Protein 4WHS (pdb70)

Secondary structure (DSSP, 8-state):
----PPPPPP----TTHHHHH-HHHHT-PPPSS---SB-B-TTSSS-EEEEEEEEE-TTS-B-TT-EEEEEE--TTS----B--TTSSB-SEEEEE--TTT-EEEEEEE-----B-TTSPBPPS-EEEEEE-TT-SSPEEEEEEEGGGHHHHHT-TTGGGSSSHHHHGGGEEEEEEETTEEEEE--EE-SSTTPPP-EE-/-----EEEPPP-TTTSPPS--TTSGGGTTTS-SSPPEE----HHHH---B-TTS---TTTTBTTTTT-SSSPPPS-EEEEEEEEEETTS-B-TT-EEEEE---TTS--SSTT---SSPP-TT---EEEEE--TTSEEEEEEEPPPPEEESSSTTEEEPSEEEEEE--SSTTT-EEEEEEETT-TTGGG-TTGGGS--HHHHHTTEEEE-GGG-BTTTBEEEE--EEEPPEEE--S---/----PPPPPP----TTHHHHH-HHHHT-PPPSS---SB-B-TT-SS-EEEEEEEEE-TTS-B-TT-EEEEEE--TTS----B--TTSSB-SEEEEE--TTT-EEEEEEEPPPP-B-TTSPBPPS-EEEEEE-TT-SSPEEEEEEETT-HHHHHH-TTGGGSS-HHHHGGGEEEEEEETTEEEEE--EE-SSTTPPP-EE-/-----EEEPPP-TTTSPPS--TTSGGGTTSS-SSPPEE----HHHH---B-TTS---TTTTBTTTTT-SSSPPSS-EEEEEEEEEETTS-B-TT--EEEE---TTS--SSTT---SSPP-TT---EE----TTSEEEEEEEPPPPEEESSSTTEEEPSEEEEEE--SSTTT-EEEEEEETT-TT---TTGGGS--HHHHHTTEEEE-GGG-BTTTBEEEE--EEEPPEEE--STT-/----PPPPPP----TTHHHHH-HHHHT----SS---SB-B-TTSSS-EEEEEEEEE-TTS-B-TT-EEEEEE--TTS----B--TTSSB-SEEEEE--TTT-EEEEEEEPPPPEE-TTSPEEPS-EEEEEE-TT-SSPEEEEEEETT-HHHHHH-TTGGGSS-HHHHGGGEEEEEEETTEEEEE--EE-SSTTPPP-EE-/-----EEEPPP-TTTSPPS--TTSGGGTTSS-SSPPEE----HHHH---B-TTS---TTTTBTTTTT-SSSPPSS-EEEEEEEEEETTS-B-TT-EEEEE---TTS--SSTT---SSPP-TT---EEEEE--TTSEEEEEEEPPPPEEESSSTTEEEPSEEEEEE--SSTTT-EEEEEEETT-TTGGG-TTGGGS--HHHHHTTEEEE-GGG-BTTTBEEEE--EEEPPEEE--STT-

B-factor: mean 19.66, std 8.09, range [9.85, 147.09]

InterPro domains:
  IPR000627 Intradiol ring-cleavage dioxygenase, C-terminal [PF00775] (39-192)
  IPR000627 Intradiol ring-cleavage dioxygenase, C-terminal [PS00083] (52-80)
  IPR012786 Protocatechuate 3,4-dioxygenase, alpha subunit [TIGR02423] (9-201)
  IPR012786 Protocatechuate 3,4-dioxygenase, alpha subunit [cd03463] (6-200)
  IPR015889 Intradiol ring-cleavage dioxygenase, core [G3DSA:2.60.130.10] (2-201)
  IPR015889 Intradiol ring-cleavage dioxygenase, core [SSF49482] (4-201)
  IPR050770 Intradiol Ring-Cleavage Dioxygenase [PTHR33711] (6-200)

Structure (mmCIF, N/CA/C/O backbone):
data_4WHS
#
_entry.id   4WHS
#
_cell.length_a   128.013
_cell.length_b   140.665
_cell.length_c   168.138
_cell.angle_alpha   90.000
_cell.angle_beta   90.000
_cell.angle_gamma   90.000
#
_symmetry.space_group_name_H-M   'I 2 2 2'
#
loop_
_entity.id
_entity.type
_entity.pdbx_description
1 polymer 'Protocatechuate 3,4-dioxygenase alpha chain'
2 polymer 'Protocatechuate 3,4-dioxygenase beta chain'
3 polymer 'Protocatechuate 3,4-dioxygenase beta chain'
4 non-polymer 4-fluorobenzene-1,2-diol
5 non-polymer 'SULFATE ION'
6 non-polymer 'FE (III) ION'
7 non-polymer BETA-MERCAPTOETHANOL
8 non-polymer 'CHLORIDE ION'
9 non-polymer '[(2S)-5-oxo-2,5-dihydrofuran-2-yl]acetic acid'
10 water water
#
loop_
_atom_site.group_PDB
_atom_site.id
_atom_site.type_symbol
_atom_site.label_atom_id
_atom_site.label_alt_id
_atom_site.label_comp_id
_atom_site.label_asym_id
_atom_site.label_entity_id
_atom_site.label_seq_id
_atom_site.pdbx_PDB_ins_code
_atom_site.Cartn_x
_atom_site.Cartn_y
_atom_site.Cartn_z
_atom_site.occupancy
_atom_site.B_iso_or_equiv
_atom_site.auth_seq_id
_atom_site.auth_comp_id
_atom_site.auth_asym_id
_atom_site.auth_atom_id
_atom_site.pdbx_PDB_model_num
ATOM 1 N N . PRO A 1 1 ? 3.499 -27.182 -8.841 1.00 19.15 1 PRO A N 1
ATOM 2 C CA . PRO A 1 1 ? 3.944 -28.228 -9.771 1.00 16.63 1 PRO A CA 1
ATOM 3 C C . PRO A 1 1 ? 4.899 -27.672 -10.806 1.00 16.43 1 PRO A C 1
ATOM 4 O O . PRO A 1 1 ? 5.071 -26.464 -10.894 1.00 19.02 1 PRO A O 1
ATOM 8 N N . ILE A 1 2 ? 5.528 -28.557 -11.567 1.00 15.17 2 ILE A N 1
ATOM 9 C CA . ILE A 1 2 ? 6.418 -28.146 -12.649 1.00 15.13 2 ILE A CA 1
ATOM 10 C C . ILE A 1 2 ? 5.575 -27.629 -13.806 1.00 16.92 2 ILE A C 1
ATOM 11 O O . ILE A 1 2 ? 4.768 -28.368 -14.381 1.00 19.62 2 ILE A O 1
ATOM 16 N N . GLU A 1 3 ? 5.819 -26.380 -14.179 1.00 17.55 3 GLU A N 1
ATOM 17 C CA . GLU A 1 3 ? 5.119 -25.727 -15.273 1.00 17.67 3 GLU A CA 1
ATOM 18 C C . GLU A 1 3 ? 6.150 -25.397 -16.347 1.00 17.28 3 GLU A C 1
ATOM 19 O O . GLU A 1 3 ? 7.105 -24.670 -16.107 1.00 20.40 3 GLU A O 1
ATOM 25 N N . LEU A 1 4 ? 5.953 -25.951 -17.533 1.00 15.48 4 LEU A N 1
ATOM 26 C CA . LEU A 1 4 ? 6.830 -25.696 -18.660 1.00 15.64 4 LEU A CA 1
ATOM 27 C C . LEU A 1 4 ? 6.419 -24.400 -19.339 1.00 14.91 4 LEU A C 1
ATOM 28 O O . LEU A 1 4 ? 5.447 -23.758 -18.945 1.00 18.22 4 LEU A O 1
ATOM 33 N N . LEU A 1 5 ? 7.146 -24.012 -20.381 1.00 14.50 5 LEU A N 1
ATOM 34 C CA . LEU A 1 5 ? 6.704 -22.892 -21.211 1.00 14.70 5 LEU A CA 1
ATOM 35 C C . LEU A 1 5 ? 5.326 -23.238 -21.788 1.00 14.10 5 LEU A C 1
ATOM 36 O O . LEU A 1 5 ? 5.126 -24.352 -22.241 1.00 14.78 5 LEU A O 1
ATOM 41 N N . PRO A 1 6 ? 4.375 -22.293 -21.785 1.00 14.60 6 PRO A N 1
ATOM 42 C CA . PRO A 1 6 ? 3.092 -22.640 -22.427 1.00 14.76 6 PRO A CA 1
ATOM 43 C C . PRO A 1 6 ? 3.216 -22.740 -23.941 1.00 13.84 6 PRO A C 1
ATOM 44 O O . PRO A 1 6 ? 3.997 -22.004 -24.564 1.00 14.98 6 PRO A O 1
ATOM 48 N N . GLU A 1 7 ? 2.454 -23.657 -24.527 1.00 14.35 7 GLU A N 1
ATOM 49 C CA . GLU A 1 7 ? 2.369 -23.789 -25.972 1.00 13.85 7 GLU A CA 1
ATOM 50 C C . GLU A 1 7 ? 1.753 -22.511 -26.561 1.00 12.68 7 GLU A C 1
ATOM 51 O O . GLU A 1 7 ? 0.839 -21.893 -25.981 1.00 15.27 7 GLU A O 1
ATOM 57 N N . THR A 1 8 ? 2.225 -22.114 -27.732 1.00 12.52 8 THR A N 1
ATOM 58 C CA . THR A 1 8 ? 1.561 -21.075 -28.490 1.00 12.51 8 THR A CA 1
ATOM 59 C C . THR A 1 8 ? 0.098 -21.454 -28.742 1.00 12.17 8 THR A C 1
ATOM 60 O O . THR A 1 8 ? -0.173 -22.554 -29.207 1.00 13.55 8 THR A O 1
ATOM 64 N N . PRO A 1 9 ? -0.854 -20.545 -28.425 1.00 12.74 9 PRO A N 1
ATOM 65 C CA . PRO A 1 9 ? -2.251 -20.944 -28.620 1.00 12.24 9 PRO A CA 1
ATOM 66 C C . PRO A 1 9 ? -2.658 -20.984 -30.088 1.00 11.32 9 PRO A C 1
ATOM 67 O O . PRO A 1 9 ? -2.212 -20.189 -30.901 1.00 13.21 9 PRO A O 1
ATOM 71 N N . SER A 1 10 ? -3.563 -21.906 -30.383 1.00 11.94 10 SER A N 1
ATOM 72 C CA . SER A 1 10 ? -4.152 -22.048 -31.696 1.00 12.00 10 SER A CA 1
ATOM 73 C C . SER A 1 10 ? -5.070 -20.883 -32.033 1.00 11.10 10 SER A C 1
ATOM 74 O O . SER A 1 10 ? -5.622 -20.212 -31.153 1.00 12.02 10 SER A O 1
ATOM 77 N N . GLN A 1 11 ? -5.229 -20.658 -33.330 1.00 11.26 11 GLN A N 1
ATOM 78 C CA . GLN A 1 11 ? -6.286 -19.788 -33.860 1.00 11.69 11 GLN A CA 1
ATOM 79 C C . GLN A 1 11 ? -6.823 -20.439 -35.120 1.00 12.01 11 GLN A C 1
ATOM 80 O O . GLN A 1 11 ? -6.159 -21.247 -35.755 1.00 12.55 11 GLN A O 1
ATOM 86 N N . THR A 1 12 ? -8.026 -20.054 -35.514 1.00 11.93 12 THR A N 1
ATOM 87 C CA . THR A 1 12 ? -8.620 -20.535 -36.752 1.00 12.11 12 THR A CA 1
ATOM 88 C C . THR A 1 12 ? -7.700 -20.282 -37.937 1.00 11.95 12 THR A C 1
ATOM 89 O O . THR A 1 12 ? -6.997 -19.269 -38.000 1.00 13.04 12 THR A O 1
ATOM 93 N N . ALA A 1 13 ? -7.723 -21.193 -38.899 1.00 12.75 13 ALA A N 1
ATOM 94 C CA . ALA A 1 13 ? -7.052 -20.977 -40.165 1.00 14.42 13 ALA A CA 1
ATOM 95 C C . ALA A 1 13 ? -7.750 -19.904 -41.010 1.00 13.75 13 ALA A C 1
ATOM 96 O O . ALA A 1 13 ? -7.124 -19.297 -41.886 1.00 14.96 13 ALA A O 1
ATOM 98 N N . GLY A 1 14 ? -9.038 -19.686 -40.768 1.00 13.78 14 GLY A N 1
ATOM 99 C CA . GLY A 1 14 ? -9.795 -18.686 -41.517 1.00 14.87 14 GLY A CA 1
ATOM 100 C C . GLY A 1 14 ? -10.172 -19.151 -42.915 1.00 15.71 14 GLY A C 1
ATOM 101 O O . GLY A 1 14 ? -9.689 -20.174 -43.389 1.00 14.68 14 GLY A O 1
ATOM 102 N N . PRO A 1 15 ? -11.040 -18.397 -43.600 1.00 16.56 15 PRO A N 1
ATOM 103 C CA . PRO A 1 15 ? -11.541 -18.873 -44.892 1.00 17.26 15 PRO A CA 1
ATOM 104 C C . PRO A 1 15 ? -10.549 -18.702 -46.046 1.00 15.62 15 PRO A C 1
ATOM 105 O O . PRO A 1 15 ? -10.807 -19.200 -47.137 1.00 16.82 15 PRO A O 1
ATOM 109 N N . TYR A 1 16 ? -9.425 -18.013 -45.824 1.00 15.37 16 TYR A N 1
ATOM 110 C CA . TYR A 1 16 ? -8.432 -17.815 -46.893 1.00 16.42 16 TYR A CA 1
ATOM 111 C C . TYR A 1 16 ? -7.190 -18.659 -46.659 1.00 14.85 16 TYR A C 1
ATOM 112 O O . TYR A 1 16 ? -6.144 -18.404 -47.266 1.00 16.55 16 TYR A O 1
ATOM 121 N N . VAL A 1 17 ? -7.328 -19.705 -45.846 1.00 14.14 17 VAL A N 1
ATOM 122 C CA . VAL A 1 17 ? -6.254 -20.678 -45.623 1.00 14.34 17 VAL A CA 1
ATOM 123 C C . VAL A 1 17 ? -5.619 -21.168 -46.912 1.00 14.94 17 VAL A C 1
ATOM 124 O O . VAL A 1 17 ? -4.412 -21.464 -46.961 1.00 16.66 17 VAL A O 1
ATOM 128 N N A HIS A 1 18 ? -6.409 -21.240 -47.976 0.50 15.44 18 HIS A N 1
ATOM 129 N N B HIS A 1 18 ? -6.411 -21.269 -47.977 0.50 17.06 18 HIS A N 1
ATOM 130 C CA A HIS A 1 18 ? -5.908 -21.684 -49.276 0.50 14.43 18 HIS A CA 1
ATOM 131 C CA B HIS A 1 18 ? -5.884 -21.787 -49.238 0.50 18.74 18 HIS A CA 1
ATOM 132 C C A HIS A 1 18 ? -4.732 -20.882 -49.795 0.50 15.33 18 HIS A C 1
ATOM 133 C C B HIS A 1 18 ? -4.797 -20.874 -49.882 0.50 18.79 18 HIS A C 1
ATOM 134 O O A HIS A 1 18 ? -3.826 -21.450 -50.416 0.50 14.58 18 HIS A O 1
ATOM 135 O O B HIS A 1 18 ? -3.999 -21.369 -50.680 0.50 20.43 18 HIS A O 1
ATOM 148 N N . ILE A 1 19 ? -4.756 -19.576 -49.544 1.00 17.49 19 ILE A N 1
ATOM 149 C CA . ILE A 1 19 ? -3.660 -18.669 -49.986 1.00 18.53 19 ILE A CA 1
ATOM 150 C C . ILE A 1 19 ? -2.307 -19.275 -49.580 1.00 17.73 19 ILE A C 1
ATOM 151 O O . ILE A 1 19 ? -1.333 -19.263 -50.346 1.00 17.78 19 ILE A O 1
ATOM 156 N N . GLY A 1 20 ? -2.262 -19.780 -48.351 1.00 16.69 20 GLY A N 1
ATOM 157 C CA . GLY A 1 20 ? -1.037 -20.278 -47.772 1.00 15.90 20 GLY A CA 1
ATOM 158 C C . GLY A 1 20 ? -0.777 -21.743 -48.000 1.00 15.92 20 GLY A C 1
ATOM 159 O O . GLY A 1 20 ? 0.375 -22.138 -48.139 1.00 16.97 20 GLY A O 1
ATOM 160 N N . LEU A 1 21 ? -1.830 -22.566 -48.017 1.00 15.52 21 LEU A N 1
ATOM 161 C CA . LEU A 1 21 ? -1.687 -24.028 -47.904 1.00 16.29 21 LEU A CA 1
ATOM 162 C C . LEU A 1 21 ? -2.355 -24.843 -49.023 1.00 16.44 21 LEU A C 1
ATOM 163 O O . LEU A 1 21 ? -2.240 -26.062 -49.038 1.00 19.31 21 LEU A O 1
ATOM 168 N N . ALA A 1 22 ? -3.059 -24.165 -49.926 1.00 17.12 22 ALA A N 1
ATOM 169 C CA . ALA A 1 22 ? -3.765 -24.798 -51.049 1.00 18.95 22 ALA A CA 1
ATOM 170 C C . ALA A 1 22 ? -3.879 -23.787 -52.189 1.00 21.44 22 ALA A C 1
ATOM 171 O O . ALA A 1 22 ? -4.960 -23.337 -52.552 1.00 21.90 22 ALA A O 1
ATOM 173 N N . LEU A 1 23 ? -2.732 -23.429 -52.757 1.00 21.99 23 LEU A N 1
ATOM 174 C CA . LEU A 1 23 ? -2.615 -22.221 -53.598 1.00 22.85 23 LEU A CA 1
ATOM 175 C C . LEU A 1 23 ? -3.553 -22.172 -54.820 1.00 23.58 23 LEU A C 1
ATOM 176 O O . LEU A 1 23 ? -4.190 -21.141 -55.118 1.00 25.56 23 LEU A O 1
ATOM 181 N N . GLU A 1 24 ? -3.627 -23.287 -55.520 1.00 25.45 24 GLU A N 1
ATOM 182 C CA . GLU A 1 24 ? -4.549 -23.435 -56.645 1.00 27.71 24 GLU A CA 1
ATOM 183 C C . GLU A 1 24 ? -5.989 -23.079 -56.241 1.00 25.97 24 GLU A C 1
ATOM 184 O O . GLU A 1 24 ? -6.693 -22.338 -56.937 1.00 25.96 24 GLU A O 1
ATOM 190 N N . ALA A 1 25 ? -6.411 -23.609 -55.099 1.00 26.68 25 ALA A N 1
ATOM 191 C CA . ALA A 1 25 ? -7.783 -23.450 -54.635 1.00 25.66 25 ALA A CA 1
ATOM 192 C C . ALA A 1 25 ? -8.140 -21.988 -54.357 1.00 25.19 25 ALA A C 1
ATOM 193 O O . ALA A 1 25 ? -9.295 -21.602 -54.499 1.00 27.46 25 ALA A O 1
ATOM 195 N N . ALA A 1 26 ? -7.156 -21.182 -53.963 1.00 20.88 26 ALA A N 1
ATOM 196 C CA . ALA A 1 26 ? -7.384 -19.755 -53.715 1.00 22.21 26 ALA A CA 1
ATOM 197 C C . ALA A 1 26 ? -7.604 -18.972 -55.016 1.00 23.11 26 ALA A C 1
ATOM 198 O O . ALA A 1 26 ? -8.093 -17.835 -54.998 1.00 23.87 26 ALA A O 1
ATOM 200 N N . GLY A 1 27 ? -7.243 -19.592 -56.133 1.00 26.26 27 GLY A N 1
ATOM 201 C CA . GLY A 1 27 ? -7.272 -18.953 -57.440 1.00 25.97 27 GLY A CA 1
ATOM 202 C C . GLY A 1 27 ? -5.908 -18.463 -57.872 1.00 28.10 27 GLY A C 1
ATOM 203 O O . GLY A 1 27 ? -5.813 -17.614 -58.760 1.00 28.93 27 GLY A O 1
ATOM 204 N N . ASN A 1 28 ? -4.850 -19.010 -57.265 1.00 27.54 28 ASN A N 1
ATOM 205 C CA . ASN A 1 28 ? -3.513 -18.452 -57.430 1.00 24.02 28 ASN A CA 1
ATOM 206 C C . ASN A 1 28 ? -2.473 -19.393 -58.048 1.00 24.74 28 ASN A C 1
ATOM 207 O O . ASN A 1 28 ? -2.631 -20.610 -58.036 1.00 27.31 28 ASN A O 1
ATOM 212 N N . PRO A 1 29 ? -1.384 -18.817 -58.580 1.00 23.83 29 PRO A N 1
ATOM 213 C CA . PRO A 1 29 ? -0.330 -19.672 -59.119 1.00 22.80 29 PRO A CA 1
ATOM 214 C C . PRO A 1 29 ? 0.319 -20.555 -58.055 1.00 21.37 29 PRO A C 1
ATOM 215 O O . PRO A 1 29 ? 0.346 -20.207 -56.872 1.00 26.05 29 PRO A O 1
ATOM 219 N N . THR A 1 30 ? 0.843 -21.689 -58.492 1.00 22.30 30 THR A N 1
ATOM 220 C CA . THR A 1 30 ? 1.574 -22.594 -57.619 1.00 22.80 30 THR A CA 1
ATOM 221 C C . THR A 1 30 ? 3.075 -22.421 -57.770 1.00 20.86 30 THR A C 1
ATOM 222 O O . THR A 1 30 ? 3.555 -21.837 -58.743 1.00 23.00 30 THR A O 1
ATOM 226 N N . ARG A 1 31 ? 3.798 -22.937 -56.779 1.00 20.37 31 ARG A N 1
ATOM 227 C CA . ARG A 1 31 ? 5.252 -22.952 -56.777 1.00 20.56 31 ARG A CA 1
ATOM 228 C C . ARG A 1 31 ? 5.712 -24.264 -57.400 1.00 20.64 31 ARG A C 1
ATOM 229 O O . ARG A 1 31 ? 4.884 -25.129 -57.697 1.00 21.08 31 ARG A O 1
ATOM 237 N N . ASP A 1 32 ? 7.015 -24.413 -57.629 1.00 20.99 32 ASP A N 1
ATOM 238 C CA . ASP A 1 32 ? 7.532 -25.613 -58.301 1.00 21.49 32 ASP A CA 1
ATOM 239 C C . ASP A 1 32 ? 7.163 -26.890 -57.544 1.00 20.90 32 ASP A C 1
ATOM 240 O O . ASP A 1 32 ? 6.803 -27.903 -58.162 1.00 22.38 32 ASP A O 1
ATOM 245 N N . GLN A 1 33 ? 7.257 -26.833 -56.216 1.00 18.81 33 GLN A N 1
ATOM 246 C CA . GLN A 1 33 ? 6.878 -27.953 -55.358 1.00 19.55 33 GLN A CA 1
ATOM 247 C C . GLN A 1 33 ? 5.791 -27.557 -54.368 1.00 17.61 33 GLN A C 1
ATOM 248 O O . GLN A 1 33 ? 5.944 -26.605 -53.622 1.00 20.11 33 GLN A O 1
ATOM 254 N N . GLU A 1 34 ? 4.705 -28.331 -54.377 1.00 17.59 34 GLU A N 1
ATOM 255 C CA . GLU A 1 34 ? 3.587 -28.170 -53.450 1.00 17.56 34 GLU A CA 1
ATOM 256 C C . GLU A 1 34 ? 3.282 -29.493 -52.746 1.00 17.69 34 GLU A C 1
ATOM 257 O O . GLU A 1 34 ? 3.430 -30.567 -53.339 1.00 19.52 34 GLU A O 1
ATOM 263 N N . ILE A 1 35 ? 2.880 -29.386 -51.484 1.00 16.45 35 ILE A N 1
ATOM 264 C CA . ILE A 1 35 ? 2.399 -30.509 -50.680 1.00 16.29 35 ILE A CA 1
ATOM 265 C C . ILE A 1 35 ? 0.908 -30.669 -50.937 1.00 15.62 35 ILE A C 1
ATOM 266 O O . ILE A 1 35 ? 0.128 -29.799 -50.566 1.00 16.53 35 ILE A O 1
ATOM 271 N N . TRP A 1 36 ? 0.496 -31.745 -51.592 1.00 16.24 36 TRP A N 1
ATOM 272 C CA . TRP A 1 36 ? -0.906 -31.868 -51.960 1.00 16.14 36 TRP A CA 1
ATOM 273 C C . TRP A 1 36 ? -1.433 -33.302 -51.784 1.00 15.35 36 TRP A C 1
ATOM 274 O O . TRP A 1 36 ? -1.022 -34.014 -50.857 1.00 15.35 36 TRP A O 1
ATOM 285 N N . ASN A 1 37 ? -2.366 -33.709 -52.633 1.00 15.34 37 ASN A N 1
ATOM 286 C CA . ASN A 1 37 ? -3.281 -34.796 -52.315 1.00 14.46 37 ASN A CA 1
ATOM 287 C C . ASN A 1 37 ? -2.985 -36.127 -52.990 1.00 14.86 37 ASN A C 1
ATOM 288 O O . ASN A 1 37 ? -3.808 -37.031 -52.932 1.00 16.32 37 ASN A O 1
ATOM 293 N N . ARG A 1 38 ? -1.831 -36.248 -53.634 1.00 16.28 38 ARG A N 1
ATOM 294 C CA . ARG A 1 38 ? -1.421 -37.504 -54.261 1.00 17.47 38 ARG A CA 1
ATOM 295 C C . ARG A 1 38 ? -0.255 -38.092 -53.470 1.00 17.15 38 ARG A C 1
ATOM 296 O O . ARG A 1 38 ? 0.910 -37.756 -53.690 1.00 20.38 38 ARG A O 1
ATOM 304 N N . LEU A 1 39 ? -0.587 -38.935 -52.501 1.00 16.34 39 LEU A N 1
ATOM 305 C CA . LEU A 1 39 ? 0.411 -39.581 -51.636 1.00 15.28 39 LEU A CA 1
ATOM 306 C C . LEU A 1 39 ? 1.186 -40.663 -52.367 1.00 16.37 39 LEU A C 1
ATOM 307 O O . LEU A 1 39 ? 2.339 -40.927 -52.031 1.00 19.21 39 LEU A O 1
ATOM 312 N N . ALA A 1 40 ? 0.540 -41.303 -53.334 1.00 17.39 40 ALA A N 1
ATOM 313 C CA . ALA A 1 40 ? 1.121 -42.428 -54.055 1.00 18.08 40 ALA A CA 1
ATOM 314 C C . ALA A 1 40 ? 1.206 -42.166 -55.559 1.00 21.44 40 ALA A C 1
ATOM 315 O O . ALA A 1 40 ? 0.212 -41.803 -56.194 1.00 25.08 40 ALA A O 1
ATOM 317 N N . LYS A 1 41 ? 2.398 -42.364 -56.110 1.00 22.44 41 LYS A N 1
ATOM 318 C CA . LYS A 1 41 ? 2.592 -42.472 -57.549 1.00 23.96 41 LYS A CA 1
ATOM 319 C C . LYS A 1 41 ? 2.192 -43.890 -57.966 1.00 26.30 41 LYS A C 1
ATOM 320 O O . LYS A 1 41 ? 2.155 -44.797 -57.130 1.00 24.77 41 LYS A O 1
ATOM 326 N N . PRO A 1 42 ? 1.907 -44.095 -59.260 1.00 29.44 42 PRO A N 1
ATOM 327 C CA . PRO A 1 42 ? 1.471 -45.410 -59.736 1.00 32.97 42 PRO A CA 1
ATOM 328 C C . PRO A 1 42 ? 2.352 -46.594 -59.300 1.00 33.15 42 PRO A C 1
ATOM 329 O O . PRO A 1 42 ? 1.838 -47.690 -59.070 1.00 42.00 42 PRO A O 1
ATOM 333 N N . ASP A 1 43 ? 3.653 -46.358 -59.161 1.00 34.24 43 ASP A N 1
ATOM 334 C CA . ASP A 1 43 ? 4.627 -47.406 -58.814 1.00 39.94 43 ASP A CA 1
ATOM 335 C C . ASP A 1 43 ? 4.741 -47.730 -57.310 1.00 32.43 43 ASP A C 1
ATOM 336 O O . ASP A 1 43 ? 5.489 -48.615 -56.913 1.00 35.43 43 ASP A O 1
ATOM 341 N N . ALA A 1 44 ? 4.005 -47.019 -56.467 1.00 25.16 44 ALA A N 1
ATOM 342 C CA . ALA A 1 44 ? 3.979 -47.351 -55.047 1.00 24.27 44 ALA A CA 1
ATOM 343 C C . ALA A 1 44 ? 3.387 -48.750 -54.853 1.00 20.92 44 ALA A C 1
ATOM 344 O O . ALA A 1 44 ? 2.370 -49.084 -55.477 1.00 21.78 44 ALA A O 1
ATOM 346 N N . PRO A 1 45 ? 4.002 -49.572 -53.981 1.00 21.52 45 PRO A N 1
ATOM 347 C CA . PRO A 1 45 ? 3.387 -50.858 -53.682 1.00 21.73 45 PRO A CA 1
ATOM 348 C C . PRO A 1 45 ? 2.133 -50.684 -52.837 1.00 20.44 45 PRO A C 1
ATOM 349 O O . PRO A 1 45 ? 1.961 -49.667 -52.150 1.00 20.81 45 PRO A O 1
ATOM 353 N N . GLY A 1 46 ? 1.249 -51.670 -52.914 1.00 20.40 46 GLY A N 1
ATOM 354 C CA . GLY A 1 46 ? 0.001 -51.660 -52.168 1.00 20.75 46 GLY A CA 1
ATOM 355 C C . GLY A 1 46 ? -1.226 -51.515 -53.043 1.00 20.52 46 GLY A C 1
ATOM 356 O O . GLY A 1 46 ? -1.154 -51.505 -54.283 1.00 21.90 46 GLY A O 1
ATOM 357 N N . GLU A 1 47 ? -2.372 -51.438 -52.381 1.00 20.52 47 GLU A N 1
ATOM 358 C CA . GLU A 1 47 ? -3.651 -51.295 -53.055 1.00 20.15 47 GLU A CA 1
ATOM 359 C C . GLU A 1 47 ? -3.927 -49.816 -53.243 1.00 18.40 47 GLU A C 1
ATOM 360 O O . GLU A 1 47 ? -4.155 -49.098 -52.276 1.00 18.68 47 GLU A O 1
ATOM 366 N N . HIS A 1 48 ? -3.901 -49.363 -54.484 1.00 18.23 48 HIS A N 1
ATOM 367 C CA . HIS A 1 48 ? -4.200 -47.974 -54.792 1.00 18.96 48 HIS A CA 1
ATOM 368 C C . HIS A 1 48 ? -5.679 -47.671 -54.617 1.00 18.41 48 HIS A C 1
ATOM 369 O O . HIS A 1 48 ? -6.549 -48.401 -55.122 1.00 20.54 48 HIS A O 1
ATOM 376 N N . ILE A 1 49 ? -5.945 -46.588 -53.890 1.00 18.57 49 ILE A N 1
ATOM 377 C CA . ILE A 1 49 ? -7.307 -46.201 -53.530 1.00 17.35 49 ILE A CA 1
ATOM 378 C C . ILE A 1 49 ? -7.523 -44.694 -53.654 1.00 18.69 49 ILE A C 1
ATOM 379 O O . ILE A 1 49 ? -6.603 -43.897 -53.510 1.00 18.22 49 ILE A O 1
ATOM 384 N N . LEU A 1 50 ? -8.764 -44.342 -53.975 1.00 17.08 50 LEU A N 1
ATOM 385 C CA . LEU A 1 50 ? -9.262 -42.977 -53.920 1.00 17.60 50 LEU A CA 1
ATOM 386 C C . LEU A 1 50 ? -10.043 -42.799 -52.629 1.00 16.25 50 LEU A C 1
ATOM 387 O O . LEU A 1 50 ? -10.855 -43.655 -52.272 1.00 18.25 50 LEU A O 1
ATOM 392 N N . LEU A 1 51 ? -9.774 -41.708 -51.918 1.00 18.07 51 LEU A N 1
ATOM 393 C CA . LEU A 1 51 ? -10.579 -41.297 -50.779 1.00 17.55 51 LEU A CA 1
ATOM 394 C C . LEU A 1 51 ? -11.285 -40.008 -51.156 1.00 16.72 51 LEU A C 1
ATOM 395 O O . LEU A 1 51 ? -10.705 -39.149 -51.825 1.00 17.51 51 LEU A O 1
ATOM 400 N N A LEU A 1 52 ? -12.531 -39.863 -50.720 0.50 16.48 52 LEU A N 1
ATOM 401 N N B LEU A 1 52 ? -12.542 -39.870 -50.751 0.50 16.80 52 LEU A N 1
ATOM 402 C CA A LEU A 1 52 ? -13.279 -38.643 -50.971 0.50 16.82 52 LEU A CA 1
ATOM 403 C CA B LEU A 1 52 ? -13.255 -38.620 -50.955 0.50 17.32 52 LEU A CA 1
ATOM 404 C C A LEU A 1 52 ? -14.267 -38.417 -49.857 0.50 15.12 52 LEU A C 1
ATOM 405 C C B LEU A 1 52 ? -14.268 -38.415 -49.862 0.50 15.27 52 LEU A C 1
ATOM 406 O O A LEU A 1 52 ? -14.652 -39.351 -49.156 0.50 16.31 52 LEU A O 1
ATOM 407 O O B LEU A 1 52 ? -14.664 -39.358 -49.179 0.50 16.36 52 LEU A O 1
ATOM 416 N N . GLY A 1 53 ? -14.693 -37.173 -49.698 1.00 16.19 53 GLY A N 1
ATOM 417 C CA . GLY A 1 53 ? -15.673 -36.864 -48.680 1.00 15.56 53 GLY A CA 1
ATOM 418 C C . GLY A 1 53 ? -16.142 -35.438 -48.701 1.00 15.06 53 GLY A C 1
ATOM 419 O O . GLY A 1 53 ? -15.545 -34.580 -49.361 1.00 16.02 53 GLY A O 1
ATOM 420 N N . GLN A 1 54 ? -17.191 -35.209 -47.922 1.00 15.74 54 GLN A N 1
ATOM 421 C CA . GLN A 1 54 ? -17.737 -33.900 -47.675 1.00 15.73 54 GLN A CA 1
ATOM 422 C C . GLN A 1 54 ? -17.766 -33.652 -46.170 1.00 14.77 54 GLN A C 1
ATOM 423 O O . GLN A 1 54 ? -17.726 -34.585 -45.366 1.00 15.92 54 GLN A O 1
ATOM 429 N N . VAL A 1 55 ? -17.802 -32.380 -45.806 1.00 15.62 55 VAL A N 1
ATOM 430 C CA . VAL A 1 55 ? -17.763 -31.955 -44.412 1.00 14.13 55 VAL A CA 1
ATOM 431 C C . VAL A 1 55 ? -19.019 -31.128 -44.120 1.00 15.28 55 VAL A C 1
ATOM 432 O O . VAL A 1 55 ? -19.352 -30.213 -44.871 1.00 16.93 55 VAL A O 1
ATOM 436 N N . TYR A 1 56 ? -19.689 -31.444 -43.021 1.00 15.40 56 TYR A N 1
ATOM 437 C CA . TYR A 1 56 ? -20.945 -30.789 -42.674 1.00 15.02 56 TYR A CA 1
ATOM 438 C C . TYR A 1 56 ? -20.897 -30.084 -41.325 1.00 15.18 56 TYR A C 1
ATOM 439 O O . TYR A 1 56 ? -20.298 -30.588 -40.380 1.00 16.20 56 TYR A O 1
ATOM 448 N N . ASP A 1 57 ? -21.579 -28.948 -41.244 1.00 14.79 57 ASP A N 1
ATOM 449 C CA . ASP A 1 57 ? -21.727 -28.226 -39.992 1.00 15.38 57 ASP A CA 1
ATOM 450 C C . ASP A 1 57 ? -22.947 -28.720 -39.213 1.00 15.25 57 ASP A C 1
ATOM 451 O O . ASP A 1 57 ? -23.623 -29.645 -39.655 1.00 15.77 57 ASP A O 1
ATOM 456 N N . GLY A 1 58 ? -23.213 -28.113 -38.061 1.00 15.75 58 GLY A N 1
ATOM 457 C CA . GLY A 1 58 ? -24.275 -28.571 -37.172 1.00 16.61 58 GLY A CA 1
ATOM 458 C C . GLY A 1 58 ? -25.679 -28.355 -37.687 1.00 17.95 58 GLY A C 1
ATOM 459 O O . GLY A 1 58 ? -26.629 -28.893 -37.125 1.00 19.77 58 GLY A O 1
ATOM 460 N N . ASN A 1 59 ? -25.806 -27.579 -38.752 1.00 16.35 59 ASN A N 1
ATOM 461 C CA . ASN A 1 59 ? -27.088 -27.393 -39.409 1.00 16.27 59 ASN A CA 1
ATOM 462 C C . ASN A 1 59 ? -27.241 -28.285 -40.634 1.00 15.70 59 ASN A C 1
ATOM 463 O O . ASN A 1 59 ? -28.209 -28.176 -41.361 1.00 18.03 59 ASN A O 1
ATOM 468 N N . GLY A 1 60 ? -26.298 -29.187 -40.850 1.00 15.91 60 GLY A N 1
ATOM 469 C CA . GLY A 1 60 ? -26.319 -30.072 -41.999 1.00 15.77 60 GLY A CA 1
ATOM 470 C C . GLY A 1 60 ? -25.880 -29.450 -43.310 1.00 15.88 60 GLY A C 1
ATOM 471 O O . GLY A 1 60 ? -26.114 -30.030 -44.377 1.00 17.67 60 GLY A O 1
ATOM 472 N N . HIS A 1 61 ? -25.205 -28.298 -43.240 1.00 15.42 61 HIS A N 1
ATOM 473 C CA . HIS A 1 61 ? -24.744 -27.594 -44.431 1.00 16.38 61 HIS A CA 1
ATOM 474 C C . HIS A 1 61 ? -23.277 -27.849 -44.697 1.00 16.09 61 HIS A C 1
ATOM 475 O O . HIS A 1 61 ? -22.493 -27.993 -43.779 1.00 17.02 61 HIS A O 1
ATOM 482 N N . LEU A 1 62 ? -22.929 -27.905 -45.972 1.00 15.65 62 LEU A N 1
ATOM 483 C CA . LEU A 1 62 ? -21.557 -28.162 -46.369 1.00 15.90 62 LEU A CA 1
ATOM 484 C C . LEU A 1 62 ? -20.604 -27.077 -45.886 1.00 16.21 62 LEU A C 1
ATOM 485 O O . LEU A 1 62 ? -20.893 -25.885 -45.959 1.00 17.48 62 LEU A O 1
ATOM 490 N N . VAL A 1 63 ? -19.455 -27.526 -45.402 1.00 16.10 63 VAL A N 1
ATOM 491 C CA . VAL A 1 63 ? -18.355 -26.652 -45.046 1.00 17.20 63 VAL A CA 1
ATOM 492 C C . VAL A 1 63 ? -17.458 -26.648 -46.269 1.00 17.33 63 VAL A C 1
ATOM 493 O O . VAL A 1 63 ? -16.704 -27.599 -46.521 1.00 21.62 63 VAL A O 1
ATOM 497 N N . ARG A 1 64 ? -17.542 -25.575 -47.042 1.00 16.87 64 ARG A N 1
ATOM 498 C CA . ARG A 1 64 ? -16.962 -25.521 -48.363 1.00 18.55 64 ARG A CA 1
ATOM 499 C C . ARG A 1 64 ? -15.533 -24.996 -48.353 1.00 18.67 64 ARG A C 1
ATOM 500 O O . ARG A 1 64 ? -14.877 -25.025 -49.368 1.00 25.66 64 ARG A O 1
ATOM 508 N N . ASP A 1 65 ? -15.060 -24.576 -47.183 1.00 15.17 65 ASP A N 1
ATOM 509 C CA . ASP A 1 65 ? -13.740 -23.961 -47.021 1.00 15.54 65 ASP A CA 1
ATOM 510 C C . ASP A 1 65 ? -12.823 -24.780 -46.083 1.00 15.72 65 ASP A C 1
ATOM 511 O O . ASP A 1 65 ? -11.915 -24.226 -45.472 1.00 16.63 65 ASP A O 1
ATOM 516 N N A SER A 1 66 ? -13.041 -26.078 -45.997 0.50 14.72 66 SER A N 1
ATOM 517 N N B SER A 1 66 ? -13.113 -26.091 -46.014 0.50 15.88 66 SER A N 1
ATOM 518 C CA A SER A 1 66 ? -12.252 -26.877 -45.091 0.50 16.64 66 SER A CA 1
ATOM 519 C CA B SER A 1 66 ? -12.353 -27.065 -45.200 0.50 14.60 66 SER A CA 1
ATOM 520 C C A SER A 1 66 ? -10.952 -27.351 -45.724 0.50 16.20 66 SER A C 1
ATOM 521 C C B SER A 1 66 ? -10.921 -27.278 -45.757 0.50 15.49 66 SER A C 1
ATOM 522 O O A SER A 1 66 ? -10.869 -27.610 -46.931 0.50 16.64 66 SER A O 1
ATOM 523 O O B SER A 1 66 ? -10.692 -27.210 -46.975 0.50 16.78 66 SER A O 1
ATOM 528 N N . PHE A 1 67 ? -9.966 -27.511 -44.855 1.00 15.40 67 PHE A N 1
ATOM 529 C CA . PHE A 1 67 ? -8.615 -27.867 -45.223 1.00 15.83 67 PHE A CA 1
ATOM 530 C C . PHE A 1 67 ? -8.260 -29.075 -44.358 1.00 14.57 67 PHE A C 1
ATOM 531 O O . PHE A 1 67 ? -8.476 -29.052 -43.150 1.00 15.00 67 PHE A O 1
ATOM 539 N N . LEU A 1 68 ? -7.747 -30.136 -44.982 1.00 14.65 68 LEU A N 1
ATOM 540 C CA . LEU A 1 68 ? -7.435 -31.379 -44.285 1.00 14.75 68 LEU A CA 1
ATOM 541 C C . LEU A 1 68 ? -5.977 -31.761 -44.484 1.00 14.64 68 LEU A C 1
ATOM 542 O O . LEU A 1 68 ? -5.454 -31.680 -45.608 1.00 15.57 68 LEU A O 1
ATOM 547 N N . GLU A 1 69 ? -5.355 -32.230 -43.402 1.00 13.37 69 GLU A N 1
ATOM 548 C CA . GLU A 1 69 ? -4.038 -32.854 -43.457 1.00 13.15 69 GLU A CA 1
ATOM 549 C C . GLU A 1 69 ? -4.152 -34.301 -43.054 1.00 12.36 69 GLU A C 1
ATOM 550 O O . GLU A 1 69 ? -4.854 -34.635 -42.117 1.00 13.87 69 GLU A O 1
ATOM 556 N N . VAL A 1 70 ? -3.453 -35.168 -43.771 1.00 12.84 70 VAL A N 1
ATOM 557 C CA . VAL A 1 70 ? -3.539 -36.595 -43.523 1.00 12.78 70 VAL A CA 1
ATOM 558 C C . VAL A 1 70 ? -2.159 -37.193 -43.309 1.00 12.27 70 VAL A C 1
ATOM 559 O O . VAL A 1 70 ? -1.157 -36.706 -43.855 1.00 13.57 70 VAL A O 1
ATOM 563 N N . TRP A 1 71 ? -2.130 -38.226 -42.486 1.00 12.27 71 TRP A N 1
ATOM 564 C CA . TRP A 1 71 ? -0.907 -38.913 -42.121 1.00 12.28 71 TRP A CA 1
ATOM 565 C C . TRP A 1 71 ? -1.248 -40.396 -42.013 1.00 12.09 71 TRP A C 1
ATOM 566 O O . TRP A 1 71 ? -2.136 -40.766 -41.243 1.00 12.42 71 TRP A O 1
ATOM 577 N N . GLN A 1 72 ? -0.540 -41.240 -42.770 1.00 12.52 72 GLN A N 1
ATOM 578 C CA . GLN A 1 72 ? -0.852 -42.671 -42.812 1.00 12.20 72 GLN A CA 1
ATOM 579 C C . GLN A 1 72 ? 0.380 -43.509 -43.042 1.00 12.45 72 GLN A C 1
ATOM 580 O O . GLN A 1 72 ? 1.360 -43.027 -43.627 1.00 13.85 72 GLN A O 1
ATOM 586 N N . ALA A 1 73 ? 0.331 -44.754 -42.596 1.00 13.02 73 ALA A N 1
ATOM 587 C CA . ALA A 1 73 ? 1.384 -45.708 -42.907 1.00 13.07 73 ALA A CA 1
ATOM 588 C C . ALA A 1 73 ? 1.343 -46.099 -44.379 1.00 13.58 73 ALA A C 1
ATOM 589 O O . ALA A 1 73 ? 0.322 -45.961 -45.063 1.00 14.68 73 ALA A O 1
ATOM 591 N N . ASP A 1 74 ? 2.469 -46.600 -44.861 1.00 13.90 74 ASP A N 1
ATOM 592 C CA . ASP A 1 74 ? 2.542 -47.236 -46.167 1.00 14.79 74 ASP A CA 1
ATOM 593 C C . ASP A 1 74 ? 1.887 -48.621 -46.095 1.00 14.86 74 ASP A C 1
ATOM 594 O O . ASP A 1 74 ? 1.353 -49.018 -45.065 1.00 14.90 74 ASP A O 1
ATOM 599 N N . ALA A 1 75 ? 1.924 -49.361 -47.195 1.00 15.38 75 ALA A N 1
ATOM 600 C CA . ALA A 1 75 ? 1.227 -50.635 -47.264 1.00 16.40 75 ALA A CA 1
ATOM 601 C C . ALA A 1 75 ? 1.818 -51.678 -46.303 1.00 15.98 75 ALA A C 1
ATOM 602 O O . ALA A 1 75 ? 1.129 -52.635 -45.928 1.00 18.63 75 ALA A O 1
ATOM 604 N N . ASN A 1 76 ? 3.080 -51.492 -45.902 1.00 16.68 76 ASN A N 1
ATOM 605 C CA . ASN A 1 76 ? 3.730 -52.349 -44.906 1.00 16.58 76 ASN A CA 1
ATOM 606 C C . ASN A 1 76 ? 3.409 -51.994 -43.455 1.00 16.98 76 ASN A C 1
ATOM 607 O O . ASN A 1 76 ? 3.875 -52.673 -42.531 1.00 17.66 76 ASN A O 1
ATOM 612 N N . GLY A 1 77 ? 2.665 -50.916 -43.230 1.00 16.14 77 GLY A N 1
ATOM 613 C CA . GLY A 1 77 ? 2.429 -50.453 -41.870 1.00 16.10 77 GLY A CA 1
ATOM 614 C C . GLY A 1 77 ? 3.589 -49.688 -41.263 1.00 15.88 77 GLY A C 1
ATOM 615 O O . GLY A 1 77 ? 3.780 -49.712 -40.054 1.00 18.07 77 GLY A O 1
ATOM 616 N N . GLU A 1 78 ? 4.369 -49.019 -42.112 1.00 15.20 78 GLU A N 1
ATOM 617 C CA . GLU A 1 78 ? 5.449 -48.155 -41.658 1.00 14.83 78 GLU A CA 1
ATOM 618 C C . GLU A 1 78 ? 5.179 -46.716 -42.066 1.00 14.18 78 GLU A C 1
ATOM 619 O O . GLU A 1 78 ? 4.759 -46.446 -43.191 1.00 15.75 78 GLU A O 1
ATOM 625 N N . TYR A 1 79 ? 5.448 -45.797 -41.149 1.00 14.23 79 TYR A N 1
ATOM 626 C CA . TYR A 1 79 ? 5.312 -44.376 -41.426 1.00 14.33 79 TYR A CA 1
ATOM 627 C C . TYR A 1 79 ? 6.584 -43.846 -42.074 1.00 14.46 79 TYR A C 1
ATOM 628 O O . TYR A 1 79 ? 7.694 -44.132 -41.617 1.00 17.41 79 TYR A O 1
ATOM 637 N N . GLN A 1 80 ? 6.412 -43.090 -43.148 1.00 14.70 80 GLN A N 1
ATOM 638 C CA . GLN A 1 80 ? 7.528 -42.562 -43.923 1.00 15.71 80 GLN A CA 1
ATOM 639 C C . GLN A 1 80 ? 7.602 -41.056 -43.752 1.00 17.28 80 GLN A C 1
ATOM 640 O O . GLN A 1 80 ? 6.818 -40.297 -44.344 1.00 19.40 80 GLN A O 1
ATOM 646 N N . ASP A 1 81 ? 8.526 -40.617 -42.910 1.00 16.66 81 ASP A N 1
ATOM 647 C CA . ASP A 1 81 ? 8.611 -39.193 -42.577 1.00 17.83 81 ASP A CA 1
ATOM 648 C C . ASP A 1 81 ? 9.486 -38.372 -43.519 1.00 15.80 81 ASP A C 1
ATOM 649 O O . ASP A 1 81 ? 9.439 -37.156 -43.459 1.00 16.69 81 ASP A O 1
ATOM 654 N N . ALA A 1 82 ? 10.271 -39.016 -44.384 1.00 16.42 82 ALA A N 1
ATOM 655 C CA . ALA A 1 82 ? 11.176 -38.268 -45.251 1.00 16.04 82 ALA A CA 1
ATOM 656 C C . ALA A 1 82 ? 10.395 -3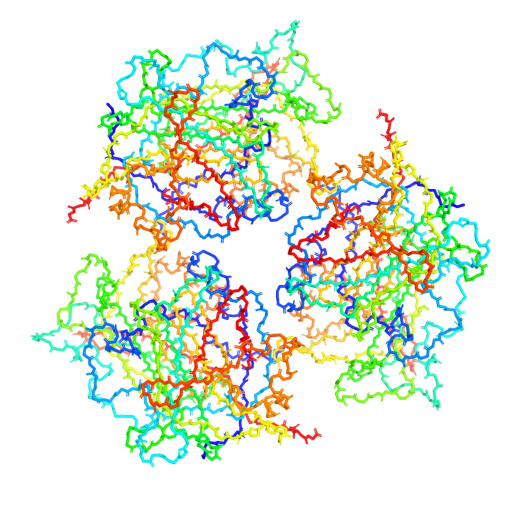7.775 -46.469 1.00 17.23 82 ALA A C 1
ATOM 657 O O . ALA A 1 82 ? 10.366 -38.426 -47.521 1.00 20.84 82 ALA A O 1
ATOM 659 N N . TYR A 1 83 ? 9.757 -36.619 -46.324 1.00 15.62 83 TYR A N 1
ATOM 660 C CA . TYR A 1 83 ? 8.869 -36.104 -47.362 1.00 15.92 83 TYR A CA 1
ATOM 661 C C . TYR A 1 83 ? 9.650 -35.635 -48.589 1.00 15.69 83 TYR A C 1
ATOM 662 O O . TYR A 1 83 ? 10.559 -34.827 -48.488 1.00 18.49 83 TYR A O 1
ATOM 671 N N . ASN A 1 84 ? 9.279 -36.123 -49.766 1.00 16.03 84 ASN A N 1
ATOM 672 C CA . ASN A 1 84 ? 9.977 -35.758 -50.989 1.00 18.11 84 ASN A CA 1
ATOM 673 C C . ASN A 1 84 ? 9.062 -36.017 -52.172 1.00 17.70 84 ASN A C 1
ATOM 674 O O . ASN A 1 84 ? 8.468 -37.086 -52.262 1.00 18.54 84 ASN A O 1
ATOM 679 N N . LEU A 1 85 ? 8.922 -35.043 -53.066 1.00 18.79 85 LEU A N 1
ATOM 680 C CA . LEU A 1 85 ? 8.052 -35.217 -54.230 1.00 20.10 85 LEU A CA 1
ATOM 681 C C . LEU A 1 85 ? 8.556 -36.276 -55.198 1.00 21.97 85 LEU A C 1
ATOM 682 O O . LEU A 1 85 ? 7.783 -36.758 -56.032 1.00 24.64 85 LEU A O 1
ATOM 687 N N . GLU A 1 86 ? 9.823 -36.662 -55.059 1.00 20.77 86 GLU A N 1
ATOM 688 C CA . GLU A 1 86 ? 10.402 -37.728 -55.879 1.00 24.01 86 GLU A CA 1
ATOM 689 C C . GLU A 1 86 ? 9.980 -39.125 -55.398 1.00 21.84 86 GLU A C 1
ATOM 690 O O . GLU A 1 86 ? 10.103 -40.105 -56.146 1.00 25.54 86 GLU A O 1
ATOM 696 N N . ASN A 1 87 ? 9.493 -39.225 -54.161 1.00 19.73 87 ASN A N 1
ATOM 697 C CA . ASN A 1 87 ? 9.113 -40.517 -53.600 1.00 18.70 87 ASN A CA 1
ATOM 698 C C . ASN A 1 87 ? 7.907 -41.105 -54.298 1.00 18.83 87 ASN A C 1
ATOM 699 O O . ASN A 1 87 ? 6.946 -40.385 -54.597 1.00 19.55 87 ASN A O 1
ATOM 704 N N . ALA A 1 88 ? 7.921 -42.416 -54.516 1.00 19.07 88 ALA A N 1
ATOM 705 C CA . ALA A 1 88 ? 6.723 -43.114 -54.986 1.00 18.21 88 ALA A CA 1
ATOM 706 C C . ALA A 1 88 ? 5.588 -43.052 -53.958 1.00 17.79 88 ALA A C 1
ATOM 707 O O . ALA A 1 88 ? 4.423 -43.114 -54.332 1.00 18.67 88 ALA A O 1
ATOM 709 N N . PHE A 1 89 ? 5.924 -42.927 -52.676 1.00 17.43 89 PHE A N 1
ATOM 710 C CA . PHE A 1 89 ? 4.931 -42.806 -51.613 1.00 15.76 89 PHE A CA 1
ATOM 711 C C . PHE A 1 89 ? 5.408 -41.810 -50.553 1.00 14.93 89 PHE A C 1
ATOM 712 O O . PHE A 1 89 ? 6.574 -41.821 -50.164 1.00 18.31 89 PHE A O 1
ATOM 720 N N . ASN A 1 90 ? 4.489 -40.947 -50.121 1.00 15.12 90 ASN A N 1
ATOM 721 C CA . ASN A 1 90 ? 4.647 -40.132 -48.923 1.00 15.14 90 ASN A CA 1
ATOM 722 C C . ASN A 1 90 ? 3.525 -40.437 -47.946 1.00 13.85 90 ASN A C 1
ATOM 723 O O . ASN A 1 90 ? 2.376 -40.612 -48.360 1.00 15.46 90 ASN A O 1
ATOM 728 N N . SER A 1 91 ? 3.846 -40.474 -46.661 1.00 14.17 91 SER A N 1
ATOM 729 C CA . SER A 1 91 ? 2.860 -40.720 -45.615 1.00 13.27 91 SER A CA 1
ATOM 730 C C . SER A 1 91 ? 1.963 -39.509 -45.326 1.00 13.40 91 SER A C 1
ATOM 731 O O . SER A 1 91 ? 0.937 -39.674 -44.677 1.00 13.94 91 SER A O 1
ATOM 734 N N . PHE A 1 92 ? 2.375 -38.315 -45.763 1.00 12.87 92 PHE A N 1
ATOM 735 C CA . PHE A 1 92 ? 1.684 -37.061 -45.501 1.00 12.41 92 PHE A CA 1
ATOM 736 C C . PHE A 1 92 ? 1.078 -36.488 -46.761 1.00 13.49 92 PHE A C 1
ATOM 737 O O . PHE A 1 92 ? 1.677 -36.538 -47.831 1.00 14.10 92 PHE A O 1
ATOM 745 N N . GLY A 1 93 ? -0.084 -35.871 -46.606 1.00 13.27 93 GLY A N 1
ATOM 746 C CA . GLY A 1 93 ? -0.628 -35.036 -47.655 1.00 13.54 93 GLY A CA 1
ATOM 747 C C . GLY A 1 93 ? -1.650 -34.041 -47.166 1.00 12.87 93 GLY A C 1
ATOM 748 O O . GLY A 1 93 ? -1.967 -33.983 -45.984 1.00 13.46 93 GLY A O 1
ATOM 749 N N . ARG A 1 94 ? -2.145 -33.258 -48.117 1.00 12.98 94 ARG A N 1
ATOM 750 C CA . ARG A 1 94 ? -3.110 -32.197 -47.872 1.00 13.55 94 ARG A CA 1
ATOM 751 C C . ARG A 1 94 ? -4.184 -32.248 -48.934 1.00 13.90 94 ARG A C 1
ATOM 752 O O . ARG A 1 94 ? -3.941 -32.607 -50.068 1.00 14.50 94 ARG A O 1
ATOM 760 N N . THR A 1 95 ? -5.382 -31.824 -48.552 1.00 13.26 95 THR A N 1
ATOM 761 C CA . THR A 1 95 ? -6.485 -31.650 -49.480 1.00 13.51 95 THR A CA 1
ATOM 762 C C . THR A 1 95 ? -7.431 -30.588 -48.927 1.00 14.66 95 THR A C 1
ATOM 763 O O . THR A 1 95 ? -7.194 -30.033 -47.847 1.00 14.76 95 THR A O 1
ATOM 767 N N . ALA A 1 96 ? -8.441 -30.238 -49.715 1.00 14.61 96 ALA A N 1
ATOM 768 C CA . ALA A 1 96 ? -9.373 -29.161 -49.359 1.00 14.63 96 ALA A CA 1
ATOM 769 C C . ALA A 1 96 ? -10.687 -29.409 -50.047 1.00 15.13 96 ALA A C 1
ATOM 770 O O . ALA A 1 96 ? -10.745 -30.032 -51.100 1.00 16.59 96 ALA A O 1
ATOM 772 N N . THR A 1 97 ? -11.754 -28.890 -49.473 1.00 15.78 97 THR A N 1
ATOM 773 C CA . THR A 1 97 ? -13.039 -29.051 -50.147 1.00 17.62 97 THR A CA 1
ATOM 774 C C . THR A 1 97 ? -13.226 -28.064 -51.296 1.00 21.45 97 THR A C 1
ATOM 775 O O . THR A 1 97 ? -12.911 -26.905 -51.138 1.00 20.59 97 THR A O 1
ATOM 779 N N . THR A 1 98 ? -13.745 -28.522 -52.443 1.00 22.77 98 THR A N 1
ATOM 780 C CA . THR A 1 98 ? -14.154 -27.607 -53.517 1.00 23.47 98 THR A CA 1
ATOM 781 C C . THR A 1 98 ? -15.228 -26.634 -53.018 1.00 21.80 98 THR A C 1
ATOM 782 O O . THR A 1 98 ? -16.069 -26.994 -52.203 1.00 25.27 98 THR A O 1
ATOM 786 N N . PHE A 1 99 ? -15.181 -25.394 -53.489 1.00 24.98 99 PHE A N 1
ATOM 787 C CA . PHE A 1 99 ? -16.102 -24.381 -53.007 1.00 28.55 99 PHE A CA 1
ATOM 788 C C . PHE A 1 99 ? -17.509 -24.572 -53.551 1.00 25.03 99 PHE A C 1
ATOM 789 O O . PHE A 1 99 ? -18.451 -24.159 -52.898 1.00 28.90 99 PHE A O 1
ATOM 797 N N . ASP A 1 100 ? -17.657 -25.149 -54.751 1.00 27.00 100 ASP A N 1
ATOM 798 C CA . ASP A 1 100 ? -18.986 -25.416 -55.311 1.00 27.95 100 ASP A CA 1
ATOM 799 C C . ASP A 1 100 ? -19.651 -26.667 -54.723 1.00 28.18 100 ASP A C 1
ATOM 800 O O . ASP A 1 100 ? -20.726 -26.576 -54.138 1.00 33.78 100 ASP A O 1
ATOM 805 N N . ALA A 1 101 ? -18.992 -27.815 -54.833 1.00 26.93 101 ALA A N 1
ATOM 806 C CA . ALA A 1 101 ? -19.573 -29.082 -54.398 1.00 26.00 101 ALA A CA 1
ATOM 807 C C . ALA A 1 101 ? -19.241 -29.444 -52.948 1.00 24.29 101 ALA A C 1
ATOM 808 O O . ALA A 1 101 ? -19.876 -30.310 -52.370 1.00 25.21 101 ALA A O 1
ATOM 810 N N . GLY A 1 102 ? -18.229 -28.808 -52.369 1.00 24.49 102 GLY A N 1
ATOM 811 C CA . GLY A 1 102 ? -17.778 -29.146 -51.024 1.00 24.26 102 GLY A CA 1
ATOM 812 C C . GLY A 1 102 ? -17.073 -30.487 -50.862 1.00 22.30 102 GLY A C 1
ATOM 813 O O . GLY A 1 102 ? -17.075 -31.000 -49.769 1.00 24.32 102 GLY A O 1
ATOM 814 N N . GLU A 1 103 ? -16.474 -31.048 -51.922 1.00 20.97 103 GLU A N 1
ATOM 815 C CA . GLU A 1 103 ? -15.889 -32.411 -51.859 1.00 20.94 103 GLU A CA 1
ATOM 816 C C . GLU A 1 103 ? -14.367 -32.324 -51.920 1.00 21.21 103 GLU A C 1
ATOM 817 O O . GLU A 1 103 ? -13.851 -31.519 -52.684 1.00 22.17 103 GLU A O 1
ATOM 823 N N . TRP A 1 104 ? -13.674 -33.099 -51.072 1.00 16.41 104 TRP A N 1
ATOM 824 C CA . TRP A 1 104 ? -12.218 -33.276 -51.134 1.00 16.01 104 TRP A CA 1
ATOM 825 C C . TRP A 1 104 ? -11.896 -34.665 -51.668 1.00 16.21 104 TRP A C 1
ATOM 826 O O . TRP A 1 104 ? -12.701 -35.587 -51.559 1.00 15.90 104 TRP A O 1
ATOM 837 N N . THR A 1 105 ? -10.713 -34.807 -52.244 1.00 17.37 105 THR A N 1
ATOM 838 C CA . THR A 1 105 ? -10.201 -36.090 -52.713 1.00 17.23 105 THR A CA 1
ATOM 839 C C . THR A 1 105 ? -8.739 -36.304 -52.295 1.00 16.25 105 THR A C 1
ATOM 840 O O . THR A 1 105 ? -7.977 -35.348 -52.117 1.00 16.90 105 THR A O 1
ATOM 844 N N . LEU A 1 106 ? -8.360 -37.571 -52.192 1.00 16.36 106 LEU A N 1
ATOM 845 C CA . LEU A 1 106 ? -6.983 -37.994 -51.904 1.00 17.29 106 LEU A CA 1
ATOM 846 C C . LEU A 1 106 ? -6.688 -39.242 -52.705 1.00 16.97 106 LEU A C 1
ATOM 847 O O . LEU A 1 106 ? -7.561 -40.108 -52.829 1.00 19.21 106 LEU A O 1
ATOM 852 N N . HIS A 1 107 ? -5.464 -39.360 -53.209 1.00 16.49 107 HIS A N 1
ATOM 853 C CA . HIS A 1 107 ? -5.034 -40.514 -53.987 1.00 16.37 107 HIS A CA 1
ATOM 854 C C . HIS A 1 107 ? -3.895 -41.167 -53.230 1.00 16.16 107 HIS A C 1
ATOM 855 O O . HIS A 1 107 ? -2.867 -40.538 -53.009 1.00 19.93 107 HIS A O 1
ATOM 862 N N . THR A 1 108 ? -4.087 -42.402 -52.792 1.00 15.00 108 THR A N 1
ATOM 863 C CA . THR A 1 108 ? -3.138 -43.024 -51.895 1.00 14.52 108 THR A CA 1
ATOM 864 C C . THR A 1 108 ? -3.111 -44.537 -52.064 1.00 15.83 108 THR A C 1
ATOM 865 O O . THR A 1 108 ? -3.615 -45.059 -53.072 1.00 16.08 108 THR A O 1
ATOM 869 N N . VAL A 1 109 ? -2.497 -45.234 -51.109 1.00 15.65 109 VAL A N 1
ATOM 870 C CA . VAL A 1 109 ? -2.628 -46.686 -50.986 1.00 15.71 109 VAL A CA 1
ATOM 871 C C . VAL A 1 109 ? -3.239 -46.986 -49.631 1.00 15.19 109 VAL A C 1
ATOM 872 O O . VAL A 1 109 ? -3.151 -46.184 -48.707 1.00 16.89 109 VAL A O 1
ATOM 876 N N . LYS A 1 110 ? -3.876 -48.141 -49.515 1.00 16.07 110 LYS A N 1
ATOM 877 C CA . LYS A 1 110 ? -4.409 -48.535 -48.233 1.00 16.90 110 LYS A CA 1
ATOM 878 C C . LYS A 1 110 ? -3.276 -48.785 -47.234 1.00 15.78 110 LYS A C 1
ATOM 879 O O . LYS A 1 110 ? -2.340 -49.525 -47.526 1.00 15.64 110 LYS A O 1
ATOM 885 N N . PRO A 1 111 ? -3.348 -48.181 -46.041 1.00 15.35 111 PRO A N 1
ATOM 886 C CA . PRO A 1 111 ? -2.252 -48.389 -45.082 1.00 15.35 111 PRO A CA 1
ATOM 887 C C . PRO A 1 111 ? -2.287 -49.779 -44.470 1.00 14.31 111 PRO A C 1
ATOM 888 O O . PR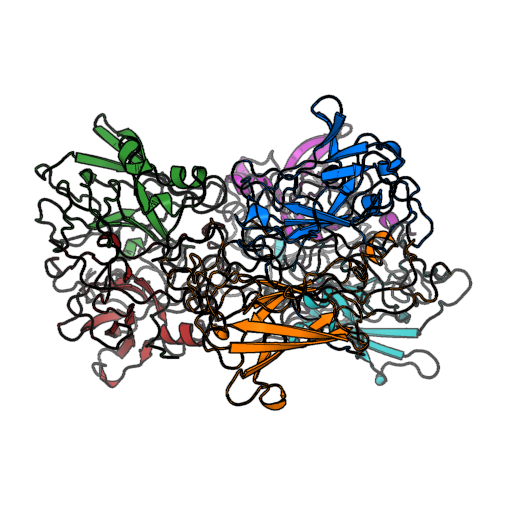O A 1 111 ? -3.367 -50.359 -44.278 1.00 15.89 111 PRO A O 1
ATOM 892 N N . GLY A 1 112 ? -1.109 -50.315 -44.176 1.00 15.12 112 GLY A N 1
ATOM 893 C CA . GLY A 1 112 ? -0.977 -51.533 -43.392 1.00 15.04 112 GLY A CA 1
ATOM 894 C C . GLY A 1 112 ? -1.205 -51.314 -41.912 1.00 14.85 112 GLY A C 1
ATOM 895 O O . GLY A 1 112 ? -1.360 -50.189 -41.446 1.00 16.15 112 GLY A O 1
ATOM 896 N N . VAL A 1 113 ? -1.203 -52.423 -41.189 1.00 15.87 113 VAL A N 1
ATOM 897 C CA . VAL A 1 113 ? -1.469 -52.453 -39.765 1.00 15.42 113 VAL A CA 1
ATOM 898 C C . VAL A 1 113 ? -0.285 -51.905 -38.982 1.00 15.02 113 VAL A C 1
ATOM 899 O O . VAL A 1 113 ? 0.879 -52.235 -39.267 1.00 14.89 113 VAL A O 1
ATOM 903 N N A VAL A 1 114 ? -0.570 -51.056 -38.004 0.50 15.73 114 VAL A N 1
ATOM 904 N N B VAL A 1 114 ? -0.628 -51.153 -37.943 0.50 13.68 114 VAL A N 1
ATOM 905 C CA A VAL A 1 114 ? 0.430 -50.649 -37.023 0.50 17.25 114 VAL A CA 1
ATOM 906 C CA B VAL A 1 114 ? 0.299 -50.529 -37.018 0.50 13.13 114 VAL A CA 1
ATOM 907 C C A VAL A 1 114 ? -0.068 -50.896 -35.603 0.50 15.54 114 VAL A C 1
ATOM 908 C C B VAL A 1 114 ? -0.108 -50.932 -35.588 0.50 13.75 114 VAL A C 1
ATOM 909 O O A VAL A 1 114 ? -1.247 -50.704 -35.297 0.50 15.80 114 VAL A O 1
ATOM 910 O O B VAL A 1 114 ? -1.293 -50.895 -35.254 0.50 13.10 114 VAL A O 1
ATOM 917 N N . ASN A 1 115 ? 0.847 -51.339 -34.744 1.00 14.65 115 ASN A N 1
ATOM 918 C CA . ASN A 1 115 ? 0.554 -51.593 -33.337 1.00 14.88 115 ASN A CA 1
ATOM 919 C C . ASN A 1 115 ? 0.503 -50.311 -32.530 1.00 14.04 115 ASN A C 1
ATOM 920 O O . ASN A 1 115 ? 1.225 -49.347 -32.827 1.00 14.77 115 ASN A O 1
ATOM 925 N N . ASN A 1 116 ? -0.352 -50.290 -31.507 1.00 14.41 116 ASN A N 1
ATOM 926 C CA . ASN A 1 116 ? -0.315 -49.229 -30.512 1.00 13.95 116 ASN A CA 1
ATOM 927 C C . ASN A 1 116 ? 0.905 -49.415 -29.595 1.00 14.27 116 ASN A C 1
ATOM 928 O O . ASN A 1 116 ? 1.691 -50.346 -29.788 1.00 14.97 116 ASN A O 1
ATOM 933 N N . ALA A 1 117 ? 1.086 -48.525 -28.626 1.00 14.66 117 ALA A N 1
ATOM 934 C CA . ALA A 1 117 ? 2.292 -48.540 -27.802 1.00 16.11 117 ALA A CA 1
ATOM 935 C C . ALA A 1 117 ? 2.393 -49.778 -26.911 1.00 16.44 117 ALA A C 1
ATOM 936 O O . ALA A 1 117 ? 3.477 -50.142 -26.455 1.00 20.65 117 ALA A O 1
ATOM 938 N N . ALA A 1 118 ? 1.252 -50.429 -26.662 1.00 16.64 118 ALA A N 1
ATOM 939 C CA . ALA A 1 118 ? 1.180 -51.663 -25.878 1.00 19.09 118 ALA A CA 1
ATOM 940 C C . ALA A 1 118 ? 1.337 -52.932 -26.728 1.00 19.47 118 ALA A C 1
ATOM 941 O O . ALA A 1 118 ? 1.277 -54.042 -26.198 1.00 21.58 118 ALA A O 1
ATOM 943 N N . GLY A 1 119 ? 1.536 -52.774 -28.035 1.00 17.13 119 GLY A N 1
ATOM 944 C CA . GLY A 1 119 ? 1.737 -53.913 -28.933 1.00 17.33 119 GLY A CA 1
ATOM 945 C C . GLY A 1 119 ? 0.465 -54.522 -29.503 1.00 18.03 119 GLY A C 1
ATOM 946 O O . GLY A 1 119 ? 0.497 -55.604 -30.076 1.00 20.46 119 GLY A O 1
ATOM 947 N N . VAL A 1 120 ? -0.655 -53.829 -29.343 1.00 16.03 120 VAL A N 1
ATOM 948 C CA . VAL A 1 120 ? -1.941 -54.345 -29.828 1.00 15.20 120 VAL A CA 1
ATOM 949 C C . VAL A 1 120 ? -2.240 -53.748 -31.210 1.00 14.69 120 VAL A C 1
ATOM 950 O O . VAL A 1 120 ? -2.147 -52.546 -31.389 1.00 14.72 120 VAL A O 1
ATOM 954 N N . PRO A 1 121 ? -2.553 -54.593 -32.204 1.00 15.32 121 PRO A N 1
ATOM 955 C CA . PRO A 1 121 ? -2.696 -54.059 -33.551 1.00 14.28 121 PRO A CA 1
ATOM 956 C C . PRO A 1 121 ? -3.901 -53.153 -33.714 1.00 14.35 121 PRO A C 1
ATOM 957 O O . PRO A 1 121 ? -4.995 -53.503 -33.295 1.00 16.53 121 PRO A O 1
ATOM 961 N N . MET A 1 122 ? -3.687 -52.001 -34.323 1.00 14.14 122 MET A N 1
ATOM 962 C CA . MET A 1 122 ? -4.783 -51.107 -34.705 1.00 13.29 122 MET A CA 1
ATOM 963 C C . MET A 1 122 ? -5.282 -51.482 -36.092 1.00 13.73 122 MET A C 1
ATOM 964 O O . MET A 1 122 ? -4.528 -51.974 -36.931 1.00 14.62 122 MET A O 1
ATOM 969 N N . ALA A 1 123 ? -6.563 -51.279 -36.347 1.00 13.97 123 ALA A N 1
ATOM 970 C CA . ALA A 1 123 ? -7.067 -51.526 -37.685 1.00 13.65 123 ALA A CA 1
ATOM 971 C C . ALA A 1 123 ? -6.506 -50.480 -38.646 1.00 13.34 123 ALA A C 1
ATOM 972 O O . ALA A 1 123 ? -6.060 -49.407 -38.202 1.00 13.68 123 ALA A O 1
ATOM 974 N N . PRO A 1 124 ? -6.443 -50.802 -39.950 1.00 13.71 124 PRO A N 1
ATOM 975 C CA . PRO A 1 124 ? -5.902 -49.819 -40.897 1.00 13.29 124 PRO A CA 1
ATOM 976 C C . PRO A 1 124 ? -6.621 -48.475 -40.795 1.00 13.03 124 PRO A C 1
ATOM 977 O O . PRO A 1 124 ? -7.837 -48.430 -40.745 1.00 13.62 124 PRO A O 1
ATOM 981 N N . HIS A 1 125 ? -5.867 -47.378 -40.724 1.00 13.24 125 HIS A N 1
ATOM 982 C CA . HIS A 1 125 ? -6.458 -46.053 -40.545 1.00 12.16 125 HIS A CA 1
ATOM 983 C C . HIS A 1 125 ? -5.620 -44.946 -41.177 1.00 12.20 125 HIS A C 1
ATOM 984 O O . HIS A 1 125 ? -4.397 -45.076 -41.370 1.00 13.88 125 HIS A O 1
ATOM 991 N N A ILE A 1 126 ? -6.310 -43.865 -41.537 0.50 12.66 126 ILE A N 1
ATOM 992 N N B ILE A 1 126 ? -6.286 -43.847 -41.488 0.50 12.68 126 ILE A N 1
ATOM 993 C CA A ILE A 1 126 ? -5.697 -42.599 -41.920 0.50 12.75 126 ILE A CA 1
ATOM 994 C CA B ILE A 1 126 ? -5.610 -42.637 -41.892 0.50 12.94 126 ILE A CA 1
ATOM 995 C C A ILE A 1 126 ? -5.926 -41.623 -40.776 0.50 12.73 126 ILE A C 1
ATOM 996 C C B ILE A 1 126 ? -5.920 -41.569 -40.856 0.50 12.59 126 ILE A C 1
ATOM 997 O O A ILE A 1 126 ? -7.063 -41.476 -40.317 0.50 13.75 126 ILE A O 1
ATOM 998 O O B ILE A 1 126 ? -7.090 -41.319 -40.548 0.50 13.93 126 ILE A O 1
ATOM 1007 N N . ASN A 1 127 ? -4.877 -40.938 -40.321 1.00 12.33 127 ASN A N 1
ATOM 1008 C CA . ASN A 1 127 ? -5.031 -39.871 -39.330 1.00 12.76 127 ASN A CA 1
ATOM 1009 C C . ASN A 1 127 ? -5.362 -38.581 -40.052 1.00 12.84 127 ASN A C 1
ATOM 1010 O O . ASN A 1 127 ? -4.702 -38.261 -41.034 1.00 13.83 127 ASN A O 1
ATOM 1015 N N . ILE A 1 128 ? -6.393 -37.867 -39.598 1.00 12.51 128 ILE A N 1
ATOM 1016 C CA . ILE A 1 128 ? -6.873 -36.645 -40.246 1.00 12.70 128 ILE A CA 1
ATOM 1017 C C . ILE A 1 128 ? -6.881 -35.492 -39.252 1.00 12.56 128 ILE A C 1
ATOM 1018 O O . ILE A 1 128 ? -7.289 -35.669 -38.115 1.00 13.86 128 ILE A O 1
ATOM 1023 N N . SER A 1 129 ? -6.400 -34.333 -39.691 1.00 12.36 129 SER A N 1
ATOM 1024 C CA . SER A 1 129 ? -6.585 -33.084 -38.962 1.00 12.77 129 SER A CA 1
ATOM 1025 C C . SER A 1 129 ? -7.375 -32.131 -39.842 1.00 12.59 129 SER A C 1
ATOM 1026 O O . SER A 1 129 ? -6.983 -31.876 -40.979 1.00 14.15 129 SER A O 1
ATOM 1029 N N . LEU A 1 130 ? -8.468 -31.601 -39.290 1.00 12.80 130 LEU A N 1
ATOM 1030 C CA . LEU A 1 130 ? -9.408 -30.740 -40.003 1.00 12.15 130 LEU A CA 1
ATOM 1031 C C . LEU A 1 130 ? -9.317 -29.303 -39.510 1.00 12.00 130 LEU A C 1
ATOM 1032 O O . LEU A 1 130 ? -9.443 -29.055 -38.315 1.00 12.29 130 LEU A O 1
ATOM 1037 N N . PHE A 1 131 ? -9.163 -28.381 -40.461 1.00 12.87 131 PHE A N 1
ATOM 1038 C CA . PHE A 1 131 ? -9.023 -26.943 -40.212 1.00 13.29 131 PHE A CA 1
ATOM 1039 C C . PHE A 1 131 ? -10.054 -26.213 -41.065 1.00 12.65 131 PHE A C 1
ATOM 1040 O O . PHE A 1 131 ? -10.379 -26.667 -42.171 1.00 13.70 131 PHE A O 1
ATOM 1048 N N . ALA A 1 132 ? -10.563 -25.095 -40.563 1.00 13.01 132 ALA A N 1
ATOM 1049 C CA . ALA A 1 132 ? -11.484 -24.237 -41.314 1.00 13.39 132 ALA A CA 1
ATOM 1050 C C . ALA A 1 132 ? -11.805 -22.978 -40.531 1.00 13.89 132 ALA A C 1
ATOM 1051 O O . ALA A 1 132 ? -11.652 -22.932 -39.310 1.00 13.48 132 ALA A O 1
ATOM 1053 N N . ARG A 1 133 ? -12.318 -21.978 -41.251 1.00 13.46 133 ARG A N 1
ATOM 1054 C CA . ARG A 1 133 ? -13.094 -20.899 -40.650 1.00 14.61 133 ARG A CA 1
ATOM 1055 C C . ARG A 1 133 ? -14.053 -21.489 -39.632 1.00 13.57 133 ARG A C 1
ATOM 1056 O O . ARG A 1 133 ? -14.747 -22.469 -39.921 1.00 13.62 133 ARG A O 1
ATOM 1064 N N . GLY A 1 134 ? -14.095 -20.879 -38.449 1.00 13.36 134 GLY A N 1
ATOM 1065 C CA . GLY A 1 134 ? -14.974 -21.319 -37.384 1.00 13.95 134 GLY A CA 1
ATOM 1066 C C . GLY A 1 134 ? -14.414 -22.397 -36.481 1.00 12.90 134 GLY A C 1
ATOM 1067 O O . GLY A 1 134 ? -15.043 -22.697 -35.474 1.00 13.80 134 GLY A O 1
ATOM 1068 N N . ILE A 1 135 ? -13.292 -23.024 -36.872 1.00 12.65 135 ILE A N 1
ATOM 1069 C CA . ILE A 1 135 ? -12.638 -24.092 -36.096 1.00 11.96 135 ILE A CA 1
ATOM 1070 C C . ILE A 1 135 ? -11.409 -23.470 -35.421 1.00 11.93 135 ILE A C 1
ATOM 1071 O O . ILE A 1 135 ? -10.420 -23.169 -36.079 1.00 13.92 135 ILE A O 1
ATOM 1076 N N . ASN A 1 136 ? -11.467 -23.251 -34.105 1.00 11.78 136 ASN A N 1
ATOM 1077 C CA . ASN A 1 136 ? -10.434 -22.481 -33.419 1.00 11.14 136 ASN A CA 1
ATOM 1078 C C . ASN A 1 136 ? -9.156 -23.280 -33.202 1.00 11.17 136 ASN A C 1
ATOM 1079 O O . ASN A 1 136 ? -8.065 -22.693 -33.174 1.00 12.20 136 ASN A O 1
ATOM 1084 N N . ILE A 1 137 ? -9.292 -24.583 -32.980 1.00 11.12 137 ILE A N 1
ATOM 1085 C CA . ILE A 1 137 ? -8.181 -25.524 -32.899 1.00 11.55 137 ILE A CA 1
ATOM 1086 C C . ILE A 1 137 ? -8.616 -26.728 -33.726 1.00 11.77 137 ILE A C 1
ATOM 1087 O O . ILE A 1 137 ? -9.763 -27.175 -33.667 1.00 12.04 137 ILE A O 1
ATOM 1092 N N . HIS A 1 138 ? -7.716 -27.245 -34.545 1.00 11.97 138 HIS A N 1
ATOM 1093 C CA . HIS A 1 138 ? -8.048 -28.289 -35.480 1.00 12.01 138 HIS A CA 1
ATOM 1094 C C . HIS A 1 138 ? -8.581 -29.518 -34.782 1.00 11.83 138 HIS A C 1
ATOM 1095 O O . HIS A 1 138 ? -8.262 -29.796 -33.621 1.00 12.24 138 HIS A O 1
ATOM 1102 N N . LEU A 1 139 ? -9.412 -30.245 -35.531 1.00 12.14 139 LEU A N 1
ATOM 1103 C CA . LEU A 1 139 ? -10.091 -31.425 -35.036 1.00 12.13 139 LEU A CA 1
ATOM 1104 C C . LEU A 1 139 ? -9.361 -32.653 -35.570 1.00 11.40 139 LEU A C 1
ATOM 1105 O O . LEU A 1 139 ? -9.116 -32.764 -36.778 1.00 13.04 139 LEU A O 1
ATOM 1110 N N . HIS A 1 140 ? -9.022 -33.567 -34.666 1.00 11.73 140 HIS A N 1
ATOM 1111 C CA . HIS A 1 140 ? -8.351 -34.812 -35.027 1.00 11.51 140 HIS A CA 1
ATOM 1112 C C . HIS A 1 140 ? -9.380 -35.932 -35.170 1.00 11.75 140 HIS A C 1
ATOM 1113 O O . HIS A 1 140 ? -10.209 -36.134 -34.285 1.00 12.26 140 HIS A O 1
ATOM 1120 N N . THR A 1 141 ? -9.284 -36.710 -36.241 1.00 11.50 141 THR A N 1
ATOM 1121 C CA . THR A 1 141 ? -10.096 -37.907 -36.363 1.00 11.22 141 THR A CA 1
ATOM 1122 C C . THR A 1 141 ? -9.310 -38.999 -37.086 1.00 11.24 141 THR A C 1
ATOM 1123 O O . THR A 1 141 ? -8.130 -38.819 -37.397 1.00 12.09 141 THR A O 1
ATOM 1127 N N . ARG A 1 142 ? -9.951 -40.141 -37.294 1.00 12.27 142 ARG A N 1
ATOM 1128 C CA . ARG A 1 142 ? -9.362 -41.234 -38.041 1.00 11.93 142 ARG A CA 1
ATOM 1129 C C . ARG A 1 142 ? -10.391 -41.754 -39.030 1.00 13.12 142 ARG A C 1
ATOM 1130 O O . ARG A 1 142 ? -11.582 -41.847 -38.714 1.00 14.00 142 ARG A O 1
ATOM 1138 N N . LEU A 1 143 ? -9.914 -42.083 -40.221 1.00 12.85 143 LEU A N 1
ATOM 1139 C CA . LEU A 1 143 ? -10.663 -42.758 -41.260 1.00 12.61 143 LEU A CA 1
ATOM 1140 C C . LEU A 1 143 ? -10.257 -44.229 -41.234 1.00 12.24 143 LEU A C 1
ATOM 1141 O O . LEU A 1 143 ? -9.090 -44.569 -41.473 1.00 13.75 143 LEU A O 1
ATOM 1146 N N . TYR A 1 144 ? -11.217 -45.091 -40.891 1.00 12.75 144 TYR A N 1
ATOM 1147 C CA . TYR A 1 144 ? -11.094 -46.528 -40.993 1.00 13.44 144 TYR A CA 1
ATOM 1148 C C . TYR A 1 144 ? -11.929 -46.999 -42.200 1.00 13.32 144 TYR A C 1
ATOM 1149 O O . TYR A 1 144 ? -12.641 -46.207 -42.822 1.00 14.11 144 TYR A O 1
ATOM 1158 N N . PHE A 1 145 ? -11.845 -48.287 -42.520 1.00 13.38 145 PHE A N 1
ATOM 1159 C CA . PHE A 1 145 ? -12.379 -48.817 -43.774 1.00 13.59 145 PHE A CA 1
ATOM 1160 C C . PHE A 1 145 ? -13.443 -49.882 -43.538 1.00 13.75 145 PHE A C 1
ATOM 1161 O O . PHE A 1 145 ? -13.247 -50.789 -42.723 1.00 14.70 145 PHE A O 1
ATOM 1169 N N . ASP A 1 146 ? -14.563 -49.803 -44.263 1.00 14.54 146 ASP A N 1
ATOM 1170 C CA . ASP A 1 146 ? -15.648 -50.761 -44.020 1.00 15.01 146 ASP A CA 1
ATOM 1171 C C . ASP A 1 146 ? -15.383 -52.175 -44.530 1.00 16.44 146 ASP A C 1
ATOM 1172 O O . ASP A 1 146 ? -16.138 -53.090 -44.208 1.00 20.90 146 ASP A O 1
ATOM 1177 N N . ASP A 1 147 ? -14.323 -52.354 -45.308 1.00 15.38 147 ASP A N 1
ATOM 1178 C CA . ASP A 1 147 ? -13.855 -53.675 -45.707 1.00 15.81 147 ASP A CA 1
ATOM 1179 C C . ASP A 1 147 ? -12.831 -54.271 -44.735 1.00 15.43 147 ASP A C 1
ATOM 1180 O O . ASP A 1 147 ? -12.197 -55.282 -45.046 1.00 17.17 147 ASP A O 1
ATOM 1185 N N . GLU A 1 148 ? -12.726 -53.661 -43.553 1.00 14.93 148 GLU A N 1
ATOM 1186 C CA . GLU A 1 148 ? -11.861 -54.145 -42.467 1.00 14.68 148 GLU A CA 1
ATOM 1187 C C . GLU A 1 148 ? -12.674 -54.392 -41.189 1.00 15.57 148 GLU A C 1
ATOM 1188 O O . GLU A 1 148 ? -12.177 -54.214 -40.084 1.00 16.20 148 GLU A O 1
ATOM 1194 N N . ALA A 1 149 ? -13.926 -54.827 -41.330 1.00 15.95 149 ALA A N 1
ATOM 1195 C CA . ALA A 1 149 ? -14.810 -54.894 -40.180 1.00 15.05 149 ALA A CA 1
ATOM 1196 C C . ALA A 1 149 ? -14.273 -55.747 -39.041 1.00 15.07 149 ALA A C 1
ATOM 1197 O O . ALA A 1 149 ? -14.426 -55.400 -37.877 1.00 15.05 149 ALA A O 1
ATOM 1199 N N . GLN A 1 150 ? -13.649 -56.875 -39.360 1.00 14.66 150 GLN A N 1
ATOM 1200 C CA . GLN A 1 150 ? -13.168 -57.766 -38.306 1.00 14.76 150 GLN A CA 1
ATOM 1201 C C . GLN A 1 150 ? -12.004 -57.115 -37.530 1.00 14.65 150 GLN A C 1
ATOM 1202 O O . GLN A 1 150 ? -11.950 -57.177 -36.302 1.00 16.34 150 GLN A O 1
ATOM 1208 N N . ALA A 1 151 ? -11.110 -56.446 -38.250 1.00 14.60 151 ALA A N 1
ATOM 1209 C CA . ALA A 1 151 ? -10.019 -55.715 -37.609 1.00 14.84 151 ALA A CA 1
ATOM 1210 C C . ALA A 1 151 ? -10.538 -54.520 -36.826 1.00 13.61 151 ALA A C 1
ATOM 1211 O O . ALA A 1 151 ? -10.049 -54.235 -35.729 1.00 14.40 151 ALA A O 1
ATOM 1213 N N . ASN A 1 152 ? -11.507 -53.800 -37.393 1.00 14.16 152 ASN A N 1
ATOM 1214 C CA . ASN A 1 152 ? -12.087 -52.651 -36.716 1.00 13.35 152 ASN A CA 1
ATOM 1215 C C . ASN A 1 152 ? -12.691 -53.030 -35.375 1.00 13.05 152 ASN A C 1
ATOM 1216 O O . ASN A 1 152 ? -12.547 -52.292 -34.405 1.00 14.66 152 ASN A O 1
ATOM 1221 N N . ALA A 1 153 ? -13.352 -54.189 -35.324 1.00 14.42 153 ALA A N 1
ATOM 1222 C CA . ALA A 1 153 ? -14.036 -54.630 -34.100 1.00 15.15 153 ALA A CA 1
ATOM 1223 C C . ALA A 1 153 ? -13.080 -54.831 -32.906 1.00 16.45 153 ALA A C 1
ATOM 1224 O O . ALA A 1 153 ? -13.500 -54.779 -31.749 1.00 19.31 153 ALA A O 1
ATOM 1226 N N . LYS A 1 154 ? -11.800 -55.060 -33.207 1.00 15.14 154 LYS A N 1
ATOM 1227 C CA . LYS A 1 154 ? -10.767 -55.294 -32.200 1.00 16.15 154 LYS A CA 1
ATOM 1228 C C . LYS A 1 154 ? -9.748 -54.146 -32.064 1.00 15.40 154 LYS A C 1
ATOM 1229 O O . LYS A 1 154 ? -8.792 -54.267 -31.302 1.00 16.71 154 LYS A O 1
ATOM 1235 N N . CYS A 1 155 ? -9.939 -53.044 -32.779 1.00 14.17 155 CYS A N 1
ATOM 1236 C CA . CYS A 1 155 ? -8.988 -51.954 -32.706 1.00 13.74 155 CYS A CA 1
ATOM 1237 C C . CYS A 1 155 ? -9.019 -51.351 -31.311 1.00 13.98 155 CYS A C 1
ATOM 1238 O O . CYS A 1 155 ? -10.077 -50.938 -30.852 1.00 14.65 155 CYS A O 1
ATOM 1241 N N . PRO A 1 156 ? -7.845 -51.234 -30.648 1.00 13.93 156 PRO A N 1
ATOM 1242 C CA . PRO A 1 156 ? -7.830 -50.657 -29.305 1.00 13.87 156 PRO A CA 1
ATOM 1243 C C . PRO A 1 156 ? -8.146 -49.166 -29.258 1.00 16.29 156 PRO A C 1
ATOM 1244 O O . PRO A 1 156 ? -8.488 -48.656 -28.190 1.00 22.09 156 PRO A O 1
ATOM 1248 N N . VAL A 1 157 ? -8.034 -48.456 -30.377 1.00 13.85 157 VAL A N 1
ATOM 1249 C CA . VAL A 1 157 ? -8.431 -47.058 -30.398 1.00 13.70 157 VAL A CA 1
ATOM 1250 C C . VAL A 1 157 ? -9.952 -46.938 -30.590 1.00 13.06 157 VAL A C 1
ATOM 1251 O O . VAL A 1 157 ? -10.622 -46.221 -29.844 1.00 14.23 157 VAL A O 1
ATOM 1255 N N . LEU A 1 158 ? -10.509 -47.651 -31.562 1.00 13.13 158 LEU A N 1
ATOM 1256 C CA . LEU A 1 158 ? -11.972 -47.658 -31.678 1.00 13.07 158 LEU A CA 1
ATOM 1257 C C . LEU A 1 158 ? -12.659 -48.123 -30.393 1.00 13.27 158 LEU A C 1
ATOM 1258 O O . LEU A 1 158 ? -13.714 -47.603 -30.018 1.00 14.78 158 LEU A O 1
ATOM 1263 N N . ASN A 1 159 ? -12.041 -49.057 -29.682 1.00 14.62 159 ASN A N 1
ATOM 1264 C CA . ASN A 1 159 ? -12.608 -49.553 -28.441 1.00 15.23 159 ASN A CA 1
ATOM 1265 C C . ASN A 1 159 ? -12.578 -48.555 -27.285 1.00 14.92 159 ASN A C 1
ATOM 1266 O O . ASN A 1 159 ? -13.254 -48.769 -26.288 1.00 17.29 159 ASN A O 1
ATOM 1271 N N . LEU A 1 160 ? -11.844 -47.450 -27.439 1.00 14.09 160 LEU A N 1
ATOM 1272 C CA . LEU A 1 160 ? -11.878 -46.357 -26.456 1.00 14.73 160 LEU A CA 1
ATOM 1273 C C . LEU A 1 160 ? -13.090 -45.444 -26.645 1.00 14.92 160 LEU A C 1
ATOM 1274 O O . LEU A 1 160 ? -13.380 -44.614 -25.784 1.00 16.71 160 LEU A O 1
ATOM 1279 N N . ILE A 1 161 ? -13.818 -45.610 -27.745 1.00 14.82 161 ILE A N 1
ATOM 1280 C CA . ILE A 1 161 ? -15.081 -44.913 -27.940 1.00 14.69 161 ILE A CA 1
ATOM 1281 C C . ILE A 1 161 ? -16.131 -45.756 -27.229 1.00 15.46 161 ILE A C 1
ATOM 1282 O O . ILE A 1 161 ? -16.381 -46.882 -27.641 1.00 16.35 161 ILE A O 1
ATOM 1287 N N . GLU A 1 162 ? -16.737 -45.207 -26.172 1.00 16.25 162 GLU A N 1
ATOM 1288 C CA . GLU A 1 162 ? -17.576 -46.004 -25.274 1.00 17.91 162 GLU A CA 1
ATOM 1289 C C . GLU A 1 162 ? -18.784 -46.612 -25.977 1.00 17.45 162 GLU A C 1
ATOM 1290 O O . GLU A 1 162 ? -19.144 -47.754 -25.689 1.00 19.73 162 GLU A O 1
ATOM 1296 N N . GLN A 1 163 ? -19.418 -45.848 -26.870 1.00 19.49 163 GLN A N 1
ATOM 1297 C CA . GLN A 1 163 ? -20.635 -46.296 -27.541 1.00 20.10 163 GLN A CA 1
ATOM 1298 C C . GLN A 1 163 ? -20.368 -46.812 -28.939 1.00 18.71 163 GLN A C 1
ATOM 1299 O O . GLN A 1 163 ? -19.827 -46.084 -29.780 1.00 20.48 163 GLN A O 1
ATOM 1305 N N . PRO A 1 164 ? -20.723 -48.078 -29.198 1.00 20.84 164 PRO A N 1
ATOM 1306 C CA . PRO A 1 164 ? -20.518 -48.626 -30.539 1.00 25.19 164 PRO A CA 1
ATOM 1307 C C . PRO A 1 164 ? -21.119 -47.784 -31.662 1.00 20.41 164 PRO A C 1
ATOM 1308 O O . PRO A 1 164 ? -20.518 -47.667 -32.726 1.00 23.71 164 PRO A O 1
ATOM 1312 N N . GLN A 1 165 ? -22.269 -47.157 -31.418 1.00 19.03 165 GLN A N 1
ATOM 1313 C CA . GLN A 1 165 ? -22.883 -46.312 -32.438 1.00 19.74 165 GLN A CA 1
ATOM 1314 C C . GLN A 1 165 ? -21.942 -45.195 -32.886 1.00 17.85 165 GLN A C 1
ATOM 1315 O O . GLN A 1 165 ? -21.915 -44.833 -34.063 1.00 20.47 165 GLN A O 1
ATOM 1321 N N . ARG A 1 166 ? -21.164 -44.643 -31.959 1.00 15.22 166 ARG A N 1
ATOM 1322 C CA . ARG A 1 166 ? -20.244 -43.572 -32.338 1.00 15.00 166 ARG A CA 1
ATOM 1323 C C . ARG A 1 166 ? -19.045 -44.095 -33.135 1.00 14.25 166 ARG A C 1
ATOM 1324 O O . ARG A 1 166 ? -18.503 -43.378 -33.984 1.00 14.78 166 ARG A O 1
ATOM 1332 N N . ARG A 1 167 ? -18.639 -45.340 -32.896 1.00 14.63 167 ARG A N 1
ATOM 1333 C CA . ARG A 1 167 ? -17.545 -45.929 -33.675 1.00 14.47 167 ARG A CA 1
ATOM 1334 C C . ARG A 1 167 ? -17.878 -45.948 -35.163 1.00 14.33 167 ARG A C 1
ATOM 1335 O O . ARG A 1 167 ? -17.008 -45.801 -36.022 1.00 14.92 167 ARG A O 1
ATOM 1343 N N . GLU A 1 168 ? -19.160 -46.124 -35.472 1.00 14.41 168 GLU A N 1
ATOM 1344 C CA . GLU A 1 168 ? -19.588 -46.193 -36.859 1.00 14.95 168 GLU A CA 1
ATOM 1345 C C . GLU A 1 168 ? -19.273 -44.913 -37.632 1.00 14.04 168 GLU A C 1
ATOM 1346 O O . GLU A 1 168 ? -19.112 -44.952 -38.863 1.00 14.87 168 GLU A O 1
ATOM 1352 N N . THR A 1 169 ? -19.168 -43.784 -36.927 1.00 13.84 169 THR A N 1
ATOM 1353 C CA . THR A 1 169 ? -18.882 -42.512 -37.591 1.00 13.66 169 THR A CA 1
ATOM 1354 C C . THR A 1 169 ? -17.488 -42.452 -38.218 1.00 13.11 169 THR A C 1
ATOM 1355 O O . THR A 1 169 ? -17.221 -41.572 -39.024 1.00 14.62 169 THR A O 1
ATOM 1359 N N . LEU A 1 170 ? -16.600 -43.372 -37.847 1.00 12.65 170 LEU A N 1
ATOM 1360 C CA . LEU A 1 170 ? -15.225 -43.370 -38.353 1.00 13.31 170 LEU A CA 1
ATOM 1361 C C . LEU A 1 170 ? -14.983 -44.353 -39.475 1.00 13.36 170 LEU A C 1
ATOM 1362 O O . LEU A 1 170 ? -13.845 -44.529 -39.907 1.00 14.24 170 LEU A O 1
ATOM 1367 N N . ILE A 1 171 ? -16.040 -45.008 -39.961 1.00 13.89 171 ILE A N 1
ATOM 1368 C CA . ILE A 1 171 ? -15.880 -46.076 -40.940 1.00 14.39 171 ILE A CA 1
ATOM 1369 C C . ILE A 1 171 ? -16.260 -45.589 -42.339 1.00 14.01 171 ILE A C 1
ATOM 1370 O O . ILE A 1 171 ? -17.429 -45.295 -42.613 1.00 16.39 171 ILE A O 1
ATOM 1375 N N . ALA A 1 172 ? -15.263 -45.468 -43.215 1.00 14.36 172 ALA A N 1
ATOM 1376 C CA . ALA A 1 172 ? -15.457 -45.031 -44.597 1.00 14.47 172 ALA A CA 1
ATOM 1377 C C . ALA A 1 172 ? -16.109 -46.142 -45.406 1.00 15.89 172 ALA A C 1
ATOM 1378 O O . ALA A 1 172 ? -15.892 -47.315 -45.148 1.00 17.75 172 ALA A O 1
ATOM 1380 N N . LYS A 1 173 ? -16.896 -45.746 -46.399 1.00 16.58 173 LYS A N 1
ATOM 1381 C CA . LYS A 1 173 ? -17.714 -46.675 -47.167 1.00 19.71 173 LYS A CA 1
ATOM 1382 C C . LYS A 1 173 ? -17.106 -46.937 -48.528 1.00 18.99 173 LYS A C 1
ATOM 1383 O O . LYS A 1 173 ? -16.977 -46.020 -49.357 1.00 20.27 173 LYS A O 1
ATOM 1389 N N . ARG A 1 174 ? -16.717 -48.188 -48.756 1.00 18.86 174 ARG A N 1
ATOM 1390 C CA . ARG A 1 174 ? -16.144 -48.592 -50.023 1.00 19.76 174 ARG A CA 1
ATOM 1391 C C . ARG A 1 174 ? -17.150 -48.464 -51.164 1.00 21.78 174 ARG A C 1
ATOM 1392 O O . ARG A 1 174 ? -18.335 -48.783 -51.016 1.00 25.95 174 ARG A O 1
ATOM 1400 N N . CYS A 1 175 ? -16.639 -48.032 -52.311 1.00 21.25 175 CYS A N 1
ATOM 1401 C CA . CYS A 1 175 ? -17.398 -47.872 -53.539 1.00 23.86 175 CYS A CA 1
ATOM 1402 C C . CYS A 1 175 ? -16.413 -47.997 -54.711 1.00 25.16 175 CYS A C 1
ATOM 1403 O O . CYS A 1 175 ? -15.235 -48.295 -54.507 1.00 24.25 175 CYS A O 1
ATOM 1406 N N . GLU A 1 176 ? -16.899 -47.823 -55.933 1.00 29.61 176 GLU A N 1
ATOM 1407 C CA . GLU A 1 176 ? -16.026 -47.762 -57.107 1.00 29.07 176 GLU A CA 1
ATOM 1408 C C . GLU A 1 176 ? -16.265 -46.414 -57.770 1.00 30.51 176 GLU A C 1
ATOM 1409 O O . GLU A 1 176 ? -17.414 -45.971 -57.897 1.00 36.11 176 GLU A O 1
ATOM 1415 N N . VAL A 1 177 ? -15.176 -45.761 -58.164 1.00 30.95 177 VAL A N 1
ATOM 1416 C CA . VAL A 1 177 ? -15.230 -44.471 -58.835 1.00 33.40 177 VAL A CA 1
ATOM 1417 C C . VAL A 1 177 ? -14.329 -44.568 -60.055 1.00 35.45 177 VAL A C 1
ATOM 1418 O O . VAL A 1 177 ? -13.122 -44.775 -59.914 1.00 36.49 177 VAL A O 1
ATOM 1422 N N . ASP A 1 178 ? -14.922 -44.441 -61.244 1.00 40.51 178 ASP A N 1
ATOM 1423 C CA . ASP A 1 178 ? -14.201 -44.587 -62.513 1.00 46.55 178 ASP A CA 1
ATOM 1424 C C . ASP A 1 178 ? -13.365 -45.871 -62.565 1.00 43.30 178 ASP A C 1
ATOM 1425 O O . ASP A 1 178 ? -12.201 -45.851 -62.969 1.00 50.86 178 ASP A O 1
ATOM 1430 N N . GLY A 1 179 ? -13.965 -46.982 -62.146 1.00 43.18 179 GLY A N 1
ATOM 1431 C CA . GLY A 1 179 ? -13.296 -48.282 -62.155 1.00 47.77 179 GLY A CA 1
ATOM 1432 C C . GLY A 1 179 ? -12.156 -48.447 -61.162 1.00 41.38 179 GLY A C 1
ATOM 1433 O O . GLY A 1 179 ? -11.367 -49.385 -61.280 1.00 46.86 179 GLY A O 1
ATOM 1434 N N . LYS A 1 180 ? -12.064 -47.548 -60.182 1.00 38.43 180 LYS A N 1
ATOM 1435 C CA . LYS A 1 180 ? -11.026 -47.624 -59.158 1.00 35.75 180 LYS A CA 1
ATOM 1436 C C . LYS A 1 180 ? -11.697 -47.778 -57.798 1.00 30.33 180 LYS A C 1
ATOM 1437 O O . LYS A 1 180 ? -12.765 -47.209 -57.554 1.00 29.74 180 LYS A O 1
ATOM 1443 N N . THR A 1 181 ? -11.067 -48.548 -56.918 1.00 25.02 181 THR A N 1
ATOM 1444 C CA . THR A 1 181 ? -11.555 -48.697 -55.553 1.00 21.29 181 THR A CA 1
ATOM 1445 C C . THR A 1 181 ? -11.492 -47.352 -54.848 1.00 18.16 181 THR A C 1
ATOM 1446 O O . THR A 1 181 ? -10.482 -46.658 -54.894 1.00 21.39 181 THR A O 1
ATOM 1450 N N . ALA A 1 182 ? -12.586 -46.992 -54.193 1.00 17.40 182 ALA A N 1
ATOM 1451 C CA . ALA A 1 182 ? -12.701 -45.723 -53.496 1.00 18.74 182 ALA A CA 1
ATOM 1452 C C . ALA A 1 182 ? -13.390 -45.926 -52.153 1.00 16.50 182 ALA A C 1
ATOM 1453 O O . ALA A 1 182 ? -14.093 -46.919 -51.946 1.00 17.66 182 ALA A O 1
ATOM 1455 N N . TYR A 1 183 ? -13.187 -44.989 -51.233 1.00 17.04 183 TYR A N 1
ATOM 1456 C CA . TYR A 1 183 ? -13.950 -44.952 -49.989 1.00 16.67 183 TYR A CA 1
ATOM 1457 C C . TYR A 1 183 ? -14.427 -43.532 -49.733 1.00 16.98 183 TYR A C 1
ATOM 1458 O O . TYR A 1 183 ? -13.640 -42.572 -49.858 1.00 18.24 183 TYR A O 1
ATOM 1467 N N . ARG A 1 184 ? -15.703 -43.396 -49.373 1.00 16.16 184 ARG A N 1
ATOM 1468 C CA . ARG A 1 184 ? -16.273 -42.111 -48.977 1.00 16.03 184 ARG A CA 1
ATOM 1469 C C . ARG A 1 184 ? -16.239 -41.980 -47.471 1.00 14.91 184 ARG A C 1
ATOM 1470 O O . ARG A 1 184 ? -16.697 -42.884 -46.762 1.00 16.53 184 ARG A O 1
ATOM 1478 N N . PHE A 1 185 ? -15.720 -40.841 -47.000 1.00 15.54 185 PHE A N 1
ATOM 1479 C CA . PHE A 1 185 ? -15.636 -40.545 -45.585 1.00 14.13 185 PHE A CA 1
ATOM 1480 C C . PHE A 1 185 ? -16.158 -39.130 -45.358 1.00 13.85 185 PHE A C 1
ATOM 1481 O O . PHE A 1 185 ? -15.416 -38.156 -45.504 1.00 16.61 185 PHE A O 1
ATOM 1489 N N . ASP A 1 186 ? -17.422 -39.022 -44.971 1.00 14.91 186 ASP A N 1
ATOM 1490 C CA . ASP A 1 186 ? -18.000 -37.740 -44.631 1.00 14.57 186 ASP A CA 1
ATOM 1491 C C . ASP A 1 186 ? -17.762 -37.454 -43.155 1.00 14.23 186 ASP A C 1
ATOM 1492 O O . ASP A 1 186 ? -17.747 -38.364 -42.329 1.00 16.63 186 ASP A O 1
ATOM 1497 N N . ILE A 1 187 ? -17.583 -36.176 -42.842 1.00 13.71 187 ILE A N 1
ATOM 1498 C CA . ILE A 1 187 ? -17.380 -35.703 -41.484 1.00 13.46 187 ILE A CA 1
ATOM 1499 C C . ILE A 1 187 ? -18.551 -34.790 -41.119 1.00 14.34 187 ILE A C 1
ATOM 1500 O O . ILE A 1 187 ? -18.900 -33.898 -41.883 1.00 15.25 187 ILE A O 1
ATOM 1505 N N . ARG A 1 188 ? -19.127 -35.026 -39.949 1.00 13.80 188 ARG A N 1
ATOM 1506 C CA . ARG A 1 188 ? -20.181 -34.193 -39.406 1.00 13.67 188 ARG A CA 1
ATOM 1507 C C . ARG A 1 188 ? -19.631 -33.575 -38.133 1.00 13.30 188 ARG A C 1
ATOM 1508 O O . ARG A 1 188 ? -19.350 -34.262 -37.160 1.00 14.10 188 ARG A O 1
ATOM 1516 N N . ILE A 1 189 ? -19.395 -32.278 -38.179 1.00 13.56 189 ILE A N 1
ATOM 1517 C CA . ILE A 1 189 ? -18.694 -31.620 -37.081 1.00 14.65 189 ILE A CA 1
ATOM 1518 C C . ILE A 1 189 ? -19.545 -31.584 -35.819 1.00 15.31 189 ILE A C 1
ATOM 1519 O O . ILE A 1 189 ? -19.008 -31.608 -34.714 1.00 15.59 189 ILE A O 1
ATOM 1524 N N . GLN A 1 190 ? -20.870 -31.526 -35.973 1.00 14.83 190 GLN A N 1
ATOM 1525 C CA . GLN A 1 190 ? -21.757 -31.241 -34.864 1.00 15.34 190 GLN A CA 1
ATOM 1526 C C . GLN A 1 190 ? -23.129 -31.851 -35.088 1.00 16.57 190 GLN A C 1
ATOM 1527 O O . GLN A 1 190 ? -23.662 -31.771 -36.189 1.00 17.38 190 GLN A O 1
ATOM 1533 N N . GLY A 1 191 ? -23.694 -32.445 -34.037 1.00 17.58 191 GLY A N 1
ATOM 1534 C CA . GLY A 1 191 ? -25.094 -32.852 -34.037 1.00 18.34 191 GLY A CA 1
ATOM 1535 C C . GLY A 1 191 ? -25.328 -34.302 -34.424 1.00 18.61 191 GLY A C 1
ATOM 1536 O O . GLY A 1 191 ? -24.560 -35.183 -34.030 1.00 19.10 191 GLY A O 1
ATOM 1537 N N . GLU A 1 192 ? -26.385 -34.549 -35.192 1.00 22.14 192 GLU A N 1
ATOM 1538 C CA . GLU A 1 192 ? -26.732 -35.902 -35.573 1.00 22.99 192 GLU A CA 1
ATOM 1539 C C . GLU A 1 192 ? -25.603 -36.522 -36.381 1.00 20.23 192 GLU A C 1
ATOM 1540 O O . GLU A 1 192 ? -25.103 -35.922 -37.349 1.00 20.93 192 GLU A O 1
ATOM 1546 N N . GLY A 1 193 ? -25.169 -37.698 -35.939 1.00 19.16 193 GLY A N 1
ATOM 1547 C CA . GLY A 1 193 ? -24.071 -38.419 -36.567 1.00 17.26 193 GLY A CA 1
ATOM 1548 C C . GLY A 1 193 ? -22.722 -37.752 -36.366 1.00 16.00 193 GLY A C 1
ATOM 1549 O O . GLY A 1 193 ? -21.794 -38.008 -37.132 1.00 16.13 193 GLY A O 1
ATOM 1550 N N . GLU A 1 194 ? -22.585 -36.938 -35.325 1.00 15.69 194 GLU A N 1
ATOM 1551 C CA . GLU A 1 194 ? -21.331 -36.202 -35.082 1.00 14.28 194 GLU A CA 1
ATOM 1552 C C . GLU A 1 194 ? -20.138 -37.147 -35.116 1.00 13.99 194 GLU A C 1
ATOM 1553 O O . GLU A 1 194 ? -20.107 -38.148 -34.414 1.00 13.79 194 GLU A O 1
ATOM 1559 N N . THR A 1 195 ? -19.150 -36.796 -35.920 1.00 12.65 195 THR A N 1
ATOM 1560 C CA . THR A 1 195 ? -17.941 -37.590 -36.045 1.00 12.70 195 THR A CA 1
ATOM 1561 C C . THR A 1 195 ? -17.156 -37.569 -34.737 1.00 12.66 195 THR A C 1
ATOM 1562 O O . THR A 1 195 ? -17.013 -36.518 -34.110 1.00 13.93 195 THR A O 1
ATOM 1566 N N . VAL A 1 196 ? -16.639 -38.723 -34.335 1.00 13.02 196 VAL A N 1
ATOM 1567 C CA . VAL A 1 196 ? -15.750 -38.769 -33.184 1.00 12.76 196 VAL A CA 1
ATOM 1568 C C . VAL A 1 196 ? -14.475 -37.977 -33.482 1.00 12.03 196 VAL A C 1
ATOM 1569 O O . VAL A 1 196 ? -13.863 -38.147 -34.536 1.00 12.50 196 VAL A O 1
ATOM 1573 N N . PHE A 1 197 ? -14.101 -37.129 -32.528 1.00 11.59 197 PHE A N 1
ATOM 1574 C CA . PHE A 1 197 ? -12.848 -36.369 -32.590 1.00 12.14 197 PHE A CA 1
ATOM 1575 C C . PHE A 1 197 ? -12.006 -36.741 -31.372 1.00 12.06 197 PHE A C 1
ATOM 1576 O O . PHE A 1 197 ? -12.553 -36.978 -30.291 1.00 12.81 197 PHE A O 1
ATOM 1584 N N . PHE A 1 198 ? -10.686 -36.806 -31.567 1.00 12.04 198 PHE A N 1
ATOM 1585 C CA . PHE A 1 198 ? -9.766 -37.286 -30.557 1.00 11.73 198 PHE A CA 1
ATOM 1586 C C . PHE A 1 198 ? -8.942 -36.169 -29.920 1.00 12.39 198 PHE A C 1
ATOM 1587 O O . PHE A 1 198 ? -8.681 -35.132 -30.524 1.00 13.36 198 PHE A O 1
ATOM 1595 N N . ASP A 1 199 ? -8.507 -36.422 -28.691 1.00 12.13 199 ASP A N 1
ATOM 1596 C CA . ASP A 1 199 ? -7.419 -35.648 -28.072 1.00 12.08 199 ASP A CA 1
ATOM 1597 C C . ASP A 1 199 ? -6.269 -36.608 -27.799 1.00 13.08 199 ASP A C 1
ATOM 1598 O O . ASP A 1 199 ? -6.479 -37.740 -27.367 1.00 13.79 199 ASP A O 1
ATOM 1603 N N . PHE A 1 200 ? -5.048 -36.136 -28.029 1.00 13.37 200 PHE A N 1
ATOM 1604 C CA . PHE A 1 200 ? -3.859 -36.906 -27.724 1.00 13.14 200 PHE A CA 1
ATOM 1605 C C . PHE A 1 200 ? -2.692 -35.954 -27.617 1.00 14.33 200 PHE A C 1
ATOM 1606 O O . PHE A 1 200 ? -2.767 -34.815 -28.100 1.00 14.93 200 PHE A O 1
ATOM 1615 N N . PRO B 2 1 ? -46.231 -41.964 10.034 1.00 39.22 301 PRO F N 1
ATOM 1616 C CA . PRO B 2 1 ? -45.972 -41.173 11.216 1.00 38.47 301 PRO F CA 1
ATOM 1617 C C . PRO B 2 1 ? -44.831 -40.161 11.154 1.00 35.99 301 PRO F C 1
ATOM 1618 O O . PRO B 2 1 ? -44.625 -39.478 12.147 1.00 36.50 301 PRO F O 1
ATOM 1622 N N . ALA B 2 2 ? -44.106 -40.042 10.037 1.00 29.43 302 ALA F N 1
ATOM 1623 C CA . ALA B 2 2 ? -43.273 -38.848 9.836 1.00 26.38 302 ALA F CA 1
ATOM 1624 C C . ALA B 2 2 ? -44.218 -37.661 9.623 1.00 25.65 302 ALA F C 1
ATOM 1625 O O . ALA B 2 2 ? -45.295 -37.822 9.052 1.00 30.35 302 ALA F O 1
ATOM 1627 N N . GLN B 2 3 ? -43.818 -36.482 10.095 1.00 27.07 303 GLN F N 1
ATOM 1628 C CA . GLN B 2 3 ? -44.630 -35.272 9.975 1.00 26.48 303 GLN F CA 1
ATOM 1629 C C . GLN B 2 3 ? -43.892 -34.144 9.266 1.00 26.59 303 GLN F C 1
ATOM 1630 O O . GLN B 2 3 ? -42.656 -34.068 9.307 1.00 28.44 303 GLN F O 1
ATOM 1636 N N . ASP B 2 4 ? -44.664 -33.275 8.616 1.00 27.93 304 ASP F N 1
ATOM 1637 C CA . ASP B 2 4 ? -44.144 -32.062 8.002 1.00 25.91 304 ASP F CA 1
ATOM 1638 C C . ASP B 2 4 ? -44.082 -30.971 9.062 1.00 28.10 304 ASP F C 1
ATOM 1639 O O . ASP B 2 4 ? -45.092 -30.323 9.350 1.00 34.48 304 ASP F O 1
ATOM 1644 N N . ASN B 2 5 ? -42.917 -30.774 9.666 1.00 26.58 305 ASN F N 1
ATOM 1645 C CA . ASN B 2 5 ? -42.799 -29.745 10.703 1.00 29.44 305 ASN F CA 1
ATOM 1646 C C . ASN B 2 5 ? -41.685 -28.750 10.457 1.00 26.19 305 ASN F C 1
ATOM 1647 O O . ASN B 2 5 ? -41.459 -27.853 11.263 1.00 32.87 305 ASN F O 1
ATOM 1652 N N . SER B 2 6 ? -41.007 -28.872 9.333 1.00 19.55 306 SER F N 1
ATOM 1653 C CA . SER B 2 6 ? -39.847 -28.026 9.111 1.00 18.62 306 SER F CA 1
ATOM 1654 C C . SER B 2 6 ? -39.686 -27.689 7.639 1.00 16.79 306 SER F C 1
ATOM 1655 O O . SER B 2 6 ? -40.290 -28.328 6.748 1.00 18.46 306 SER F O 1
ATOM 1658 N N . ARG B 2 7 ? -38.891 -26.648 7.420 1.00 17.30 307 ARG F N 1
ATOM 1659 C CA . ARG B 2 7 ? -38.508 -26.189 6.104 1.00 16.80 307 ARG F CA 1
ATOM 1660 C C . ARG B 2 7 ? -36.995 -26.183 6.029 1.00 17.42 307 ARG F C 1
ATOM 1661 O O . ARG B 2 7 ? -36.320 -25.977 7.024 1.00 18.16 307 ARG F O 1
ATOM 1669 N N . PHE B 2 8 ? -36.488 -26.411 4.834 1.00 15.70 308 PHE F N 1
ATOM 1670 C CA . PHE B 2 8 ? -35.060 -26.458 4.584 1.00 15.69 308 PHE F CA 1
ATOM 1671 C C . PHE B 2 8 ? -34.644 -25.333 3.664 1.00 14.53 308 PHE F C 1
ATOM 1672 O O . PHE B 2 8 ? -35.240 -25.121 2.619 1.00 16.81 308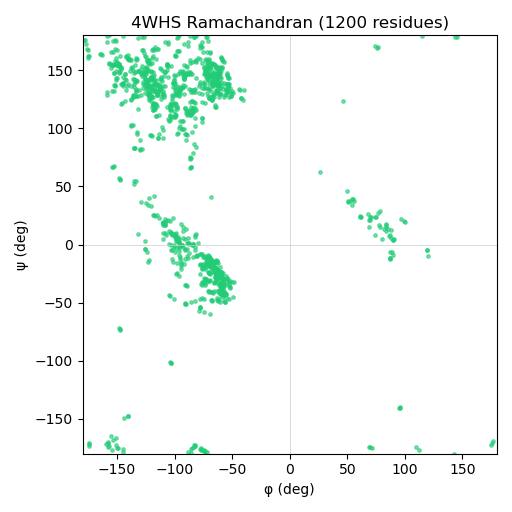 PHE F O 1
ATOM 1680 N N . VAL B 2 9 ? -33.601 -24.611 4.063 1.00 14.97 309 VAL F N 1
ATOM 1681 C CA . VAL B 2 9 ? -33.109 -23.466 3.301 1.00 15.00 309 VAL F CA 1
ATOM 1682 C C . VAL B 2 9 ? -32.833 -23.886 1.854 1.00 13.77 309 VAL F C 1
ATOM 1683 O O . VAL B 2 9 ? -32.240 -24.932 1.597 1.00 14.89 309 VAL F O 1
ATOM 1687 N N . ILE B 2 10 ? -33.275 -23.068 0.909 1.00 13.53 310 ILE F N 1
ATOM 1688 C CA . ILE B 2 10 ? -33.137 -23.389 -0.498 1.00 14.06 310 ILE F CA 1
ATOM 1689 C C . ILE B 2 10 ? -31.654 -23.506 -0.885 1.00 13.78 310 ILE F C 1
ATOM 1690 O O . ILE B 2 10 ? -30.826 -22.714 -0.429 1.00 14.93 310 ILE F O 1
ATOM 1695 N N . ARG B 2 11 ? -31.321 -24.486 -1.717 1.00 13.96 311 ARG F N 1
ATOM 1696 C CA . ARG B 2 11 ? -29.940 -24.671 -2.151 1.00 15.09 311 ARG F CA 1
ATOM 1697 C C . ARG B 2 11 ? -29.463 -23.538 -3.031 1.00 14.88 311 ARG F C 1
ATOM 1698 O O . ARG B 2 11 ? -30.223 -22.963 -3.808 1.00 16.16 311 ARG F O 1
ATOM 1706 N N . ASP B 2 12 ? -28.187 -23.216 -2.880 1.00 15.07 312 ASP F N 1
ATOM 1707 C CA . ASP B 2 12 ? -27.497 -22.309 -3.783 1.00 14.96 312 ASP F CA 1
ATOM 1708 C C . ASP B 2 12 ? -26.842 -23.139 -4.884 1.00 13.86 312 ASP F C 1
ATOM 1709 O O . ASP B 2 12 ? -25.794 -23.766 -4.699 1.00 14.38 312 ASP F O 1
ATOM 1714 N N . ARG B 2 13 ? -27.497 -23.196 -6.037 1.00 14.55 313 ARG F N 1
ATOM 1715 C CA . ARG B 2 13 ? -27.029 -24.026 -7.139 1.00 15.16 313 ARG F CA 1
ATOM 1716 C C . ARG B 2 13 ? -25.928 -23.381 -7.983 1.00 15.90 313 ARG F C 1
ATOM 1717 O O . ARG B 2 13 ? -25.498 -23.949 -8.971 1.00 16.53 313 ARG F O 1
ATOM 1725 N N . ASN B 2 14 ? -25.416 -22.240 -7.522 1.00 15.49 314 ASN F N 1
ATOM 1726 C CA . ASN B 2 14 ? -24.133 -21.726 -8.003 1.00 16.53 314 ASN F CA 1
ATOM 1727 C C . ASN B 2 14 ? -22.981 -21.963 -7.017 1.00 16.03 314 ASN F C 1
ATOM 1728 O O . ASN B 2 14 ? -21.833 -21.645 -7.333 1.00 17.56 314 ASN F O 1
ATOM 1733 N N . TRP B 2 15 ? -23.295 -22.502 -5.844 1.00 14.01 315 TRP F N 1
ATOM 1734 C CA . TRP B 2 15 ? -22.302 -22.921 -4.857 1.00 13.77 315 TRP F CA 1
ATOM 1735 C C . TRP B 2 15 ? -21.970 -24.387 -5.129 1.00 13.79 315 TRP F C 1
ATOM 1736 O O . TRP B 2 15 ? -20.805 -24.786 -5.267 1.00 14.93 315 TRP F O 1
ATOM 1747 N N . HIS B 2 16 ? -23.012 -25.208 -5.225 1.00 13.76 316 HIS F N 1
ATOM 1748 C CA . HIS B 2 16 ? -22.875 -26.521 -5.820 1.00 13.31 316 HIS F CA 1
ATOM 1749 C C . HIS B 2 16 ? -22.353 -26.423 -7.249 1.00 12.59 316 HIS F C 1
ATOM 1750 O O . HIS B 2 16 ? -22.513 -25.402 -7.910 1.00 14.34 316 HIS F O 1
ATOM 1757 N N . PRO B 2 17 ? -21.762 -27.523 -7.745 1.00 12.89 317 PRO F N 1
ATOM 1758 C CA . PRO B 2 17 ? -21.492 -27.600 -9.175 1.00 13.59 317 PRO F CA 1
ATOM 1759 C C . PRO B 2 17 ? -22.761 -27.557 -10.001 1.00 13.93 317 PRO F C 1
ATOM 1760 O O . PRO B 2 17 ? -23.748 -28.163 -9.611 1.00 14.53 317 PRO F O 1
ATOM 1764 N N . LYS B 2 18 ? -22.716 -26.870 -11.133 1.00 13.70 318 LYS F N 1
ATOM 1765 C CA . LYS B 2 18 ? -23.774 -26.948 -12.110 1.00 14.61 318 LYS F CA 1
ATOM 1766 C C . LYS B 2 18 ? -23.784 -28.325 -12.772 1.00 14.05 318 LYS F C 1
ATOM 1767 O O . LYS B 2 18 ? -22.815 -29.092 -12.680 1.00 14.78 318 LYS F O 1
ATOM 1773 N N . ALA B 2 19 ? -24.866 -28.643 -13.477 1.00 14.64 319 ALA F N 1
ATOM 1774 C CA . ALA B 2 19 ? -24.959 -29.923 -14.168 1.00 14.62 319 ALA F CA 1
ATOM 1775 C C . ALA B 2 19 ? -23.977 -30.008 -15.334 1.00 13.22 319 ALA F C 1
ATOM 1776 O O . ALA B 2 19 ? -23.281 -31.008 -15.498 1.00 13.56 319 ALA F O 1
ATOM 1778 N N . LEU B 2 20 ? -23.948 -28.976 -16.167 1.00 13.79 320 LEU F N 1
ATOM 1779 C CA . LEU B 2 20 ? -23.143 -28.998 -17.380 1.00 14.18 320 LEU F CA 1
ATOM 1780 C C . LEU B 2 20 ? -21.792 -28.336 -17.105 1.00 14.82 320 LEU F C 1
ATOM 1781 O O . LEU B 2 20 ? -21.720 -27.116 -16.979 1.00 15.16 320 LEU F O 1
ATOM 1786 N N . THR B 2 21 ? -20.741 -29.159 -17.002 1.00 13.71 321 THR F N 1
ATOM 1787 C CA . THR B 2 21 ? -19.376 -28.694 -16.725 1.00 13.95 321 THR F CA 1
ATOM 1788 C C . THR B 2 21 ? -18.479 -29.461 -17.699 1.00 13.85 321 THR F C 1
ATOM 1789 O O . THR B 2 21 ? -17.920 -30.499 -17.356 1.00 14.50 321 THR F O 1
ATOM 1793 N N . PRO B 2 22 ? -18.373 -28.977 -18.947 1.00 13.91 322 PRO F N 1
ATOM 1794 C CA . PRO B 2 22 ? -17.856 -29.840 -20.016 1.00 15.15 322 PRO F CA 1
ATOM 1795 C C . PRO B 2 22 ? -16.443 -30.405 -19.866 1.00 14.15 322 PRO F C 1
ATOM 1796 O O . PRO B 2 22 ? -16.135 -31.401 -20.500 1.00 15.44 322 PRO F O 1
ATOM 1800 N N . ASP B 2 23 ? -15.578 -29.761 -19.085 1.00 13.26 323 ASP F N 1
ATOM 1801 C CA . ASP B 2 23 ? -14.247 -30.322 -18.882 1.00 14.02 323 ASP F CA 1
ATOM 1802 C C . ASP B 2 23 ? -14.313 -31.669 -18.158 1.00 12.82 323 ASP F C 1
ATOM 1803 O O . ASP B 2 23 ? -13.391 -32.474 -18.261 1.00 14.16 323 ASP F O 1
ATOM 1808 N N . TYR B 2 24 ? -15.388 -31.894 -17.406 1.00 12.76 324 TYR F N 1
ATOM 1809 C CA . TYR B 2 24 ? -15.754 -33.205 -16.880 1.00 12.88 324 TYR F CA 1
ATOM 1810 C C . TYR B 2 24 ? -16.634 -33.836 -17.963 1.00 12.79 324 TYR F C 1
ATOM 1811 O O . TYR B 2 24 ? -17.843 -33.586 -18.044 1.00 13.29 324 TYR F O 1
ATOM 1820 N N . LYS B 2 25 ? -16.013 -34.624 -18.822 1.00 12.80 325 LYS F N 1
ATOM 1821 C CA . LYS B 2 25 ? -16.606 -34.951 -20.103 1.00 12.82 325 LYS F CA 1
ATOM 1822 C C . LYS B 2 25 ? -17.932 -35.673 -20.007 1.00 13.78 325 LYS F C 1
ATOM 1823 O O . LYS B 2 25 ? -18.852 -35.393 -20.790 1.00 13.81 325 LYS F O 1
ATOM 1829 N N A THR B 2 26 ? -18.052 -36.589 -19.052 0.50 13.82 326 THR F N 1
ATOM 1830 N N B THR B 2 26 ? -18.072 -36.594 -19.068 0.50 13.57 326 THR F N 1
ATOM 1831 C CA A THR B 2 26 ? -19.277 -37.378 -18.910 0.50 14.18 326 THR F CA 1
ATOM 1832 C CA B THR B 2 26 ? -19.314 -37.359 -18.996 0.50 13.59 326 THR F CA 1
ATOM 1833 C C A THR B 2 26 ? -20.484 -36.509 -18.556 0.50 14.01 326 THR F C 1
ATOM 1834 C C B THR B 2 26 ? -20.501 -36.508 -18.549 0.50 13.96 326 THR F C 1
ATOM 1835 O O A THR B 2 26 ? -21.625 -36.911 -18.792 0.50 14.68 326 THR F O 1
ATOM 1836 O O B THR B 2 26 ? -21.651 -36.922 -18.713 0.50 14.36 326 THR F O 1
ATOM 1843 N N . SER B 2 27 ? -20.252 -35.325 -17.999 1.00 13.18 327 SER F N 1
ATOM 1844 C CA . SER B 2 27 ? -21.364 -34.415 -17.691 1.00 13.25 327 SER F CA 1
ATOM 1845 C C . SER B 2 27 ? -22.062 -33.876 -18.921 1.00 14.09 327 SER F C 1
ATOM 1846 O O . SER B 2 27 ? -23.204 -33.454 -18.814 1.00 14.76 327 SER F O 1
ATOM 1849 N N . ILE B 2 28 ? -21.431 -33.891 -20.081 1.00 13.94 328 ILE F N 1
ATOM 1850 C CA . ILE B 2 28 ? -22.015 -33.259 -21.255 1.00 14.05 328 ILE F CA 1
ATOM 1851 C C . ILE B 2 28 ? -23.329 -33.926 -21.650 1.00 14.27 328 ILE F C 1
ATOM 1852 O O . ILE B 2 28 ? -24.303 -33.224 -21.862 1.00 15.74 328 ILE F O 1
ATOM 1857 N N . ALA B 2 29 ? -23.360 -35.252 -21.720 1.00 15.25 329 ALA F N 1
ATOM 1858 C CA . ALA B 2 29 ? -24.560 -35.985 -22.119 1.00 15.91 329 ALA F CA 1
ATOM 1859 C C . ALA B 2 29 ? -25.469 -36.378 -20.950 1.00 13.81 329 ALA F C 1
ATOM 1860 O O . ALA B 2 29 ? -26.543 -36.935 -21.169 1.00 15.58 329 ALA F O 1
ATOM 1862 N N . ARG B 2 30 ? -25.041 -36.098 -19.719 1.00 14.24 330 ARG F N 1
ATOM 1863 C CA . ARG B 2 30 ? -25.760 -36.507 -18.513 1.00 13.41 330 ARG F CA 1
ATOM 1864 C C . ARG B 2 30 ? -26.236 -35.337 -17.673 1.00 13.24 330 ARG F C 1
ATOM 1865 O O . ARG B 2 30 ? -26.481 -35.472 -16.478 1.00 14.55 330 ARG F O 1
ATOM 1873 N N . SER B 2 31 ? -26.422 -34.198 -18.338 1.00 13.84 331 SER F N 1
ATOM 1874 C CA . SER B 2 31 ? -26.926 -32.977 -17.725 1.00 13.55 331 SER F CA 1
ATOM 1875 C C . SER B 2 31 ? -28.241 -32.551 -18.404 1.00 13.38 331 SER F C 1
ATOM 1876 O O . SER B 2 31 ? -28.341 -32.512 -19.640 1.00 16.15 331 SER F O 1
ATOM 1879 N N . PRO B 2 32 ? -29.266 -32.202 -17.602 1.00 14.12 332 PRO F N 1
ATOM 1880 C CA . PRO B 2 32 ? -30.498 -31.749 -18.241 1.00 14.61 332 PRO F CA 1
ATOM 1881 C C . PRO B 2 32 ? -30.275 -30.471 -19.035 1.00 16.62 332 PRO F C 1
ATOM 1882 O O . PRO B 2 32 ? -29.456 -29.644 -18.650 1.00 24.50 332 PRO F O 1
ATOM 1886 N N . ARG B 2 33 ? -30.989 -30.318 -20.140 1.00 15.05 333 ARG F N 1
ATOM 1887 C CA . ARG B 2 33 ? -30.971 -29.058 -20.871 1.00 16.93 333 ARG F CA 1
ATOM 1888 C C . ARG B 2 33 ? -32.161 -28.157 -20.558 1.00 16.66 333 ARG F C 1
ATOM 1889 O O . ARG B 2 33 ? -32.108 -26.980 -20.832 1.00 24.03 333 ARG F O 1
ATOM 1897 N N . GLN B 2 34 ? -33.202 -28.704 -19.953 1.00 13.81 334 GLN F N 1
ATOM 1898 C CA . GLN B 2 34 ? -34.297 -27.883 -19.489 1.00 13.66 334 GLN F CA 1
ATOM 1899 C C . GLN B 2 34 ? -34.044 -27.441 -18.064 1.00 13.98 334 GLN F C 1
ATOM 1900 O O . GLN B 2 34 ? -33.373 -28.134 -17.289 1.00 15.42 334 GLN F O 1
ATOM 1906 N N . ALA B 2 35 ? -34.622 -26.306 -17.700 1.00 14.99 335 ALA F N 1
ATOM 1907 C CA . ALA B 2 35 ? -34.560 -25.829 -16.330 1.00 15.72 335 ALA F CA 1
ATOM 1908 C C . ALA B 2 35 ? -35.220 -26.794 -15.362 1.00 14.34 335 ALA F C 1
ATOM 1909 O O . ALA B 2 35 ? -36.250 -27.421 -15.679 1.00 14.46 335 ALA F O 1
ATOM 1911 N N . LEU B 2 36 ? -34.665 -26.888 -14.164 1.00 14.33 336 LEU F N 1
ATOM 1912 C CA . LEU B 2 36 ? -35.355 -27.563 -13.080 1.00 14.30 336 LEU F CA 1
ATOM 1913 C C . LEU B 2 36 ? -36.658 -26.826 -12.787 1.00 14.26 336 LEU F C 1
ATOM 1914 O O . LEU B 2 36 ? -36.730 -25.596 -12.919 1.00 15.06 336 LEU F O 1
ATOM 1919 N N . VAL B 2 37 ? -37.664 -27.581 -12.365 1.00 13.43 337 VAL F N 1
ATOM 1920 C CA . VAL B 2 37 ? -38.955 -27.013 -11.992 1.00 13.16 337 VAL F CA 1
ATOM 1921 C C . VAL B 2 37 ? -38.991 -26.870 -10.478 1.00 12.36 337 VAL F C 1
ATOM 1922 O O . VAL B 2 37 ? -38.924 -27.863 -9.763 1.00 14.01 337 VAL F O 1
ATOM 1926 N N . SER B 2 38 ? -39.082 -25.633 -9.991 1.00 12.94 338 SER F N 1
ATOM 1927 C CA . SER B 2 38 ? -39.156 -25.400 -8.556 1.00 14.02 338 SER F CA 1
ATOM 1928 C C . SER B 2 38 ? -40.529 -25.794 -8.010 1.00 14.67 338 SER F C 1
ATOM 1929 O O . SER B 2 38 ? -41.561 -25.438 -8.600 1.00 15.84 338 SER F O 1
ATOM 1932 N N . ILE B 2 39 ? -40.542 -26.499 -6.884 1.00 14.51 339 ILE F N 1
ATOM 1933 C CA . ILE B 2 39 ? -41.785 -26.854 -6.215 1.00 14.58 339 ILE F CA 1
ATOM 1934 C C . ILE B 2 39 ? -41.676 -26.515 -4.735 1.00 15.24 339 ILE F C 1
ATOM 1935 O O . ILE B 2 39 ? -40.579 -26.556 -4.164 1.00 15.43 339 ILE F O 1
ATOM 1940 N N . PRO B 2 40 ? -42.811 -26.163 -4.102 1.00 15.52 340 PRO F N 1
ATOM 1941 C CA . PRO B 2 40 ? -42.768 -25.874 -2.675 1.00 15.45 340 PRO F CA 1
ATOM 1942 C C . PRO B 2 40 ? -42.523 -27.147 -1.880 1.00 16.22 340 PRO F C 1
ATOM 1943 O O . PRO B 2 40 ? -42.822 -28.249 -2.344 1.00 19.09 340 PRO F O 1
ATOM 1947 N N . GLN B 2 41 ? -41.975 -26.996 -0.686 1.00 16.22 341 GLN F N 1
ATOM 1948 C CA . GLN B 2 41 ? -41.760 -28.140 0.178 1.00 16.99 341 GLN F CA 1
ATOM 1949 C C . GLN B 2 41 ? -43.099 -28.671 0.692 1.00 17.57 341 GLN F C 1
ATOM 1950 O O . GLN B 2 41 ? -43.982 -27.905 1.088 1.00 17.53 341 GLN F O 1
ATOM 1956 N N . SER B 2 42 ? -43.239 -29.988 0.624 1.00 17.59 342 SER F N 1
ATOM 1957 C CA . SER B 2 42 ? -44.346 -30.701 1.232 1.00 17.30 342 SER F CA 1
ATOM 1958 C C . SER B 2 42 ? -43.762 -31.785 2.114 1.00 16.18 342 SER F C 1
ATOM 1959 O O . SER B 2 42 ? -42.549 -31.992 2.163 1.00 16.83 342 SER F O 1
ATOM 1962 N N . ILE B 2 43 ? -44.627 -32.522 2.784 1.00 17.36 343 ILE F N 1
ATOM 1963 C CA . ILE B 2 43 ? -44.184 -33.658 3.582 1.00 17.67 343 ILE F CA 1
ATOM 1964 C C . ILE B 2 43 ? -43.367 -34.668 2.747 1.00 18.07 343 ILE F C 1
ATOM 1965 O O . ILE B 2 43 ? -42.508 -35.360 3.292 1.00 18.50 343 ILE F O 1
ATOM 1970 N N . SER B 2 44 ? -43.595 -34.758 1.438 1.00 16.79 344 SER F N 1
ATOM 1971 C CA . SER B 2 44 ? -42.773 -35.654 0.604 1.00 16.93 344 SER F CA 1
ATOM 1972 C C . SER B 2 44 ? -41.285 -35.307 0.623 1.00 16.57 344 SER F C 1
ATOM 1973 O O . SER B 2 44 ? -40.425 -36.204 0.569 1.00 20.37 344 SER F O 1
ATOM 1976 N N . GLU B 2 45 ? -40.985 -34.011 0.693 1.00 16.00 345 GLU F N 1
ATOM 1977 C CA . GLU B 2 45 ? -39.614 -33.515 0.633 1.00 16.20 345 GLU F CA 1
ATOM 1978 C C . GLU B 2 45 ? -38.971 -33.263 1.992 1.00 16.61 345 GLU F C 1
ATOM 1979 O O . GLU B 2 45 ? -37.738 -33.282 2.111 1.00 17.20 345 GLU F O 1
ATOM 1985 N N . THR B 2 46 ? -39.777 -32.975 3.008 1.00 15.95 346 THR F N 1
ATOM 1986 C CA . THR B 2 46 ? -39.256 -32.530 4.300 1.00 16.41 346 THR F CA 1
ATOM 1987 C C . THR B 2 46 ? -39.116 -33.645 5.322 1.00 17.14 346 THR F C 1
ATOM 1988 O O . THR B 2 46 ? -38.780 -33.391 6.478 1.00 18.31 346 THR F O 1
ATOM 1992 N N . THR B 2 47 ? -39.387 -34.870 4.879 1.00 16.89 347 THR F N 1
ATOM 1993 C CA . THR B 2 47 ? -39.189 -36.076 5.660 1.00 17.33 347 THR F CA 1
ATOM 1994 C C . THR B 2 47 ? -38.158 -36.972 4.967 1.00 16.36 347 THR F C 1
ATOM 1995 O O . THR B 2 47 ? -37.794 -36.749 3.818 1.00 16.71 347 THR F O 1
ATOM 1999 N N . GLY B 2 48 ? -37.680 -37.979 5.679 1.00 16.17 348 GLY F N 1
ATOM 2000 C CA . GLY B 2 48 ? -36.775 -38.949 5.100 1.00 16.43 348 GLY F CA 1
ATOM 2001 C C . GLY B 2 48 ? -36.440 -40.015 6.115 1.00 16.66 348 GLY F C 1
ATOM 2002 O O . GLY B 2 48 ? -36.858 -39.938 7.264 1.00 17.70 348 GLY F O 1
ATOM 2003 N N . PRO B 2 49 ? -35.679 -41.026 5.693 1.00 16.56 349 PRO F N 1
ATOM 2004 C CA . PRO B 2 49 ? -35.387 -42.142 6.559 1.00 17.08 349 PRO F CA 1
ATOM 2005 C C . PRO B 2 49 ? -34.504 -41.768 7.733 1.00 16.70 349 PRO F C 1
ATOM 2006 O O . PRO B 2 49 ? -33.580 -40.962 7.582 1.00 18.11 349 PRO F O 1
ATOM 2010 N N . ASN B 2 50 ? -34.775 -42.391 8.874 1.00 19.58 350 ASN F N 1
ATOM 2011 C CA . ASN B 2 50 ? -33.962 -42.325 10.074 1.00 19.74 350 ASN F CA 1
ATOM 2012 C C . ASN B 2 50 ? -33.371 -43.733 10.238 1.00 18.54 350 ASN F C 1
ATOM 2013 O O . ASN B 2 50 ? -34.116 -44.715 10.269 1.00 20.74 350 ASN F O 1
ATOM 2018 N N . PHE B 2 51 ? -32.047 -43.827 10.332 1.00 19.53 351 PHE F N 1
ATOM 2019 C CA . PHE B 2 51 ? -31.353 -45.115 10.338 1.00 19.01 351 PHE F CA 1
ATOM 2020 C C . PHE B 2 51 ? -30.856 -45.552 11.718 1.00 20.60 351 PHE F C 1
ATOM 2021 O O . PHE B 2 51 ? -29.969 -46.413 11.828 1.00 21.05 351 PHE F O 1
ATOM 2029 N N . SER B 2 52 ? -31.438 -44.977 12.766 1.00 21.02 352 SER F N 1
ATOM 2030 C CA . SER B 2 52 ? -31.061 -45.292 14.145 1.00 23.60 352 SER F CA 1
ATOM 2031 C C . SER B 2 52 ? -31.086 -46.785 14.449 1.00 22.62 352 SER F C 1
ATOM 2032 O O . SER B 2 52 ? -30.286 -47.250 15.262 1.00 27.42 352 SER F O 1
ATOM 2035 N N . HIS B 2 53 ? -31.983 -47.530 13.801 1.00 23.98 353 HIS F N 1
ATOM 2036 C CA . HIS B 2 53 ? -32.102 -48.964 14.049 1.00 27.23 353 HIS F CA 1
ATOM 2037 C C . HIS B 2 53 ? -31.702 -49.846 12.862 1.00 25.23 353 HIS F C 1
ATOM 2038 O O . HIS B 2 53 ? -32.089 -51.018 12.780 1.00 29.27 353 HIS F O 1
ATOM 2045 N N . LEU B 2 54 ? -30.890 -49.289 11.966 1.00 22.80 354 LEU F N 1
ATOM 2046 C CA . LEU B 2 54 ? -30.151 -50.096 11.016 1.00 23.06 354 LEU F CA 1
ATOM 2047 C C . LEU B 2 54 ? -29.083 -50.833 11.827 1.00 24.21 354 LEU F C 1
ATOM 2048 O O . LEU B 2 54 ? -28.460 -50.256 12.722 1.00 25.16 354 LEU F O 1
ATOM 2053 N N . GLY B 2 55 ? -28.886 -52.106 11.522 1.00 24.83 355 GLY F N 1
ATOM 2054 C CA . GLY B 2 55 ? -27.945 -52.932 12.253 1.00 23.88 355 GLY F CA 1
ATOM 2055 C C . GLY B 2 55 ? -26.556 -52.777 11.673 1.00 24.06 355 GLY F C 1
ATOM 2056 O O . GLY B 2 55 ? -26.297 -53.198 10.547 1.00 30.83 355 GLY F O 1
ATOM 2057 N N . PHE B 2 56 ? -25.659 -52.160 12.431 1.00 22.59 356 PHE F N 1
ATOM 2058 C CA . PHE B 2 56 ? -24.265 -52.010 12.010 1.00 22.77 356 PHE F CA 1
ATOM 2059 C C . PHE B 2 56 ? -23.402 -53.122 12.589 1.00 23.21 356 PHE F C 1
ATOM 2060 O O . PHE B 2 56 ? -23.491 -53.423 13.775 1.00 26.81 356 PHE F O 1
ATOM 2068 N N . GLY B 2 57 ? -22.531 -53.694 11.762 1.00 22.36 357 GLY F N 1
ATOM 2069 C CA . GLY B 2 57 ? -21.526 -54.623 12.255 1.00 20.27 357 GLY F CA 1
ATOM 2070 C C . GLY B 2 57 ? -20.437 -53.875 13.017 1.00 23.06 357 GLY F C 1
ATOM 2071 O O . GLY B 2 57 ? -20.263 -52.671 12.865 1.00 21.80 357 GLY F O 1
ATOM 2072 N N . ALA B 2 58 ? -19.716 -54.617 13.855 1.00 25.16 358 ALA F N 1
ATOM 2073 C CA . ALA B 2 58 ? -18.736 -54.040 14.772 1.00 24.84 358 ALA F CA 1
ATOM 2074 C C . ALA B 2 58 ? -17.656 -53.225 14.093 1.00 21.44 358 ALA F C 1
ATOM 2075 O O . ALA B 2 58 ? -17.172 -52.252 14.671 1.00 24.01 358 ALA F O 1
ATOM 2077 N N . HIS B 2 59 ? -17.279 -53.624 12.880 1.00 21.27 359 HIS F N 1
ATOM 2078 C CA . HIS B 2 59 ? -16.192 -52.966 12.171 1.00 19.01 359 HIS F CA 1
ATOM 2079 C C . HIS B 2 59 ? -16.676 -52.168 10.958 1.00 17.49 359 HIS F C 1
ATOM 2080 O O . HIS B 2 59 ? -15.877 -51.812 10.093 1.00 17.19 359 HIS F O 1
ATOM 2087 N N . ASP B 2 60 ? -17.967 -51.843 10.887 1.00 18.31 360 ASP F N 1
ATOM 2088 C CA . ASP B 2 60 ? -18.458 -51.157 9.690 1.00 16.84 360 ASP F CA 1
ATOM 2089 C C . ASP B 2 60 ? -17.786 -49.802 9.421 1.00 16.19 360 ASP F C 1
ATOM 2090 O O . ASP B 2 60 ? -17.725 -49.347 8.279 1.00 16.53 360 ASP F O 1
ATOM 2095 N N . HIS B 2 61 ? -17.293 -49.168 10.477 1.00 16.31 361 HIS F N 1
ATOM 2096 C CA . HIS B 2 61 ? -16.635 -47.857 10.399 1.00 16.22 361 HIS F CA 1
ATOM 2097 C C . HIS B 2 61 ? -15.101 -47.972 10.329 1.00 16.02 361 HIS F C 1
ATOM 2098 O O . HIS B 2 61 ? -14.403 -46.953 10.277 1.00 16.35 361 HIS F O 1
ATOM 2105 N N . ASP B 2 62 ? -14.578 -49.198 10.369 1.00 16.04 362 ASP F N 1
ATOM 2106 C CA . ASP B 2 62 ? -13.133 -49.446 10.476 1.00 16.34 362 ASP F CA 1
ATOM 2107 C C . ASP B 2 62 ? -12.647 -50.262 9.282 1.00 16.06 362 ASP F C 1
ATOM 2108 O O . ASP B 2 62 ? -12.693 -51.506 9.283 1.00 16.92 362 ASP F O 1
ATOM 2113 N N . LEU B 2 63 ? -12.173 -49.547 8.270 1.00 16.00 363 LEU F N 1
ATOM 2114 C CA . LEU B 2 63 ? -11.719 -50.169 7.034 1.00 15.82 363 LEU F CA 1
ATOM 2115 C C . LEU B 2 63 ? -10.400 -50.924 7.188 1.00 16.47 363 LEU F C 1
ATOM 2116 O O . LEU B 2 63 ? -10.018 -51.661 6.286 1.00 17.54 363 LEU F O 1
ATOM 2121 N N . LEU B 2 64 ? -9.715 -50.758 8.320 1.00 15.83 364 LEU F N 1
ATOM 2122 C CA . LEU B 2 64 ? -8.546 -51.582 8.594 1.00 15.86 364 LEU F CA 1
ATOM 2123 C C . LEU B 2 64 ? -8.882 -52.999 9.041 1.00 16.11 364 LEU F C 1
ATOM 2124 O O . LEU B 2 64 ? -8.020 -53.886 8.962 1.00 18.49 364 LEU F O 1
ATOM 2129 N N . LEU B 2 65 ? -10.124 -53.214 9.477 1.00 17.35 365 LEU F N 1
ATOM 2130 C CA . LEU B 2 65 ? -10.545 -54.507 9.996 1.00 18.51 365 LEU F CA 1
ATOM 2131 C C . LEU B 2 65 ? -11.734 -55.132 9.277 1.00 18.94 365 LEU F C 1
ATOM 2132 O O . LEU B 2 65 ? -12.005 -56.318 9.479 1.00 20.86 365 LEU F O 1
ATOM 2137 N N . ASN B 2 66 ? -12.449 -54.362 8.454 1.00 17.40 366 ASN F N 1
ATOM 2138 C CA . ASN B 2 66 ? -13.719 -54.853 7.909 1.00 17.32 366 ASN F CA 1
ATOM 2139 C C . ASN B 2 66 ? -13.619 -55.640 6.595 1.00 19.96 366 ASN F C 1
ATOM 2140 O O . ASN B 2 66 ? -14.634 -56.082 6.077 1.00 21.69 366 ASN F O 1
ATOM 2145 N N . PHE B 2 67 ? -12.391 -55.821 6.099 1.00 20.82 367 PHE F N 1
ATOM 2146 C CA . PHE B 2 67 ? -12.049 -56.710 4.971 1.00 23.49 367 PHE F CA 1
ATOM 2147 C C . PHE B 2 67 ? -10.785 -57.532 5.315 1.00 27.01 367 PHE F C 1
ATOM 2148 O O . PHE B 2 67 ? -9.826 -57.566 4.545 1.00 28.48 367 PHE F O 1
ATOM 2156 N N . ASN B 2 68 ? -10.802 -58.191 6.469 1.00 28.07 368 ASN F N 1
ATOM 2157 C CA . ASN B 2 68 ? -9.636 -58.913 7.020 1.00 30.05 368 ASN F CA 1
ATOM 2158 C C . ASN B 2 68 ? -9.508 -60.299 6.371 1.00 28.18 368 ASN F C 1
ATOM 2159 O O . ASN B 2 68 ? -10.383 -61.152 6.527 1.00 34.33 368 ASN F O 1
ATOM 2164 N N . ASN B 2 69 ? -8.412 -60.501 5.638 1.00 30.04 369 ASN F N 1
ATOM 2165 C CA . ASN B 2 69 ? -8.121 -61.757 4.933 1.00 32.25 369 ASN F CA 1
ATOM 2166 C C . ASN B 2 69 ? -6.721 -62.274 5.252 1.00 35.63 369 ASN F C 1
ATOM 2167 O O . ASN B 2 69 ? -6.020 -62.825 4.393 1.00 38.13 369 ASN F O 1
ATOM 2172 N N . GLY B 2 70 ? -6.315 -62.084 6.499 1.00 31.40 370 GLY F N 1
ATOM 2173 C CA . GLY B 2 70 ? -5.020 -62.572 6.970 1.00 31.47 370 GLY F CA 1
ATOM 2174 C C . GLY B 2 70 ? -4.076 -61.499 7.475 1.00 31.95 370 GLY F C 1
ATOM 2175 O O . GLY B 2 70 ? -3.045 -61.824 8.057 1.00 36.12 370 GLY F O 1
ATOM 2176 N N . GLY B 2 71 ? -4.414 -60.227 7.271 1.00 27.13 371 GLY F N 1
ATOM 2177 C CA . GLY B 2 71 ? -3.570 -59.153 7.765 1.00 26.14 371 GLY F CA 1
ATOM 2178 C C . GLY B 2 71 ? -4.083 -57.735 7.616 1.00 24.15 371 GLY F C 1
ATOM 2179 O O . GLY B 2 71 ? -5.237 -57.488 7.249 1.00 26.20 371 GLY F O 1
ATOM 2180 N N . LEU B 2 72 ? -3.195 -56.791 7.904 1.00 22.64 372 LEU F N 1
ATOM 2181 C CA . LEU B 2 72 ? -3.520 -55.374 7.802 1.00 22.83 372 LEU F CA 1
ATOM 2182 C C . LEU B 2 72 ? -3.334 -54.861 6.379 1.00 20.17 372 LEU F C 1
ATOM 2183 O O . LEU B 2 72 ? -2.445 -55.325 5.657 1.00 20.20 372 LEU F O 1
ATOM 2188 N N . PRO B 2 73 ? -4.169 -53.891 5.969 1.00 19.83 373 PRO F N 1
ATOM 2189 C CA . PRO B 2 73 ? -3.898 -53.272 4.686 1.00 18.37 373 PRO F CA 1
ATOM 2190 C C . PRO B 2 73 ? -2.585 -52.504 4.700 1.00 17.00 373 PRO F C 1
ATOM 2191 O O . PRO B 2 73 ? -2.143 -52.018 5.751 1.00 19.46 373 PRO F O 1
ATOM 2195 N N . ILE B 2 74 ? -2.013 -52.370 3.513 1.00 16.13 374 ILE F N 1
ATOM 2196 C CA . ILE B 2 74 ? -0.828 -51.561 3.316 1.00 16.95 374 ILE F CA 1
ATOM 2197 C C . ILE B 2 74 ? -1.272 -50.128 3.035 1.00 15.01 374 ILE F C 1
ATOM 2198 O O . ILE B 2 74 ? -2.158 -49.891 2.237 1.00 22.36 374 ILE F O 1
ATOM 2203 N N . GLY B 2 75 ? -0.652 -49.163 3.692 1.00 15.95 375 GLY F N 1
ATOM 2204 C CA . GLY B 2 75 ? -0.967 -47.778 3.429 1.00 16.58 375 GLY F CA 1
ATOM 2205 C C . GLY B 2 75 ? -0.936 -46.912 4.664 1.00 14.27 375 GLY F C 1
ATOM 2206 O O . GLY B 2 75 ? -0.688 -47.381 5.781 1.00 14.93 375 GLY F O 1
ATOM 2207 N N . GLU B 2 76 ? -1.189 -45.634 4.439 1.00 14.40 376 GLU F N 1
ATOM 2208 C CA . GLU B 2 76 ? -1.090 -44.623 5.477 1.00 14.56 376 GLU F CA 1
ATOM 2209 C C . GLU B 2 76 ? -2.304 -44.731 6.392 1.00 14.60 376 GLU F C 1
ATOM 2210 O O . GLU B 2 76 ? -3.407 -44.372 6.005 1.00 15.92 376 GLU F O 1
ATOM 2216 N N . ARG B 2 77 ? -2.106 -45.202 7.615 1.00 13.33 377 ARG F N 1
ATOM 2217 C CA . ARG B 2 77 ? -3.193 -45.373 8.559 1.00 13.68 377 ARG F CA 1
ATOM 2218 C C . ARG B 2 77 ? -3.681 -44.007 9.006 1.00 14.01 377 ARG F C 1
ATOM 2219 O O . ARG B 2 77 ? -2.904 -43.179 9.496 1.00 13.92 377 ARG F O 1
ATOM 2227 N N . ILE B 2 78 ? -4.983 -43.782 8.855 1.00 13.76 378 ILE F N 1
ATOM 2228 C CA . ILE B 2 78 ? -5.594 -42.512 9.222 1.00 13.89 378 ILE F CA 1
ATOM 2229 C C . ILE B 2 78 ? -6.981 -42.705 9.825 1.00 12.96 378 ILE F C 1
ATOM 2230 O O . ILE B 2 78 ? -7.736 -43.593 9.443 1.00 14.96 378 ILE F O 1
ATOM 2235 N N . ILE B 2 79 ? -7.306 -41.826 10.761 1.00 13.41 379 ILE F N 1
ATOM 2236 C CA . ILE B 2 79 ? -8.673 -41.597 11.210 1.00 13.51 379 ILE F CA 1
ATOM 2237 C C . ILE B 2 79 ? -9.241 -40.443 10.380 1.00 13.63 379 ILE F C 1
ATOM 2238 O O . ILE B 2 79 ? -8.575 -39.452 10.143 1.00 14.83 379 ILE F O 1
ATOM 2243 N N . VAL B 2 80 ? -10.474 -40.610 9.917 1.00 13.73 380 VAL F N 1
ATOM 2244 C CA . VAL B 2 80 ? -11.216 -39.540 9.256 1.00 13.38 380 VAL F CA 1
ATOM 2245 C C . VAL B 2 80 ? -12.442 -39.261 10.121 1.00 13.85 380 VAL F C 1
ATOM 2246 O O . VAL B 2 80 ? -13.279 -40.145 10.324 1.00 15.25 380 VAL F O 1
ATOM 2250 N N . ALA B 2 81 ? -12.511 -38.051 10.669 1.00 13.81 381 ALA F N 1
ATOM 2251 C CA . ALA B 2 81 ? -13.533 -37.694 11.633 1.00 14.51 381 ALA F CA 1
ATOM 2252 C C . ALA B 2 81 ? -14.012 -36.279 11.388 1.00 14.26 381 ALA F C 1
ATOM 2253 O O . ALA B 2 81 ? -13.340 -35.465 10.752 1.00 14.56 381 ALA F O 1
ATOM 2255 N N . GLY B 2 82 ? -15.192 -35.971 11.907 1.00 14.34 382 GLY F N 1
ATOM 2256 C CA . GLY B 2 82 ? -15.724 -34.629 11.801 1.00 14.50 382 GLY F CA 1
ATOM 2257 C C . GLY B 2 82 ? -17.105 -34.548 12.394 1.00 14.51 382 GLY F C 1
ATOM 2258 O O . GLY B 2 82 ? -17.554 -35.482 13.057 1.00 15.31 382 GLY F O 1
ATOM 2259 N N . ARG B 2 83 ? -17.761 -33.424 12.137 1.00 14.19 383 ARG F N 1
ATOM 2260 C CA . ARG B 2 83 ? -19.086 -33.142 12.659 1.00 15.03 383 ARG F CA 1
ATOM 2261 C C . ARG B 2 83 ? -19.993 -32.831 11.487 1.00 15.10 383 ARG F C 1
ATOM 2262 O O . ARG B 2 83 ? -19.575 -32.195 10.531 1.00 15.86 383 ARG F O 1
ATOM 2270 N N . VAL B 2 84 ? -21.239 -33.301 11.583 1.00 14.70 384 VAL F N 1
ATOM 2271 C CA . VAL B 2 84 ? -22.280 -32.918 10.637 1.00 14.03 384 VAL F CA 1
ATOM 2272 C C . VAL B 2 84 ? -23.163 -31.910 11.351 1.00 14.69 384 VAL F C 1
ATOM 2273 O O . VAL B 2 84 ? -23.700 -32.208 12.430 1.00 14.77 384 VAL F O 1
ATOM 2277 N N . VAL B 2 85 ? -23.266 -30.713 10.774 1.00 14.65 385 VAL F N 1
ATOM 2278 C CA . VAL B 2 85 ? -24.153 -29.663 11.277 1.00 14.24 385 VAL F CA 1
ATOM 2279 C C . VAL B 2 85 ? -25.014 -29.181 10.112 1.00 14.17 385 VAL F C 1
ATOM 2280 O O . VAL B 2 85 ? -24.749 -29.516 8.963 1.00 14.90 385 VAL F O 1
ATOM 2284 N N . ASP B 2 86 ? -26.051 -28.412 10.427 1.00 14.13 386 ASP F N 1
ATOM 2285 C CA . ASP B 2 86 ? -26.792 -27.704 9.401 1.00 14.57 386 ASP F CA 1
ATOM 2286 C C . ASP B 2 86 ? -26.328 -26.262 9.262 1.00 14.33 386 ASP F C 1
ATOM 2287 O O . ASP B 2 86 ? -25.410 -25.815 9.985 1.00 14.60 386 ASP F O 1
ATOM 2292 N N . GLN B 2 87 ? -26.931 -25.524 8.328 1.00 13.93 387 GLN F N 1
ATOM 2293 C CA . GLN B 2 87 ? -26.421 -24.189 8.027 1.00 14.20 387 GLN F CA 1
ATOM 2294 C C . GLN B 2 87 ? -26.601 -23.186 9.164 1.00 14.08 387 GLN F C 1
ATOM 2295 O O . GLN B 2 87 ? -25.960 -22.137 9.154 1.00 14.98 387 GLN F O 1
ATOM 2301 N N . TYR B 2 88 ? -27.497 -23.485 10.107 1.00 14.83 388 TYR F N 1
ATOM 2302 C CA . TYR B 2 88 ? -27.667 -22.683 11.329 1.00 15.70 388 TYR F CA 1
ATOM 2303 C C . TYR B 2 88 ? -26.670 -23.083 12.425 1.00 16.65 388 TYR F C 1
ATOM 2304 O O . TYR B 2 88 ? -26.663 -22.495 13.508 1.00 19.73 388 TYR F O 1
ATOM 2313 N N . GLY B 2 89 ? -25.810 -24.056 12.137 1.00 16.11 389 GLY F N 1
ATOM 2314 C CA . GLY B 2 89 ? -24.824 -24.516 13.099 1.00 17.24 389 GLY F CA 1
ATOM 2315 C C . GLY B 2 89 ? -25.300 -25.614 14.022 1.00 18.05 389 GLY F C 1
ATOM 2316 O O . GLY B 2 89 ? -24.577 -26.008 14.932 1.00 20.08 389 GLY F O 1
ATOM 2317 N N . LYS B 2 90 ? -26.504 -26.127 13.799 1.00 17.18 390 LYS F N 1
ATOM 2318 C CA . LYS B 2 90 ? -27.066 -27.126 14.701 1.00 17.64 390 LYS F CA 1
ATOM 2319 C C . LYS B 2 90 ? -26.538 -28.511 14.347 1.00 16.10 390 LYS F C 1
ATOM 2320 O O . LYS B 2 90 ? -26.545 -28.891 13.181 1.00 17.28 390 LYS F O 1
ATOM 2326 N N . PRO B 2 91 ? -26.085 -29.282 15.347 1.00 17.09 391 PRO F N 1
ATOM 2327 C CA . PRO B 2 91 ? -25.637 -30.631 15.034 1.00 16.29 391 PRO F CA 1
ATOM 2328 C C . PRO B 2 91 ? -26.740 -31.502 14.428 1.00 15.98 391 PRO F C 1
ATOM 2329 O O . PRO B 2 91 ? -27.922 -31.298 14.705 1.00 17.36 391 PRO F O 1
ATOM 2333 N N . VAL B 2 92 ? -26.331 -32.470 13.624 1.00 15.46 392 VAL F N 1
ATOM 2334 C CA . VAL B 2 92 ? -27.244 -33.422 12.997 1.00 15.69 392 VAL F CA 1
ATOM 2335 C C . VAL B 2 92 ? -26.906 -34.799 13.584 1.00 15.43 392 VAL F C 1
ATOM 2336 O O . VAL B 2 92 ? -26.012 -35.506 13.088 1.00 16.82 392 VAL F O 1
ATOM 2340 N N . PRO B 2 93 ? -27.597 -35.170 14.678 1.00 16.70 393 PRO F N 1
ATOM 2341 C CA . PRO B 2 93 ? -27.296 -36.424 15.356 1.00 17.87 393 PRO F CA 1
ATOM 2342 C C . PRO B 2 93 ? -27.946 -37.631 14.691 1.00 16.18 393 PRO F C 1
ATOM 2343 O O . PRO B 2 93 ? -28.947 -37.503 13.985 1.00 18.20 393 PRO F O 1
ATOM 2347 N N . ASN B 2 94 ? -27.374 -38.806 14.933 1.00 16.90 394 ASN F N 1
ATOM 2348 C CA . ASN B 2 94 ? -27.981 -40.071 14.519 1.00 18.25 394 ASN F CA 1
ATOM 2349 C C . ASN B 2 94 ? -28.277 -40.127 13.023 1.00 17.20 394 ASN F C 1
ATOM 2350 O O . ASN B 2 94 ? -29.286 -40.691 12.605 1.00 20.04 394 ASN F O 1
ATOM 2355 N N . THR B 2 95 ? -27.384 -39.549 12.228 1.00 16.26 395 THR F N 1
ATOM 2356 C CA . THR B 2 95 ? -27.521 -39.514 10.772 1.00 15.69 395 THR F CA 1
ATOM 2357 C C . THR B 2 95 ? -26.534 -40.478 10.111 1.00 15.12 395 THR F C 1
ATOM 2358 O O . THR B 2 95 ? -25.435 -40.714 10.618 1.00 15.85 395 THR F O 1
ATOM 2362 N N . LEU B 2 96 ? -26.915 -41.009 8.956 1.00 15.04 396 LEU F N 1
ATOM 2363 C CA . LEU B 2 96 ? -26.121 -42.017 8.267 1.00 14.34 396 LEU F CA 1
ATOM 2364 C C . LEU B 2 96 ? -25.047 -41.375 7.398 1.00 14.64 396 LEU F C 1
ATOM 2365 O O . LEU B 2 96 ? -25.340 -40.562 6.518 1.00 15.67 396 LEU F O 1
ATOM 2370 N N . VAL B 2 97 ? -23.807 -41.767 7.665 1.00 14.96 397 VAL F N 1
ATOM 2371 C CA . VAL B 2 97 ? -22.635 -41.342 6.905 1.00 15.08 397 VAL F CA 1
ATOM 2372 C C . VAL B 2 97 ? -22.004 -42.594 6.304 1.00 14.85 397 VAL F C 1
ATOM 2373 O O . VAL B 2 97 ? -21.623 -43.527 7.022 1.00 15.41 397 VAL F O 1
ATOM 2377 N N . GLU B 2 98 ? -21.913 -42.616 4.978 1.00 14.85 398 GLU F N 1
ATOM 2378 C CA . GLU B 2 98 ? -21.342 -43.722 4.234 1.00 15.11 398 GLU F CA 1
ATOM 2379 C C . GLU B 2 98 ? -20.168 -43.194 3.437 1.00 15.41 398 GLU F C 1
ATOM 2380 O O . GLU B 2 98 ? -20.174 -42.040 3.005 1.00 16.13 398 GLU F O 1
ATOM 2386 N N . MET B 2 99 ? -19.161 -44.038 3.230 1.00 14.91 399 MET F N 1
ATOM 2387 C CA . MET B 2 99 ? -17.974 -43.622 2.493 1.00 15.06 399 MET F CA 1
ATOM 2388 C C . MET B 2 99 ? -17.411 -44.785 1.704 1.00 14.63 399 MET F C 1
ATOM 2389 O O . MET B 2 99 ? -17.586 -45.949 2.069 1.00 15.66 399 MET F O 1
ATOM 2394 N N . TRP B 2 100 ? -16.769 -44.460 0.588 1.00 13.82 400 TRP F N 1
ATOM 2395 C CA .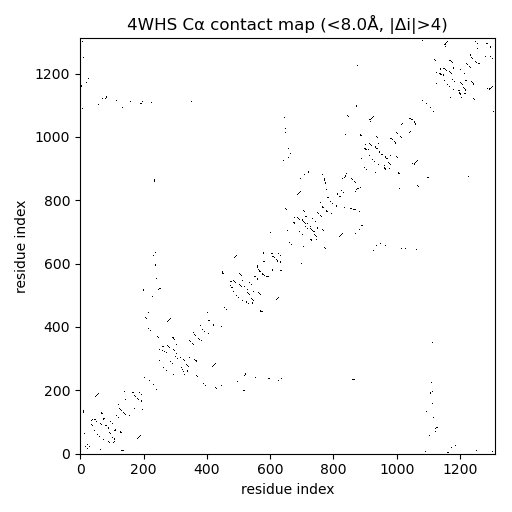 TRP B 2 100 ? -16.068 -45.455 -0.202 1.00 13.87 400 TRP F CA 1
ATOM 2396 C C . TRP B 2 100 ? -14.860 -44.831 -0.892 1.00 13.77 400 TRP F C 1
ATOM 2397 O O . TRP B 2 100 ? -14.797 -43.621 -1.134 1.00 14.32 400 TRP F O 1
ATOM 2408 N N . GLN B 2 101 ? -13.875 -45.680 -1.176 1.00 13.89 401 GLN F N 1
ATOM 2409 C CA . GLN B 2 101 ? -12.587 -45.194 -1.640 1.00 13.64 401 GLN F CA 1
ATOM 2410 C C . GLN B 2 101 ? -11.758 -46.296 -2.268 1.00 13.32 401 GLN F C 1
ATOM 2411 O O . GLN B 2 101 ? -12.007 -47.475 -2.074 1.00 14.17 401 GLN F O 1
ATOM 2417 N N . ALA B 2 102 ? -10.736 -45.863 -2.991 1.00 14.12 402 ALA F N 1
ATOM 2418 C CA . ALA B 2 102 ? -9.694 -46.725 -3.506 1.00 13.98 402 ALA F CA 1
ATOM 2419 C C . ALA B 2 102 ? -8.688 -47.090 -2.403 1.00 13.98 402 ALA F C 1
ATOM 2420 O O . ALA B 2 102 ? -8.692 -46.523 -1.307 1.00 14.58 402 ALA F O 1
ATOM 2422 N N . ASN B 2 103 ? -7.822 -48.046 -2.716 1.00 13.86 403 ASN F N 1
ATOM 2423 C CA . ASN B 2 103 ? -6.760 -48.442 -1.801 1.00 14.40 403 ASN F CA 1
ATOM 2424 C C . ASN B 2 103 ? -5.559 -47.496 -1.894 1.00 14.49 403 ASN F C 1
ATOM 2425 O O . ASN B 2 103 ? -5.624 -46.461 -2.569 1.00 14.25 403 ASN F O 1
ATOM 2430 N N . ALA B 2 104 ? -4.465 -47.849 -1.212 1.00 13.28 404 ALA F N 1
ATOM 2431 C CA . ALA B 2 104 ? -3.308 -46.960 -1.126 1.00 14.03 404 ALA F CA 1
ATOM 2432 C C . ALA B 2 104 ? -2.695 -46.635 -2.486 1.00 13.50 404 ALA F C 1
ATOM 2433 O O . ALA B 2 104 ? -2.003 -45.632 -2.608 1.00 15.59 404 ALA F O 1
ATOM 2435 N N . GLY B 2 105 ? -2.907 -47.502 -3.474 1.00 14.06 405 GLY F N 1
ATOM 2436 C CA . GLY B 2 105 ? -2.379 -47.293 -4.802 1.00 14.45 405 GLY F CA 1
ATOM 2437 C C . GLY B 2 105 ? -3.343 -46.770 -5.835 1.00 14.76 405 GLY F C 1
ATOM 2438 O O . GLY B 2 105 ? -3.015 -46.698 -7.010 1.00 16.46 405 GLY F O 1
ATOM 2439 N N . GLY B 2 106 ? -4.529 -46.370 -5.399 1.00 14.52 406 GLY F N 1
ATOM 2440 C CA . GLY B 2 106 ? -5.516 -45.845 -6.326 1.00 15.25 406 GLY F CA 1
ATOM 2441 C C . GLY B 2 106 ? -6.351 -46.897 -7.029 1.00 15.82 406 GLY F C 1
ATOM 2442 O O . GLY B 2 106 ? -7.055 -46.571 -7.974 1.00 19.68 406 GLY F O 1
ATOM 2443 N N . ARG B 2 107 ? -6.344 -48.135 -6.537 1.00 15.70 407 ARG F N 1
ATOM 2444 C CA . ARG B 2 107 ? -7.140 -49.202 -7.142 1.00 14.90 407 ARG F CA 1
ATOM 2445 C C . ARG B 2 107 ? -8.430 -49.392 -6.348 1.00 15.44 407 ARG F C 1
ATOM 2446 O O . ARG B 2 107 ? -8.390 -49.564 -5.119 1.00 14.86 407 ARG F O 1
ATOM 2454 N N . TYR B 2 108 ? -9.558 -49.388 -7.059 1.00 16.36 408 TYR F N 1
ATOM 2455 C CA . TYR B 2 108 ? -10.861 -49.677 -6.460 1.00 16.49 408 TYR F CA 1
ATOM 2456 C C . TYR B 2 108 ? -11.190 -51.153 -6.558 1.00 16.88 408 TYR F C 1
ATOM 2457 O O . TYR B 2 108 ? -10.896 -51.797 -7.573 1.00 17.50 408 TYR F O 1
ATOM 2466 N N . ARG B 2 109 ? -11.842 -51.664 -5.523 1.00 16.67 409 ARG F N 1
ATOM 2467 C CA . ARG B 2 109 ? -12.354 -53.021 -5.519 1.00 17.38 409 ARG F CA 1
ATOM 2468 C C . ARG B 2 109 ? -13.750 -53.005 -6.158 1.00 18.92 409 ARG F C 1
ATOM 2469 O O . ARG B 2 109 ? -14.769 -53.040 -5.475 1.00 20.84 409 ARG F O 1
ATOM 2477 N N . HIS B 2 110 ? -13.763 -52.878 -7.481 1.00 19.63 410 HIS F N 1
ATOM 2478 C CA . HIS B 2 110 ? -14.981 -52.816 -8.291 1.00 19.89 410 HIS F CA 1
ATOM 2479 C C . HIS B 2 110 ? -14.652 -53.499 -9.613 1.00 21.21 410 HIS F C 1
ATOM 2480 O O . HIS B 2 110 ? -13.557 -53.300 -10.179 1.00 20.57 410 HIS F O 1
ATOM 2487 N N . LYS B 2 111 ? -15.594 -54.299 -10.108 1.00 22.67 411 LYS F N 1
ATOM 2488 C CA . LYS B 2 111 ? -15.364 -55.089 -11.317 1.00 25.13 411 LYS F CA 1
ATOM 2489 C C . LYS B 2 111 ? -15.053 -54.249 -12.567 1.00 23.25 411 LYS F C 1
ATOM 2490 O O . LYS B 2 111 ? -14.514 -54.763 -13.536 1.00 30.13 411 LYS F O 1
ATOM 2496 N N . ASN B 2 112 ? -15.407 -52.971 -12.547 1.00 21.85 412 ASN F N 1
ATOM 2497 C CA . ASN B 2 112 ? -15.269 -52.107 -13.709 1.00 21.09 412 ASN F CA 1
ATOM 2498 C C . ASN B 2 112 ? -13.970 -51.297 -13.675 1.00 22.77 412 ASN F C 1
ATOM 2499 O O . ASN B 2 112 ? -13.661 -50.610 -14.645 1.00 26.34 412 ASN F O 1
ATOM 2504 N N . ASP B 2 113 ? -13.213 -51.383 -12.575 1.00 20.71 413 ASP F N 1
ATOM 2505 C CA . ASP B 2 113 ? -11.930 -50.672 -12.486 1.00 20.72 413 ASP F CA 1
ATOM 2506 C C . ASP B 2 113 ? -10.837 -51.511 -13.111 1.00 25.73 413 ASP F C 1
ATOM 2507 O O . ASP B 2 113 ? -10.462 -52.539 -12.565 1.00 30.64 413 ASP F O 1
ATOM 2512 N N . ARG B 2 114 ? -10.292 -51.036 -14.227 1.00 27.89 414 ARG F N 1
ATOM 2513 C CA . ARG B 2 114 ? -9.234 -51.766 -14.916 1.00 30.22 414 ARG F CA 1
ATOM 2514 C C . ARG B 2 114 ? -7.845 -51.122 -14.795 1.00 28.10 414 ARG F C 1
ATOM 2515 O O . ARG B 2 114 ? -6.943 -51.455 -15.555 1.00 31.74 414 ARG F O 1
ATOM 2523 N N . TYR B 2 115 ? -7.663 -50.239 -13.816 1.00 25.49 415 TYR F N 1
ATOM 2524 C CA . TYR B 2 115 ? -6.338 -49.679 -13.539 1.00 21.60 415 TYR F CA 1
ATOM 2525 C C . TYR B 2 115 ? -5.380 -50.775 -13.077 1.00 23.74 415 TYR F C 1
ATOM 2526 O O . TYR B 2 115 ? -5.750 -51.647 -12.291 1.00 28.91 415 TYR F O 1
ATOM 2535 N N . LEU B 2 116 ? -4.147 -50.705 -13.566 1.00 25.10 416 LEU F N 1
ATOM 2536 C CA . LEU B 2 116 ? -3.146 -51.759 -13.384 1.00 29.13 416 LEU F CA 1
ATOM 2537 C C . LEU B 2 116 ? -2.626 -51.913 -11.951 1.00 27.07 416 LEU F C 1
ATOM 2538 O O . LEU B 2 116 ? -2.039 -52.940 -11.625 1.00 32.32 416 LEU F O 1
ATOM 2543 N N . ALA B 2 117 ? -2.827 -50.902 -11.103 1.00 24.13 417 ALA F N 1
ATOM 2544 C CA . ALA B 2 117 ? -2.362 -50.964 -9.712 1.00 23.40 417 ALA F CA 1
ATOM 2545 C C . ALA B 2 117 ? -3.077 -52.099 -8.971 1.00 21.29 417 ALA F C 1
ATOM 2546 O O . ALA B 2 117 ? -4.273 -52.295 -9.154 1.00 22.66 417 ALA F O 1
ATOM 2548 N N . PRO B 2 118 ? -2.346 -52.852 -8.133 1.00 19.32 418 PRO F N 1
ATOM 2549 C CA . PRO B 2 118 ? -2.947 -54.042 -7.532 1.00 18.01 418 PRO F CA 1
ATOM 2550 C C . PRO B 2 118 ? -3.967 -53.783 -6.433 1.00 18.92 418 PRO F C 1
ATOM 2551 O O . PRO B 2 118 ? -3.882 -52.790 -5.710 1.00 19.49 418 PRO F O 1
ATOM 2555 N N . LEU B 2 119 ? -4.919 -54.704 -6.321 1.00 18.21 419 LEU F N 1
ATOM 2556 C CA . LEU B 2 119 ? -5.755 -54.791 -5.151 1.00 18.62 419 LEU F CA 1
ATOM 2557 C C . LEU B 2 119 ? -4.922 -55.143 -3.928 1.00 18.76 419 LEU F C 1
ATOM 2558 O O . LEU B 2 119 ? -3.855 -55.765 -4.032 1.00 20.55 419 LEU F O 1
ATOM 2563 N N . ASP B 2 120 ? -5.420 -54.731 -2.770 1.00 18.73 420 ASP F N 1
ATOM 2564 C CA . ASP B 2 120 ? -4.837 -55.053 -1.479 1.00 18.05 420 ASP F CA 1
ATOM 2565 C C . ASP B 2 120 ? -5.739 -56.131 -0.872 1.00 19.29 420 ASP F C 1
ATOM 2566 O O . ASP B 2 120 ? -6.933 -55.890 -0.628 1.00 19.23 420 ASP F O 1
ATOM 2571 N N . PRO B 2 121 ? -5.177 -57.332 -0.624 1.00 19.04 421 PRO F N 1
ATOM 2572 C CA . PRO B 2 121 ? -6.039 -58.433 -0.163 1.00 19.11 421 PRO F CA 1
ATOM 2573 C C . PRO B 2 121 ? -6.742 -58.210 1.178 1.00 19.21 421 PRO F C 1
ATOM 2574 O O . PRO B 2 121 ? -7.673 -58.946 1.494 1.00 22.91 421 PRO F O 1
ATOM 2578 N N . ASN B 2 122 ? -6.281 -57.226 1.949 1.00 17.48 422 ASN F N 1
ATOM 2579 C CA . ASN B 2 122 ? -6.845 -56.879 3.239 1.00 18.76 422 ASN F CA 1
ATOM 2580 C C . ASN B 2 122 ? -7.611 -55.555 3.255 1.00 17.68 422 ASN F C 1
ATOM 2581 O O . ASN B 2 122 ? -7.863 -55.006 4.323 1.00 19.79 422 ASN F O 1
ATOM 2586 N N . PHE B 2 123 ? -7.983 -55.053 2.080 1.00 16.57 423 PHE F N 1
ATOM 2587 C CA . PHE B 2 123 ? -8.689 -53.783 1.973 1.00 16.25 423 PHE F CA 1
ATOM 2588 C C . PHE B 2 123 ? -9.862 -53.851 1.001 1.00 16.43 423 PHE F C 1
ATOM 2589 O O . PHE B 2 123 ? -9.711 -54.268 -0.154 1.00 16.18 423 PHE F O 1
ATOM 2597 N N . GLY B 2 124 ? -11.026 -53.415 1.483 1.00 17.05 424 GLY F N 1
ATOM 2598 C CA . GLY B 2 124 ? -12.251 -53.369 0.682 1.00 17.33 424 GLY F CA 1
ATOM 2599 C C . GLY B 2 124 ? -12.638 -51.965 0.234 1.00 17.48 424 GLY F C 1
ATOM 2600 O O . GLY B 2 124 ? -13.059 -51.758 -0.890 1.00 22.09 424 GLY F O 1
ATOM 2601 N N . GLY B 2 125 ? -12.550 -51.003 1.135 1.00 18.37 425 GLY F N 1
ATOM 2602 C CA . GLY B 2 125 ? -12.806 -49.609 0.800 1.00 17.58 425 GLY F CA 1
ATOM 2603 C C . GLY B 2 125 ? -14.198 -49.043 1.054 1.00 16.76 425 GLY F C 1
ATOM 2604 O O . GLY B 2 125 ? -14.523 -48.021 0.486 1.00 16.22 425 GLY F O 1
ATOM 2605 N N A VAL B 2 126 ? -14.961 -49.682 1.944 0.50 17.71 426 VAL F N 1
ATOM 2606 N N B VAL B 2 126 ? -15.042 -49.712 1.841 0.50 15.37 426 VAL F N 1
ATOM 2607 C CA A VAL B 2 126 ? -16.317 -49.269 2.279 0.50 18.19 426 VAL F CA 1
ATOM 2608 C CA B VAL B 2 126 ? -16.325 -49.116 2.215 0.50 14.64 426 VAL F CA 1
ATOM 2609 C C A VAL B 2 126 ? -16.471 -49.086 3.780 0.50 16.30 426 VAL F C 1
ATOM 2610 C C B VAL B 2 126 ? -16.487 -49.070 3.726 0.50 14.48 426 VAL F C 1
ATOM 2611 O O A VAL B 2 126 ? -16.074 -49.960 4.554 0.50 17.39 426 VAL F O 1
ATOM 2612 O O B VAL B 2 126 ? -16.096 -49.996 4.439 0.50 15.45 426 VAL F O 1
ATOM 2619 N N . GLY B 2 127 ? -17.069 -47.971 4.193 1.00 15.82 427 GLY F N 1
ATOM 2620 C CA . GLY B 2 127 ? -17.409 -47.772 5.590 1.00 16.13 427 GLY F CA 1
ATOM 2621 C C . GLY B 2 127 ? -18.793 -47.146 5.752 1.00 14.75 427 GLY F C 1
ATOM 2622 O O . GLY B 2 127 ? -19.330 -46.507 4.838 1.00 15.79 427 GLY F O 1
ATOM 2623 N N . ARG B 2 128 ? -19.357 -47.306 6.938 1.00 14.41 428 ARG F N 1
ATOM 2624 C CA . ARG B 2 128 ? -20.549 -46.562 7.319 1.00 14.57 428 ARG F CA 1
ATOM 2625 C C . ARG B 2 128 ? -20.618 -46.413 8.827 1.00 14.78 428 ARG F C 1
ATOM 2626 O O . ARG B 2 128 ? -20.073 -47.228 9.578 1.00 15.96 428 ARG F O 1
ATOM 2634 N N . CYS B 2 129 ? -21.299 -45.368 9.267 1.00 15.82 429 CYS F N 1
ATOM 2635 C CA . CYS B 2 129 ? -21.580 -45.178 10.674 1.00 16.36 429 CYS F CA 1
ATOM 2636 C C . CYS B 2 129 ? -22.734 -44.211 10.819 1.00 16.60 429 CYS F C 1
ATOM 2637 O O . CYS B 2 129 ? -23.215 -43.643 9.838 1.00 18.46 429 CYS F O 1
ATOM 2640 N N A LEU B 2 130 ? -23.157 -44.028 12.062 0.50 16.43 430 LEU F N 1
ATOM 2641 N N B LEU B 2 130 ? -23.218 -44.065 12.046 0.50 14.39 430 LEU F N 1
ATOM 2642 C CA A LEU B 2 130 ? -24.145 -43.040 12.429 0.50 17.80 430 LEU F CA 1
ATOM 2643 C CA B LEU B 2 130 ? -24.111 -42.973 12.380 0.50 14.62 430 LEU F CA 1
ATOM 2644 C C A LEU B 2 130 ? -23.413 -41.925 13.192 0.50 17.14 430 LEU F C 1
ATOM 2645 C C B LEU B 2 130 ? -23.322 -41.902 13.103 0.50 15.46 430 LEU F C 1
ATOM 2646 O O A LEU B 2 130 ? -22.562 -42.226 14.033 0.50 17.78 430 LEU F O 1
ATOM 2647 O O B LEU B 2 130 ? -22.372 -42.202 13.827 0.50 17.75 430 LEU F O 1
ATOM 2656 N N . THR B 2 131 ? -23.726 -40.653 12.930 1.00 15.79 431 THR F N 1
ATOM 2657 C CA . THR B 2 131 ? -23.243 -39.590 13.817 1.00 16.21 431 THR F CA 1
ATOM 2658 C C . THR B 2 131 ? -23.796 -39.822 15.234 1.00 16.97 431 THR F C 1
ATOM 2659 O O . THR B 2 131 ? -24.898 -40.385 15.429 1.00 17.89 431 THR F O 1
ATOM 2663 N N . ASP B 2 132 ? -23.003 -39.424 16.223 1.00 17.73 432 ASP F N 1
ATOM 2664 C CA . ASP B 2 132 ? -23.407 -39.542 17.609 1.00 18.45 432 ASP F CA 1
ATOM 2665 C C . ASP B 2 132 ? -24.402 -38.450 17.994 1.00 19.62 432 ASP F C 1
ATOM 2666 O O . ASP B 2 132 ? -24.858 -37.677 17.145 1.00 19.69 432 ASP F O 1
ATOM 2671 N N . SER B 2 133 ? -24.764 -38.407 19.270 1.00 21.56 433 SER F N 1
ATOM 2672 C CA . SER B 2 133 ? -25.781 -37.467 19.748 1.00 21.80 433 SER F CA 1
ATOM 2673 C C . SER B 2 133 ? -25.375 -36.001 19.606 1.00 21.49 433 SER F C 1
ATOM 2674 O O . SER B 2 133 ? -26.226 -35.111 19.686 1.00 24.65 433 SER F O 1
ATOM 2677 N N . ASP B 2 134 ? -24.079 -35.760 19.387 1.00 21.29 434 ASP F N 1
ATOM 2678 C CA . ASP B 2 134 ? -23.540 -34.408 19.234 1.00 22.45 434 ASP F CA 1
ATOM 2679 C C . ASP B 2 134 ? -23.143 -34.091 17.782 1.00 18.45 434 ASP F C 1
ATOM 2680 O O . ASP B 2 134 ? -22.537 -33.048 17.514 1.00 19.24 434 ASP F O 1
ATOM 2685 N N . GLY B 2 135 ? -23.482 -34.990 16.859 1.00 17.41 435 GLY F N 1
ATOM 2686 C CA . GLY B 2 135 ? -23.223 -34.788 15.427 1.00 17.25 435 GLY F CA 1
ATOM 2687 C C . GLY B 2 135 ? -21.888 -35.297 14.884 1.00 15.92 435 GLY F C 1
ATOM 2688 O O . GLY B 2 135 ? -21.593 -35.082 13.712 1.00 15.85 435 GLY F O 1
ATOM 2689 N N . TYR B 2 136 ? -21.086 -35.973 15.716 1.00 15.63 436 TYR F N 1
ATOM 2690 C CA . TYR B 2 136 ? -19.729 -36.403 15.319 1.00 15.54 436 TYR F CA 1
ATOM 2691 C C . TYR B 2 136 ? -19.725 -37.815 14.719 1.00 15.21 436 TYR F C 1
ATOM 2692 O O . TYR B 2 136 ? -20.464 -38.692 15.161 1.00 16.44 436 TYR F O 1
ATOM 2701 N N . TYR B 2 137 ? -18.888 -38.018 13.707 1.00 16.13 437 TYR F N 1
ATOM 2702 C CA . TYR B 2 137 ? -18.659 -39.325 13.102 1.00 15.79 437 TYR F CA 1
ATOM 2703 C C . TYR B 2 137 ? -17.157 -39.621 13.115 1.00 15.21 437 TYR F C 1
ATOM 2704 O O . TYR B 2 137 ? -16.323 -38.700 13.244 1.00 14.94 437 TYR F O 1
ATOM 2713 N N A SER B 2 138 ? -16.819 -40.897 12.928 0.50 14.63 438 SER F N 1
ATOM 2714 N N B SER B 2 138 ? -16.790 -40.890 12.969 0.50 15.42 438 SER F N 1
ATOM 2715 C CA A SER B 2 138 ? -15.429 -41.341 12.891 0.50 14.75 438 SER F CA 1
ATOM 2716 C CA B SER B 2 138 ? -15.383 -41.234 12.784 0.50 15.79 438 SER F CA 1
ATOM 2717 C C A SER B 2 138 ? -15.273 -42.612 12.062 0.50 14.46 438 SER F C 1
ATOM 2718 C C B SER B 2 138 ? -15.201 -42.594 12.134 0.50 15.18 438 SER F C 1
ATOM 2719 O O A SER B 2 138 ? -16.070 -43.552 12.184 0.50 16.36 438 SER F O 1
ATOM 2720 O O B SER B 2 138 ? -15.880 -43.574 12.469 0.50 15.57 438 SER F O 1
ATOM 2725 N N . PHE B 2 139 ? -14.251 -42.616 11.207 1.00 14.71 439 PHE F N 1
ATOM 2726 C CA . PHE B 2 139 ? -13.831 -43.792 10.465 1.00 14.79 439 PHE F CA 1
ATOM 2727 C C . PHE B 2 139 ? -12.348 -43.983 10.689 1.00 14.52 439 PHE F C 1
ATOM 2728 O O . PHE B 2 139 ? -11.625 -43.013 10.954 1.00 15.27 439 PHE F O 1
ATOM 2736 N N . ARG B 2 140 ? -11.890 -45.221 10.532 1.00 14.58 440 ARG F N 1
ATOM 2737 C CA . ARG B 2 140 ? -10.458 -45.498 10.415 1.00 14.20 440 ARG F CA 1
ATOM 2738 C C . ARG B 2 140 ? -10.223 -46.184 9.071 1.00 13.14 440 ARG F C 1
ATOM 2739 O O . ARG B 2 140 ? -11.006 -47.040 8.663 1.00 14.66 440 ARG F O 1
ATOM 2747 N N . THR B 2 141 ? -9.168 -45.789 8.371 1.00 13.70 441 THR F N 1
ATOM 2748 C CA . THR B 2 141 ? -8.932 -46.262 7.014 1.00 14.15 441 THR F CA 1
ATOM 2749 C C . THR B 2 141 ? -7.458 -46.084 6.643 1.00 14.85 441 THR F C 1
ATOM 2750 O O . THR B 2 141 ? -6.615 -45.788 7.509 1.00 14.59 441 THR F O 1
ATOM 2754 N N . ILE B 2 142 ? -7.141 -46.314 5.370 1.00 14.70 442 ILE F N 1
ATOM 2755 C CA . ILE B 2 142 ? -5.836 -45.896 4.838 1.00 16.15 442 ILE F CA 1
ATOM 2756 C C . ILE B 2 142 ? -6.071 -44.768 3.836 1.00 14.65 442 ILE F C 1
ATOM 2757 O O . ILE B 2 142 ? -7.123 -44.675 3.207 1.00 15.85 442 ILE F O 1
ATOM 2762 N N . LYS B 2 143 ? -5.098 -43.879 3.696 1.00 14.13 443 LYS F N 1
ATOM 2763 C CA . LYS B 2 143 ? -5.239 -42.784 2.759 1.00 14.04 443 LYS F CA 1
ATOM 2764 C C . LYS B 2 143 ? -5.245 -43.347 1.333 1.00 15.22 443 LYS F C 1
ATOM 2765 O O . LYS B 2 143 ? -4.317 -44.048 0.936 1.00 16.42 443 LYS F O 1
ATOM 2771 N N . PRO B 2 144 ? -6.296 -43.040 0.549 1.00 14.54 444 PRO F N 1
ATOM 2772 C CA . PRO B 2 144 ? -6.349 -43.551 -0.820 1.00 14.20 444 PRO F CA 1
ATOM 2773 C C . PRO B 2 144 ? -5.313 -42.873 -1.719 1.00 14.21 444 PRO F C 1
ATOM 2774 O O . PRO B 2 144 ? -4.960 -41.717 -1.490 1.00 16.67 444 PRO F O 1
ATOM 2778 N N . GLY B 2 145 ? -4.853 -43.583 -2.747 1.00 14.79 445 GLY F N 1
ATOM 2779 C CA . GLY B 2 145 ? -3.974 -42.973 -3.736 1.00 13.65 445 GLY F CA 1
ATOM 2780 C C . GLY B 2 145 ? -4.739 -42.279 -4.847 1.00 14.00 445 GLY F C 1
ATOM 2781 O O . GLY B 2 145 ? -5.906 -42.609 -5.105 1.00 14.40 445 GLY F O 1
ATOM 2782 N N . PRO B 2 146 ? -4.078 -41.343 -5.542 1.00 14.37 446 PRO F N 1
ATOM 2783 C CA . PRO B 2 146 ? -4.670 -40.765 -6.739 1.00 13.77 446 PRO F CA 1
ATOM 2784 C C . PRO B 2 146 ? -4.963 -41.836 -7.780 1.00 14.02 446 PRO F C 1
ATOM 2785 O O . PRO B 2 146 ? -4.316 -42.880 -7.816 1.00 15.84 446 PRO F O 1
ATOM 2789 N N A TYR B 2 147 ? -5.910 -41.493 -8.668 0.75 15.49 447 TYR F N 1
ATOM 2790 N N B TYR B 2 147 ? -5.911 -41.646 -8.645 0.25 16.68 447 TYR F N 1
ATOM 2791 C CA A TYR B 2 147 ? -6.573 -42.422 -9.624 0.75 17.02 447 TYR F CA 1
ATOM 2792 C CA B TYR B 2 147 ? -5.889 -42.589 -9.706 0.25 16.99 447 TYR F CA 1
ATOM 2793 C C A TYR B 2 147 ? -6.521 -41.851 -11.069 0.75 15.68 447 TYR F C 1
ATOM 2794 C C B TYR B 2 147 ? -6.197 -41.880 -10.959 0.25 16.44 447 TYR F C 1
ATOM 2795 O O A TYR B 2 147 ? -7.163 -40.830 -11.312 0.75 14.92 447 TYR F O 1
ATOM 2796 O O B TYR B 2 147 ? -6.729 -40.775 -10.959 0.25 16.37 447 TYR F O 1
ATOM 2813 N N . PRO B 2 148 ? -5.800 -42.510 -12.037 1.00 14.78 448 PRO F N 1
ATOM 2814 C CA . PRO B 2 148 ? -5.862 -41.967 -13.388 1.00 13.75 448 PRO F CA 1
ATOM 2815 C C . PRO B 2 148 ? -7.175 -42.372 -14.018 1.00 13.66 448 PRO F C 1
ATOM 2816 O O . PRO B 2 148 ? -7.693 -43.432 -13.712 1.00 14.28 448 PRO F O 1
ATOM 2820 N N . TRP B 2 149 ? -7.714 -41.527 -14.885 1.00 12.85 449 TRP F N 1
ATOM 2821 C CA . TRP B 2 149 ? -9.011 -41.816 -15.473 1.00 13.24 449 TRP F CA 1
ATOM 2822 C C . TRP B 2 149 ? -9.121 -41.201 -16.872 1.00 12.84 449 TRP F C 1
ATOM 2823 O O . TRP B 2 149 ? -8.418 -40.242 -17.208 1.00 13.32 449 TRP F O 1
ATOM 2834 N N . ARG B 2 150 ? -9.983 -41.795 -17.683 1.00 14.53 450 ARG F N 1
ATOM 2835 C CA . ARG B 2 150 ? -10.058 -41.495 -19.105 1.00 14.54 450 ARG F CA 1
ATOM 2836 C C . ARG B 2 150 ? -10.970 -40.296 -19.353 1.00 15.96 450 ARG F C 1
ATOM 2837 O O . ARG B 2 150 ? -12.017 -40.403 -19.996 1.00 18.62 450 ARG F O 1
ATOM 2845 N N . ASN B 2 151 ? -10.530 -39.143 -18.883 1.00 13.72 451 ASN F N 1
ATOM 2846 C CA . ASN B 2 151 ? -11.195 -37.872 -19.120 1.00 13.68 451 ASN F CA 1
ATOM 2847 C C . ASN B 2 151 ? -10.347 -37.176 -20.189 1.00 12.94 451 ASN F C 1
ATOM 2848 O O . ASN B 2 151 ? -10.426 -37.562 -21.350 1.00 14.55 451 ASN F O 1
ATOM 2853 N N . GLY B 2 152 ? -9.490 -36.224 -19.819 1.00 13.63 452 GLY F N 1
ATOM 2854 C CA . GLY B 2 152 ? -8.425 -35.781 -20.700 1.00 13.12 452 GLY F CA 1
ATOM 2855 C C . GLY B 2 152 ? -7.344 -36.842 -20.815 1.00 12.63 452 GLY F C 1
ATOM 2856 O O . GLY B 2 152 ? -7.418 -37.873 -20.153 1.00 14.44 452 GLY F O 1
ATOM 2857 N N . PRO B 2 153 ? -6.309 -36.576 -21.628 1.00 12.64 453 PRO F N 1
ATOM 2858 C CA . PRO B 2 153 ? -5.287 -37.606 -21.857 1.00 12.52 453 PRO F CA 1
ATOM 2859 C C . PRO B 2 153 ? -4.299 -37.866 -20.713 1.00 12.35 453 PRO F C 1
ATOM 2860 O O . PRO B 2 153 ? -3.549 -38.836 -20.780 1.00 14.95 453 PRO F O 1
ATOM 2864 N N . ASN B 2 154 ? -4.278 -37.015 -19.694 1.00 12.54 454 ASN F N 1
ATOM 2865 C CA . ASN B 2 154 ? -3.416 -37.226 -18.524 1.00 12.72 454 ASN F CA 1
ATOM 2866 C C . ASN B 2 154 ? -4.080 -36.659 -17.286 1.00 12.63 454 ASN F C 1
ATOM 2867 O O . ASN B 2 154 ? -3.507 -35.827 -16.577 1.00 13.51 454 ASN F O 1
ATOM 2872 N N . ASP B 2 155 ? -5.287 -37.146 -17.018 1.00 13.16 455 ASP F N 1
ATOM 2873 C CA . ASP B 2 155 ? -6.037 -36.694 -15.862 1.00 13.02 455 ASP F CA 1
ATOM 2874 C C . ASP B 2 155 ? -5.942 -37.700 -14.720 1.00 12.91 455 ASP F C 1
ATOM 2875 O O . ASP B 2 155 ? -5.992 -38.919 -14.935 1.00 13.15 455 ASP F O 1
ATOM 2880 N N . TRP B 2 156 ? -5.838 -37.158 -13.508 1.00 12.59 456 TRP F N 1
ATOM 2881 C CA . TRP B 2 156 ? -5.661 -37.926 -12.288 1.00 12.78 456 TRP F CA 1
ATOM 2882 C C . TRP B 2 156 ? -6.535 -37.343 -11.201 1.00 12.94 456 TRP F C 1
ATOM 2883 O O . TRP B 2 156 ? -6.448 -36.150 -10.919 1.00 14.26 456 TRP F O 1
ATOM 2894 N N . ARG B 2 157 ? -7.383 -38.174 -10.589 1.00 12.43 457 ARG F N 1
ATOM 2895 C CA . ARG B 2 157 ? -8.128 -37.693 -9.424 1.00 13.23 457 ARG F CA 1
ATOM 2896 C C . ARG B 2 157 ? -7.132 -37.452 -8.293 1.00 13.15 457 ARG F C 1
ATOM 2897 O O . ARG B 2 157 ? -6.229 -38.282 -8.093 1.00 13.81 457 ARG F O 1
ATOM 2905 N N . PRO B 2 158 ? -7.297 -36.353 -7.547 1.00 12.96 458 PRO F N 1
ATOM 2906 C CA . PRO B 2 158 ? -6.593 -36.278 -6.270 1.00 13.58 458 PRO F CA 1
ATOM 2907 C C . PRO B 2 158 ? -6.983 -37.425 -5.368 1.00 13.12 458 PRO F C 1
ATOM 2908 O O . PRO B 2 158 ? -8.041 -38.024 -5.567 1.00 14.32 458 PRO F O 1
ATOM 2912 N N . ALA B 2 159 ? -6.170 -37.739 -4.368 1.00 13.34 459 ALA F N 1
ATOM 2913 C CA . ALA B 2 159 ? -6.609 -38.663 -3.330 1.00 13.91 459 ALA F CA 1
ATOM 2914 C C . ALA B 2 159 ? -7.966 -38.211 -2.818 1.00 13.59 459 ALA F C 1
ATOM 2915 O O . ALA B 2 159 ? -8.152 -37.051 -2.481 1.00 13.97 459 ALA F O 1
ATOM 2917 N N . HIS B 2 160 ? -8.920 -39.127 -2.720 1.00 13.20 460 HIS F N 1
ATOM 2918 C CA . HIS B 2 160 ? -10.248 -38.707 -2.274 1.00 12.80 460 HIS F CA 1
ATOM 2919 C C . HIS B 2 160 ? -11.036 -39.851 -1.692 1.00 12.87 460 HIS F C 1
ATOM 2920 O O . HIS B 2 160 ? -10.813 -41.019 -2.023 1.00 13.90 460 HIS F O 1
ATOM 2927 N N . ILE B 2 161 ? -11.986 -39.486 -0.835 1.00 12.73 461 ILE F N 1
ATOM 2928 C CA . ILE B 2 161 ? -12.937 -40.429 -0.269 1.00 12.94 461 ILE F CA 1
ATOM 2929 C C . ILE B 2 161 ? -14.327 -39.927 -0.621 1.00 13.66 461 ILE F C 1
ATOM 2930 O O . ILE B 2 161 ? -14.659 -38.767 -0.375 1.00 14.30 461 ILE F O 1
ATOM 2935 N N . HIS B 2 162 ? -15.147 -40.814 -1.196 1.00 12.87 462 HIS F N 1
ATOM 2936 C CA . HIS B 2 162 ? -16.533 -40.471 -1.502 1.00 13.57 462 HIS F CA 1
ATOM 2937 C C . HIS B 2 162 ? -17.354 -40.550 -0.210 1.00 13.98 462 HIS F C 1
ATOM 2938 O O . HIS B 2 162 ? -17.171 -41.459 0.593 1.00 14.35 462 HIS F O 1
ATOM 2945 N N . PHE B 2 163 ? -18.265 -39.585 -0.035 1.00 13.76 463 PHE F N 1
ATOM 2946 C CA . PHE B 2 163 ? -19.148 -39.500 1.130 1.00 14.64 463 PHE F CA 1
ATOM 2947 C C . PHE B 2 163 ? -20.599 -39.386 0.704 1.00 14.23 463 PHE F C 1
ATOM 2948 O O . PHE B 2 163 ? -20.935 -38.636 -0.223 1.00 16.07 463 PHE F O 1
ATOM 2956 N N . GLY B 2 164 ? -21.466 -40.087 1.434 1.00 14.40 464 GLY F N 1
ATOM 2957 C CA . GLY B 2 164 ? -22.915 -39.867 1.371 1.00 14.63 464 GLY F CA 1
ATOM 2958 C C . GLY B 2 164 ? -23.432 -39.609 2.777 1.00 14.03 464 GLY F C 1
ATOM 2959 O O . GLY B 2 164 ? -23.024 -40.276 3.736 1.00 16.12 464 GLY F O 1
ATOM 2960 N N . ILE B 2 165 ? -24.337 -38.636 2.902 1.00 13.94 465 ILE F N 1
ATOM 2961 C CA . ILE B 2 165 ? -24.906 -38.220 4.183 1.00 13.81 465 ILE F CA 1
ATOM 2962 C C . ILE B 2 165 ? -26.410 -38.098 4.011 1.00 13.41 465 ILE F C 1
ATOM 2963 O O . ILE B 2 165 ? -26.876 -37.396 3.117 1.00 14.66 465 ILE F O 1
ATOM 2968 N N . SER B 2 166 ? -27.172 -38.748 4.884 1.00 14.67 466 SER F N 1
ATOM 2969 C CA . SER B 2 166 ? -28.639 -38.727 4.757 1.00 14.66 466 SER F CA 1
ATOM 2970 C C . SER B 2 166 ? -29.252 -37.419 5.254 1.00 14.76 466 SER F C 1
ATOM 2971 O O . SER B 2 166 ? -29.999 -36.751 4.528 1.00 15.05 466 SER F O 1
ATOM 2974 N N . GLY B 2 167 ? -28.946 -37.053 6.488 1.00 15.19 467 GLY F N 1
ATOM 2975 C CA . GLY B 2 167 ? -29.568 -35.895 7.104 1.00 14.81 467 GLY F CA 1
ATOM 2976 C C . GLY B 2 167 ? -31.022 -36.151 7.446 1.00 14.05 467 GLY F C 1
ATOM 2977 O O . GLY B 2 167 ? -31.529 -37.268 7.271 1.00 16.28 467 GLY F O 1
ATOM 2978 N N . PRO B 2 168 ? -31.716 -35.102 7.921 1.00 15.15 468 PRO F N 1
ATOM 2979 C CA . PRO B 2 168 ? -33.093 -35.278 8.410 1.00 15.94 468 PRO F CA 1
ATOM 2980 C C . PRO B 2 168 ? -34.164 -35.521 7.348 1.00 15.95 468 PRO F C 1
ATOM 2981 O O . PRO B 2 168 ? -35.268 -35.956 7.691 1.00 17.88 468 PRO F O 1
ATOM 2985 N N . SER B 2 169 ? -33.870 -35.272 6.079 1.00 15.59 469 SER F N 1
ATOM 2986 C CA . SER B 2 169 ? -34.899 -35.423 5.039 1.00 15.50 469 SER F CA 1
ATOM 2987 C C . SER B 2 169 ? -34.298 -35.734 3.692 1.00 14.46 469 SER F C 1
ATOM 2988 O O . SER B 2 169 ? -33.082 -35.538 3.494 1.00 15.39 469 SER F O 1
ATOM 2991 N N . ILE B 2 170 ? -35.128 -36.174 2.742 1.00 15.49 470 ILE F N 1
ATOM 2992 C CA . ILE B 2 170 ? -34.614 -36.377 1.390 1.00 15.47 470 ILE F CA 1
ATOM 2993 C C . ILE B 2 170 ? -34.120 -35.056 0.773 1.00 15.56 470 ILE F C 1
ATOM 2994 O O . ILE B 2 170 ? -33.319 -35.075 -0.149 1.00 16.03 470 ILE F O 1
ATOM 2999 N N . ALA B 2 171 ? -34.602 -33.925 1.279 1.00 14.89 471 ALA F N 1
ATOM 3000 C CA . ALA B 2 171 ? -34.129 -32.619 0.843 1.00 14.28 471 ALA F CA 1
ATOM 3001 C C . ALA B 2 171 ? -32.686 -32.320 1.279 1.00 14.45 471 ALA F C 1
ATOM 3002 O O . ALA B 2 171 ? -32.033 -31.486 0.657 1.00 14.09 471 ALA F O 1
ATOM 3004 N N . THR B 2 172 ? -32.221 -32.941 2.362 1.00 14.00 472 THR F N 1
ATOM 3005 C CA . THR B 2 172 ? -30.851 -32.714 2.852 1.00 13.55 472 THR F CA 1
ATOM 3006 C C . THR B 2 172 ? -29.820 -33.731 2.356 1.00 13.35 472 THR F C 1
ATOM 3007 O O . THR B 2 172 ? -28.619 -33.462 2.420 1.00 14.76 472 THR F O 1
ATOM 3011 N N . LYS B 2 173 ? -30.275 -34.859 1.819 1.00 13.13 473 LYS F N 1
ATOM 3012 C CA . LYS B 2 173 ? -29.361 -35.911 1.401 1.00 13.51 473 LYS F CA 1
ATOM 3013 C C . LYS B 2 173 ? -28.325 -35.346 0.419 1.00 13.82 473 LYS F C 1
ATOM 3014 O O . LYS B 2 173 ? -28.650 -34.583 -0.497 1.00 13.68 473 LYS F O 1
ATOM 3020 N N . LEU B 2 174 ? -27.067 -35.762 0.603 1.00 13.54 474 LEU F N 1
ATOM 3021 C CA . LEU B 2 174 ? -25.953 -35.221 -0.162 1.00 13.89 474 LEU F CA 1
ATOM 3022 C C . LEU B 2 174 ? -24.931 -36.315 -0.433 1.00 13.58 474 LEU F C 1
ATOM 3023 O O . LEU B 2 174 ? -24.624 -37.101 0.459 1.00 14.29 474 LEU F O 1
ATOM 3028 N N . ILE B 2 175 ? -24.406 -36.349 -1.659 1.00 13.46 475 ILE F N 1
ATOM 3029 C CA . ILE B 2 175 ? -23.194 -37.088 -1.968 1.00 13.34 475 ILE F CA 1
ATOM 3030 C C . ILE B 2 175 ? -22.118 -36.069 -2.338 1.00 12.90 475 ILE F C 1
ATOM 3031 O O . ILE B 2 175 ? -22.380 -35.087 -3.044 1.00 13.61 475 ILE F O 1
ATOM 3036 N N . THR B 2 176 ? -20.901 -36.302 -1.836 1.00 13.15 476 THR F N 1
ATOM 3037 C CA . THR B 2 176 ? -19.786 -35.392 -2.085 1.00 13.10 476 THR F CA 1
ATOM 3038 C C . THR B 2 176 ? -18.469 -36.177 -2.069 1.00 13.93 476 THR F C 1
ATOM 3039 O O . THR B 2 176 ? -18.468 -37.402 -2.029 1.00 13.25 476 THR F O 1
ATOM 3043 N N . GLN B 2 177 ? -17.350 -35.459 -2.131 1.00 13.36 477 GLN F N 1
ATOM 3044 C CA . GLN B 2 177 ? -16.033 -36.086 -2.039 1.00 13.84 477 GLN F CA 1
ATOM 3045 C C . GLN B 2 177 ? -15.163 -35.256 -1.114 1.00 14.13 477 GLN F C 1
ATOM 3046 O O . GLN B 2 177 ? -15.220 -34.031 -1.156 1.00 15.72 477 GLN F O 1
ATOM 3052 N N . LEU B 2 178 ? -14.336 -35.957 -0.330 1.00 14.02 478 LEU F N 1
ATOM 3053 C CA . LEU B 2 178 ? -13.339 -35.394 0.559 1.00 13.19 478 LEU F CA 1
ATOM 3054 C C . LEU B 2 178 ? -11.987 -35.456 -0.142 1.00 13.04 478 LEU F C 1
ATOM 3055 O O . LEU B 2 178 ? -11.645 -36.491 -0.732 1.00 14.62 478 LEU F O 1
ATOM 3060 N N . TYR B 2 179 ? -11.255 -34.342 -0.103 1.00 12.77 479 TYR F N 1
ATOM 3061 C CA . TYR B 2 179 ? -9.876 -34.243 -0.586 1.00 13.33 479 TYR F CA 1
ATOM 3062 C C . TYR B 2 179 ? -8.956 -33.954 0.600 1.00 13.58 479 TYR F C 1
ATOM 3063 O O . TYR B 2 179 ? -9.433 -33.655 1.694 1.00 13.80 479 TYR F O 1
ATOM 3072 N N . PHE B 2 180 ? -7.641 -34.061 0.396 1.00 12.82 480 PHE F N 1
ATOM 3073 C CA . PHE B 2 180 ? -6.679 -33.954 1.493 1.00 13.00 480 PHE F CA 1
ATOM 3074 C C . PHE B 2 180 ? -5.817 -32.714 1.392 1.00 13.10 480 PHE F C 1
ATOM 3075 O O . PHE B 2 180 ? -5.258 -32.419 0.332 1.00 14.12 480 PHE F O 1
ATOM 3083 N N . GLU B 2 181 ? -5.677 -32.029 2.533 1.00 13.45 481 GLU F N 1
ATOM 3084 C CA . GLU B 2 181 ? -4.906 -30.797 2.644 1.00 14.21 481 GLU F CA 1
ATOM 3085 C C . GLU B 2 181 ? -3.589 -30.864 1.883 1.00 13.61 481 GLU F C 1
ATOM 3086 O O . GLU B 2 181 ? -2.775 -31.761 2.122 1.00 14.62 481 GLU F O 1
ATOM 3092 N N . GLY B 2 182 ? -3.360 -29.890 1.009 1.00 13.95 482 GLY F N 1
ATOM 3093 C CA . GLY B 2 182 ? -2.064 -29.734 0.339 1.00 13.79 482 GLY F CA 1
ATOM 3094 C C . GLY B 2 182 ? -1.900 -30.473 -0.974 1.00 14.42 482 GLY F C 1
ATOM 3095 O O . GLY B 2 182 ? -0.910 -30.271 -1.677 1.00 16.57 482 GLY F O 1
ATOM 3096 N N . ASP B 2 183 ? -2.851 -31.340 -1.326 1.00 14.11 483 ASP F N 1
ATOM 3097 C CA . ASP B 2 183 ? -2.648 -32.227 -2.475 1.00 14.22 483 ASP F CA 1
ATOM 3098 C C . ASP B 2 183 ? -2.559 -31.390 -3.759 1.00 14.80 483 ASP F C 1
ATOM 3099 O O . ASP B 2 183 ? -3.522 -30.701 -4.109 1.00 15.09 483 ASP F O 1
ATOM 3104 N N . PRO B 2 184 ? -1.414 -31.435 -4.469 1.00 15.38 484 PRO F N 1
ATOM 3105 C CA . PRO B 2 184 ? -1.237 -30.579 -5.629 1.00 16.01 484 PRO F CA 1
ATOM 3106 C C . PRO B 2 184 ? -2.093 -30.978 -6.825 1.00 15.26 484 PRO F C 1
ATOM 3107 O O . PRO B 2 184 ? -2.193 -30.223 -7.785 1.00 17.14 484 PRO F O 1
ATOM 3111 N N . LEU B 2 185 ? -2.741 -32.139 -6.756 1.00 13.72 485 LEU F N 1
ATOM 3112 C CA . LEU B 2 185 ? -3.678 -32.520 -7.811 1.00 13.66 485 LEU F CA 1
ATOM 3113 C C . LEU B 2 185 ? -5.034 -31.788 -7.732 1.00 13.31 485 LEU F C 1
ATOM 3114 O O . LEU B 2 185 ? -5.776 -31.737 -8.722 1.00 14.12 485 LEU F O 1
ATOM 3119 N N . ILE B 2 186 ? -5.375 -31.252 -6.573 1.00 13.85 486 ILE F N 1
ATOM 3120 C CA . ILE B 2 186 ? -6.709 -30.671 -6.368 1.00 14.36 486 ILE F CA 1
ATOM 3121 C C . ILE B 2 186 ? -7.036 -29.569 -7.388 1.00 15.73 486 ILE F C 1
ATOM 3122 O O . ILE B 2 186 ? -8.098 -29.632 -8.026 1.00 15.97 486 ILE F O 1
ATOM 3127 N N . PRO B 2 187 ? -6.127 -28.590 -7.579 1.00 16.39 487 PRO F N 1
ATOM 3128 C CA . PRO B 2 187 ? -6.473 -27.512 -8.523 1.00 17.16 487 PRO F CA 1
ATOM 3129 C C . PRO B 2 187 ? -6.543 -27.930 -9.992 1.00 15.71 487 PRO F C 1
ATOM 3130 O O . PRO B 2 187 ? -7.009 -27.142 -10.829 1.00 19.12 487 PRO F O 1
ATOM 3134 N N . MET B 2 188 ? -6.052 -29.128 -10.307 1.00 16.35 488 MET F N 1
ATOM 3135 C CA . MET B 2 188 ? -5.974 -29.612 -11.683 1.00 18.25 488 MET F CA 1
ATOM 3136 C C . MET B 2 188 ? -7.143 -30.493 -12.078 1.00 18.71 488 MET F C 1
ATOM 3137 O O . MET B 2 188 ? -7.274 -30.847 -13.238 1.00 19.29 488 MET F O 1
ATOM 3142 N N . CYS B 2 189 ? -7.973 -30.870 -11.119 1.00 14.12 489 CYS F N 1
ATOM 3143 C CA . CYS B 2 189 ? -9.010 -31.880 -11.372 1.00 14.21 489 CYS F CA 1
ATOM 3144 C C . CYS B 2 189 ? -10.294 -31.292 -11.936 1.00 14.07 489 CYS F C 1
ATOM 3145 O O . CYS B 2 189 ? -10.887 -30.429 -11.300 1.00 13.88 489 CYS F O 1
ATOM 3148 N N . PRO B 2 190 ? -10.742 -31.766 -13.114 1.00 14.34 490 PRO F N 1
ATOM 3149 C CA . PRO B 2 190 ? -12.015 -31.255 -13.660 1.00 14.63 490 PRO F CA 1
ATOM 3150 C C . PRO B 2 190 ? -13.291 -31.598 -12.859 1.00 14.55 490 PRO F C 1
ATOM 3151 O O . PRO B 2 190 ? -14.316 -30.923 -13.006 1.00 15.61 490 PRO F O 1
ATOM 3155 N N . ILE B 2 191 ? -13.240 -32.621 -12.011 1.00 14.36 491 ILE F N 1
ATOM 3156 C CA . ILE B 2 191 ? -14.368 -32.906 -11.108 1.00 14.35 491 ILE F CA 1
ATOM 3157 C C . ILE B 2 191 ? -14.362 -31.909 -9.945 1.00 14.80 491 ILE F C 1
ATOM 3158 O O . ILE B 2 191 ? -15.392 -31.310 -9.629 1.00 15.09 491 ILE F O 1
ATOM 3163 N N . VAL B 2 192 ? -13.212 -31.663 -9.335 1.00 15.17 492 VAL F N 1
ATOM 3164 C CA . VAL B 2 192 ? -13.134 -30.587 -8.343 1.00 15.22 492 VAL F CA 1
ATOM 3165 C C . VAL B 2 192 ? -13.637 -29.276 -8.963 1.00 15.51 492 VAL F C 1
ATOM 3166 O O . VAL B 2 192 ? -14.459 -28.555 -8.368 1.00 16.15 492 VAL F O 1
ATOM 3170 N N . LYS B 2 193 ? -13.170 -28.990 -10.177 1.00 14.37 493 LYS F N 1
ATOM 3171 C CA . LYS B 2 193 ? -13.448 -27.705 -10.829 1.00 16.84 493 LYS F CA 1
ATOM 3172 C C . LYS B 2 193 ? -14.844 -27.630 -11.456 1.00 16.09 493 LYS F C 1
ATOM 3173 O O . LYS B 2 193 ? -15.231 -26.590 -11.994 1.00 16.90 493 LYS F O 1
ATOM 3179 N N . SER B 2 194 ? -15.637 -28.694 -11.311 1.00 14.35 494 SER F N 1
ATOM 3180 C CA . SER B 2 194 ? -17.076 -28.576 -11.570 1.00 14.98 494 SER F CA 1
ATOM 3181 C C . SER B 2 194 ? -17.707 -27.585 -10.595 1.00 14.83 494 SER F C 1
ATOM 3182 O O . SER B 2 194 ? -18.734 -26.995 -10.904 1.00 15.80 494 SER F O 1
ATOM 3185 N N . ILE B 2 195 ? -17.071 -27.376 -9.446 1.00 14.47 495 ILE F N 1
ATOM 3186 C CA . ILE B 2 195 ? -17.448 -26.326 -8.500 1.00 14.81 495 ILE F CA 1
ATOM 3187 C C . ILE B 2 195 ? -16.801 -25.008 -8.961 1.00 14.48 495 ILE F C 1
ATOM 3188 O O . ILE B 2 195 ? -15.578 -24.888 -8.974 1.00 17.73 495 ILE F O 1
ATOM 3193 N N . ALA B 2 196 ? -17.613 -24.020 -9.337 1.00 15.55 496 ALA F N 1
ATOM 3194 C CA . ALA B 2 196 ? -17.090 -22.775 -9.895 1.00 16.79 496 ALA F CA 1
ATOM 3195 C C . ALA B 2 196 ? -16.407 -21.874 -8.864 1.00 16.26 496 ALA F C 1
ATOM 3196 O O . ALA B 2 196 ? -15.475 -21.160 -9.212 1.00 19.06 496 ALA F O 1
ATOM 3198 N N . ASN B 2 197 ? -16.888 -21.875 -7.622 1.00 15.85 497 ASN F N 1
ATOM 3199 C CA . ASN B 2 197 ? -16.439 -20.941 -6.598 1.00 16.91 497 ASN F CA 1
ATOM 3200 C C . ASN B 2 197 ? -15.271 -21.570 -5.821 1.00 17.22 497 ASN F C 1
ATOM 3201 O O . ASN B 2 197 ? -15.446 -22.587 -5.159 1.00 16.02 497 ASN F O 1
ATOM 3206 N N . PRO B 2 198 ? -14.071 -20.956 -5.883 1.00 19.39 498 PRO F N 1
ATOM 3207 C CA . PRO B 2 198 ? -12.938 -21.547 -5.141 1.00 18.18 498 PRO F CA 1
ATOM 3208 C C . PRO B 2 198 ? -13.162 -21.710 -3.628 1.00 16.84 498 PRO F C 1
ATOM 3209 O O . PRO B 2 198 ? -12.594 -22.600 -3.026 1.00 18.52 498 PRO F O 1
ATOM 3213 N N . GLU B 2 199 ? -13.971 -20.850 -3.016 0.56 11.69 499 GLU F N 1
ATOM 3214 C CA . GLU B 2 199 ? -14.291 -20.978 -1.599 0.56 12.67 499 GLU F CA 1
ATOM 3215 C C . GLU B 2 199 ? -15.104 -22.247 -1.326 0.56 12.46 499 GLU F C 1
ATOM 3216 O O . GLU B 2 199 ? -14.956 -22.876 -0.271 0.56 12.82 499 GLU F O 1
ATOM 3222 N N . ALA B 2 200 ? -15.942 -22.645 -2.282 1.00 15.69 500 ALA F N 1
ATOM 3223 C CA . ALA B 2 200 ? -16.696 -23.885 -2.143 1.00 15.01 500 ALA F CA 1
ATOM 3224 C C . ALA B 2 200 ? -15.778 -25.111 -2.243 1.00 14.55 500 ALA F C 1
ATOM 3225 O O . ALA B 2 200 ? -15.914 -26.068 -1.477 1.00 15.34 500 ALA F O 1
ATOM 3227 N N . VAL B 2 201 ? -14.819 -25.072 -3.155 1.00 14.74 501 VAL F N 1
ATOM 3228 C CA . VAL B 2 201 ? -13.831 -26.146 -3.239 1.00 15.78 501 VAL F CA 1
ATOM 3229 C C . VAL B 2 201 ? -13.115 -26.332 -1.897 1.00 15.43 501 VAL F C 1
ATOM 3230 O O . VAL B 2 201 ? -12.895 -27.454 -1.455 1.00 15.30 501 VAL F O 1
ATOM 3234 N N . GLN B 2 202 ? -12.753 -25.225 -1.249 1.00 15.35 502 GLN F N 1
ATOM 3235 C CA . GLN B 2 202 ? -12.044 -25.323 0.009 1.00 16.25 502 GLN F CA 1
ATOM 3236 C C . GLN B 2 202 ? -12.822 -26.078 1.072 1.00 15.28 502 GLN F C 1
ATOM 3237 O O . GLN B 2 202 ? -12.225 -26.718 1.944 1.00 16.94 502 GLN F O 1
ATOM 3243 N N . GLN B 2 203 ? -14.150 -26.032 0.996 1.00 14.88 503 GLN F N 1
ATOM 3244 C CA . GLN B 2 203 ? -14.979 -26.729 1.955 1.00 14.87 503 GLN F CA 1
ATOM 3245 C C . GLN B 2 203 ? -14.897 -28.255 1.840 1.00 15.23 503 GLN F C 1
ATOM 3246 O O . GLN B 2 203 ? -15.333 -28.962 2.742 1.00 17.90 503 GLN F O 1
ATOM 3252 N N . LEU B 2 204 ? -14.327 -28.761 0.740 1.00 14.16 504 LEU F N 1
ATOM 3253 C CA . LEU B 2 204 ? -14.165 -30.194 0.547 1.00 13.86 504 LEU F CA 1
ATOM 3254 C C . LEU B 2 204 ? -12.789 -30.713 0.947 1.00 13.10 504 LEU F C 1
ATOM 3255 O O . LEU B 2 204 ? -12.514 -31.889 0.802 1.00 14.76 504 LEU F O 1
ATOM 3260 N N . ILE B 2 205 ? -11.918 -29.832 1.443 1.00 13.73 505 ILE F N 1
ATOM 3261 C CA . ILE B 2 205 ? -10.537 -30.242 1.729 1.00 14.10 505 ILE F CA 1
ATOM 3262 C C . ILE B 2 205 ? -10.407 -30.514 3.228 1.00 13.80 505 ILE F C 1
ATOM 3263 O O . ILE B 2 205 ? -10.506 -29.604 4.064 1.00 15.70 505 ILE F O 1
ATOM 3268 N N . ALA B 2 206 ? -10.195 -31.783 3.561 1.00 13.31 506 ALA F N 1
ATOM 3269 C CA . ALA B 2 206 ? -10.008 -32.200 4.943 1.00 13.94 506 ALA F CA 1
ATOM 3270 C C . ALA B 2 206 ? -8.640 -31.716 5.432 1.00 13.69 506 ALA F C 1
ATOM 3271 O O . ALA B 2 206 ? -7.683 -31.725 4.681 1.00 15.02 506 ALA F O 1
ATOM 3273 N N . LYS B 2 207 ? -8.580 -31.317 6.690 1.00 13.63 507 LYS F N 1
ATOM 3274 C CA . LYS B 2 207 ? -7.366 -30.791 7.295 1.00 13.67 507 LYS F CA 1
ATOM 3275 C C . LYS B 2 207 ? -6.681 -31.844 8.145 1.00 13.17 507 LYS F C 1
ATOM 3276 O O . LYS B 2 207 ? -7.327 -32.583 8.883 1.00 13.35 507 LYS F O 1
ATOM 3282 N N . LEU B 2 208 ? -5.356 -31.899 8.048 1.00 13.10 508 LEU F N 1
ATOM 3283 C CA . LEU B 2 208 ? -4.566 -32.719 8.943 1.00 12.88 508 LEU F CA 1
ATOM 3284 C C . LEU B 2 208 ? -4.895 -32.333 10.385 1.00 13.30 508 LEU F C 1
ATOM 3285 O O . LEU B 2 208 ? -4.941 -31.146 10.715 1.00 14.28 508 LEU F O 1
ATOM 3290 N N . ASP B 2 209 ? -5.113 -33.342 11.230 1.00 12.79 509 ASP F N 1
ATOM 3291 C CA . ASP B 2 209 ? -5.599 -33.130 12.584 1.00 12.91 509 ASP F CA 1
ATOM 3292 C C . ASP B 2 209 ? -4.713 -33.884 13.575 1.00 13.29 509 ASP F C 1
ATOM 3293 O O . ASP B 2 209 ? -5.031 -34.986 14.007 1.00 14.30 509 ASP F O 1
ATOM 3298 N N . MET B 2 210 ? -3.583 -33.278 13.928 1.00 13.25 510 MET F N 1
ATOM 3299 C CA . MET B 2 210 ? -2.611 -33.992 14.764 1.00 13.17 510 MET F CA 1
ATOM 3300 C C . MET B 2 210 ? -3.155 -34.296 16.152 1.00 13.62 510 MET F C 1
ATOM 3301 O O . MET B 2 210 ? -2.732 -35.250 16.794 1.00 15.54 510 MET F O 1
ATOM 3306 N N . ASN B 2 211 ? -4.077 -33.451 16.610 1.00 14.62 511 ASN F N 1
ATOM 3307 C CA . ASN B 2 211 ? -4.721 -33.585 17.911 1.00 16.28 511 ASN F CA 1
ATOM 3308 C C . ASN B 2 211 ? -5.532 -34.885 18.021 1.00 14.98 511 ASN F C 1
ATOM 3309 O O . ASN B 2 211 ? -5.771 -35.396 19.114 1.00 17.99 511 ASN F O 1
ATOM 3314 N N . ASN B 2 212 ? -5.982 -35.402 16.887 1.00 14.83 512 ASN F N 1
ATOM 3315 C CA . ASN B 2 212 ? -6.789 -36.616 16.869 1.00 14.81 512 ASN F CA 1
ATOM 3316 C C . ASN B 2 212 ? -5.989 -37.878 16.502 1.00 14.25 512 ASN F C 1
ATOM 3317 O O . ASN B 2 212 ? -6.540 -38.974 16.464 1.00 16.83 512 ASN F O 1
ATOM 3322 N N . ALA B 2 213 ? -4.700 -37.712 16.215 1.00 14.70 513 ALA F N 1
ATOM 3323 C CA . ALA B 2 213 ? -3.835 -38.827 15.859 1.00 14.83 513 ALA F CA 1
ATOM 3324 C C . ALA B 2 213 ? -3.548 -39.721 17.058 1.00 14.00 513 ALA F C 1
ATOM 3325 O O . ALA B 2 213 ? -3.563 -39.268 18.202 1.00 15.03 513 ALA F O 1
ATOM 3327 N N . ASN B 2 214 ? -3.285 -40.997 16.780 1.00 13.83 514 ASN F N 1
ATOM 3328 C CA . ASN B 2 214 ? -2.746 -41.916 17.770 1.00 14.26 514 ASN F CA 1
ATOM 3329 C C . ASN B 2 214 ? -1.238 -42.031 17.526 1.00 15.24 514 ASN F C 1
ATOM 3330 O O . ASN B 2 214 ? -0.824 -42.592 16.513 1.00 15.39 514 ASN F O 1
ATOM 3335 N N . PRO B 2 215 ? -0.406 -41.484 18.435 1.00 14.64 515 PRO F N 1
ATOM 3336 C CA . PRO B 2 215 ? 1.051 -41.573 18.247 1.00 15.42 515 PRO F CA 1
ATOM 3337 C C . PRO B 2 215 ? 1.515 -42.998 18.008 1.00 15.04 515 PRO F C 1
ATOM 3338 O O . PRO B 2 215 ? 0.954 -43.941 18.585 1.00 16.09 515 PRO F O 1
ATOM 3342 N N . MET B 2 216 ? 2.517 -43.145 17.143 1.00 14.83 516 MET F N 1
ATOM 3343 C CA . MET B 2 216 ? 3.126 -44.442 16.813 1.00 15.74 516 MET F CA 1
ATOM 3344 C C . MET B 2 216 ? 2.112 -45.407 16.196 1.00 14.89 516 MET F C 1
ATOM 3345 O O . MET B 2 216 ? 2.302 -46.600 16.223 1.00 16.90 516 MET F O 1
ATOM 3350 N N . ASP B 2 217 ? 1.057 -44.858 15.588 1.00 14.94 517 ASP F N 1
ATOM 3351 C CA . ASP B 2 217 ? -0.064 -45.675 15.132 1.00 14.81 517 ASP F CA 1
ATOM 3352 C C . ASP B 2 217 ? -0.707 -45.102 13.853 1.00 13.95 517 ASP F C 1
ATOM 3353 O O . ASP B 2 217 ? -0.523 -45.643 12.752 1.00 15.23 517 ASP F O 1
ATOM 3358 N N . CYS B 2 218 ? -1.452 -44.010 13.984 1.00 13.74 518 CYS F N 1
ATOM 3359 C CA . CYS B 2 218 ? -2.183 -43.474 12.841 1.00 13.70 518 CYS F CA 1
ATOM 3360 C C . CYS B 2 218 ? -2.298 -41.961 12.919 1.00 12.82 518 CYS F C 1
ATOM 3361 O O . CYS B 2 218 ? -2.354 -41.387 14.015 1.00 13.82 518 CYS F O 1
ATOM 3364 N N . LEU B 2 219 ? -2.309 -41.332 11.753 1.00 13.02 519 LEU F N 1
ATOM 3365 C CA . LEU B 2 219 ? -2.619 -39.912 11.662 1.00 13.12 519 LEU F CA 1
ATOM 3366 C C . LEU B 2 219 ? -4.133 -39.710 11.633 1.00 13.41 519 LEU F C 1
ATOM 3367 O O . LEU B 2 219 ? -4.906 -40.663 11.834 1.00 14.08 519 LEU F O 1
ATOM 3372 N N . ALA B 2 220 ? -4.568 -38.475 11.438 1.00 13.69 520 ALA F N 1
ATOM 3373 C CA . ALA B 2 220 ? -5.991 -38.133 11.426 1.00 13.28 520 ALA F CA 1
ATOM 3374 C C . ALA B 2 220 ? -6.218 -36.906 10.547 1.00 13.13 520 ALA F C 1
ATOM 3375 O O . ALA B 2 220 ? -5.366 -36.033 10.452 1.00 13.55 520 ALA F O 1
ATOM 3377 N N . TYR B 2 221 ? -7.391 -36.889 9.915 1.00 12.82 521 TYR F N 1
ATOM 3378 C CA . TYR B 2 221 ? -7.912 -35.789 9.116 1.00 12.09 521 TYR F CA 1
ATOM 3379 C C . TYR B 2 221 ? -9.306 -35.432 9.629 1.00 12.37 521 TYR F C 1
ATOM 3380 O O . TYR B 2 221 ? -10.061 -36.309 10.092 1.00 13.67 521 TYR F O 1
ATOM 3389 N N . ARG B 2 222 ? -9.633 -34.145 9.547 1.00 12.99 522 ARG F N 1
ATOM 3390 C CA . ARG B 2 222 ? -10.926 -33.632 9.985 1.00 12.96 522 ARG F CA 1
ATOM 3391 C C . ARG B 2 222 ? -11.695 -33.093 8.789 1.00 13.31 522 ARG F C 1
ATOM 3392 O O . ARG B 2 222 ? -11.176 -32.282 8.023 1.00 14.58 522 ARG F O 1
ATOM 3400 N N . PHE B 2 223 ? -12.946 -33.550 8.661 1.00 14.14 523 PHE F N 1
ATOM 3401 C CA . PHE B 2 223 ? -13.819 -33.182 7.563 1.00 14.94 523 PHE F CA 1
ATOM 3402 C C . PHE B 2 223 ? -15.211 -32.916 8.133 1.00 14.64 523 PHE F C 1
ATOM 3403 O O . PHE B 2 223 ? -15.947 -33.843 8.470 1.00 15.99 523 PHE F O 1
ATOM 3411 N N . ASP B 2 224 ? -15.562 -31.642 8.256 1.00 15.78 524 ASP F N 1
ATOM 3412 C CA . ASP B 2 224 ? -16.879 -31.247 8.731 1.00 16.82 524 ASP F CA 1
ATOM 3413 C C . ASP B 2 224 ? -17.806 -31.101 7.540 1.00 16.27 524 ASP F C 1
ATOM 3414 O O . ASP B 2 224 ? -17.375 -30.713 6.460 1.00 18.92 524 ASP F O 1
ATOM 3419 N N . ILE B 2 225 ? -19.077 -31.425 7.760 1.00 15.23 525 ILE F N 1
ATOM 3420 C CA . ILE B 2 225 ? -20.091 -31.424 6.720 1.00 14.93 525 ILE F CA 1
ATOM 3421 C C . ILE B 2 225 ? -21.231 -30.512 7.142 1.00 14.34 525 ILE F C 1
ATOM 3422 O O . ILE B 2 225 ? -21.657 -30.566 8.285 1.00 16.68 525 ILE F O 1
ATOM 3427 N N . VAL B 2 226 ? -21.695 -29.673 6.217 1.00 13.13 526 VAL F N 1
ATOM 3428 C CA . VAL B 2 226 ? -22.808 -28.767 6.477 1.00 12.96 526 VAL F CA 1
ATOM 3429 C C . VAL B 2 226 ? -23.968 -29.127 5.554 1.00 13.49 526 VAL F C 1
ATOM 3430 O O . VAL B 2 226 ? -23.843 -29.060 4.333 1.00 14.58 526 VAL F O 1
ATOM 3434 N N . LEU B 2 227 ? -25.086 -29.510 6.159 1.00 14.19 527 LEU F N 1
ATOM 3435 C CA . LEU B 2 227 ? -26.327 -29.778 5.428 1.00 13.74 527 LEU F CA 1
ATOM 3436 C C . LEU B 2 227 ? -27.243 -28.558 5.457 1.00 14.07 527 LEU F C 1
ATOM 3437 O O . LEU B 2 227 ? -27.047 -27.626 6.243 1.00 14.28 527 LEU F O 1
ATOM 3442 N N . ARG B 2 228 ? -28.257 -28.578 4.602 1.00 13.69 528 ARG F N 1
ATOM 3443 C CA . ARG B 2 228 ? -29.193 -27.459 4.515 1.00 13.75 528 ARG F CA 1
ATOM 3444 C C . ARG B 2 228 ? -29.781 -27.098 5.874 1.00 14.83 528 ARG F C 1
ATOM 3445 O O . ARG B 2 228 ? -30.183 -27.975 6.647 1.00 14.28 528 ARG F O 1
ATOM 3453 N N . GLY B 2 229 ? -29.873 -25.800 6.135 1.00 13.95 529 GLY F N 1
ATOM 3454 C CA . GLY B 2 229 ? -30.449 -25.323 7.374 1.00 14.15 529 GLY F CA 1
ATOM 3455 C C . GLY B 2 229 ? -31.904 -25.746 7.517 1.00 14.18 529 GLY F C 1
ATOM 3456 O O . GLY B 2 229 ? -32.691 -25.654 6.580 1.00 15.05 529 GLY F O 1
ATOM 3457 N N . GLN B 2 230 ? -32.262 -26.171 8.717 1.00 14.53 530 GLN F N 1
ATOM 3458 C CA . GLN B 2 230 ? -33.626 -26.590 9.036 1.00 14.49 530 GLN F CA 1
ATOM 3459 C C . GLN B 2 230 ? -34.288 -25.578 9.976 1.00 15.33 530 GLN F C 1
ATOM 3460 O O . GLN B 2 230 ? -33.717 -25.223 11.003 1.00 17.03 530 GLN F O 1
ATOM 3466 N N . ARG B 2 231 ? -35.496 -25.122 9.636 1.00 15.28 531 ARG F N 1
ATOM 3467 C CA . ARG B 2 231 ? -36.250 -24.219 10.507 1.00 15.31 531 ARG F CA 1
ATOM 3468 C C . ARG B 2 231 ? -37.681 -24.687 10.635 1.00 14.74 531 ARG F C 1
ATOM 3469 O O . ARG B 2 231 ? -38.204 -25.400 9.793 1.00 15.71 531 ARG F O 1
ATOM 3477 N N . LYS B 2 232 ? -38.327 -24.236 11.699 1.00 15.89 532 LYS F N 1
ATOM 3478 C CA . LYS B 2 232 ? -39.754 -24.463 11.865 1.00 16.49 532 LYS F CA 1
ATOM 3479 C C . LYS B 2 232 ? -40.525 -23.691 10.800 1.00 15.84 532 LYS F C 1
ATOM 3480 O O . LYS B 2 232 ? -40.099 -22.640 10.356 1.00 16.65 532 LYS F O 1
ATOM 3486 N N . THR B 2 233 ? -41.650 -24.237 10.372 1.00 17.26 533 THR F N 1
ATOM 3487 C CA . THR B 2 233 ? -42.598 -23.489 9.559 1.00 18.08 533 THR F CA 1
ATOM 3488 C C . THR B 2 233 ? -43.112 -22.275 10.342 1.00 18.73 533 THR F C 1
ATOM 3489 O O . THR B 2 233 ? -43.193 -22.305 11.571 1.00 20.41 533 THR F O 1
ATOM 3493 N N . HIS B 2 234 ? -43.448 -21.208 9.626 1.00 17.62 534 HIS F N 1
ATOM 3494 C CA . HIS B 2 234 ? -44.069 -20.045 10.243 1.00 16.78 534 HIS F CA 1
ATOM 3495 C C . HIS B 2 234 ? -44.979 -19.325 9.271 1.00 17.38 534 HIS F C 1
ATOM 3496 O O . HIS B 2 234 ? -44.687 -19.237 8.077 1.00 18.88 534 HIS F O 1
ATOM 3503 N N . PHE B 2 235 ? -46.083 -18.812 9.805 1.00 17.35 535 PHE F N 1
ATOM 3504 C CA . PHE B 2 235 ? -47.039 -17.993 9.054 1.00 18.78 535 PHE F CA 1
ATOM 3505 C C . PHE B 2 235 ? -47.489 -18.627 7.734 1.00 19.48 535 PHE F C 1
ATOM 3506 O O . PHE B 2 235 ? -47.676 -17.926 6.745 1.00 23.19 535 PHE F O 1
ATOM 3514 N N . GLU B 2 236 ? -47.654 -19.952 7.706 1.00 20.05 536 GLU F N 1
ATOM 3515 C CA . GLU B 2 236 ? -48.147 -20.612 6.488 1.00 22.32 536 GLU F CA 1
ATOM 3516 C C . GLU B 2 236 ? -49.670 -20.771 6.495 1.00 25.24 536 GLU F C 1
ATOM 3517 O O . GLU B 2 236 ? -50.283 -20.901 7.553 1.00 29.22 536 GLU F O 1
ATOM 3523 N N . ASN B 2 237 ? -50.260 -20.742 5.300 1.00 26.79 537 ASN F N 1
ATOM 3524 C CA . ASN B 2 237 ? -51.720 -20.879 5.106 1.00 28.96 537 ASN F CA 1
ATOM 3525 C C . ASN B 2 237 ? -52.553 -19.816 5.823 1.00 27.78 537 ASN F C 1
ATOM 3526 O O . ASN B 2 237 ? -53.687 -20.080 6.236 1.00 34.67 537 ASN F O 1
ATOM 3531 N N A CYS B 2 238 ? -51.993 -18.618 5.965 0.50 28.49 538 CYS F N 1
ATOM 3532 N N B CYS B 2 238 ? -51.983 -18.618 5.949 0.50 28.19 538 CYS F N 1
ATOM 3533 C CA A CYS B 2 238 ? -52.679 -17.509 6.625 0.50 29.47 538 CYS F CA 1
ATOM 3534 C CA B CYS B 2 238 ? -52.636 -17.494 6.617 0.50 29.85 538 CYS F CA 1
ATOM 3535 C C A CYS B 2 238 ? -52.113 -16.185 6.130 0.50 25.57 538 CYS F C 1
ATOM 3536 C C B CYS B 2 238 ? -52.029 -16.172 6.146 0.50 27.25 538 CYS F C 1
ATOM 3537 O O A CYS B 2 238 ? -52.516 -15.116 6.577 0.50 18.13 538 CYS F O 1
ATOM 3538 O O B CYS B 2 238 ? -50.948 -16.143 5.534 0.50 24.51 538 CYS F O 1
ATOM 3543 N N . PRO C 1 1 ? -27.124 -8.901 3.487 1.00 18.20 1 PRO E N 1
ATOM 3544 C CA . PRO C 1 1 ? -28.167 -9.807 3.967 1.00 16.65 1 PRO E CA 1
ATOM 3545 C C . PRO C 1 1 ? -27.606 -10.840 4.929 1.00 16.68 1 PRO E C 1
ATOM 3546 O O . PRO C 1 1 ? -26.398 -10.945 5.067 1.00 18.92 1 PRO E O 1
ATOM 3550 N N . ILE C 1 2 ? -28.476 -11.629 5.553 1.00 14.84 2 ILE E N 1
ATOM 3551 C CA . ILE C 1 2 ? -28.069 -12.710 6.444 1.00 15.92 2 ILE E CA 1
ATOM 3552 C C . ILE C 1 2 ? -27.572 -13.873 5.607 1.00 16.94 2 ILE E C 1
ATOM 3553 O O . ILE C 1 2 ? -28.297 -14.402 4.753 1.00 20.43 2 ILE E O 1
ATOM 3558 N N . GLU C 1 3 ? -26.332 -14.267 5.860 1.00 17.80 3 GLU E N 1
ATOM 3559 C CA . GLU C 1 3 ? -25.706 -15.383 5.174 1.00 19.34 3 GLU E CA 1
ATOM 3560 C C . GLU C 1 3 ? -25.392 -16.462 6.197 1.00 17.97 3 GLU E C 1
ATOM 3561 O O . GLU C 1 3 ? -24.674 -16.222 7.163 1.00 21.28 3 GLU E O 1
ATOM 3567 N N . LEU C 1 4 ? -25.957 -17.645 5.994 1.00 16.12 4 LEU E N 1
ATOM 3568 C CA . LEU C 1 4 ? -25.710 -18.779 6.869 1.00 16.14 4 LEU E CA 1
ATOM 3569 C C . LEU C 1 4 ? -24.407 -19.490 6.480 1.00 16.38 4 LEU E C 1
ATOM 3570 O O . LEU C 1 4 ? -23.749 -19.102 5.533 1.00 18.66 4 LEU E O 1
ATOM 3575 N N . LEU C 1 5 ? -24.029 -20.533 7.209 1.00 15.84 5 LEU E N 1
ATOM 3576 C CA . LEU C 1 5 ? -22.898 -21.364 6.762 1.00 14.97 5 LEU E CA 1
ATOM 3577 C C . LEU C 1 5 ? -23.260 -21.938 5.404 1.00 15.87 5 LEU E C 1
ATOM 3578 O O . LEU C 1 5 ? -24.375 -22.398 5.244 1.00 16.26 5 LEU E O 1
ATOM 3583 N N . PRO C 1 6 ? -22.350 -21.914 4.416 1.00 15.29 6 PRO E N 1
ATOM 3584 C CA . PRO C 1 6 ? -22.675 -22.561 3.142 1.00 16.23 6 PRO E CA 1
ATOM 3585 C C . PRO C 1 6 ? -22.775 -24.079 3.280 1.00 15.69 6 PRO E C 1
ATOM 3586 O O . PRO C 1 6 ? -22.053 -24.697 4.062 1.00 15.53 6 PRO E O 1
ATOM 3590 N N . GLU C 1 7 ? -23.694 -24.671 2.528 1.00 16.06 7 GLU E N 1
ATOM 3591 C CA . GLU C 1 7 ? -23.811 -26.113 2.434 1.00 15.43 7 GLU E CA 1
ATOM 3592 C C . GLU C 1 7 ? -22.537 -26.693 1.823 1.00 14.57 7 GLU E C 1
ATOM 3593 O O . GLU C 1 7 ? -21.937 -26.112 0.919 1.00 15.91 7 GLU E O 1
ATOM 3599 N N . THR C 1 8 ? -22.153 -27.866 2.292 1.00 13.52 8 THR E N 1
ATOM 3600 C CA . THR C 1 8 ? -21.087 -28.637 1.637 1.00 13.32 8 THR E CA 1
ATOM 3601 C C . THR C 1 8 ? -21.474 -28.893 0.185 1.00 12.80 8 THR E C 1
ATOM 3602 O O . THR C 1 8 ? -22.582 -29.339 -0.067 1.00 13.84 8 THR E O 1
ATOM 3606 N N . PRO C 1 9 ? -20.607 -28.550 -0.792 1.00 12.48 9 PRO E N 1
ATOM 3607 C CA . PRO C 1 9 ? -20.988 -28.747 -2.197 1.00 12.65 9 PRO E CA 1
ATOM 3608 C C . PRO C 1 9 ? -21.035 -30.211 -2.605 1.00 12.58 9 PRO E C 1
ATOM 3609 O O . PRO C 1 9 ? -20.218 -31.024 -2.171 1.00 13.75 9 PRO E O 1
ATOM 3613 N N . SER C 1 10 ? -21.955 -30.514 -3.504 1.00 12.27 10 SER E N 1
ATOM 3614 C CA . SER C 1 10 ? -22.094 -31.828 -4.099 1.00 12.86 10 SER E CA 1
ATOM 3615 C C . SER C 1 10 ? -20.931 -32.156 -5.016 1.00 12.67 10 SER E C 1
ATOM 3616 O O . SER C 1 10 ? -20.266 -31.272 -5.558 1.00 13.29 10 SER E O 1
ATOM 3619 N N . GLN C 1 11 ? -20.701 -33.448 -5.171 1.00 12.10 11 GLN E N 1
ATOM 3620 C CA . GLN C 1 11 ? -19.841 -33.976 -6.230 1.00 11.87 11 GLN E CA 1
ATOM 3621 C C . GLN C 1 11 ? -20.499 -35.224 -6.786 1.00 12.09 11 GLN E C 1
ATOM 3622 O O . GLN C 1 11 ? -21.306 -35.869 -6.105 1.00 13.46 11 GLN E O 1
ATOM 3628 N N . THR C 1 12 ? -20.115 -35.605 -7.994 1.00 12.55 12 THR E N 1
ATOM 3629 C CA . THR C 1 12 ? -20.597 -36.828 -8.580 1.00 13.31 12 THR E CA 1
ATOM 3630 C C . THR C 1 12 ? -20.346 -38.015 -7.674 1.00 13.95 12 THR E C 1
ATOM 3631 O O . THR C 1 12 ? -19.342 -38.082 -6.969 1.00 14.49 12 THR E O 1
ATOM 3635 N N . ALA C 1 13 ? -21.247 -38.984 -7.727 1.00 14.98 13 ALA E N 1
ATOM 3636 C CA . ALA C 1 13 ? -21.019 -40.272 -7.066 1.00 15.73 13 ALA E CA 1
ATOM 3637 C C . ALA C 1 13 ? -19.934 -41.104 -7.760 1.00 15.43 13 ALA E C 1
ATOM 3638 O O . ALA C 1 13 ? -19.332 -41.981 -7.136 1.00 16.75 13 ALA E O 1
ATOM 3640 N N . GLY C 1 14 ? -19.723 -40.854 -9.048 1.00 15.61 14 GLY E N 1
ATOM 3641 C CA . GLY C 1 14 ? -18.755 -41.597 -9.836 1.00 16.13 14 GLY E CA 1
ATOM 3642 C C . GLY C 1 14 ? -19.203 -43.002 -10.179 1.00 16.82 14 GLY E C 1
ATOM 3643 O O . GLY C 1 14 ? -20.206 -43.506 -9.649 1.00 15.93 14 GLY E O 1
ATOM 3644 N N . PRO C 1 15 ? -18.442 -43.670 -11.061 1.00 17.25 15 PRO E N 1
ATOM 3645 C CA . PRO C 1 15 ? -18.884 -44.982 -11.550 1.00 19.02 15 PRO E CA 1
ATOM 3646 C C . PRO C 1 15 ? -18.702 -46.138 -10.562 1.00 16.64 15 PRO E C 1
ATOM 3647 O O . PRO C 1 15 ? -19.174 -47.232 -10.836 1.00 17.36 15 PRO E O 1
ATOM 3651 N N . TYR C 1 16 ? -18.024 -45.912 -9.437 1.00 16.36 16 TYR E N 1
ATOM 3652 C CA . TYR C 1 16 ? -17.828 -46.974 -8.437 1.00 16.77 16 TYR E CA 1
ATOM 3653 C C . TYR C 1 16 ? -18.654 -46.743 -7.179 1.00 16.87 16 TYR E C 1
ATOM 3654 O O . TYR C 1 16 ? -18.387 -47.329 -6.143 1.00 19.28 16 TYR E O 1
ATOM 3663 N N . VAL C 1 17 ? -19.717 -45.943 -7.313 1.00 16.70 17 VAL E N 1
ATOM 3664 C CA . VAL C 1 17 ? -20.679 -45.712 -6.245 1.00 17.30 17 VAL E CA 1
ATOM 3665 C C . VAL C 1 17 ? -21.187 -47.016 -5.602 1.00 17.47 17 VAL E C 1
ATOM 3666 O O . VAL C 1 17 ? -21.478 -47.051 -4.411 1.00 17.76 17 VAL E O 1
ATOM 3670 N N A HIS C 1 18 ? -21.286 -48.094 -6.378 0.50 19.01 18 HIS E N 1
ATOM 3671 N N B HIS C 1 18 ? -21.267 -48.080 -6.398 0.50 17.24 18 HIS E N 1
ATOM 3672 C CA A HIS C 1 18 ? -21.792 -49.345 -5.823 0.50 21.60 18 HIS E CA 1
ATOM 3673 C CA B HIS C 1 18 ? -21.690 -49.385 -5.911 0.50 17.97 18 HIS E CA 1
ATOM 3674 C C A HIS C 1 18 ? -20.855 -49.988 -4.780 0.50 20.92 18 HIS E C 1
ATOM 3675 C C B HIS C 1 18 ? -20.867 -49.904 -4.748 0.50 18.39 18 HIS E C 1
ATOM 3676 O O A HIS C 1 18 ? -21.323 -50.797 -3.983 0.50 23.35 18 HIS E O 1
ATOM 3677 O O B HIS C 1 18 ? -21.424 -50.516 -3.837 0.50 18.47 18 HIS E O 1
ATOM 3690 N N . ILE C 1 19 ? -19.558 -49.645 -4.769 1.00 20.11 19 ILE E N 1
ATOM 3691 C CA . ILE C 1 19 ? -18.644 -50.066 -3.662 1.00 21.31 19 ILE E CA 1
ATOM 3692 C C . ILE C 1 19 ? -19.263 -49.671 -2.316 1.00 18.49 19 ILE E C 1
ATOM 3693 O O . ILE C 1 19 ? -19.278 -50.458 -1.367 1.00 20.11 19 ILE E O 1
ATOM 3698 N N . GLY C 1 20 ? -19.768 -48.442 -2.252 1.00 18.00 20 GLY E N 1
ATOM 3699 C CA . GLY C 1 20 ? -20.259 -47.862 -1.020 1.00 17.73 20 GLY E CA 1
ATOM 3700 C C . GLY C 1 20 ? -21.734 -48.103 -0.755 1.00 18.20 20 GLY E C 1
ATOM 3701 O O . GLY C 1 20 ? -22.133 -48.261 0.399 1.00 19.03 20 GLY E O 1
ATOM 3702 N N . LEU C 1 21 ? -22.536 -48.122 -1.819 1.00 18.34 21 LEU E N 1
ATOM 3703 C CA . LEU C 1 21 ? -24.006 -48.028 -1.697 1.00 18.46 21 LEU E CA 1
ATOM 3704 C C . LEU C 1 21 ? -24.800 -49.162 -2.373 1.00 20.50 21 LEU E C 1
ATOM 3705 O O . LEU 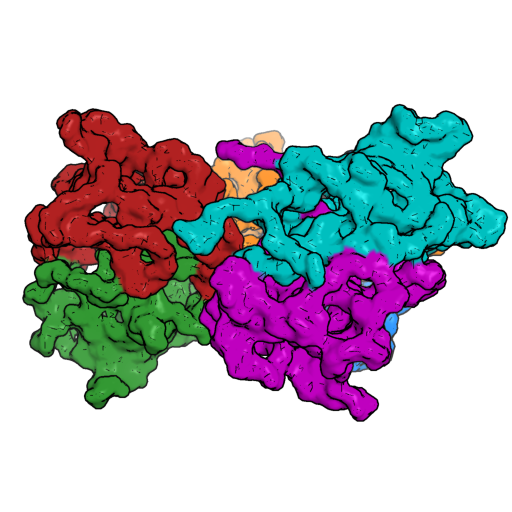C 1 21 ? -26.037 -49.196 -2.253 1.00 23.22 21 LEU E O 1
ATOM 3710 N N . ALA C 1 22 ? -24.116 -50.074 -3.076 1.00 21.16 22 ALA E N 1
ATOM 3711 C CA . ALA C 1 22 ? -24.770 -51.206 -3.789 1.00 22.21 22 ALA E CA 1
ATOM 3712 C C . ALA C 1 22 ? -23.744 -52.348 -3.926 1.00 25.06 22 ALA E C 1
ATOM 3713 O O . ALA C 1 22 ? -23.283 -52.683 -5.020 1.00 25.81 22 ALA E O 1
ATOM 3715 N N . LEU C 1 23 ? -23.377 -52.926 -2.786 1.00 25.40 23 LEU E N 1
ATOM 3716 C CA . LEU C 1 23 ? -22.146 -53.730 -2.664 1.00 27.05 23 LEU E CA 1
ATOM 3717 C C . LEU C 1 23 ? -22.064 -54.934 -3.611 1.00 26.76 23 LEU E C 1
ATOM 3718 O O . LEU C 1 23 ? -21.004 -55.245 -4.192 1.00 27.71 23 LEU E O 1
ATOM 3723 N N . GLU C 1 24 ? -23.185 -55.612 -3.746 1.00 26.45 24 GLU E N 1
ATOM 3724 C CA . GLU C 1 24 ? -23.299 -56.761 -4.635 1.00 27.64 24 GLU E CA 1
ATOM 3725 C C . GLU C 1 24 ? -23.000 -56.374 -6.095 1.00 25.12 24 GLU E C 1
ATOM 3726 O O . GLU C 1 24 ? -22.275 -57.087 -6.803 1.00 27.53 24 GLU E O 1
ATOM 3732 N N . ALA C 1 25 ? -23.538 -55.236 -6.527 1.00 27.90 25 ALA E N 1
ATOM 3733 C CA . ALA C 1 25 ? -23.392 -54.777 -7.909 1.00 26.96 25 ALA E CA 1
ATOM 3734 C C . ALA C 1 25 ? -21.929 -54.453 -8.239 1.00 28.42 25 ALA E C 1
ATOM 3735 O O . ALA C 1 25 ? -21.512 -54.567 -9.394 1.00 27.77 25 ALA E O 1
ATOM 3737 N N . ALA C 1 26 ? -21.154 -54.062 -7.228 1.00 24.28 26 ALA E N 1
ATOM 3738 C CA . ALA C 1 26 ? -19.708 -53.821 -7.398 1.00 24.33 26 ALA E CA 1
ATOM 3739 C C . ALA C 1 26 ? -18.922 -55.117 -7.644 1.00 23.66 26 ALA E C 1
ATOM 3740 O O . ALA C 1 26 ? -17.791 -55.092 -8.160 1.00 26.55 26 ALA E O 1
ATOM 3742 N N . GLY C 1 27 ? -19.531 -56.240 -7.282 1.00 28.37 27 GLY E N 1
ATOM 3743 C CA . GLY C 1 27 ? -18.882 -57.540 -7.338 1.00 32.89 27 GLY E CA 1
ATOM 3744 C C . GLY C 1 27 ? -18.295 -57.950 -5.993 1.00 34.27 27 GLY E C 1
ATOM 3745 O O . GLY C 1 27 ? -17.418 -58.816 -5.937 1.00 30.64 27 GLY E O 1
ATOM 3746 N N . ASN C 1 28 ? -18.815 -57.363 -4.911 1.00 27.71 28 ASN E N 1
ATOM 3747 C CA . ASN C 1 28 ? -18.282 -57.559 -3.564 1.00 29.92 28 ASN E CA 1
ATOM 3748 C C . ASN C 1 28 ? -19.276 -58.194 -2.579 1.00 30.44 28 ASN E C 1
ATOM 3749 O O . ASN C 1 28 ? -20.481 -58.182 -2.810 1.00 30.90 28 ASN E O 1
ATOM 3754 N N . PRO C 1 29 ? -18.766 -58.740 -1.461 1.00 28.68 29 PRO E N 1
ATOM 3755 C CA . PRO C 1 29 ? -19.662 -59.289 -0.435 1.00 27.60 29 PRO E CA 1
ATOM 3756 C C . PRO C 1 29 ? -20.531 -58.227 0.249 1.00 26.70 29 PRO E C 1
ATOM 3757 O O . PRO C 1 29 ? -20.165 -57.049 0.301 1.00 30.51 29 PRO E O 1
ATOM 3761 N N . THR C 1 30 ? -21.666 -58.652 0.784 1.00 26.21 30 THR E N 1
ATOM 3762 C CA . THR C 1 30 ? -22.557 -57.761 1.512 1.00 26.82 30 THR E CA 1
ATOM 3763 C C . THR C 1 30 ? -22.376 -57.901 3.017 1.00 25.76 30 THR E C 1
ATOM 3764 O O . THR C 1 30 ? -21.818 -58.890 3.511 1.00 26.69 30 THR E O 1
ATOM 3768 N N . ARG C 1 31 ? -22.854 -56.893 3.738 1.00 25.31 31 ARG E N 1
ATOM 3769 C CA . ARG C 1 31 ? -22.866 -56.916 5.189 1.00 25.41 31 ARG E CA 1
ATOM 3770 C C . ARG C 1 31 ? -24.165 -57.560 5.656 1.00 26.63 31 ARG E C 1
ATOM 3771 O O . ARG C 1 31 ? -25.034 -57.861 4.841 1.00 27.27 31 ARG E O 1
ATOM 3779 N N . ASP C 1 32 ? -24.304 -57.775 6.958 1.00 26.52 32 ASP E N 1
ATOM 3780 C CA . ASP C 1 32 ? -25.492 -58.452 7.481 1.00 25.75 32 ASP E CA 1
ATOM 3781 C C . ASP C 1 32 ? -26.782 -57.732 7.085 1.00 25.39 32 ASP E C 1
ATOM 3782 O O . ASP C 1 32 ? -27.750 -58.377 6.684 1.00 27.58 32 ASP E O 1
ATOM 3787 N N . GLN C 1 33 ? -26.771 -56.402 7.191 1.00 23.18 33 GLN E N 1
ATOM 3788 C CA . GLN C 1 33 ? -27.915 -55.563 6.843 1.00 22.60 33 GLN E CA 1
ATOM 3789 C C . GLN C 1 33 ? -27.544 -54.551 5.769 1.00 21.96 33 GLN E C 1
ATOM 3790 O O . GLN C 1 33 ? -26.610 -53.779 5.937 1.00 23.75 33 GLN E O 1
ATOM 3796 N N . GLU C 1 34 ? -28.296 -54.568 4.672 1.00 22.51 34 GLU E N 1
ATOM 3797 C CA . GLU C 1 34 ? -28.137 -53.630 3.575 1.00 22.38 34 GLU E CA 1
ATOM 3798 C C . GLU C 1 34 ? -29.457 -52.943 3.281 1.00 22.17 34 GLU E C 1
ATOM 3799 O O . GLU C 1 34 ? -30.533 -53.555 3.404 1.00 23.52 34 GLU E O 1
ATOM 3805 N N . ILE C 1 35 ? -29.356 -51.689 2.852 1.00 21.26 35 ILE E N 1
ATOM 3806 C CA . ILE C 1 35 ? -30.484 -50.897 2.363 1.00 20.63 35 ILE E CA 1
ATOM 3807 C C . ILE C 1 35 ? -30.641 -51.145 0.859 1.00 20.19 35 ILE E C 1
ATOM 3808 O O . ILE C 1 35 ? -29.765 -50.773 0.074 1.00 20.96 35 ILE E O 1
ATOM 3813 N N . TRP C 1 36 ? -31.730 -51.791 0.447 1.00 19.70 36 TRP E N 1
ATOM 3814 C CA . TRP C 1 36 ? -31.863 -52.158 -0.964 1.00 20.76 36 TRP E CA 1
ATOM 3815 C C . TRP C 1 36 ? -33.300 -51.980 -1.483 1.00 20.08 36 TRP E C 1
ATOM 3816 O O . TRP C 1 36 ? -34.017 -51.058 -1.037 1.00 18.89 36 TRP E O 1
ATOM 3827 N N . ASN C 1 37 ? -33.712 -52.824 -2.428 1.00 19.39 37 ASN E N 1
ATOM 3828 C CA . ASN C 1 37 ? -34.808 -52.482 -3.344 1.00 19.00 37 ASN E CA 1
ATOM 3829 C C . ASN C 1 37 ? -36.148 -53.157 -3.065 1.00 20.61 37 ASN E C 1
ATOM 3830 O O . ASN C 1 37 ? -37.056 -53.089 -3.898 1.00 22.50 37 ASN E O 1
ATOM 3835 N N A ARG C 1 38 ? -36.268 -53.816 -1.916 0.50 22.21 38 ARG E N 1
ATOM 3836 N N B ARG C 1 38 ? -36.267 -53.804 -1.910 0.50 21.80 38 ARG E N 1
ATOM 3837 C CA A ARG C 1 38 ? -37.534 -54.425 -1.508 0.50 23.33 38 ARG E CA 1
ATOM 3838 C CA B ARG C 1 38 ? -37.528 -54.413 -1.496 0.50 22.68 38 ARG E CA 1
ATOM 3839 C C A ARG C 1 38 ? -38.105 -53.643 -0.328 0.50 22.98 38 ARG E C 1
ATOM 3840 C C B ARG C 1 38 ? -38.100 -53.635 -0.321 0.50 22.60 38 ARG E C 1
ATOM 3841 O O A ARG C 1 38 ? -37.737 -53.886 0.823 0.50 26.60 38 ARG E O 1
ATOM 3842 O O B ARG C 1 38 ? -37.727 -53.868 0.830 0.50 25.99 38 ARG E O 1
ATOM 3857 N N . LEU C 1 39 ? -38.981 -52.684 -0.635 1.00 22.27 39 LEU E N 1
ATOM 3858 C CA . LEU C 1 39 ? -39.610 -51.821 0.380 1.00 21.08 39 LEU E CA 1
ATOM 3859 C C . LEU C 1 39 ? -40.697 -52.560 1.157 1.00 22.72 39 LEU E C 1
ATOM 3860 O O . LEU C 1 39 ? -40.962 -52.236 2.312 1.00 25.39 39 LEU E O 1
ATOM 3865 N N . ALA C 1 40 ? -41.330 -53.538 0.516 1.00 26.88 40 ALA E N 1
ATOM 3866 C CA . ALA C 1 40 ? -42.423 -54.265 1.135 1.00 28.33 40 ALA E CA 1
ATOM 3867 C C . ALA C 1 40 ? -42.167 -55.768 1.226 1.00 30.39 40 ALA E C 1
ATOM 3868 O O . ALA C 1 40 ? -41.783 -56.406 0.245 1.00 32.69 40 ALA E O 1
ATOM 3870 N N . LYS C 1 41 ? -42.388 -56.319 2.418 1.00 29.35 41 LYS E N 1
ATOM 3871 C CA . LYS C 1 41 ? -42.484 -57.765 2.606 1.00 31.18 41 LYS E CA 1
ATOM 3872 C C . LYS C 1 41 ? -43.877 -58.186 2.122 1.00 33.20 41 LYS E C 1
ATOM 3873 O O . LYS C 1 41 ? -44.776 -57.348 2.043 1.00 32.61 41 LYS E O 1
ATOM 3879 N N . PRO C 1 42 ? -44.068 -59.478 1.801 1.00 35.39 42 PRO E N 1
ATOM 3880 C CA . PRO C 1 42 ? -45.356 -59.929 1.236 1.00 36.80 42 PRO E CA 1
ATOM 3881 C C . PRO C 1 42 ? -46.613 -59.572 2.046 1.00 38.57 42 PRO E C 1
ATOM 3882 O O . PRO C 1 42 ? -47.673 -59.346 1.455 1.00 44.08 42 PRO E O 1
ATOM 3886 N N . ASP C 1 43 ? -46.500 -59.514 3.372 1.00 36.63 43 ASP E N 1
ATOM 3887 C CA . ASP C 1 43 ? -47.660 -59.257 4.236 1.00 42.22 43 ASP E CA 1
ATOM 3888 C C . ASP C 1 43 ? -47.985 -57.769 4.419 1.00 35.02 43 ASP E C 1
ATOM 3889 O O . ASP C 1 43 ? -48.945 -57.421 5.109 1.00 41.92 43 ASP E O 1
ATOM 3894 N N . ALA C 1 44 ? -47.199 -56.892 3.804 1.00 35.74 44 ALA E N 1
ATOM 3895 C CA . ALA C 1 44 ? -47.467 -55.465 3.883 1.00 30.43 44 ALA E CA 1
ATOM 3896 C C . ALA C 1 44 ? -48.819 -55.167 3.250 1.00 29.46 44 ALA E C 1
ATOM 3897 O O . ALA C 1 44 ? -49.136 -55.709 2.188 1.00 30.07 44 ALA E O 1
ATOM 3899 N N . PRO C 1 45 ? -49.620 -54.304 3.894 1.00 30.11 45 PRO E N 1
ATOM 3900 C CA . PRO C 1 45 ? -50.890 -53.930 3.275 1.00 31.06 45 PRO E CA 1
ATOM 3901 C C . PRO C 1 45 ? -50.713 -53.070 2.023 1.00 28.11 45 PRO E C 1
ATOM 3902 O O . PRO C 1 45 ? -49.709 -52.380 1.884 1.00 29.37 45 PRO E O 1
ATOM 3906 N N . GLY C 1 46 ? -51.678 -53.139 1.114 1.00 32.46 46 GLY E N 1
ATOM 3907 C CA . GLY C 1 46 ? -51.627 -52.375 -0.128 1.00 31.23 46 GLY E CA 1
ATOM 3908 C C . GLY C 1 46 ? -51.516 -53.263 -1.351 1.00 30.13 46 GLY E C 1
ATOM 3909 O O . GLY C 1 46 ? -51.486 -54.494 -1.254 1.00 30.04 46 GLY E O 1
ATOM 3910 N N . GLU C 1 47 ? -51.478 -52.621 -2.508 1.00 26.08 47 GLU E N 1
ATOM 3911 C CA . GLU C 1 47 ? -51.317 -53.298 -3.783 1.00 26.59 47 GLU E CA 1
ATOM 3912 C C . GLU C 1 47 ? -49.827 -53.455 -4.076 1.00 25.32 47 GLU E C 1
ATOM 3913 O O . GLU C 1 47 ? -49.110 -52.470 -4.255 1.00 25.27 47 GLU E O 1
ATOM 3919 N N . HIS C 1 48 ? -49.375 -54.706 -4.137 1.00 29.31 48 HIS E N 1
ATOM 3920 C CA . HIS C 1 48 ? -47.966 -54.969 -4.346 1.00 26.67 48 HIS E CA 1
ATOM 3921 C C . HIS C 1 48 ? -47.657 -54.801 -5.812 1.00 26.81 48 HIS E C 1
ATOM 3922 O O . HIS C 1 48 ? -48.370 -55.326 -6.679 1.00 27.61 48 HIS E O 1
ATOM 3929 N N . ILE C 1 49 ? -46.605 -54.022 -6.067 1.00 24.64 49 ILE E N 1
ATOM 3930 C CA . ILE C 1 49 ? -46.201 -53.676 -7.425 1.00 23.32 49 ILE E CA 1
ATOM 3931 C C . ILE C 1 49 ? -44.687 -53.793 -7.607 1.00 23.74 49 ILE E C 1
ATOM 3932 O O . ILE C 1 49 ? -43.916 -53.636 -6.672 1.00 23.29 49 ILE E O 1
ATOM 3937 N N . LEU C 1 50 ? -44.330 -54.162 -8.831 1.00 23.22 50 LEU E N 1
ATOM 3938 C CA . LEU C 1 50 ? -42.972 -54.089 -9.320 1.00 21.67 50 LEU E CA 1
ATOM 3939 C C . LEU C 1 50 ? -42.811 -52.790 -10.092 1.00 21.78 50 LEU E C 1
ATOM 3940 O O . LEU C 1 50 ? -43.636 -52.455 -10.933 1.00 23.69 50 LEU E O 1
ATOM 3945 N N . LEU C 1 51 ? -41.743 -52.057 -9.809 1.00 22.68 51 LEU E N 1
ATOM 3946 C CA . LEU C 1 51 ? -41.359 -50.914 -10.624 1.00 22.36 51 LEU E CA 1
ATOM 3947 C C . LEU C 1 51 ? -40.053 -51.247 -11.328 1.00 21.50 51 LEU E C 1
ATOM 3948 O O . LEU C 1 51 ? -39.169 -51.904 -10.762 1.00 22.99 51 LEU E O 1
ATOM 3953 N N . LEU C 1 52 ? -39.928 -50.795 -12.564 1.00 20.54 52 LEU E N 1
ATOM 3954 C CA . LEU C 1 52 ? -38.710 -51.027 -13.316 1.00 21.58 52 LEU E CA 1
ATOM 3955 C C . LEU C 1 52 ? -38.500 -49.928 -14.328 1.00 19.69 52 LEU E C 1
ATOM 3956 O O . LEU C 1 52 ? -39.440 -49.232 -14.721 1.00 20.06 52 LEU E O 1
ATOM 3961 N N . GLY C 1 53 ? -37.259 -49.762 -14.743 1.00 17.61 53 GLY E N 1
ATOM 3962 C CA . GLY C 1 53 ? -36.944 -48.732 -15.700 1.00 19.16 53 GLY E CA 1
ATOM 3963 C C . GLY C 1 53 ? -35.503 -48.716 -16.161 1.00 17.42 53 GLY E C 1
ATOM 3964 O O . GLY C 1 53 ? -34.653 -49.418 -15.615 1.00 19.34 53 GLY E O 1
ATOM 3965 N N . GLN C 1 54 ? -35.273 -47.934 -17.210 1.00 17.09 54 GLN E N 1
ATOM 3966 C CA . GLN C 1 54 ? -33.952 -47.681 -17.769 1.00 17.61 54 GLN E CA 1
ATOM 3967 C C . GLN C 1 54 ? -33.721 -46.177 -17.780 1.00 16.75 54 GLN E C 1
ATOM 3968 O O . GLN C 1 54 ? -34.669 -45.383 -17.727 1.00 17.48 54 GLN E O 1
ATOM 3974 N N . VAL C 1 55 ? -32.451 -45.796 -17.831 1.00 17.47 55 VAL E N 1
ATOM 3975 C CA . VAL C 1 55 ? -32.033 -44.402 -17.757 1.00 16.40 55 VAL E CA 1
ATOM 3976 C C . VAL C 1 55 ? -31.216 -44.103 -19.002 1.00 16.72 55 VAL E C 1
ATOM 3977 O O . VAL C 1 55 ? -30.292 -44.860 -19.336 1.00 18.00 55 VAL E O 1
ATOM 3981 N N . TYR C 1 56 ? -31.549 -43.012 -19.679 1.00 16.61 56 TYR E N 1
ATOM 3982 C CA . TYR C 1 56 ? -30.920 -42.660 -20.943 1.00 16.30 56 TYR E CA 1
ATOM 3983 C C . TYR C 1 56 ? -30.212 -41.313 -20.870 1.00 15.85 56 TYR E C 1
ATOM 3984 O O . TYR C 1 56 ? -30.721 -40.365 -20.266 1.00 17.17 56 TYR E O 1
ATOM 3993 N N . ASP C 1 57 ? -29.063 -41.240 -21.536 1.00 15.50 57 ASP E N 1
ATOM 3994 C CA . ASP C 1 57 ? -28.328 -39.995 -21.684 1.00 15.49 57 ASP E CA 1
ATOM 3995 C C . ASP C 1 57 ? -28.847 -39.200 -22.893 1.00 15.06 57 ASP E C 1
ATOM 3996 O O . ASP C 1 57 ? -29.764 -39.639 -23.593 1.00 16.52 57 ASP E O 1
ATOM 4001 N N . GLY C 1 58 ? -28.247 -38.041 -23.133 1.00 16.44 58 GLY E N 1
ATOM 4002 C CA . GLY C 1 58 ? -28.656 -37.133 -24.202 1.00 17.52 58 GLY E CA 1
ATOM 4003 C C . GLY C 1 58 ? -28.472 -37.647 -25.616 1.00 16.44 58 GLY E C 1
ATOM 4004 O O . GLY C 1 58 ? -29.008 -37.063 -26.552 1.00 18.68 58 GLY E O 1
ATOM 4005 N N . ASN C 1 59 ? -27.684 -38.716 -25.771 1.00 15.70 59 ASN E N 1
ATOM 4006 C CA . ASN C 1 59 ? -27.515 -39.380 -27.050 1.00 16.29 59 ASN E CA 1
ATOM 4007 C C . ASN C 1 59 ? -28.415 -40.596 -27.204 1.00 17.33 59 ASN E C 1
ATOM 4008 O O . ASN C 1 59 ? -28.304 -41.323 -28.185 1.00 19.11 59 ASN E O 1
ATOM 4013 N N . GLY C 1 60 ? -29.311 -40.815 -26.245 1.00 15.75 60 GLY E N 1
ATOM 4014 C CA . GLY C 1 60 ? -30.196 -41.962 -26.294 1.00 16.05 60 GLY E CA 1
ATOM 4015 C C . GLY C 1 60 ? -29.569 -43.275 -25.870 1.00 16.43 60 GLY E C 1
ATOM 4016 O O . GLY C 1 60 ? -30.129 -44.343 -26.119 1.00 18.76 60 GLY E O 1
ATOM 4017 N N . HIS C 1 61 ? -28.416 -43.198 -25.210 1.00 16.59 61 HIS E N 1
ATOM 4018 C CA . HIS C 1 61 ? -27.696 -44.391 -24.766 1.00 17.08 61 HIS E CA 1
ATOM 4019 C C . HIS C 1 61 ? -27.940 -44.688 -23.299 1.00 17.36 61 HIS E C 1
ATOM 4020 O O . HIS C 1 61 ? -28.080 -43.776 -22.483 1.00 17.63 61 HIS E O 1
ATOM 4027 N N . LEU C 1 62 ? -27.994 -45.976 -22.969 1.00 18.30 62 LEU E N 1
ATOM 4028 C CA . LEU C 1 62 ? -28.246 -46.394 -21.590 1.00 18.19 62 LEU E CA 1
ATOM 4029 C C . LEU C 1 62 ? -27.169 -45.896 -20.628 1.00 18.13 62 LEU E C 1
ATOM 4030 O O . LEU C 1 62 ? -25.971 -45.945 -20.935 1.00 18.03 62 LEU E O 1
ATOM 4035 N N . VAL C 1 63 ? -27.616 -45.439 -19.464 1.00 18.08 63 VAL E N 1
ATOM 4036 C CA . VAL C 1 63 ? -26.747 -45.078 -18.364 1.00 17.77 63 VAL E CA 1
ATOM 4037 C C . VAL C 1 63 ? -26.722 -46.297 -17.470 1.00 17.91 63 VAL E C 1
ATOM 4038 O O . VAL C 1 63 ? -27.662 -46.560 -16.725 1.00 21.59 63 VAL E O 1
ATOM 4042 N N . ARG C 1 64 ? -25.655 -47.077 -17.598 1.00 17.88 64 ARG E N 1
ATOM 4043 C CA . ARG C 1 64 ? -25.598 -48.396 -17.013 1.00 18.47 64 ARG E CA 1
ATOM 4044 C C . ARG C 1 64 ? -25.093 -48.395 -15.582 1.00 19.01 64 ARG E C 1
ATOM 4045 O O . ARG C 1 64 ? -25.144 -49.422 -14.926 1.00 24.91 64 ARG E O 1
ATOM 4053 N N . ASP C 1 65 ? -24.626 -47.231 -15.104 1.00 16.81 65 ASP E N 1
ATOM 4054 C CA . ASP C 1 65 ? -24.051 -47.079 -13.771 1.00 16.58 65 ASP E CA 1
ATOM 4055 C C . ASP C 1 65 ? -24.881 -46.153 -12.864 1.00 16.33 65 ASP E C 1
ATOM 4056 O O . ASP C 1 65 ? -24.363 -45.552 -11.922 1.00 18.40 65 ASP E O 1
ATOM 4061 N N . SER C 1 66 ? -26.180 -46.051 -13.158 1.00 18.01 66 SER E N 1
ATOM 4062 C CA . SER C 1 66 ? -27.130 -45.224 -12.383 1.00 18.24 66 SER E CA 1
ATOM 4063 C C . SER C 1 66 ? -27.361 -45.830 -10.994 1.00 16.80 66 SER E C 1
ATOM 4064 O O . SER C 1 66 ? -27.412 -47.055 -10.841 1.00 19.15 66 SER E O 1
ATOM 4067 N N . PHE C 1 67 ? -27.538 -44.955 -10.006 1.00 17.65 67 PHE E N 1
ATOM 4068 C CA . PHE C 1 67 ? -27.884 -45.320 -8.637 1.00 17.94 67 PHE E CA 1
ATOM 4069 C C . PHE C 1 67 ? -29.093 -44.460 -8.254 1.00 17.88 67 PHE E C 1
ATOM 4070 O O . PHE C 1 67 ? -29.082 -43.254 -8.451 1.00 17.76 67 PHE E O 1
ATOM 4078 N N . LEU C 1 68 ? -30.147 -45.099 -7.758 1.00 17.79 68 LEU E N 1
ATOM 4079 C CA . LEU C 1 68 ? -31.389 -44.405 -7.423 1.00 17.79 68 LEU E CA 1
ATOM 4080 C C . LEU C 1 68 ? -31.772 -44.609 -5.979 1.00 16.94 68 LEU E C 1
ATOM 4081 O O . LEU C 1 68 ? -31.665 -45.721 -5.461 1.00 18.85 68 LEU E O 1
ATOM 4086 N N . GLU C 1 69 ? -32.271 -43.540 -5.355 1.00 15.78 69 GLU E N 1
ATOM 4087 C CA . GLU C 1 69 ? -32.885 -43.613 -4.045 1.00 17.05 69 GLU E CA 1
ATOM 4088 C C . GLU C 1 69 ? -34.344 -43.204 -4.143 1.00 17.04 69 GLU E C 1
ATOM 4089 O O . GLU C 1 69 ? -34.685 -42.243 -4.837 1.00 18.03 69 GLU E O 1
ATOM 4095 N N . VAL C 1 70 ? -35.209 -43.939 -3.446 1.00 16.01 70 VAL E N 1
ATOM 4096 C CA . VAL C 1 70 ? -36.625 -43.665 -3.496 1.00 15.79 70 VAL E CA 1
ATOM 4097 C C . VAL C 1 70 ? -37.233 -43.467 -2.126 1.00 16.73 70 VAL E C 1
ATOM 4098 O O . VAL C 1 70 ? -36.749 -44.015 -1.136 1.00 17.62 70 VAL E O 1
ATOM 4102 N N . TRP C 1 71 ? -38.302 -42.674 -2.092 1.00 17.06 71 TRP E N 1
ATOM 4103 C CA . TRP C 1 71 ? -38.973 -42.297 -0.848 1.00 16.12 71 TRP E CA 1
ATOM 4104 C C . TRP C 1 71 ? -40.451 -42.203 -1.184 1.00 15.83 71 TRP E C 1
ATOM 4105 O O . TRP C 1 71 ? -40.832 -41.459 -2.088 1.00 16.46 71 TRP E O 1
ATOM 4116 N N . GLN C 1 72 ? -41.288 -42.984 -0.496 1.00 17.34 72 GLN E N 1
ATOM 4117 C CA . GLN C 1 72 ? -42.710 -43.000 -0.818 1.00 18.43 72 GLN E CA 1
ATOM 4118 C C . GLN C 1 72 ? -43.551 -43.267 0.403 1.00 19.93 72 GLN E C 1
ATOM 4119 O O . GLN C 1 72 ? -43.099 -43.894 1.343 1.00 19.29 72 GLN E O 1
ATOM 4125 N N . ALA C 1 73 ? -44.801 -42.825 0.358 1.00 18.87 73 ALA E N 1
ATOM 4126 C CA . ALA C 1 73 ? -45.753 -43.158 1.402 1.00 18.99 73 ALA E CA 1
ATOM 4127 C C . ALA C 1 73 ? -46.126 -44.641 1.342 1.00 19.46 73 ALA E C 1
ATOM 4128 O O . ALA C 1 73 ? -45.979 -45.297 0.296 1.00 20.49 73 ALA E O 1
ATOM 4130 N N . ASP C 1 74 ? -46.604 -45.168 2.469 1.00 19.79 74 ASP E N 1
ATOM 4131 C CA . ASP C 1 74 ? -47.243 -46.485 2.481 1.00 21.56 74 ASP E CA 1
ATOM 4132 C C . ASP C 1 74 ? -48.624 -46.420 1.799 1.00 21.69 74 ASP E C 1
ATOM 4133 O O . ASP C 1 74 ? -49.035 -45.367 1.309 1.00 21.63 74 ASP E O 1
ATOM 4138 N N . ALA C 1 75 ? -49.337 -47.543 1.754 1.00 22.33 75 ALA E N 1
ATOM 4139 C CA . ALA C 1 75 ? -50.632 -47.591 1.068 1.00 22.76 75 ALA E CA 1
ATOM 4140 C C . ALA C 1 75 ? -51.686 -46.664 1.685 1.00 23.03 75 ALA E C 1
ATOM 4141 O O . ALA C 1 75 ? -52.614 -46.255 0.997 1.00 24.40 75 ALA E O 1
ATOM 4143 N N . ASN C 1 76 ? -51.540 -46.359 2.974 1.00 24.36 76 ASN E N 1
ATOM 4144 C CA . ASN C 1 76 ? -52.435 -45.445 3.694 1.00 27.13 76 ASN E CA 1
ATOM 4145 C C . ASN C 1 76 ? -52.012 -43.975 3.608 1.00 24.58 76 ASN E C 1
ATOM 4146 O O . ASN C 1 76 ? -52.601 -43.111 4.259 1.00 28.85 76 ASN E O 1
ATOM 4151 N N . GLY C 1 77 ? -50.983 -43.694 2.811 1.00 23.27 77 GLY E N 1
ATOM 4152 C CA . GLY C 1 77 ? -50.515 -42.324 2.593 1.00 23.79 77 GLY E CA 1
ATOM 4153 C C . GLY C 1 77 ? -49.700 -41.731 3.726 1.00 24.02 77 GLY E C 1
ATOM 4154 O O . GLY C 1 77 ? -49.653 -40.510 3.890 1.00 24.96 77 GLY E O 1
ATOM 4155 N N . GLU C 1 78 ? -49.038 -42.597 4.486 1.00 22.34 78 GLU E N 1
ATOM 4156 C CA . GLU C 1 78 ? -48.174 -42.179 5.587 1.00 22.20 78 GLU E CA 1
ATOM 4157 C C . GLU C 1 78 ? -46.716 -42.522 5.287 1.00 21.71 78 GLU E C 1
ATOM 4158 O O . GLU C 1 78 ? -46.407 -43.620 4.819 1.00 21.51 78 GLU E O 1
ATOM 4164 N N . TYR C 1 79 ? -45.823 -41.570 5.551 1.00 19.47 79 TYR E N 1
ATOM 4165 C CA . TYR C 1 79 ? -44.398 -41.802 5.392 1.00 19.87 79 TYR E CA 1
ATOM 4166 C C . TYR C 1 79 ? -43.857 -42.477 6.642 1.00 21.49 79 TYR E C 1
ATOM 4167 O O . TYR C 1 79 ? -44.116 -42.025 7.750 1.00 25.85 79 TYR E O 1
ATOM 4176 N N . GLN C 1 80 ? -43.107 -43.556 6.444 1.00 21.12 80 GLN E N 1
ATOM 4177 C CA . GLN C 1 80 ? -42.572 -44.359 7.533 1.00 23.11 80 GLN E CA 1
ATOM 4178 C C . GLN C 1 80 ? -41.066 -44.164 7.599 1.00 23.31 80 GLN E C 1
ATOM 4179 O O . GLN C 1 80 ? -40.320 -44.770 6.834 1.00 26.25 80 GLN E O 1
ATOM 4185 N N . ASP C 1 81 ? -40.629 -43.298 8.507 1.00 23.07 81 ASP E N 1
ATOM 4186 C CA . ASP C 1 81 ? -39.211 -42.949 8.588 1.00 21.69 81 ASP E CA 1
ATOM 4187 C C . ASP C 1 81 ? -38.366 -43.843 9.492 1.00 20.78 81 ASP E C 1
ATOM 4188 O O . ASP C 1 81 ? -37.138 -43.781 9.450 1.00 23.38 81 ASP E O 1
ATOM 4193 N N . ALA C 1 82 ? -39.001 -44.711 10.266 1.00 22.97 82 ALA E N 1
ATOM 4194 C CA . ALA C 1 82 ? -38.261 -45.586 11.167 1.00 22.07 82 ALA E CA 1
ATOM 4195 C C . ALA C 1 82 ? -37.739 -46.790 10.385 1.00 23.78 82 ALA E C 1
ATOM 4196 O O . ALA C 1 82 ? -38.363 -47.851 10.360 1.00 28.32 82 ALA E O 1
ATOM 4198 N N . TYR C 1 83 ? -36.592 -46.619 9.736 1.00 21.52 83 TYR E N 1
ATOM 4199 C CA . TYR C 1 83 ? -36.059 -47.649 8.858 1.00 20.92 83 TYR E CA 1
ATOM 4200 C C . TYR C 1 83 ? -35.602 -48.871 9.650 1.00 21.06 83 TYR E C 1
ATOM 4201 O O . TYR C 1 83 ? -34.801 -48.761 10.567 1.00 25.09 83 TYR E O 1
ATOM 4210 N N . ASN C 1 84 ? -36.114 -50.036 9.273 1.00 22.43 84 ASN E N 1
ATOM 4211 C CA . ASN C 1 84 ? -35.794 -51.273 9.950 1.00 23.27 84 ASN E CA 1
ATOM 4212 C C . ASN C 1 84 ? -36.076 -52.447 9.026 1.00 23.96 84 ASN E C 1
ATOM 4213 O O . ASN C 1 84 ? -37.153 -52.533 8.458 1.00 25.33 84 ASN E O 1
ATOM 4218 N N . LEU C 1 85 ? -35.111 -53.341 8.855 1.00 25.09 85 LEU E N 1
ATOM 4219 C CA . LEU C 1 85 ? -35.300 -54.492 7.966 1.00 26.52 85 LEU E CA 1
ATOM 4220 C C . LEU C 1 85 ? -36.363 -55.469 8.479 1.00 28.17 85 LEU E C 1
ATOM 4221 O O . LEU C 1 85 ? -36.851 -56.305 7.721 1.00 32.37 85 LEU E O 1
ATOM 4226 N N . GLU C 1 86 ? -36.719 -55.360 9.757 1.00 27.90 86 GLU E N 1
ATOM 4227 C CA . GLU C 1 86 ? -37.797 -56.167 10.328 1.00 39.37 86 GLU E CA 1
ATOM 4228 C C . GLU C 1 86 ? -39.202 -55.686 9.918 1.00 34.57 86 GLU E C 1
ATOM 4229 O O . GLU C 1 86 ? -40.171 -56.441 10.022 1.00 34.11 86 GLU E O 1
ATOM 4235 N N . ASN C 1 87 ? -39.311 -54.433 9.474 1.00 28.69 87 ASN E N 1
ATOM 4236 C CA . ASN C 1 87 ? -40.606 -53.854 9.090 1.00 27.03 87 ASN E CA 1
ATOM 4237 C C . ASN C 1 87 ? -41.215 -54.535 7.882 1.00 27.97 87 ASN E C 1
ATOM 4238 O O . ASN C 1 87 ? -40.511 -54.865 6.928 1.00 27.90 87 ASN E O 1
ATOM 4243 N N . ALA C 1 88 ? -42.537 -54.706 7.901 1.00 27.27 88 ALA E N 1
ATOM 4244 C CA . ALA C 1 88 ? -43.242 -55.161 6.708 1.00 27.29 88 ALA E CA 1
ATOM 4245 C C . ALA C 1 88 ? -43.119 -54.145 5.577 1.00 25.89 88 ALA E C 1
ATOM 4246 O O . ALA C 1 88 ? -43.134 -54.521 4.414 1.00 26.25 88 ALA E O 1
ATOM 4248 N N . PHE C 1 89 ? -42.993 -52.866 5.924 1.00 24.18 89 PHE E N 1
ATOM 4249 C CA . PHE C 1 89 ? -42.849 -51.812 4.925 1.00 22.26 89 PHE E CA 1
ATOM 4250 C C . PHE C 1 89 ? -41.840 -50.759 5.376 1.00 23.15 89 PHE E C 1
ATOM 4251 O O . PHE C 1 89 ? -41.831 -50.346 6.531 1.00 24.89 89 PHE E O 1
ATOM 4259 N N . ASN C 1 90 ? -41.002 -50.330 4.442 1.00 20.70 90 ASN E N 1
ATOM 4260 C CA . ASN C 1 90 ? -40.160 -49.159 4.627 1.00 20.37 90 ASN E CA 1
ATOM 4261 C C . ASN C 1 90 ? -40.437 -48.176 3.503 1.00 19.04 90 ASN E C 1
ATOM 4262 O O . ASN C 1 90 ? -40.572 -48.575 2.347 1.00 21.67 90 ASN E O 1
ATOM 4267 N N . SER C 1 91 ? -40.485 -46.892 3.845 1.00 19.64 91 SER E N 1
ATOM 4268 C CA . SER C 1 91 ? -40.709 -45.829 2.858 1.00 18.61 91 SER E CA 1
ATOM 4269 C C . SER C 1 91 ? -39.498 -45.545 1.982 1.00 18.27 91 SER E C 1
ATOM 4270 O O . SER C 1 91 ? -39.630 -44.928 0.927 1.00 18.64 91 SER E O 1
ATOM 4273 N N . PHE C 1 92 ? -38.321 -45.990 2.421 1.00 17.94 92 PHE E N 1
ATOM 4274 C CA . PHE C 1 92 ? -37.081 -45.691 1.718 1.00 17.36 92 PHE E CA 1
ATOM 4275 C C . PHE C 1 92 ? -36.492 -46.947 1.102 1.00 18.73 92 PHE E C 1
ATOM 4276 O O . PHE C 1 92 ? -36.550 -48.032 1.702 1.00 18.76 92 PHE E O 1
ATOM 4284 N N . GLY C 1 93 ? -35.913 -46.796 -0.083 1.00 17.98 93 GLY E N 1
ATOM 4285 C CA . GLY C 1 93 ? -35.043 -47.828 -0.618 1.00 17.91 93 GLY E CA 1
ATOM 4286 C C . GLY C 1 93 ? -34.065 -47.330 -1.653 1.00 16.41 93 GLY E C 1
ATOM 4287 O O . GLY C 1 93 ? -34.006 -46.132 -1.972 1.00 17.15 93 GLY E O 1
ATOM 4288 N N . ARG C 1 94 ? -33.265 -48.274 -2.144 1.00 16.67 94 ARG E N 1
ATOM 4289 C CA . ARG C 1 94 ? -32.205 -48.025 -3.108 1.00 16.19 94 ARG E CA 1
ATOM 4290 C C . ARG C 1 94 ? -32.254 -49.071 -4.203 1.00 17.27 94 ARG E C 1
ATOM 4291 O O . ARG C 1 94 ? -32.640 -50.219 -3.963 1.00 18.56 94 ARG E O 1
ATOM 4299 N N . THR C 1 95 ? -31.859 -48.661 -5.400 1.00 16.67 95 THR E N 1
ATOM 4300 C CA . THR C 1 95 ? -31.672 -49.581 -6.504 1.00 17.93 95 THR E CA 1
ATOM 4301 C C . THR C 1 95 ? -30.591 -49.032 -7.437 1.00 17.64 95 THR E C 1
ATOM 4302 O O . THR C 1 95 ? -30.032 -47.947 -7.206 1.00 17.54 95 THR E O 1
ATOM 4306 N N . ALA C 1 96 ? -30.247 -49.820 -8.441 1.00 17.31 96 ALA E N 1
ATOM 4307 C CA . ALA C 1 96 ? -29.194 -49.470 -9.375 1.00 16.89 96 ALA E CA 1
ATOM 4308 C C . ALA C 1 96 ? -29.456 -50.157 -10.702 1.00 17.78 96 ALA E C 1
ATOM 4309 O O . ALA C 1 96 ? -30.113 -51.197 -10.750 1.00 21.37 96 ALA E O 1
ATOM 4311 N N . THR C 1 97 ? -28.948 -49.592 -11.786 1.00 17.71 97 THR E N 1
ATOM 4312 C CA . THR C 1 97 ? -29.083 -50.253 -13.093 1.00 20.41 97 THR E CA 1
ATOM 4313 C C . THR C 1 97 ? -28.086 -51.390 -13.309 1.00 23.60 97 THR E C 1
ATOM 4314 O O . THR C 1 97 ? -26.928 -51.230 -12.984 1.00 22.38 97 THR E O 1
ATOM 4318 N N A THR C 1 98 ? -28.528 -52.525 -13.863 0.50 23.76 98 THR E N 1
ATOM 4319 N N B THR C 1 98 ? -28.526 -52.528 -13.851 0.50 23.48 98 THR E N 1
ATOM 4320 C CA A THR C 1 98 ? -27.595 -53.610 -14.211 0.50 25.38 98 THR E CA 1
ATOM 4321 C CA B THR C 1 98 ? -27.582 -53.592 -14.216 0.50 24.17 98 THR E CA 1
ATOM 4322 C C A THR C 1 98 ? -26.633 -53.148 -15.318 0.50 25.87 98 THR E C 1
ATOM 4323 C C B THR C 1 98 ? -26.600 -53.065 -15.262 0.50 24.29 98 THR E C 1
ATOM 4324 O O A THR C 1 98 ? -27.035 -52.432 -16.228 0.50 28.04 98 THR E O 1
ATOM 4325 O O B THR C 1 98 ? -26.950 -52.213 -16.070 0.50 24.25 98 THR E O 1
ATOM 4332 N N . PHE C 1 99 ? -25.369 -53.563 -15.242 1.00 26.68 99 PHE E N 1
ATOM 4333 C CA . PHE C 1 99 ? -24.343 -53.102 -16.199 1.00 28.39 99 PHE E CA 1
ATOM 4334 C C . PHE C 1 99 ? -24.542 -53.628 -17.622 1.00 31.69 99 PHE E C 1
ATOM 4335 O O . PHE C 1 99 ? -24.202 -52.941 -18.578 1.00 28.92 99 PHE E O 1
ATOM 4343 N N . ASP C 1 100 ? -25.070 -54.845 -17.760 1.00 27.97 100 ASP E N 1
ATOM 4344 C CA . ASP C 1 100 ? -25.365 -55.426 -19.076 1.00 33.24 100 ASP E CA 1
ATOM 4345 C C . ASP C 1 100 ? -26.605 -54.797 -19.720 1.00 32.57 100 ASP E C 1
ATOM 4346 O O . ASP C 1 100 ? -26.530 -54.241 -20.818 1.00 39.20 100 ASP E O 1
ATOM 4351 N N . ALA C 1 101 ? -27.740 -54.872 -19.032 1.00 31.33 101 ALA E N 1
ATOM 4352 C CA . ALA C 1 101 ? -29.024 -54.448 -19.609 1.00 29.11 101 ALA E CA 1
ATOM 4353 C C . ALA C 1 101 ? -29.447 -53.005 -19.308 1.00 27.92 101 ALA E C 1
ATOM 4354 O O . ALA C 1 101 ? -30.311 -52.456 -19.999 1.00 29.32 101 ALA E O 1
ATOM 4356 N N . GLY C 1 102 ? -28.886 -52.422 -18.258 1.00 30.28 102 GLY E N 1
ATOM 4357 C CA . GLY C 1 102 ? -29.232 -51.060 -17.830 1.00 24.16 102 GLY E CA 1
ATOM 4358 C C . GLY C 1 102 ? -30.586 -50.916 -17.148 1.00 24.23 102 GLY E C 1
ATOM 4359 O O . GLY C 1 102 ? -31.123 -49.823 -17.115 1.00 27.44 102 GLY E O 1
ATOM 4360 N N . GLU C 1 103 ? -31.122 -51.987 -16.559 1.00 24.30 103 GLU E N 1
ATOM 4361 C CA . GLU C 1 103 ? -32.456 -51.937 -15.945 1.00 23.00 103 GLU E CA 1
ATOM 4362 C C . GLU C 1 103 ? -32.355 -51.972 -14.423 1.00 23.98 103 GLU E C 1
ATOM 4363 O O . GLU C 1 103 ? -31.523 -52.722 -13.887 1.00 24.35 103 GLU E O 1
ATOM 4369 N N . TRP C 1 104 ? -33.144 -51.119 -13.750 1.00 19.31 104 TRP E N 1
ATOM 4370 C CA . TRP C 1 104 ? -33.333 -51.176 -12.302 1.00 19.26 104 TRP E CA 1
ATOM 4371 C C . TRP C 1 104 ? -34.724 -51.729 -11.956 1.00 20.30 104 TRP E C 1
ATOM 4372 O O . TRP C 1 104 ? -35.667 -51.631 -12.750 1.00 19.66 104 TRP E O 1
ATOM 4383 N N . THR C 1 105 ? -34.846 -52.292 -10.758 1.00 21.80 105 THR E N 1
ATOM 4384 C CA . THR C 1 105 ? -36.120 -52.805 -10.249 1.00 21.30 105 THR E CA 1
ATOM 4385 C C . THR C 1 105 ? -36.326 -52.414 -8.788 1.00 20.47 105 THR E C 1
ATOM 4386 O O . THR C 1 105 ? -35.370 -52.211 -8.030 1.00 22.74 105 THR E O 1
ATOM 4390 N N . LEU C 1 106 ? -37.592 -52.323 -8.410 1.00 22.28 106 LEU E N 1
ATOM 4391 C CA . LEU C 1 106 ? -38.019 -52.002 -7.062 1.00 22.85 106 LEU E CA 1
ATOM 4392 C C . LEU C 1 106 ? -39.246 -52.856 -6.784 1.00 22.57 106 LEU E C 1
ATOM 4393 O O . LEU C 1 106 ? -40.091 -53.024 -7.664 1.00 24.83 106 LEU E O 1
ATOM 4398 N N . HIS C 1 107 ? -39.352 -53.355 -5.560 1.00 21.09 107 HIS E N 1
ATOM 4399 C CA . HIS C 1 107 ? -40.508 -54.132 -5.123 1.00 22.22 107 HIS E CA 1
ATOM 4400 C C . HIS C 1 107 ? -41.169 -53.386 -3.978 1.00 22.30 107 HIS E C 1
ATOM 4401 O O . HIS C 1 107 ? -40.546 -53.158 -2.948 1.00 25.01 107 HIS E O 1
ATOM 4408 N N . THR C 1 108 ? -42.418 -52.973 -4.173 1.00 21.45 108 THR E N 1
ATOM 4409 C CA . THR C 1 108 ? -43.067 -52.064 -3.237 1.00 21.30 108 THR E CA 1
ATOM 4410 C C . THR C 1 108 ? -44.596 -52.227 -3.270 1.00 21.94 108 THR E C 1
ATOM 4411 O O . THR C 1 108 ? -45.098 -53.227 -3.794 1.00 24.13 108 THR E O 1
ATOM 4415 N N . VAL C 1 109 ? -45.289 -51.280 -2.635 1.00 23.11 109 VAL E N 1
ATOM 4416 C CA . VAL C 1 109 ? -46.737 -51.203 -2.783 1.00 23.72 109 VAL E CA 1
ATOM 4417 C C . VAL C 1 109 ? -47.044 -49.818 -3.344 1.00 22.20 109 VAL E C 1
ATOM 4418 O O . VAL C 1 109 ? -46.264 -48.876 -3.180 1.00 23.65 109 VAL E O 1
ATOM 4422 N N . LYS C 1 110 ? -48.180 -49.693 -4.017 1.00 23.36 110 LYS E N 1
ATOM 4423 C CA . LYS C 1 110 ? -48.572 -48.398 -4.543 1.00 22.05 110 LYS E CA 1
ATOM 4424 C C . LYS C 1 110 ? -48.854 -47.427 -3.387 1.00 21.23 110 LYS E C 1
ATOM 4425 O O . LYS C 1 110 ? -49.595 -47.752 -2.468 1.00 23.21 110 LYS E O 1
ATOM 4431 N N . PRO C 1 111 ? -48.251 -46.228 -3.425 1.00 21.30 111 PRO E N 1
ATOM 4432 C CA . PRO C 1 111 ? -48.451 -45.280 -2.329 1.00 20.92 111 PRO E CA 1
ATOM 4433 C C . PRO C 1 111 ? -49.852 -44.671 -2.312 1.00 21.22 111 PRO E C 1
ATOM 4434 O O . PRO C 1 111 ? -50.445 -44.428 -3.366 1.00 22.38 111 PRO E O 1
ATOM 4438 N N . GLY C 1 112 ? -50.358 -44.408 -1.112 1.00 21.66 112 GLY E N 1
ATOM 4439 C CA . GLY C 1 112 ? -51.583 -43.640 -0.942 1.00 20.57 112 GLY E CA 1
ATOM 4440 C C . GLY C 1 112 ? -51.359 -42.157 -1.156 1.00 21.47 112 GLY E C 1
ATOM 4441 O O . GLY C 1 112 ? -50.238 -41.677 -1.241 1.00 22.18 112 GLY E O 1
ATOM 4442 N N . VAL C 1 113 ? -52.459 -41.438 -1.227 1.00 23.96 113 VAL E N 1
ATOM 4443 C CA . VAL C 1 113 ? -52.494 -40.002 -1.443 1.00 24.16 113 VAL E CA 1
ATOM 4444 C C . VAL C 1 113 ? -52.001 -39.244 -0.214 1.00 21.49 113 VAL E C 1
ATOM 4445 O O . VAL C 1 113 ? -52.387 -39.552 0.929 1.00 22.09 113 VAL E O 1
ATOM 4449 N N A VAL C 1 114 ? -51.124 -38.271 -0.429 0.50 21.43 114 VAL E N 1
ATOM 4450 N N B VAL C 1 114 ? -51.177 -38.233 -0.493 0.50 19.86 114 VAL E N 1
ATOM 4451 C CA A VAL C 1 114 ? -50.700 -37.393 0.651 0.50 22.98 114 VAL E CA 1
ATOM 4452 C CA B VAL C 1 114 ? -50.578 -37.354 0.495 0.50 19.11 114 VAL E CA 1
ATOM 4453 C C A VAL C 1 114 ? -50.938 -35.945 0.230 0.50 21.05 114 VAL E C 1
ATOM 4454 C C B VAL C 1 114 ? -50.980 -35.912 0.178 0.50 19.17 114 VAL E C 1
ATOM 4455 O O A VAL C 1 114 ? -50.770 -35.588 -0.937 0.50 21.44 114 VAL E O 1
ATOM 4456 O O B VAL C 1 114 ? -50.956 -35.516 -0.988 0.50 18.60 114 VAL E O 1
ATOM 4463 N N . ASN C 1 115 ? -51.359 -35.128 1.189 1.00 20.36 115 ASN E N 1
ATOM 4464 C CA . ASN C 1 115 ? -51.650 -33.706 0.951 1.00 21.70 115 ASN E CA 1
ATOM 4465 C C . ASN C 1 115 ? -50.389 -32.854 0.952 1.00 20.42 115 ASN E C 1
ATOM 4466 O O . ASN C 1 115 ? -49.444 -33.127 1.690 1.00 21.31 115 ASN E O 1
ATOM 4471 N N . ASN C 1 116 ? -50.384 -31.815 0.129 1.00 18.62 116 ASN E N 1
ATOM 4472 C CA . ASN C 1 116 ? -49.308 -30.841 0.158 1.00 18.33 116 ASN E CA 1
ATOM 4473 C C . ASN C 1 116 ? -49.460 -29.905 1.360 1.00 18.97 116 ASN E C 1
ATOM 4474 O O . ASN C 1 116 ? -50.371 -30.085 2.174 1.00 21.87 116 ASN E O 1
ATOM 4479 N N . ALA C 1 117 ? -48.575 -28.916 1.479 1.00 19.16 117 ALA E N 1
ATOM 4480 C CA . ALA C 1 117 ? -48.538 -28.048 2.664 1.00 19.31 117 ALA E CA 1
ATOM 4481 C C . ALA C 1 117 ? -49.771 -27.145 2.802 1.00 21.01 117 ALA E C 1
ATOM 4482 O O . ALA C 1 117 ? -50.098 -26.710 3.906 1.00 24.07 117 ALA E O 1
ATOM 4484 N N . ALA C 1 118 ? -50.451 -26.889 1.685 1.00 21.19 118 ALA E N 1
ATOM 4485 C CA . ALA C 1 118 ? -51.700 -26.121 1.657 1.00 23.11 118 ALA E CA 1
ATOM 4486 C C . ALA C 1 118 ? -52.947 -27.003 1.797 1.00 25.10 118 ALA E C 1
ATOM 4487 O O . ALA C 1 118 ? -54.056 -26.491 1.697 1.00 27.70 118 ALA E O 1
ATOM 4489 N N . GLY C 1 119 ? -52.767 -28.305 2.026 1.00 22.28 119 GLY E N 1
ATOM 4490 C CA . GLY C 1 119 ? -53.878 -29.240 2.242 1.00 22.34 119 GLY E CA 1
ATOM 4491 C C . GLY C 1 119 ? -54.505 -29.809 0.975 1.00 24.61 119 GLY E C 1
ATOM 4492 O O . GLY C 1 119 ? -55.574 -30.417 1.032 1.00 29.78 119 GLY E O 1
ATOM 4493 N N . VAL C 1 120 ? -53.832 -29.641 -0.161 1.00 22.73 120 VAL E N 1
ATOM 4494 C CA . VAL C 1 120 ? -54.357 -30.083 -1.450 1.00 22.87 120 VAL E CA 1
ATOM 4495 C C . VAL C 1 120 ? -53.775 -31.465 -1.758 1.00 20.07 120 VAL E C 1
ATOM 4496 O O . VAL C 1 120 ? -52.555 -31.648 -1.680 1.00 21.59 120 VAL E O 1
ATOM 4500 N N . PRO C 1 121 ? -54.634 -32.446 -2.092 1.00 21.21 121 PRO E N 1
ATOM 4501 C CA . PRO C 1 121 ? -54.126 -33.791 -2.374 1.00 20.83 121 PRO E CA 1
ATOM 4502 C C . PRO C 1 121 ? -53.175 -33.844 -3.568 1.00 21.35 121 PRO E C 1
ATOM 4503 O O . PRO C 1 121 ? -53.459 -33.266 -4.625 1.00 22.49 121 PRO E O 1
ATOM 4507 N N . MET C 1 122 ? -52.043 -34.521 -3.378 1.00 19.55 122 MET E N 1
ATOM 4508 C CA . MET C 1 122 ? -51.145 -34.855 -4.470 1.00 18.27 122 MET E CA 1
ATOM 4509 C C . MET C 1 122 ? -51.499 -36.238 -5.008 1.00 18.50 122 MET E C 1
ATOM 4510 O O . MET C 1 122 ? -51.968 -37.112 -4.274 1.00 20.63 122 MET E O 1
ATOM 4515 N N . ALA C 1 123 ? -51.301 -36.439 -6.299 1.00 19.65 123 ALA E N 1
ATOM 4516 C CA . ALA C 1 123 ? -51.555 -37.752 -6.883 1.00 19.12 123 ALA E CA 1
ATOM 4517 C C . ALA C 1 123 ? -50.530 -38.746 -6.338 1.00 19.72 123 ALA E C 1
ATOM 4518 O O . ALA C 1 123 ? -49.462 -38.335 -5.903 1.00 19.57 123 ALA E O 1
ATOM 4520 N N . PRO C 1 124 ? -50.864 -40.045 -6.325 1.00 19.23 124 PRO E N 1
ATOM 4521 C CA . PRO C 1 124 ? -49.892 -41.016 -5.807 1.00 18.99 124 PRO E CA 1
ATOM 4522 C C . PRO C 1 124 ? -48.548 -40.905 -6.516 1.00 17.35 124 PRO E C 1
ATOM 4523 O O . PRO C 1 124 ? -48.496 -40.835 -7.741 1.00 17.59 124 PRO E O 1
ATOM 4527 N N . HIS C 1 125 ? -47.470 -40.846 -5.741 1.00 18.34 125 HIS E N 1
ATOM 4528 C CA . HIS C 1 125 ? -46.139 -40.684 -6.338 1.00 17.39 125 HIS E CA 1
ATOM 4529 C C . HIS C 1 125 ? -45.034 -41.318 -5.513 1.00 17.23 125 HIS E C 1
ATOM 4530 O O . HIS C 1 125 ? -45.160 -41.511 -4.296 1.00 18.74 125 HIS E O 1
ATOM 4537 N N . ILE C 1 126 ? -43.939 -41.623 -6.205 1.00 16.83 126 ILE E N 1
ATOM 4538 C CA . ILE C 1 126 ? -42.701 -42.040 -5.565 1.00 17.68 126 ILE E CA 1
ATOM 4539 C C . ILE C 1 126 ? -41.668 -40.946 -5.853 1.00 16.69 126 ILE E C 1
ATOM 4540 O O . ILE C 1 126 ? -41.487 -40.535 -7.006 1.00 17.57 126 ILE E O 1
ATOM 4545 N N . ASN C 1 127 ? -41.015 -40.461 -4.799 1.00 16.10 127 ASN E N 1
ATOM 4546 C CA . ASN C 1 127 ? -39.934 -39.493 -4.944 1.00 15.51 127 ASN E CA 1
ATOM 4547 C C . ASN C 1 127 ? -38.649 -40.231 -5.288 1.00 15.35 127 ASN E C 1
ATOM 4548 O O . ASN C 1 127 ? -38.297 -41.222 -4.629 1.00 16.89 127 ASN E O 1
ATOM 4553 N N . ILE C 1 128 ? -37.955 -39.760 -6.321 1.00 15.59 128 ILE E N 1
ATOM 4554 C CA . ILE C 1 128 ? -36.718 -40.395 -6.799 1.00 15.28 128 ILE E CA 1
ATOM 4555 C C . ILE C 1 128 ? -35.566 -39.386 -6.815 1.00 15.46 128 ILE E C 1
ATOM 4556 O O . ILE C 1 128 ? -35.750 -38.244 -7.242 1.00 16.35 128 ILE E O 1
ATOM 4561 N N . SER C 1 129 ? -34.394 -39.833 -6.368 1.00 14.86 129 SER E N 1
ATOM 4562 C CA . SER C 1 129 ? -33.149 -39.091 -6.532 1.00 14.78 129 SER E CA 1
ATOM 4563 C C . SER C 1 129 ? -32.187 -39.973 -7.328 1.00 14.83 129 SER E C 1
ATOM 4564 O O . SER C 1 129 ? -31.934 -41.118 -6.939 1.00 16.46 129 SER E O 1
ATOM 4567 N N . LEU C 1 130 ? -31.653 -39.414 -8.420 1.00 14.60 130 LEU E N 1
ATOM 4568 C CA . LEU C 1 130 ? -30.815 -40.123 -9.379 1.00 14.60 130 LEU E CA 1
ATOM 4569 C C . LEU C 1 130 ? -29.360 -39.606 -9.290 1.00 14.85 130 LEU E C 1
ATOM 4570 O O . LEU C 1 130 ? -29.119 -38.399 -9.393 1.00 14.38 130 LEU E O 1
ATOM 4575 N N . PHE C 1 131 ? -28.421 -40.544 -9.131 1.00 14.25 131 PHE E N 1
ATOM 4576 C CA . PHE C 1 131 ? -26.977 -40.294 -8.992 1.00 14.36 131 PHE E CA 1
ATOM 4577 C C . PHE C 1 131 ? -26.261 -41.141 -10.044 1.00 14.28 131 PHE E C 1
ATOM 4578 O O . PHE C 1 131 ? -26.716 -42.239 -10.367 1.00 16.08 131 PHE E O 1
ATOM 4586 N N . ALA C 1 132 ? -25.142 -40.646 -10.560 1.00 14.76 132 ALA E N 1
ATOM 4587 C CA . ALA C 1 132 ? -24.288 -41.402 -11.479 1.00 14.34 132 ALA E CA 1
ATOM 4588 C C . ALA C 1 132 ? -23.022 -40.618 -11.806 1.00 14.92 132 ALA E C 1
ATOM 4589 O O . ALA C 1 132 ? -22.979 -39.398 -11.644 1.00 14.96 132 ALA E O 1
ATOM 4591 N N . ARG C 1 133 ? -22.004 -41.335 -12.293 1.00 14.78 133 ARG E N 1
ATOM 4592 C CA . ARG C 1 133 ? -20.935 -40.733 -13.088 1.00 14.96 133 ARG E CA 1
ATOM 4593 C C . ARG C 1 133 ? -21.547 -39.702 -14.021 1.00 14.57 133 ARG E C 1
ATOM 4594 O O . ARG C 1 133 ? -22.536 -39.996 -14.717 1.00 14.82 133 ARG E O 1
ATOM 4602 N N . GLY C 1 134 ? -20.944 -38.515 -14.080 1.00 13.98 134 GLY E N 1
ATOM 4603 C CA . GLY C 1 134 ? -21.413 -37.450 -14.952 1.00 13.90 134 GLY E CA 1
ATOM 4604 C C . GLY C 1 134 ? -22.486 -36.543 -14.383 1.00 13.27 134 GLY E C 1
ATOM 4605 O O . GLY C 1 134 ? -22.787 -35.526 -14.997 1.00 14.53 134 GLY E O 1
ATOM 4606 N N . ILE C 1 135 ? -23.084 -36.930 -13.251 1.00 13.32 135 ILE E N 1
ATOM 4607 C CA . ILE C 1 135 ? -24.149 -36.164 -12.608 1.00 12.85 135 ILE E CA 1
ATOM 4608 C C . ILE C 1 135 ? -23.519 -35.507 -11.373 1.00 13.55 135 ILE E C 1
ATOM 4609 O O . ILE C 1 135 ? -23.210 -36.177 -10.399 1.00 14.21 135 ILE E O 1
ATOM 4614 N N . ASN C 1 136 ? -23.326 -34.197 -11.430 1.00 12.77 136 ASN E N 1
ATOM 4615 C CA . ASN C 1 136 ? -22.576 -33.500 -10.391 1.00 13.00 136 ASN E CA 1
ATOM 4616 C C . ASN C 1 136 ? -23.350 -33.301 -9.096 1.00 12.80 136 ASN E C 1
ATOM 4617 O O . ASN C 1 136 ? -22.751 -33.278 -8.009 1.00 12.95 136 ASN E O 1
ATOM 4622 N N . ILE C 1 137 ? -24.660 -33.074 -9.229 1.00 12.93 137 ILE E N 1
ATOM 4623 C CA . ILE C 1 137 ? -25.584 -33.016 -8.120 1.00 13.16 137 ILE E CA 1
ATOM 4624 C C . ILE C 1 137 ? -26.793 -33.831 -8.558 1.00 12.64 137 ILE E C 1
ATOM 4625 O O . ILE C 1 137 ? -27.220 -33.781 -9.717 1.00 13.37 137 ILE E O 1
ATOM 4630 N N . HIS C 1 138 ? -27.320 -34.622 -7.635 1.00 12.86 138 HIS E N 1
ATOM 4631 C CA . HIS C 1 138 ? -28.375 -35.564 -7.978 1.00 12.71 138 HIS E CA 1
ATOM 4632 C C . HIS C 1 138 ? -29.617 -34.868 -8.514 1.00 12.97 138 HIS E C 1
ATOM 4633 O O . HIS C 1 138 ? -29.904 -33.713 -8.189 1.00 13.70 138 HIS E O 1
ATOM 4640 N N . LEU C 1 139 ? -30.334 -35.613 -9.343 1.00 12.89 139 LEU E N 1
ATOM 4641 C CA . LEU C 1 139 ? -31.543 -35.141 -10.002 1.00 12.75 139 LEU E CA 1
ATOM 4642 C C . LEU C 1 139 ? -32.757 -35.691 -9.270 1.00 12.96 139 LEU E C 1
ATOM 4643 O O . LEU C 1 139 ? -32.853 -36.885 -9.043 1.00 15.31 139 LEU E O 1
ATOM 4648 N N . HIS C 1 140 ? -33.663 -34.783 -8.912 1.00 13.13 140 HIS E N 1
ATOM 4649 C CA . HIS C 1 140 ? -34.898 -35.123 -8.226 1.00 13.97 140 HIS E CA 1
ATOM 4650 C C . HIS C 1 140 ? -36.016 -35.280 -9.253 1.00 13.59 140 HIS E C 1
ATOM 4651 O O . HIS C 1 140 ? -36.226 -34.387 -10.088 1.00 13.97 140 HIS E O 1
ATOM 4658 N N . THR C 1 141 ? -36.793 -36.355 -9.158 1.00 13.95 141 THR E N 1
ATOM 4659 C CA . THR C 1 141 ? -37.992 -36.479 -9.986 1.00 14.52 141 THR E CA 1
ATOM 4660 C C . THR C 1 141 ? -39.071 -37.191 -9.196 1.00 14.72 141 THR E C 1
ATOM 4661 O O . THR C 1 141 ? -38.894 -37.517 -8.020 1.00 15.26 141 THR E O 1
ATOM 4665 N N . ARG C 1 142 ? -40.214 -37.361 -9.843 1.00 15.31 142 ARG E N 1
ATOM 4666 C CA . ARG C 1 142 ? -41.336 -38.126 -9.274 1.00 14.64 142 ARG E CA 1
ATOM 4667 C C . ARG C 1 142 ? -41.873 -39.108 -10.300 1.00 16.03 142 ARG E C 1
ATOM 4668 O O . ARG C 1 142 ? -41.987 -38.773 -11.482 1.00 16.87 142 ARG E O 1
ATOM 4676 N N . LEU C 1 143 ? -42.219 -40.293 -9.809 1.00 15.32 143 LEU E N 1
ATOM 4677 C CA . LEU C 1 143 ? -42.908 -41.323 -10.574 1.00 15.34 143 LEU E CA 1
ATOM 4678 C C . LEU C 1 143 ? -44.374 -41.338 -10.156 1.00 15.88 143 LEU E C 1
ATOM 4679 O O . LEU C 1 143 ? -44.689 -41.621 -9.007 1.00 17.87 143 LEU E O 1
ATOM 4684 N N . TYR C 1 144 ? -45.239 -40.998 -11.108 1.00 16.63 144 TYR E N 1
ATOM 4685 C CA . TYR C 1 144 ? -46.698 -41.070 -10.974 1.00 16.57 144 TYR E CA 1
ATOM 4686 C C . TYR C 1 144 ? -47.201 -42.275 -11.790 1.00 17.87 144 TYR E C 1
ATOM 4687 O O . TYR C 1 144 ? -46.422 -42.896 -12.519 1.00 17.87 144 TYR E O 1
ATOM 4696 N N . PHE C 1 145 ? -48.490 -42.600 -11.681 1.00 18.72 145 PHE E N 1
ATOM 4697 C CA . PHE C 1 145 ? -49.029 -43.832 -12.251 1.00 18.42 145 PHE E CA 1
ATOM 4698 C C . PHE C 1 145 ? -50.068 -43.548 -13.331 1.00 20.07 145 PHE E C 1
ATOM 4699 O O . PHE C 1 145 ? -50.947 -42.707 -13.132 1.00 20.30 145 PHE E O 1
ATOM 4707 N N . ASP C 1 146 ? -49.962 -44.225 -14.477 1.00 19.71 146 ASP E N 1
ATOM 4708 C CA . ASP C 1 146 ? -50.896 -43.954 -15.585 1.00 19.44 146 ASP E CA 1
ATOM 4709 C C . ASP C 1 146 ? -52.343 -44.382 -15.329 1.00 21.30 146 ASP E C 1
ATOM 4710 O O . ASP C 1 146 ? -53.243 -43.960 -16.054 1.00 25.07 146 ASP E O 1
ATOM 4715 N N . ASP C 1 147 ? -52.570 -45.203 -14.301 1.00 20.94 147 ASP E N 1
ATOM 4716 C CA . ASP C 1 147 ? -53.937 -45.554 -13.905 1.00 21.50 147 ASP E CA 1
ATOM 4717 C C . ASP C 1 147 ? -54.517 -44.633 -12.809 1.00 21.77 147 ASP E C 1
ATOM 4718 O O . ASP C 1 147 ? -55.555 -44.949 -12.196 1.00 25.37 147 ASP E O 1
ATOM 4723 N N . GLU C 1 148 ? -53.864 -43.492 -12.587 1.00 21.01 148 GLU E N 1
ATOM 4724 C CA . GLU C 1 148 ? -54.366 -42.453 -11.702 1.00 21.82 148 GLU E CA 1
ATOM 4725 C C . GLU C 1 148 ? -54.609 -41.151 -12.473 1.00 22.10 148 GLU E C 1
ATOM 4726 O O . GLU C 1 148 ? -54.321 -40.066 -11.973 1.00 23.47 148 GLU E O 1
ATOM 4732 N N . ALA C 1 149 ? -55.166 -41.252 -13.677 1.00 24.24 149 ALA E N 1
ATOM 4733 C CA . ALA C 1 149 ? -55.306 -40.076 -14.543 1.00 24.43 149 ALA E CA 1
ATOM 4734 C C . ALA C 1 149 ? -56.100 -38.940 -13.898 1.00 23.69 149 ALA E C 1
ATOM 4735 O O . ALA C 1 149 ? -55.704 -37.784 -14.006 1.00 24.66 149 ALA E O 1
ATOM 4737 N N . GLN C 1 150 ? -57.214 -39.255 -13.238 1.00 23.98 150 GLN E N 1
ATOM 4738 C CA . GLN C 1 150 ? -58.016 -38.207 -12.614 1.00 25.81 150 GLN E CA 1
ATOM 4739 C C . GLN C 1 150 ? -57.217 -37.460 -11.534 1.00 23.94 150 GLN E C 1
ATOM 4740 O O . GLN C 1 150 ? -57.197 -36.234 -11.511 1.00 25.76 150 GLN E O 1
ATOM 4746 N N . ALA C 1 151 ? -56.532 -38.196 -10.665 1.00 22.70 151 ALA E N 1
ATOM 4747 C CA . ALA C 1 151 ? -55.715 -37.571 -9.626 1.00 22.95 151 ALA E CA 1
ATOM 4748 C C . ALA C 1 151 ? -54.529 -36.797 -10.204 1.00 22.10 151 ALA E C 1
ATOM 4749 O O . ALA C 1 151 ? -54.213 -35.703 -9.733 1.00 20.98 151 ALA E O 1
ATOM 4751 N N . ASN C 1 152 ? -53.897 -37.355 -11.233 1.00 19.87 152 ASN E N 1
ATOM 4752 C CA . ASN C 1 152 ? -52.736 -36.722 -11.843 1.00 20.33 152 ASN E CA 1
ATOM 4753 C C . ASN C 1 152 ? -53.112 -35.359 -12.429 1.00 21.17 152 ASN E C 1
ATOM 4754 O O . ASN C 1 152 ? -52.373 -34.388 -12.288 1.00 20.92 152 ASN E O 1
ATOM 4759 N N . ALA C 1 153 ? -54.270 -35.294 -13.081 1.00 21.75 153 ALA E N 1
ATOM 4760 C CA . ALA C 1 153 ? -54.751 -34.047 -13.684 1.00 22.07 153 ALA E CA 1
ATOM 4761 C C . ALA C 1 153 ? -54.942 -32.903 -12.673 1.00 21.50 153 ALA E C 1
ATOM 4762 O O . ALA C 1 153 ? -54.884 -31.728 -13.046 1.00 26.46 153 ALA E O 1
ATOM 4764 N N . LYS C 1 154 ? -55.187 -33.255 -11.411 1.00 22.05 154 LYS E N 1
ATOM 4765 C CA . LYS C 1 154 ? -55.452 -32.284 -10.348 1.00 23.38 154 LYS E CA 1
ATOM 4766 C C . LYS C 1 154 ? -54.267 -32.102 -9.392 1.00 21.77 154 LYS E C 1
ATOM 4767 O O . LYS C 1 154 ? -54.357 -31.345 -8.431 1.00 23.14 154 LYS E O 1
ATOM 4773 N N . CYS C 1 155 ? -53.166 -32.808 -9.634 1.00 20.04 155 CYS E N 1
ATOM 4774 C CA . CYS C 1 155 ? -52.028 -32.721 -8.706 1.00 18.17 155 CYS E CA 1
ATOM 4775 C C . CYS C 1 155 ? -51.383 -31.338 -8.736 1.00 18.91 155 CYS E C 1
ATOM 4776 O O . CYS C 1 155 ? -50.982 -30.865 -9.812 1.00 20.62 155 CYS E O 1
ATOM 4779 N N . PRO C 1 156 ? -51.288 -30.686 -7.559 1.00 18.65 156 PRO E N 1
ATOM 4780 C CA . PRO C 1 156 ? -50.689 -29.349 -7.484 1.00 19.47 156 PRO E CA 1
ATOM 4781 C C . PRO C 1 156 ? -49.195 -29.306 -7.796 1.00 18.87 156 PRO E C 1
ATOM 4782 O O . PRO C 1 156 ? -48.665 -28.230 -8.048 1.00 24.09 156 PRO E O 1
ATOM 4786 N N . VAL C 1 157 ? -48.513 -30.448 -7.757 1.00 17.93 157 VAL E N 1
ATOM 4787 C CA . VAL C 1 157 ? -47.098 -30.499 -8.180 1.00 17.00 157 VAL E CA 1
ATOM 4788 C C . VAL C 1 157 ? -46.997 -30.643 -9.707 1.00 16.06 157 VAL E C 1
ATOM 4789 O O . VAL C 1 157 ? -46.286 -29.885 -10.362 1.00 18.26 157 VAL E O 1
ATOM 4793 N N A LEU C 1 158 ? -47.733 -31.595 -10.274 0.50 18.67 158 LEU E N 1
ATOM 4794 N N B LEU C 1 158 ? -47.738 -31.585 -10.286 0.50 16.88 158 LEU E N 1
ATOM 4795 C CA A LEU C 1 158 ? -47.761 -31.743 -11.730 0.50 19.60 158 LEU E CA 1
ATOM 4796 C CA B LEU C 1 158 ? -47.730 -31.719 -11.747 0.50 16.03 158 LEU E CA 1
ATOM 4797 C C A LEU C 1 158 ? -48.201 -30.454 -12.425 0.50 19.25 158 LEU E C 1
ATOM 4798 C C B LEU C 1 158 ? -48.187 -30.432 -12.427 0.50 17.58 158 LEU E C 1
ATOM 4799 O O A LEU C 1 158 ? -47.682 -30.105 -13.482 0.50 20.18 158 LEU E O 1
ATOM 4800 O O B LEU C 1 158 ? -47.664 -30.058 -13.475 0.50 18.27 158 LEU E O 1
ATOM 4809 N N . ASN C 1 159 ? -49.136 -29.735 -11.808 1.00 18.41 159 ASN E N 1
ATOM 4810 C CA . ASN C 1 159 ? -49.650 -28.488 -12.375 1.00 20.02 159 ASN E CA 1
ATOM 4811 C C . ASN C 1 159 ? -48.648 -27.325 -12.348 1.00 19.07 159 ASN E C 1
ATOM 4812 O O . ASN C 1 159 ? -48.874 -26.314 -13.008 1.00 21.41 159 ASN E O 1
ATOM 4817 N N . LEU C 1 160 ? -47.542 -27.468 -11.609 1.00 18.02 160 LEU E N 1
ATOM 4818 C CA . LEU C 1 160 ? -46.449 -26.474 -11.646 1.00 18.51 160 LEU E CA 1
ATOM 4819 C C . LEU C 1 160 ? -45.524 -26.650 -12.860 1.00 18.52 160 LEU E C 1
ATOM 4820 O O . LEU C 1 160 ? -44.660 -25.815 -13.132 1.00 21.31 160 LEU E O 1
ATOM 4825 N N . ILE C 1 161 ? -45.698 -27.743 -13.585 1.00 18.06 161 ILE E N 1
ATOM 4826 C CA . ILE C 1 161 ? -44.985 -27.955 -14.840 1.00 17.47 161 ILE E CA 1
ATOM 4827 C C . ILE C 1 161 ? -45.804 -27.229 -15.911 1.00 18.70 161 ILE E C 1
ATOM 4828 O O . ILE C 1 161 ? -46.953 -27.595 -16.156 1.00 20.52 161 ILE E O 1
ATOM 4833 N N . GLU C 1 162 ? -45.230 -26.192 -16.528 1.00 19.57 162 GLU E N 1
ATOM 4834 C CA . GLU C 1 162 ? -45.995 -25.266 -17.395 1.00 20.98 162 GLU E CA 1
ATOM 4835 C C . GLU C 1 162 ? -46.616 -25.967 -18.606 1.00 21.83 162 GLU E C 1
ATOM 4836 O O . GLU C 1 162 ? -47.738 -25.651 -18.976 1.00 23.66 162 GLU E O 1
ATOM 4842 N N . GLN C 1 163 ? -45.888 -26.907 -19.215 1.00 24.34 163 GLN E N 1
ATOM 4843 C CA . GLN C 1 163 ? -46.339 -27.570 -20.449 1.00 22.83 163 GLN E CA 1
ATOM 4844 C C . GLN C 1 163 ? -46.893 -28.961 -20.161 1.00 23.40 163 GLN E C 1
ATOM 4845 O O . GLN C 1 163 ? -46.211 -29.812 -19.597 1.00 23.43 163 GLN E O 1
ATOM 4851 N N . PRO C 1 164 ? -48.147 -29.205 -20.557 1.00 24.22 164 PRO E N 1
ATOM 4852 C CA . PRO C 1 164 ? -48.741 -30.532 -20.374 1.00 25.76 164 PRO E CA 1
ATOM 4853 C C . PRO C 1 164 ? -47.884 -31.682 -20.928 1.00 26.16 164 PRO E C 1
ATOM 4854 O O . PRO C 1 164 ? -47.788 -32.748 -20.321 1.00 26.78 164 PRO E O 1
ATOM 4858 N N . GLN C 1 165 ? -47.239 -31.441 -22.062 1.00 22.13 165 GLN E N 1
ATOM 4859 C CA . GLN C 1 165 ? -46.424 -32.440 -22.703 1.00 22.94 165 GLN E CA 1
ATOM 4860 C C . GLN C 1 165 ? -45.282 -32.889 -21.774 1.00 21.71 165 GLN E C 1
ATOM 4861 O O . GLN C 1 165 ? -44.933 -34.062 -21.748 1.00 24.45 165 GLN E O 1
ATOM 4867 N N . ARG C 1 166 ? -44.715 -31.970 -20.991 1.00 17.93 166 ARG E N 1
ATOM 4868 C CA . ARG C 1 166 ? -43.659 -32.349 -20.062 1.00 17.59 166 ARG E CA 1
ATOM 4869 C C . ARG C 1 166 ? -44.204 -33.143 -18.863 1.00 17.23 166 ARG E C 1
ATOM 4870 O O . ARG C 1 166 ? -43.502 -33.972 -18.298 1.00 17.14 166 ARG E O 1
ATOM 4878 N N . ARG C 1 167 ? -45.451 -32.886 -18.466 1.00 17.95 167 ARG E N 1
ATOM 4879 C CA . ARG C 1 167 ? -46.054 -33.661 -17.379 1.00 18.18 167 ARG E CA 1
ATOM 4880 C C . ARG C 1 167 ? -46.073 -35.152 -17.704 1.00 17.70 167 ARG E C 1
ATOM 4881 O O . ARG C 1 167 ? -45.922 -35.991 -16.817 1.00 18.40 167 ARG E O 1
ATOM 4889 N N . GLU C 1 168 ? -46.225 -35.466 -18.990 1.00 17.74 168 GLU E N 1
ATOM 4890 C CA . GLU C 1 168 ? -46.312 -36.845 -19.455 1.00 18.67 168 GLU E CA 1
ATOM 4891 C C . GLU C 1 168 ? -45.048 -37.641 -19.142 1.00 17.56 168 GLU E C 1
ATOM 4892 O O . GLU C 1 168 ? -45.104 -38.859 -18.998 1.00 18.70 168 GLU E O 1
ATOM 4898 N N . THR C 1 169 ? -43.913 -36.946 -19.013 1.00 16.09 169 THR E N 1
ATOM 4899 C CA . THR C 1 169 ? -42.638 -37.617 -18.732 1.00 15.63 169 THR E CA 1
ATOM 4900 C C . THR C 1 169 ? -42.599 -38.253 -17.347 1.00 15.56 169 THR E C 1
ATOM 4901 O O . THR C 1 169 ? -41.727 -39.077 -17.072 1.00 16.83 169 THR E O 1
ATOM 4905 N N . LEU C 1 170 ? -43.521 -37.868 -16.464 1.00 15.45 170 LEU E N 1
ATOM 4906 C CA . LEU C 1 170 ? -43.517 -38.376 -15.094 1.00 16.13 170 LEU E CA 1
ATOM 4907 C C . LEU C 1 170 ? -44.507 -39.496 -14.844 1.00 16.02 170 LEU E C 1
ATOM 4908 O O . LEU C 1 170 ? -44.649 -39.942 -13.706 1.00 17.93 170 LEU E O 1
ATOM 4913 N N . ILE C 1 171 ? -45.151 -39.981 -15.908 1.00 16.89 171 ILE E N 1
ATOM 4914 C CA . ILE C 1 171 ? -46.211 -40.968 -15.763 1.00 18.22 171 ILE E CA 1
ATOM 4915 C C . ILE C 1 171 ? -45.713 -42.362 -16.158 1.00 18.42 171 ILE E C 1
ATOM 4916 O O . ILE C 1 171 ? -45.445 -42.633 -17.326 1.00 20.35 171 ILE E O 1
ATOM 4921 N N . ALA C 1 172 ? -45.597 -43.237 -15.162 1.00 18.52 172 ALA E N 1
ATOM 4922 C CA . ALA C 1 172 ? -45.199 -44.627 -15.370 1.00 20.34 172 ALA E CA 1
ATOM 4923 C C . ALA C 1 172 ? -46.305 -45.438 -16.024 1.00 19.60 172 ALA E C 1
ATOM 4924 O O . ALA C 1 172 ? -47.482 -45.187 -15.792 1.00 20.29 172 ALA E O 1
ATOM 4926 N N . LYS C 1 173 ? -45.899 -46.401 -16.844 1.00 18.71 173 LYS E N 1
ATOM 4927 C CA . LYS C 1 173 ? -46.816 -47.189 -17.657 1.00 21.45 173 LYS E CA 1
ATOM 4928 C C . LYS C 1 173 ? -47.097 -48.551 -17.037 1.00 21.18 173 LYS E C 1
ATOM 4929 O O . LYS C 1 173 ? -46.188 -49.367 -16.862 1.00 22.25 173 LYS E O 1
ATOM 4935 N N . ARG C 1 174 ? -48.366 -48.802 -16.725 1.00 22.76 174 ARG E N 1
ATOM 4936 C CA . ARG C 1 174 ? -48.765 -50.071 -16.135 1.00 24.75 174 ARG E CA 1
ATOM 4937 C C . ARG C 1 174 ? -48.572 -51.200 -17.138 1.00 26.16 174 ARG E C 1
ATOM 4938 O O . ARG C 1 174 ? -48.813 -51.038 -18.331 1.00 27.92 174 ARG E O 1
ATOM 4946 N N . CYS C 1 175 ? -48.103 -52.334 -16.637 1.00 26.06 175 CYS E N 1
ATOM 4947 C CA . CYS C 1 175 ? -47.902 -53.522 -17.452 1.00 28.34 175 CYS E CA 1
ATOM 4948 C C . CYS C 1 175 ? -47.911 -54.748 -16.538 1.00 29.48 175 CYS E C 1
ATOM 4949 O O . CYS C 1 175 ? -48.221 -54.643 -15.343 1.00 28.26 175 CYS E O 1
ATOM 4952 N N . GLU C 1 176 ? -47.612 -55.913 -17.101 1.00 32.98 176 GLU E N 1
ATOM 4953 C CA . GLU C 1 176 ? -47.495 -57.121 -16.306 1.00 33.00 176 GLU E CA 1
ATOM 4954 C C . GLU C 1 176 ? -46.137 -57.754 -16.576 1.00 35.43 176 GLU E C 1
ATOM 4955 O O . GLU C 1 176 ? -45.742 -57.905 -17.732 1.00 39.96 176 GLU E O 1
ATOM 4961 N N . VAL C 1 177 ? -45.426 -58.090 -15.501 1.00 35.86 177 VAL E N 1
ATOM 4962 C CA . VAL C 1 177 ? -44.129 -58.756 -15.581 1.00 36.42 177 VAL E CA 1
ATOM 4963 C C . VAL C 1 177 ? -44.247 -60.076 -14.834 1.00 44.13 177 VAL E C 1
ATOM 4964 O O . VAL C 1 177 ? -44.593 -60.092 -13.652 1.00 42.25 177 VAL E O 1
ATOM 4968 N N . ASP C 1 178 ? -43.949 -61.167 -15.540 1.00 46.94 178 ASP E N 1
ATOM 4969 C CA . ASP C 1 178 ? -44.248 -62.536 -15.096 1.00 54.13 178 ASP E CA 1
ATOM 4970 C C . ASP C 1 178 ? -45.436 -62.626 -14.124 1.00 50.93 178 ASP E C 1
ATOM 4971 O O . ASP C 1 178 ? -45.295 -63.022 -12.964 1.00 52.96 178 ASP E O 1
ATOM 4976 N N . GLY C 1 179 ? -46.605 -62.231 -14.623 1.00 45.61 179 GLY E N 1
ATOM 4977 C CA . GLY C 1 179 ? -47.861 -62.373 -13.894 1.00 48.04 179 GLY E CA 1
ATOM 4978 C C . GLY C 1 179 ? -48.107 -61.419 -12.739 1.00 46.54 179 GLY E C 1
ATOM 4979 O O . GLY C 1 179 ? -49.080 -61.588 -12.006 1.00 53.70 179 GLY E O 1
ATOM 4980 N N . LYS C 1 180 ? -47.247 -60.415 -12.567 1.00 41.51 180 LYS E N 1
ATOM 4981 C CA . LYS C 1 180 ? -47.402 -59.448 -11.481 1.00 42.19 180 LYS E CA 1
ATOM 4982 C C . LYS C 1 180 ? -47.615 -58.040 -12.034 1.00 31.57 180 LYS E C 1
ATOM 4983 O O . LYS C 1 180 ? -47.054 -57.673 -13.075 1.00 32.69 180 LYS E O 1
ATOM 4989 N N . THR C 1 181 ? -48.417 -57.249 -11.325 1.00 30.79 181 THR E N 1
ATOM 4990 C CA . THR C 1 181 ? -48.619 -55.847 -11.678 1.00 27.78 181 THR E CA 1
ATOM 4991 C C . THR C 1 181 ? -47.287 -55.096 -11.612 1.00 24.45 181 THR E C 1
ATOM 4992 O O . THR C 1 181 ? -46.554 -55.181 -10.613 1.00 28.24 181 THR E O 1
ATOM 4996 N N . ALA C 1 182 ? -46.975 -54.366 -12.685 1.00 23.35 182 ALA E N 1
ATOM 4997 C CA . ALA C 1 182 ? -45.737 -53.601 -12.780 1.00 22.02 182 ALA E CA 1
ATOM 4998 C C . ALA C 1 182 ? -45.992 -52.250 -13.422 1.00 23.21 182 ALA E C 1
ATOM 4999 O O . ALA C 1 182 ? -46.997 -52.058 -14.104 1.00 23.39 182 ALA E O 1
ATOM 5001 N N . TYR C 1 183 ? -45.084 -51.308 -13.172 1.00 21.95 183 TYR E N 1
ATOM 5002 C CA . TYR C 1 183 ? -45.066 -50.037 -13.899 1.00 20.87 183 TYR E CA 1
ATOM 5003 C C . TYR C 1 183 ? -43.650 -49.764 -14.384 1.00 20.28 183 TYR E C 1
ATOM 5004 O O . TYR C 1 183 ? -42.690 -49.921 -13.617 1.00 23.50 183 TYR E O 1
ATOM 5013 N N . ARG C 1 184 ? -43.527 -49.390 -15.655 1.00 19.46 184 ARG E N 1
ATOM 5014 C CA . ARG C 1 184 ? -42.233 -49.017 -16.233 1.00 19.27 184 ARG E CA 1
ATOM 5015 C C . ARG C 1 184 ? -42.099 -47.507 -16.201 1.00 18.79 184 ARG E C 1
ATOM 5016 O O . ARG C 1 184 ? -42.986 -46.776 -16.641 1.00 19.17 184 ARG E O 1
ATOM 5024 N N . PHE C 1 185 ? -40.967 -47.053 -15.690 1.00 19.24 185 PHE E N 1
ATOM 5025 C CA . PHE C 1 185 ? -40.641 -45.639 -15.594 1.00 18.09 185 PHE E CA 1
ATOM 5026 C C . PHE C 1 185 ? -39.232 -45.397 -16.104 1.00 17.83 185 PHE E C 1
ATOM 5027 O O . PHE C 1 185 ? -38.267 -45.548 -15.360 1.00 19.50 185 PHE E O 1
ATOM 5035 N N . ASP C 1 186 ? -39.117 -45.021 -17.369 1.00 17.78 186 ASP E N 1
ATOM 5036 C CA . ASP C 1 186 ? -37.836 -44.657 -17.963 1.00 17.06 186 ASP E CA 1
ATOM 5037 C C . ASP C 1 186 ? -37.570 -43.187 -17.694 1.00 17.20 186 ASP E C 1
ATOM 5038 O O . ASP C 1 186 ? -38.483 -42.363 -17.680 1.00 19.07 186 ASP E O 1
ATOM 5043 N N . ILE C 1 187 ? -36.294 -42.867 -17.522 1.00 16.69 187 ILE E N 1
ATOM 5044 C CA . ILE C 1 187 ? -35.824 -41.511 -17.311 1.00 16.28 187 ILE E CA 1
ATOM 5045 C C . ILE C 1 187 ? -34.906 -41.151 -18.469 1.00 15.90 187 ILE E C 1
ATOM 5046 O O . ILE C 1 187 ? -34.022 -41.927 -18.829 1.00 17.21 187 ILE E O 1
ATOM 5051 N N . ARG C 1 188 ? -35.127 -39.971 -19.042 1.00 15.15 188 ARG E N 1
ATOM 5052 C CA . ARG C 1 188 ? -34.295 -39.414 -20.106 1.00 15.13 188 ARG E CA 1
ATOM 5053 C C . ARG C 1 188 ? -33.665 -38.150 -19.550 1.00 14.90 188 ARG E C 1
ATOM 5054 O O . ARG C 1 188 ? -34.342 -37.175 -19.255 1.00 15.25 188 ARG E O 1
ATOM 5062 N N . ILE C 1 189 ? -32.363 -38.188 -19.332 1.00 15.54 189 ILE E N 1
ATOM 5063 C CA . ILE C 1 189 ? -31.713 -37.093 -18.625 1.00 15.41 189 ILE E CA 1
ATOM 5064 C C . ILE C 1 189 ? -31.684 -35.826 -19.467 1.00 14.60 189 ILE E C 1
ATOM 5065 O O . ILE C 1 189 ? -31.726 -34.716 -18.933 1.00 16.34 189 ILE E O 1
ATOM 5070 N N . GLN C 1 190 ? -31.610 -35.997 -20.778 1.00 14.97 190 GLN E N 1
ATOM 5071 C CA . GLN C 1 190 ? -31.337 -34.896 -21.675 1.00 15.66 190 GLN E CA 1
ATOM 5072 C C . GLN C 1 190 ? -31.949 -35.128 -23.052 1.00 16.37 190 GLN E C 1
ATOM 5073 O O . GLN C 1 190 ? -31.844 -36.215 -23.599 1.00 17.95 190 GLN E O 1
ATOM 5079 N N . GLY C 1 191 ? -32.550 -34.080 -23.614 1.00 17.47 191 GLY E N 1
ATOM 5080 C CA . GLY C 1 191 ? -32.941 -34.062 -25.016 1.00 19.82 191 GLY E CA 1
ATOM 5081 C C . GLY C 1 191 ? -34.388 -34.449 -25.235 1.00 20.09 191 GLY E C 1
ATOM 5082 O O . GLY C 1 191 ? -35.274 -34.033 -24.487 1.00 20.13 191 GLY E O 1
ATOM 5083 N N . GLU C 1 192 ? -34.644 -35.226 -26.280 1.00 22.75 192 GLU E N 1
ATOM 5084 C CA . GLU C 1 192 ? -36.020 -35.566 -26.616 1.00 23.37 192 GLU E CA 1
ATOM 5085 C C . GLU C 1 192 ? -36.636 -36.365 -25.483 1.00 21.12 192 GLU E C 1
ATOM 5086 O O . GLU C 1 192 ? -36.053 -37.333 -25.001 1.00 23.23 192 GLU E O 1
ATOM 5092 N N . GLY C 1 193 ? -37.825 -35.942 -25.058 1.00 20.58 193 GLY E N 1
ATOM 5093 C CA . GLY C 1 193 ? -38.535 -36.589 -23.962 1.00 19.64 193 GLY E CA 1
ATOM 5094 C C . GLY C 1 193 ? -37.896 -36.392 -22.600 1.00 17.58 193 GLY E C 1
ATOM 5095 O O . GLY C 1 193 ? -38.161 -37.157 -21.675 1.00 18.10 193 GLY E O 1
ATOM 5096 N N . GLU C 1 194 ? -37.069 -35.357 -22.466 1.00 16.33 194 GLU E N 1
ATOM 5097 C CA . GLU C 1 194 ? -36.340 -35.127 -21.227 1.00 15.52 194 GLU E CA 1
ATOM 5098 C C . GLU C 1 194 ? -37.282 -35.148 -20.032 1.00 14.79 194 GLU E C 1
ATOM 5099 O O . GLU C 1 194 ? -38.280 -34.414 -19.988 1.00 15.24 194 GLU E O 1
ATOM 5105 N N . THR C 1 195 ? -36.936 -35.954 -19.040 1.00 14.15 195 THR E N 1
ATOM 5106 C CA . THR C 1 195 ? -37.719 -36.080 -17.809 1.00 14.36 195 THR E CA 1
ATOM 5107 C C . THR C 1 195 ? -37.692 -34.799 -17.003 1.00 14.93 195 THR E C 1
ATOM 5108 O O . THR C 1 195 ? -36.648 -34.168 -16.882 1.00 15.21 195 THR E O 1
ATOM 5112 N N . VAL C 1 196 ? -38.839 -34.386 -16.476 1.00 14.17 196 VAL E N 1
ATOM 5113 C CA . VAL C 1 196 ? -38.878 -33.233 -15.588 1.00 14.19 196 VAL E CA 1
ATOM 5114 C C . VAL C 1 196 ? -38.079 -33.541 -14.322 1.00 13.89 196 VAL E C 1
ATOM 5115 O O . VAL C 1 196 ? -38.239 -34.597 -13.728 1.00 14.99 196 VAL E O 1
ATOM 5119 N N . PHE C 1 197 ? -37.222 -32.600 -13.938 1.00 13.80 197 PHE E N 1
ATOM 5120 C CA . PHE C 1 197 ? -36.455 -32.680 -12.702 1.00 13.37 197 PHE E CA 1
ATOM 5121 C C . PHE C 1 197 ? -36.818 -31.457 -11.871 1.00 12.90 197 PHE E C 1
ATOM 5122 O O . PHE C 1 197 ? -37.045 -30.376 -12.414 1.00 14.37 197 PHE E O 1
ATOM 5130 N N . PHE C 1 198 ? -36.891 -31.664 -10.558 1.00 13.18 198 PHE E N 1
ATOM 5131 C CA . PHE C 1 198 ? -37.361 -30.661 -9.622 1.00 13.97 198 PHE E CA 1
ATOM 5132 C C . PHE C 1 198 ? -36.243 -30.032 -8.796 1.00 14.13 198 PHE E C 1
ATOM 5133 O O . PHE C 1 198 ? -35.201 -30.654 -8.534 1.00 14.71 198 PHE E O 1
ATOM 5141 N N . ASP C 1 199 ? -36.494 -28.805 -8.367 1.00 14.21 199 ASP E N 1
ATOM 5142 C CA . ASP C 1 199 ? -35.733 -28.171 -7.301 1.00 14.32 199 ASP E CA 1
ATOM 5143 C C . ASP C 1 199 ? -36.686 -27.888 -6.150 1.00 13.91 199 ASP E C 1
ATOM 5144 O O . ASP C 1 199 ? -37.821 -27.446 -6.355 1.00 15.35 199 ASP E O 1
ATOM 5149 N N . PHE C 1 200 ? -36.228 -28.143 -4.937 1.00 14.57 200 PHE E N 1
ATOM 5150 C CA . PHE C 1 200 ? -36.979 -27.812 -3.741 1.00 14.60 200 PHE E CA 1
ATOM 5151 C C . PHE C 1 200 ? -36.042 -27.724 -2.555 1.00 15.56 200 PHE E C 1
ATOM 5152 O O . PHE C 1 200 ? -34.898 -28.220 -2.629 1.00 15.86 200 PHE E O 1
ATOM 5161 N N A PRO D 1 1 ? -8.873 3.513 -27.090 0.50 18.31 1 PRO C N 1
ATOM 5162 N N B PRO D 1 1 ? -8.830 3.569 -27.091 0.50 18.09 1 PRO C N 1
ATOM 5163 C CA A PRO D 1 1 ? -9.800 3.969 -28.124 0.50 15.88 1 PRO C CA 1
ATOM 5164 C CA B PRO D 1 1 ? -9.764 3.999 -28.129 0.50 16.18 1 PRO C CA 1
ATOM 5165 C C A PRO D 1 1 ? -10.832 4.939 -27.581 0.50 14.77 1 PRO C C 1
ATOM 5166 C C B PRO D 1 1 ? -10.805 4.959 -27.583 0.50 14.93 1 PRO C C 1
ATOM 5167 O O A PRO D 1 1 ? -10.948 5.113 -26.375 0.50 17.31 1 PRO C O 1
ATOM 5168 O O B PRO D 1 1 ? -10.906 5.135 -26.374 0.50 17.96 1 PRO C O 1
ATOM 5175 N N . ILE D 1 2 ? -11.573 5.568 -28.478 1.00 14.91 2 ILE C N 1
ATOM 5176 C CA . ILE D 1 2 ? -12.666 6.446 -28.079 1.00 14.28 2 ILE C CA 1
ATOM 5177 C C . ILE D 1 2 ? -13.833 5.610 -27.554 1.00 15.14 2 ILE C C 1
ATOM 5178 O O . ILE D 1 2 ? -14.408 4.801 -28.286 1.00 19.00 2 ILE C O 1
ATOM 5183 N N . GLU D 1 3 ? -14.208 5.846 -26.299 1.00 15.87 3 GLU C N 1
ATOM 5184 C CA . GLU D 1 3 ? -15.316 5.132 -25.671 1.00 17.21 3 GLU C CA 1
ATOM 5185 C C . GLU D 1 3 ? -16.384 6.162 -25.338 1.00 17.73 3 GLU C C 1
ATOM 5186 O O . GLU D 1 3 ? -16.128 7.104 -24.601 1.00 19.32 3 GLU C O 1
ATOM 5192 N N . LEU D 1 4 ? -17.565 5.992 -25.927 1.00 15.49 4 LEU C N 1
ATOM 5193 C CA . LEU D 1 4 ? -18.694 6.877 -25.670 1.00 14.31 4 LEU C CA 1
ATOM 5194 C C . LEU D 1 4 ? -19.380 6.469 -24.377 1.00 14.62 4 LEU C C 1
ATOM 5195 O O . LEU D 1 4 ? -18.981 5.516 -23.719 1.00 17.03 4 LEU C O 1
ATOM 5200 N N . LEU D 1 5 ? -20.432 7.194 -24.008 1.00 15.00 5 LEU C N 1
ATOM 5201 C CA . LEU D 1 5 ? -21.239 6.760 -22.885 1.00 14.21 5 LEU C CA 1
ATOM 5202 C C . LEU D 1 5 ? -21.823 5.382 -23.237 1.00 13.54 5 LEU C C 1
ATOM 5203 O O . LEU D 1 5 ? -22.292 5.201 -24.337 1.00 14.89 5 LEU C O 1
ATOM 5208 N N . PRO D 1 6 ? -21.815 4.432 -22.302 1.00 14.30 6 PRO C N 1
ATOM 5209 C CA . PRO D 1 6 ? -22.460 3.152 -22.627 1.00 14.39 6 PRO C CA 1
ATOM 5210 C C . PRO D 1 6 ? -23.968 3.281 -22.742 1.00 13.45 6 PRO C C 1
ATOM 5211 O O . PRO D 1 6 ? -24.587 4.038 -22.002 1.00 14.04 6 PRO C O 1
ATOM 5215 N N . GLU D 1 7 ? -24.546 2.510 -23.655 1.00 14.42 7 GLU C N 1
ATOM 5216 C CA . GLU D 1 7 ? -25.999 2.421 -23.773 1.00 13.98 7 GLU C CA 1
ATOM 5217 C C . GLU D 1 7 ? -26.597 1.805 -22.508 1.00 13.68 7 GLU C C 1
ATOM 5218 O O . GLU D 1 7 ? -26.028 0.917 -21.906 1.00 14.94 7 GLU C O 1
ATOM 5224 N N . THR D 1 8 ? -27.755 2.287 -22.096 1.00 12.53 8 THR C N 1
ATOM 5225 C CA . THR D 1 8 ? -28.505 1.616 -21.035 1.00 12.64 8 THR C CA 1
ATOM 5226 C C . THR D 1 8 ? -28.751 0.155 -21.432 1.00 11.57 8 THR C C 1
ATOM 5227 O O . THR D 1 8 ? -29.199 -0.113 -22.539 1.00 12.92 8 THR C O 1
ATOM 5231 N N . PRO D 1 9 ? -28.437 -0.803 -20.538 1.00 11.91 9 PRO C N 1
ATOM 5232 C CA . PRO D 1 9 ? -28.622 -2.199 -20.942 1.00 12.31 9 PRO C CA 1
ATOM 5233 C C . PRO D 1 9 ? -30.087 -2.626 -20.974 1.00 11.83 9 PRO C C 1
ATOM 5234 O O . PRO D 1 9 ? -30.901 -2.203 -20.157 1.00 12.64 9 PRO C O 1
ATOM 5238 N N . SER D 1 10 ? -30.381 -3.513 -21.901 1.00 11.52 10 SER C N 1
ATOM 5239 C CA . SER D 1 10 ? -31.693 -4.123 -22.016 1.00 11.52 10 SER C CA 1
ATOM 5240 C C . SER D 1 10 ? -32.036 -5.038 -20.852 1.00 12.65 10 SER C C 1
ATOM 5241 O O . SER D 1 10 ? -31.157 -5.618 -20.209 1.00 12.91 10 SER C O 1
ATOM 5244 N N . GLN D 1 11 ? -33.341 -5.209 -20.627 1.00 12.17 11 GLN C N 1
ATOM 5245 C CA . GLN D 1 11 ? -33.873 -6.250 -19.769 1.00 12.60 11 GLN C CA 1
ATOM 5246 C C . GLN D 1 11 ? -35.128 -6.792 -20.438 1.00 12.59 11 GLN C C 1
ATOM 5247 O O . GLN D 1 11 ? -35.764 -6.113 -21.250 1.00 13.11 11 GLN C O 1
ATOM 5253 N N . THR D 1 12 ? -35.507 -7.996 -20.050 1.00 12.35 12 THR C N 1
ATOM 5254 C CA . THR D 1 12 ? -36.741 -8.591 -20.516 1.00 12.16 12 THR C CA 1
ATOM 5255 C C . THR D 1 12 ? -37.940 -7.678 -20.258 1.00 12.88 12 THR C C 1
ATOM 5256 O O . THR D 1 12 ? -38.005 -6.970 -19.253 1.00 13.76 12 THR C O 1
ATOM 5260 N N . ALA D 1 13 ? -38.895 -7.732 -21.179 1.00 13.30 13 ALA C N 1
ATOM 5261 C CA . ALA D 1 13 ? -40.167 -7.035 -20.983 1.00 13.35 13 ALA C CA 1
ATOM 5262 C C . ALA D 1 13 ? -41.015 -7.717 -19.900 1.00 13.76 13 ALA C C 1
ATOM 5263 O O . ALA D 1 13 ? -41.883 -7.079 -19.305 1.00 15.84 13 ALA C O 1
ATOM 5265 N N . GLY D 1 14 ? -40.775 -9.005 -19.666 1.00 13.92 14 GLY C N 1
ATOM 5266 C CA . GLY D 1 14 ? -41.512 -9.774 -18.687 1.00 14.74 14 GLY C CA 1
ATOM 5267 C C . GLY D 1 14 ? -42.911 -10.145 -19.154 1.00 15.89 14 GLY C C 1
ATOM 5268 O O . GLY D 1 14 ? -43.388 -9.658 -20.173 1.00 15.00 14 GLY C O 1
ATOM 5269 N N . PRO D 1 15 ? -43.574 -11.038 -18.421 1.00 18.43 15 PRO C N 1
ATOM 5270 C CA . PRO D 1 15 ? -44.873 -11.517 -18.901 1.00 17.53 15 PRO C CA 1
ATOM 5271 C C . PRO D 1 15 ? -46.029 -10.541 -18.697 1.00 17.10 15 PRO C C 1
ATOM 5272 O O . PRO D 1 15 ? -47.113 -10.817 -19.181 1.00 17.55 15 PRO C O 1
ATOM 5276 N N . TYR D 1 16 ? -45.817 -9.440 -17.982 1.00 15.29 16 TYR C N 1
ATOM 5277 C CA . TYR D 1 16 ? -46.871 -8.445 -17.773 1.00 15.24 16 TYR C CA 1
ATOM 5278 C C . TYR D 1 16 ? -46.657 -7.176 -18.607 1.00 14.65 16 TYR C C 1
ATOM 5279 O O . TYR D 1 16 ? -47.261 -6.140 -18.345 1.00 15.88 16 TYR C O 1
ATOM 5288 N N . VAL D 1 17 ? -45.859 -7.307 -19.669 1.00 14.36 17 VAL C N 1
ATOM 5289 C CA . VAL D 1 17 ? -45.622 -6.244 -20.638 1.00 14.84 17 VAL C CA 1
ATOM 5290 C C . VAL D 1 17 ? -46.924 -5.590 -21.119 1.00 15.47 17 VAL C C 1
ATOM 5291 O O . VAL D 1 17 ? -46.972 -4.398 -21.424 1.00 16.04 17 VAL C O 1
ATOM 5295 N N . HIS D 1 18 ? -47.995 -6.373 -21.178 1.00 15.20 18 HIS C N 1
ATOM 5296 C CA . HIS D 1 18 ? -49.295 -5.876 -21.660 1.00 15.71 18 HIS C CA 1
ATOM 5297 C C . HIS D 1 18 ? -49.843 -4.735 -20.817 1.00 15.97 18 HIS C C 1
ATOM 5298 O O . HIS D 1 18 ? -50.528 -3.874 -21.351 1.00 17.12 18 HIS C O 1
ATOM 5305 N N . ILE D 1 19 ? -49.560 -4.738 -19.510 1.00 16.56 19 ILE C N 1
ATOM 5306 C CA . ILE D 1 19 ? -49.973 -3.629 -18.618 1.00 18.37 19 ILE C CA 1
ATOM 5307 C C . ILE D 1 19 ? -49.583 -2.285 -19.223 1.00 16.43 19 ILE C C 1
ATOM 5308 O O . ILE D 1 19 ? -50.348 -1.322 -19.231 1.00 17.52 19 ILE C O 1
ATOM 5313 N N . GLY D 1 20 ? -48.358 -2.230 -19.719 1.00 15.97 20 GLY C N 1
ATOM 5314 C CA . GLY D 1 20 ? -47.792 -1.010 -20.250 1.00 16.44 20 GLY C CA 1
ATOM 5315 C C . GLY D 1 20 ? -48.040 -0.760 -21.718 1.00 15.96 20 GLY C C 1
ATOM 5316 O O . GLY D 1 20 ? -48.187 0.392 -22.111 1.00 16.46 20 GLY C O 1
ATOM 5317 N N . LEU D 1 21 ? -48.045 -1.824 -22.526 1.00 15.32 21 LEU C N 1
ATOM 5318 C CA . LEU D 1 21 ? -47.968 -1.697 -23.997 1.00 15.97 21 LEU C CA 1
ATOM 5319 C C . LEU D 1 21 ? -49.105 -2.361 -24.790 1.00 16.70 21 LEU C C 1
ATOM 5320 O O . LEU D 1 21 ? -49.145 -2.244 -26.017 1.00 19.17 21 LEU C O 1
ATOM 5325 N N . ALA D 1 22 ? -49.981 -3.095 -24.104 1.00 16.47 22 ALA C N 1
ATOM 5326 C CA . ALA D 1 22 ? -51.100 -3.792 -24.736 1.00 18.56 22 ALA C CA 1
ATOM 5327 C C . ALA D 1 22 ? -52.218 -3.927 -23.702 1.00 17.55 22 ALA C C 1
ATOM 5328 O O . ALA D 1 22 ? -52.552 -5.021 -23.243 1.00 19.47 22 ALA C O 1
ATOM 5330 N N . LEU D 1 23 ? -52.798 -2.783 -23.343 1.00 19.18 23 LEU C N 1
ATOM 5331 C CA . LEU D 1 23 ? -53.642 -2.663 -22.138 1.00 19.32 23 LEU C CA 1
ATOM 5332 C C . LEU D 1 23 ? -54.870 -3.584 -22.120 1.00 20.37 23 LEU C C 1
ATOM 5333 O O . LEU D 1 23 ? -55.201 -4.214 -21.096 1.00 23.02 23 LEU C O 1
ATOM 5338 N N . GLU D 1 24 ? -55.531 -3.670 -23.257 1.00 22.13 24 GLU C N 1
ATOM 5339 C CA . GLU D 1 24 ? -56.694 -4.533 -23.371 1.00 22.63 24 GLU C CA 1
ATOM 5340 C C . GLU D 1 24 ? -56.318 -6.008 -23.088 1.00 24.08 24 GLU C C 1
ATOM 5341 O O . GLU D 1 24 ? -57.038 -6.735 -22.381 1.00 26.36 24 GLU C O 1
ATOM 5347 N N . ALA D 1 25 ? -55.168 -6.425 -23.612 1.00 23.96 25 ALA C N 1
ATOM 5348 C CA . ALA D 1 25 ? -54.670 -7.796 -23.437 1.00 22.55 25 ALA C CA 1
ATOM 5349 C C . ALA D 1 25 ? -54.381 -8.152 -21.971 1.00 23.69 25 ALA C C 1
ATOM 5350 O O . ALA D 1 25 ? -54.540 -9.306 -21.572 1.00 23.42 25 ALA C O 1
ATOM 5352 N N . ALA D 1 26 ? -53.949 -7.169 -21.182 1.00 20.27 26 ALA C N 1
ATOM 5353 C CA . ALA D 1 26 ? -53.736 -7.342 -19.739 1.00 20.84 26 ALA C CA 1
ATOM 5354 C C . ALA D 1 26 ? -55.033 -7.605 -18.961 1.00 21.21 26 ALA C C 1
ATOM 5355 O O . ALA D 1 26 ? -55.005 -8.108 -17.834 1.00 22.20 26 ALA C O 1
ATOM 5357 N N . GLY D 1 27 ? -56.152 -7.218 -19.566 1.00 22.92 27 GLY C N 1
ATOM 5358 C CA . GLY D 1 27 ? -57.475 -7.282 -18.956 1.00 23.21 27 GLY C CA 1
ATOM 5359 C C . GLY D 1 27 ? -57.921 -5.934 -18.424 1.00 23.87 27 GLY C C 1
ATOM 5360 O O . GLY D 1 27 ? -58.844 -5.861 -17.606 1.00 26.95 27 GLY C O 1
ATOM 5361 N N . ASN D 1 28 ? -57.290 -4.864 -18.915 1.00 22.58 28 ASN C N 1
ATOM 5362 C CA . ASN D 1 28 ? -57.438 -3.545 -18.329 1.00 22.05 28 ASN C CA 1
ATOM 5363 C C . ASN D 1 28 ? -58.097 -2.548 -19.270 1.00 22.03 28 ASN C C 1
ATOM 5364 O O . ASN D 1 28 ? -58.109 -2.738 -20.482 1.00 22.99 28 ASN C O 1
ATOM 5369 N N . PRO D 1 29 ? -58.650 -1.472 -18.705 1.00 22.95 29 PRO C N 1
ATOM 5370 C CA . PRO D 1 29 ? -59.224 -0.428 -19.547 1.00 21.08 29 PRO C CA 1
ATOM 5371 C C . PRO D 1 29 ? -58.152 0.241 -20.403 1.00 20.46 29 PRO C C 1
ATOM 5372 O O . PRO D 1 29 ? -56.981 0.263 -20.032 1.00 24.35 29 PRO C O 1
ATOM 5376 N N . THR D 1 30 ? -58.557 0.753 -21.554 1.00 20.97 30 THR C N 1
ATOM 5377 C CA . THR D 1 30 ? -57.662 1.485 -22.429 1.00 20.99 30 THR C CA 1
ATOM 5378 C C . THR D 1 30 ? -57.808 2.990 -22.279 1.00 20.12 30 THR C C 1
ATOM 5379 O O . THR D 1 30 ? -58.802 3.494 -21.752 1.00 20.81 30 THR C O 1
ATOM 5383 N N . ARG D 1 31 ? -56.797 3.710 -22.754 1.00 19.17 31 ARG C N 1
ATOM 5384 C CA . ARG D 1 31 ? -56.789 5.157 -22.762 1.00 17.78 31 ARG C CA 1
ATOM 5385 C C . ARG D 1 31 ? -57.441 5.628 -24.066 1.00 19.50 31 ARG C C 1
ATOM 5386 O O . ARG D 1 31 ? -57.713 4.820 -24.953 1.00 20.30 31 ARG C O 1
ATOM 5394 N N . ASP D 1 32 ? -57.707 6.925 -24.180 1.00 19.40 32 ASP C N 1
ATOM 5395 C CA . ASP D 1 32 ? -58.380 7.450 -25.376 1.00 20.43 32 ASP C CA 1
ATOM 5396 C C . ASP D 1 32 ? -57.630 7.086 -26.674 1.00 20.38 32 ASP C C 1
ATOM 5397 O O . ASP D 1 32 ? -58.256 6.701 -27.673 1.00 22.29 32 ASP C O 1
ATOM 5402 N N . GLN D 1 33 ? -56.299 7.207 -26.659 1.00 18.63 33 GLN C N 1
ATOM 5403 C CA . GLN D 1 33 ? -55.457 6.806 -27.797 1.00 17.38 33 GLN C CA 1
ATOM 5404 C C . GLN D 1 33 ? -54.455 5.733 -27.419 1.00 16.44 33 GLN C C 1
ATOM 5405 O O . GLN D 1 33 ? -53.702 5.900 -26.475 1.00 18.71 33 GLN C O 1
ATOM 5411 N N . GLU D 1 34 ? -54.444 4.660 -28.206 1.00 16.41 34 GLU C N 1
ATOM 5412 C CA . GLU D 1 34 ? -53.523 3.548 -28.051 1.00 17.13 34 GLU C CA 1
ATOM 5413 C C . GLU D 1 34 ? -52.828 3.243 -29.371 1.00 16.76 34 GLU C C 1
ATOM 5414 O O . GLU D 1 34 ? -53.434 3.340 -30.439 1.00 19.35 34 GLU C O 1
ATOM 5420 N N . ILE D 1 35 ? -51.564 2.832 -29.270 1.00 15.21 35 ILE C N 1
ATOM 5421 C CA . ILE D 1 35 ? -50.766 2.394 -30.402 1.00 16.14 35 ILE C CA 1
ATOM 5422 C C . ILE D 1 35 ? -50.989 0.898 -30.569 1.00 14.91 35 ILE C C 1
ATOM 5423 O O . ILE D 1 35 ? -50.606 0.113 -29.713 1.00 16.36 35 ILE C O 1
ATOM 5428 N N . TRP D 1 36 ? -51.601 0.480 -31.665 1.00 14.88 36 TRP C N 1
ATOM 5429 C CA . TRP D 1 36 ? -51.995 -0.919 -31.787 1.00 14.61 36 TRP C CA 1
ATOM 5430 C C . TRP D 1 36 ? -51.844 -1.433 -33.231 1.00 13.98 36 TRP C C 1
ATOM 5431 O O . TRP D 1 36 ? -50.903 -1.022 -33.946 1.00 14.38 36 TRP C O 1
ATOM 5442 N N . ASN D 1 37 ? -52.683 -2.381 -33.631 1.00 14.18 37 ASN C N 1
ATOM 5443 C CA . ASN D 1 37 ? -52.366 -3.299 -34.739 1.00 14.76 37 ASN C CA 1
ATOM 5444 C C . ASN D 1 37 ? -53.084 -3.016 -36.049 1.00 14.09 37 ASN C C 1
ATOM 5445 O O . ASN D 1 37 ? -53.045 -3.850 -36.945 1.00 16.29 37 ASN C O 1
ATOM 5450 N N . ARG D 1 38 ? -53.728 -1.856 -36.164 1.00 15.38 38 ARG C N 1
ATOM 5451 C CA . ARG D 1 38 ? -54.420 -1.488 -37.403 1.00 16.30 38 ARG C CA 1
ATOM 5452 C C . ARG D 1 38 ? -53.674 -0.298 -38.006 1.00 16.24 38 ARG C C 1
ATOM 5453 O O . ARG D 1 38 ? -53.889 0.841 -37.638 1.00 18.50 38 ARG C O 1
ATOM 5461 N N . LEU D 1 39 ? -52.759 -0.602 -38.922 1.00 15.57 39 LEU C N 1
ATOM 5462 C CA . LEU D 1 39 ? -51.886 0.416 -39.492 1.00 15.46 39 LEU C CA 1
ATOM 5463 C C . LEU D 1 39 ? -52.590 1.262 -40.546 1.00 16.10 39 LEU C C 1
ATOM 5464 O O . LEU D 1 39 ? -52.220 2.397 -40.788 1.00 17.57 39 LEU C O 1
ATOM 5469 N N . ALA D 1 40 ? -53.614 0.696 -41.174 1.00 17.99 40 ALA C N 1
ATOM 5470 C CA . ALA D 1 40 ? -54.234 1.331 -42.328 1.00 17.82 40 ALA C CA 1
ATOM 5471 C C . ALA D 1 40 ? -55.728 1.574 -42.116 1.00 19.62 40 ALA C C 1
ATOM 5472 O O . ALA D 1 40 ? -56.449 0.666 -41.720 1.00 23.36 40 ALA C O 1
ATOM 5474 N N . LYS D 1 41 ? -56.176 2.798 -42.392 1.00 19.37 41 LYS C N 1
ATOM 5475 C CA . LYS D 1 41 ? -57.596 3.087 -42.495 1.00 20.90 41 LYS C CA 1
ATOM 5476 C C . LYS D 1 41 ? -58.056 2.417 -43.781 1.00 23.12 41 LYS C C 1
ATOM 5477 O O . LYS D 1 41 ? -57.255 2.200 -44.685 1.00 21.75 41 LYS C O 1
ATOM 5483 N N . PRO D 1 42 ? -59.357 2.109 -43.889 1.00 27.27 42 PRO C N 1
ATOM 5484 C CA . PRO D 1 42 ? -59.870 1.366 -45.045 1.00 29.54 42 PRO C CA 1
ATOM 5485 C C . PRO D 1 42 ? -59.498 1.940 -46.412 1.00 34.32 42 PRO C C 1
ATOM 5486 O O . PRO D 1 42 ? -59.349 1.190 -47.377 1.00 46.93 42 PRO C O 1
ATOM 5490 N N . ASP D 1 43 ? -59.350 3.260 -46.482 1.00 34.44 43 ASP C N 1
ATOM 5491 C CA . ASP D 1 43 ? -59.103 3.952 -47.746 1.00 42.05 43 ASP C CA 1
ATOM 5492 C C . ASP D 1 43 ? -57.631 4.291 -47.990 1.00 37.57 43 ASP C C 1
ATOM 5493 O O . ASP D 1 43 ? -57.310 5.010 -48.932 1.00 42.50 43 ASP C O 1
ATOM 5498 N N . ALA D 1 44 ? -56.737 3.759 -47.159 1.00 28.87 44 ALA C N 1
ATOM 5499 C CA . ALA D 1 44 ? -55.308 3.947 -47.367 1.00 27.19 44 ALA C CA 1
ATOM 5500 C C . ALA D 1 44 ? -54.922 3.365 -48.724 1.00 23.62 44 ALA C C 1
ATOM 5501 O O . ALA D 1 44 ? -55.470 2.327 -49.123 1.00 22.19 44 ALA C O 1
ATOM 5503 N N . PRO D 1 45 ? -53.964 4.002 -49.427 1.00 23.65 45 PRO C N 1
ATOM 5504 C CA . PRO D 1 45 ? -53.526 3.441 -50.699 1.00 21.27 45 PRO C CA 1
ATOM 5505 C C . PRO D 1 45 ? -52.896 2.059 -50.539 1.00 19.29 45 PRO C C 1
ATOM 5506 O O . PRO D 1 45 ? -52.280 1.758 -49.511 1.00 19.49 45 PRO C O 1
ATOM 5510 N N . GLY D 1 46 ? -53.068 1.222 -51.553 1.00 19.99 46 GLY C N 1
ATOM 5511 C CA . GLY D 1 46 ? -52.353 -0.050 -51.628 1.00 19.28 46 GLY C CA 1
ATOM 5512 C C . GLY D 1 46 ? -53.244 -1.258 -51.421 1.00 18.47 46 GLY C C 1
ATOM 5513 O O . GLY D 1 46 ? -54.480 -1.165 -51.357 1.00 21.10 46 GLY C O 1
ATOM 5514 N N . GLU D 1 47 ? -52.600 -2.412 -51.357 1.00 18.21 47 GLU C N 1
ATOM 5515 C CA . GLU D 1 47 ? -53.267 -3.681 -51.197 1.00 18.05 47 GLU C CA 1
ATOM 5516 C C . GLU D 1 47 ? -53.419 -4.006 -49.714 1.00 16.93 47 GLU C C 1
ATOM 5517 O O . GLU D 1 47 ? -52.441 -4.270 -49.032 1.00 16.17 47 GLU C O 1
ATOM 5523 N N . HIS D 1 48 ? -54.656 -4.031 -49.230 1.00 17.11 48 HIS C N 1
ATOM 5524 C CA . HIS D 1 48 ? -54.925 -4.294 -47.827 1.00 16.03 48 HIS C CA 1
ATOM 5525 C C . HIS D 1 48 ? -54.769 -5.775 -47.536 1.00 16.72 48 HIS C C 1
ATOM 5526 O O . HIS D 1 48 ? -55.320 -6.619 -48.238 1.00 18.65 48 HIS C O 1
ATOM 5533 N N . ILE D 1 49 ? -53.997 -6.072 -46.495 1.00 15.78 49 ILE C N 1
ATOM 5534 C CA . ILE D 1 49 ? -53.637 -7.435 -46.119 1.00 15.64 49 ILE C CA 1
ATOM 5535 C C . ILE D 1 49 ? -53.704 -7.627 -44.610 1.00 14.90 49 ILE C C 1
ATOM 5536 O O . ILE D 1 49 ? -53.524 -6.686 -43.843 1.00 16.39 49 ILE C O 1
ATOM 5541 N N . LEU D 1 50 ? -53.970 -8.867 -44.216 1.00 15.07 50 LEU C N 1
ATOM 5542 C CA . LEU D 1 50 ? -53.847 -9.305 -42.840 1.00 14.83 50 LEU C CA 1
ATOM 5543 C C . LEU D 1 50 ? -52.546 -10.060 -42.713 1.00 15.37 50 LEU C C 1
ATOM 5544 O O . LEU D 1 50 ? -52.222 -10.882 -43.564 1.00 17.21 50 LEU C O 1
ATOM 5549 N N . LEU D 1 51 ? -51.801 -9.770 -41.649 1.00 14.91 51 LEU C N 1
ATOM 5550 C CA . LEU D 1 51 ? -50.641 -10.563 -41.260 1.00 14.97 51 LEU C CA 1
ATOM 5551 C C . LEU D 1 51 ? -51.013 -11.265 -39.962 1.00 14.81 51 LEU C C 1
ATOM 5552 O O . LEU D 1 51 ? -51.657 -10.677 -39.089 1.00 15.58 51 LEU C O 1
ATOM 5557 N N . LEU D 1 52 ? -50.601 -12.513 -39.820 1.00 14.29 52 LEU C N 1
ATOM 5558 C CA . LEU D 1 52 ? -50.808 -13.236 -38.564 1.00 14.60 52 LEU C CA 1
ATOM 5559 C C . LEU D 1 52 ? -49.718 -14.263 -38.366 1.00 13.77 52 LEU C C 1
ATOM 5560 O O . LEU D 1 52 ? -49.054 -14.676 -39.321 1.00 14.37 52 LEU C O 1
ATOM 5565 N N . GLY D 1 53 ? -49.555 -14.690 -37.127 1.00 13.21 53 GLY C N 1
ATOM 5566 C CA . GLY D 1 53 ? -48.536 -15.665 -36.826 1.00 13.20 53 GLY C CA 1
ATOM 5567 C C . GLY D 1 53 ? -48.550 -16.134 -35.402 1.00 12.77 53 GLY C C 1
ATOM 5568 O O . GLY D 1 53 ? -49.217 -15.549 -34.546 1.00 14.09 53 GLY C O 1
ATOM 5569 N N . GLN D 1 54 ? -47.797 -17.207 -35.178 1.00 13.76 54 GLN C N 1
ATOM 5570 C CA . GLN D 1 54 ? -47.574 -17.758 -33.858 1.00 13.54 54 GLN C CA 1
ATOM 5571 C C . GLN D 1 54 ? -46.064 -17.800 -33.610 1.00 14.24 54 GLN C C 1
ATOM 5572 O O . GLN D 1 54 ? -45.280 -17.762 -34.552 1.00 14.27 54 GLN C O 1
ATOM 5578 N N . VAL D 1 55 ? -45.679 -17.849 -32.339 1.00 13.88 55 VAL C N 1
ATOM 5579 C CA . VAL D 1 55 ? -44.273 -17.781 -31.928 1.00 14.03 55 VAL C CA 1
ATOM 5580 C C . VAL D 1 55 ? -43.971 -19.035 -31.119 1.00 13.89 55 VAL C C 1
ATOM 5581 O O . VAL D 1 55 ? -44.717 -19.368 -30.207 1.00 14.76 55 VAL C O 1
ATOM 5585 N N . TYR D 1 56 ? -42.899 -19.740 -31.471 1.00 14.41 56 TYR C N 1
ATOM 5586 C CA . TYR D 1 56 ? -42.561 -21.013 -30.842 1.00 14.95 56 TYR C CA 1
ATOM 5587 C C . TYR D 1 56 ? -41.218 -20.938 -30.129 1.00 14.33 56 TYR C C 1
ATOM 5588 O O . TYR D 1 56 ? -40.262 -20.313 -30.623 1.00 16.09 56 TYR C O 1
ATOM 5597 N N . ASP D 1 57 ? -41.155 -21.601 -28.974 1.00 14.97 57 ASP C N 1
ATOM 5598 C CA . ASP D 1 57 ? -39.910 -21.751 -28.241 1.00 14.45 57 ASP C CA 1
ATOM 5599 C C . ASP D 1 57 ? -39.134 -22.969 -28.733 1.00 14.59 57 ASP C C 1
ATOM 5600 O O . ASP D 1 57 ? -39.547 -23.657 -29.667 1.00 15.20 57 ASP C O 1
ATOM 5605 N N . GLY D 1 58 ? -37.970 -23.195 -28.126 1.00 14.74 58 GLY C N 1
ATOM 5606 C CA . GLY D 1 58 ? -37.078 -24.286 -28.530 1.00 16.16 58 GLY C CA 1
ATOM 5607 C C . GLY D 1 58 ? -37.614 -25.688 -28.354 1.00 16.30 58 GLY C C 1
ATOM 5608 O O . GLY D 1 58 ? -37.048 -26.631 -28.888 1.00 18.82 58 GLY C O 1
ATOM 5609 N N . ASN D 1 59 ? -38.693 -25.827 -27.583 1.00 15.75 59 ASN C N 1
ATOM 5610 C CA . ASN D 1 59 ? -39.356 -27.104 -27.392 1.00 16.23 59 ASN C CA 1
ATOM 5611 C C . ASN D 1 59 ? -40.569 -27.249 -28.289 1.00 16.44 59 ASN C C 1
ATOM 5612 O O . ASN D 1 59 ? -41.309 -28.230 -28.181 1.00 17.69 59 ASN C O 1
ATOM 5617 N N . GLY D 1 60 ? -40.795 -26.278 -29.167 1.00 15.34 60 GLY C N 1
ATOM 5618 C CA . GLY D 1 60 ? -41.942 -26.329 -30.062 1.00 16.10 60 GLY C CA 1
ATOM 5619 C C . GLY D 1 60 ? -43.253 -25.869 -29.449 1.00 15.17 60 GLY C C 1
ATOM 5620 O O . GLY D 1 60 ? -44.317 -26.096 -30.033 1.00 17.47 60 GLY C O 1
ATOM 5621 N N . HIS D 1 61 ? -43.185 -25.226 -28.284 1.00 14.27 61 HIS C N 1
ATOM 5622 C CA . HIS D 1 61 ? -44.368 -24.737 -27.587 1.00 15.70 61 HIS C CA 1
ATOM 5623 C C . HIS D 1 61 ? -44.628 -23.267 -27.859 1.00 15.01 61 HIS C C 1
ATOM 5624 O O . HIS D 1 61 ? -43.709 -22.466 -28.009 1.00 15.70 61 HIS C O 1
ATOM 5631 N N . LEU D 1 62 ? -45.900 -22.911 -27.888 1.00 15.23 62 LEU C N 1
ATOM 5632 C CA . LEU D 1 62 ? -46.307 -21.546 -28.142 1.00 15.43 62 LEU C CA 1
ATOM 5633 C C . LEU D 1 62 ? -45.791 -20.594 -27.068 1.00 14.83 62 LEU C C 1
ATOM 5634 O O . LEU D 1 62 ? -45.824 -20.901 -25.885 1.00 15.71 62 LEU C O 1
ATOM 5639 N N . VAL D 1 63 ? -45.311 -19.445 -27.516 1.00 14.56 63 VAL C N 1
ATOM 5640 C CA . VAL D 1 63 ? -44.928 -18.339 -26.652 1.00 14.78 63 VAL C CA 1
ATOM 5641 C C . VAL D 1 63 ? -46.114 -17.408 -26.639 1.00 15.67 63 VAL C C 1
ATOM 5642 O O . VAL D 1 63 ? -46.300 -16.617 -27.568 1.00 18.78 63 VAL C O 1
ATOM 5646 N N . ARG D 1 64 ? -46.946 -17.577 -25.613 1.00 15.83 64 ARG C N 1
ATOM 5647 C CA . ARG D 1 64 ? -48.281 -17.002 -25.570 1.00 17.37 64 ARG C CA 1
ATOM 5648 C C . ARG D 1 64 ? -48.292 -15.562 -25.088 1.00 16.80 64 ARG C C 1
ATOM 5649 O O . ARG D 1 64 ? -49.289 -14.878 -25.280 1.00 19.35 64 ARG C O 1
ATOM 5657 N N . ASP D 1 65 ? -47.156 -15.089 -24.565 1.00 15.02 65 ASP C N 1
ATOM 5658 C CA . ASP D 1 65 ? -46.993 -13.765 -23.982 1.00 16.15 65 ASP C CA 1
ATOM 5659 C C . ASP D 1 65 ? -46.057 -12.862 -24.812 1.00 14.85 65 ASP C C 1
ATOM 5660 O O . ASP D 1 65 ? -45.469 -11.923 -24.291 1.00 17.59 65 ASP C O 1
ATOM 5665 N N A SER D 1 66 ? -45.931 -13.132 -26.102 0.50 15.34 66 SER C N 1
ATOM 5666 N N B SER D 1 66 ? -45.976 -13.161 -26.113 0.50 14.48 66 SER C N 1
ATOM 5667 C CA A SER D 1 66 ? -45.044 -12.319 -26.919 0.50 16.48 66 SER C CA 1
ATOM 5668 C CA B SER D 1 66 ? -45.186 -12.383 -27.075 0.50 14.05 66 SER C CA 1
ATOM 5669 C C A SER D 1 66 ? -45.716 -11.020 -27.363 0.50 15.24 66 SER C C 1
ATOM 5670 C C B SER D 1 66 ? -45.763 -10.965 -27.259 0.50 14.19 66 SER C C 1
ATOM 5671 O O A SER D 1 66 ? -46.934 -10.958 -27.607 0.50 14.32 66 SER C O 1
ATOM 5672 O O B SER D 1 66 ? -46.991 -10.744 -27.171 0.50 15.64 66 SER C O 1
ATOM 5677 N N . PHE D 1 67 ? -44.872 -10.001 -27.496 1.00 14.63 67 PHE C N 1
ATOM 5678 C CA . PHE D 1 67 ? -45.236 -8.633 -27.845 1.00 15.65 67 PHE C CA 1
ATOM 5679 C C . PHE D 1 67 ? -44.375 -8.251 -29.044 1.00 14.10 67 PHE C C 1
ATOM 5680 O O . PHE D 1 67 ? -43.168 -8.488 -29.026 1.00 14.92 67 PHE C O 1
ATOM 5688 N N . LEU D 1 68 ? -44.984 -7.739 -30.101 1.00 14.38 68 LEU C N 1
ATOM 5689 C CA . LEU D 1 68 ? -44.294 -7.422 -31.337 1.00 14.53 68 LEU C CA 1
ATOM 5690 C C . LEU D 1 68 ? -44.493 -5.984 -31.730 1.00 13.63 68 LEU C C 1
ATOM 5691 O O . LEU D 1 68 ? -45.599 -5.448 -31.627 1.00 14.31 68 LEU C O 1
ATOM 5696 N N . GLU D 1 69 ? -43.427 -5.352 -32.214 1.00 13.22 69 GLU C N 1
ATOM 5697 C CA . GLU D 1 69 ? -43.493 -4.039 -32.829 1.00 12.92 69 GLU C CA 1
ATOM 5698 C C . GLU D 1 69 ? -43.094 -4.169 -34.282 1.00 12.11 69 GLU C C 1
ATOM 5699 O O . GLU D 1 69 ? -42.150 -4.899 -34.619 1.00 14.81 69 GLU C O 1
ATOM 5705 N N . VAL D 1 70 ? -43.767 -3.423 -35.146 1.00 12.87 70 VAL C N 1
ATOM 5706 C CA . VAL D 1 70 ? -43.544 -3.516 -36.574 1.00 12.86 70 VAL C CA 1
ATOM 5707 C C . VAL D 1 70 ? -43.322 -2.134 -37.163 1.00 12.57 70 VAL C C 1
ATOM 5708 O O . VAL D 1 70 ? -43.864 -1.141 -36.678 1.00 13.71 70 VAL C O 1
ATOM 5712 N N . TRP D 1 71 ? -42.551 -2.111 -38.243 1.00 12.91 71 TRP C N 1
ATOM 5713 C CA . TRP D 1 71 ? -42.175 -0.891 -38.935 1.00 12.13 71 TRP C CA 1
ATOM 5714 C C . TRP D 1 71 ? -42.065 -1.229 -40.414 1.00 11.29 71 TRP C C 1
ATOM 5715 O O . TRP D 1 71 ? -41.282 -2.111 -40.783 1.00 12.39 71 TRP C O 1
ATOM 5726 N N . GLN D 1 72 ? -42.857 -0.559 -41.252 1.00 12.13 72 GLN C N 1
ATOM 5727 C CA . GLN D 1 72 ? -42.872 -0.878 -42.670 1.00 12.95 72 GLN C CA 1
ATOM 5728 C C . GLN D 1 72 ? -43.152 0.351 -43.504 1.00 12.74 72 GLN C C 1
ATOM 5729 O O . GLN D 1 72 ? -43.820 1.288 -43.055 1.00 14.25 72 GLN C O 1
ATOM 5735 N N . ALA D 1 73 ? -42.708 0.307 -44.751 1.00 13.11 73 ALA C N 1
ATOM 5736 C CA . ALA D 1 73 ? -43.055 1.341 -45.715 1.00 14.28 73 ALA C CA 1
ATOM 5737 C C . ALA D 1 73 ? -44.536 1.233 -46.061 1.00 13.23 73 ALA C C 1
ATOM 5738 O O . ALA D 1 73 ? -45.157 0.161 -45.972 1.00 14.36 73 ALA C O 1
ATOM 5740 N N . ASP D 1 74 ? -45.100 2.357 -46.467 1.00 14.96 74 ASP C N 1
ATOM 5741 C CA . ASP D 1 74 ? -46.446 2.358 -47.038 1.00 15.46 74 ASP C CA 1
ATOM 5742 C C . ASP D 1 74 ? -46.427 1.776 -48.457 1.00 15.90 74 ASP C C 1
ATOM 5743 O O . ASP D 1 74 ? -45.391 1.302 -48.930 1.00 15.30 74 ASP C O 1
ATOM 5748 N N . ALA D 1 75 ? -47.568 1.752 -49.126 1.00 16.42 75 ALA C N 1
ATOM 5749 C CA . ALA D 1 75 ? -47.649 1.090 -50.421 1.00 16.98 75 ALA C CA 1
ATOM 5750 C C . ALA D 1 75 ? -46.792 1.756 -51.491 1.00 17.61 75 ALA C C 1
ATOM 5751 O O . ALA D 1 75 ? -46.420 1.119 -52.487 1.00 20.30 75 ALA C O 1
ATOM 5753 N N . ASN D 1 76 ? -46.501 3.035 -51.282 1.00 18.56 76 ASN C N 1
ATOM 5754 C CA . ASN D 1 76 ? -45.666 3.820 -52.179 1.00 20.22 76 ASN C CA 1
ATOM 5755 C C . ASN D 1 76 ? -44.188 3.821 -51.790 1.00 19.64 76 ASN C C 1
ATOM 5756 O O . ASN D 1 76 ? -43.420 4.614 -52.328 1.00 22.59 76 ASN C O 1
ATOM 5761 N N . GLY D 1 77 ? -43.789 2.950 -50.860 1.00 17.83 77 GLY C N 1
ATOM 5762 C CA . GLY D 1 77 ? -42.385 2.861 -50.445 1.00 17.89 77 GLY C CA 1
ATOM 5763 C C . GLY D 1 77 ? -41.912 3.986 -49.558 1.00 17.50 77 GLY C C 1
ATOM 5764 O O . GLY D 1 77 ? -40.726 4.263 -49.515 1.00 21.76 77 GLY C O 1
ATOM 5765 N N . GLU D 1 78 ? -42.831 4.637 -48.853 1.00 17.67 78 GLU C N 1
ATOM 5766 C CA . GLU D 1 78 ? -42.494 5.736 -47.958 1.00 18.81 78 GLU C CA 1
ATOM 5767 C C . GLU D 1 78 ? -42.733 5.344 -46.509 1.00 16.35 78 GLU C C 1
ATOM 5768 O O . GLU D 1 78 ? -43.776 4.772 -46.179 1.00 16.32 78 GLU C O 1
ATOM 5774 N N . TYR D 1 79 ? -41.769 5.665 -45.645 1.00 15.44 79 TYR C N 1
ATOM 5775 C CA . TYR D 1 79 ? -41.921 5.457 -44.199 1.00 14.40 79 TYR C CA 1
ATOM 5776 C C . TYR D 1 79 ? -42.632 6.661 -43.580 1.00 15.35 79 TYR C C 1
ATOM 5777 O O . TYR D 1 79 ? -42.120 7.770 -43.608 1.00 17.91 79 TYR C O 1
ATOM 5786 N N . GLN D 1 80 ? -43.798 6.413 -42.990 1.00 15.53 80 GLN C N 1
ATOM 5787 C CA . GLN D 1 80 ? -44.639 7.452 -42.414 1.00 16.10 80 GLN C CA 1
ATOM 5788 C C . GLN D 1 80 ? -44.361 7.473 -40.920 1.00 15.39 80 GLN C C 1
ATOM 5789 O O . GLN D 1 80 ? -44.935 6.687 -40.159 1.00 17.35 80 GLN C O 1
ATOM 5795 N N . ASP D 1 81 ? -43.457 8.370 -40.515 1.00 15.53 81 ASP C N 1
ATOM 5796 C CA . ASP D 1 81 ? -42.990 8.431 -39.129 1.00 15.78 81 ASP C CA 1
ATOM 5797 C C . ASP D 1 81 ? -43.773 9.346 -38.202 1.00 14.89 81 ASP C C 1
ATOM 5798 O O . ASP D 1 81 ? -43.591 9.272 -36.991 1.00 15.92 81 ASP C O 1
ATOM 5803 N N . ALA D 1 82 ? -44.644 10.197 -38.748 1.00 14.84 82 ALA C N 1
ATOM 5804 C CA . ALA D 1 82 ? -45.403 11.122 -37.912 1.00 15.24 82 ALA C CA 1
ATOM 5805 C C . ALA D 1 82 ? -46.646 10.413 -37.361 1.00 14.50 82 ALA C C 1
ATOM 5806 O O . ALA D 1 82 ? -47.759 10.613 -37.842 1.00 15.82 82 ALA C O 1
ATOM 5808 N N . TYR D 1 83 ? -46.446 9.599 -36.332 1.00 14.21 83 TYR C N 1
ATOM 5809 C CA . TYR D 1 83 ? -47.484 8.709 -35.827 1.00 14.19 83 TYR C CA 1
ATOM 5810 C C . TYR D 1 83 ? -48.715 9.494 -35.406 1.00 14.38 83 TYR C C 1
ATOM 5811 O O . TYR D 1 83 ? -48.617 10.484 -34.698 1.00 15.56 83 TYR C O 1
ATOM 5820 N N . ASN D 1 84 ? -49.883 9.016 -35.826 1.00 14.51 84 ASN C N 1
ATOM 5821 C CA . ASN D 1 84 ? -51.116 9.745 -35.567 1.00 14.79 84 ASN C CA 1
ATOM 5822 C C . ASN D 1 84 ? -52.256 8.786 -35.829 1.00 15.67 84 ASN C C 1
ATOM 5823 O O . ASN D 1 84 ? -52.317 8.180 -36.895 1.00 15.95 84 ASN C O 1
ATOM 5828 N N A LEU D 1 85 ? -53.167 8.652 -34.870 0.50 16.65 85 LEU C N 1
ATOM 5829 N N B LEU D 1 85 ? -53.154 8.654 -34.858 0.50 16.94 85 LEU C N 1
ATOM 5830 C CA A LEU D 1 85 ? -54.314 7.758 -35.042 0.50 17.73 85 LEU C CA 1
ATOM 5831 C CA B LEU D 1 85 ? -54.320 7.787 -35.006 0.50 18.42 85 LEU C CA 1
ATOM 5832 C C A LEU D 1 85 ? -55.280 8.220 -36.128 0.50 19.35 85 LEU C C 1
ATOM 5833 C C B LEU D 1 85 ? -55.225 8.200 -36.166 0.50 19.06 85 LEU C C 1
ATOM 5834 O O A LEU D 1 85 ? -56.156 7.454 -36.538 0.50 22.80 85 LEU C O 1
ATOM 5835 O O B LEU D 1 85 ? -55.985 7.375 -36.683 0.50 19.88 85 LEU C O 1
ATOM 5844 N N . GLU D 1 86 ? -55.128 9.464 -36.582 1.00 18.05 86 GLU C N 1
ATOM 5845 C CA . GLU D 1 86 ? -55.934 9.995 -37.674 1.00 20.56 86 GLU C CA 1
ATOM 5846 C C . GLU D 1 86 ? -55.293 9.799 -39.049 1.00 19.03 86 GLU C C 1
ATOM 5847 O O . GLU D 1 86 ? -55.921 10.109 -40.057 1.00 20.90 86 GLU C O 1
ATOM 5853 N N . ASN D 1 87 ? -54.052 9.299 -39.099 1.00 16.85 87 ASN C N 1
ATOM 5854 C CA . ASN D 1 87 ? -53.393 9.033 -40.377 1.00 15.15 87 ASN C CA 1
ATOM 5855 C C . ASN D 1 87 ? -54.121 7.960 -41.161 1.00 15.55 87 ASN C C 1
ATOM 5856 O O . ASN D 1 87 ? -54.550 6.953 -40.601 1.00 16.67 87 ASN C O 1
ATOM 5861 N N . ALA D 1 88 ? -54.195 8.132 -42.474 1.00 15.86 88 ALA C N 1
ATOM 5862 C CA . ALA D 1 88 ? -54.631 7.045 -43.343 1.00 16.88 88 ALA C CA 1
ATOM 5863 C C . ALA D 1 88 ? -53.734 5.815 -43.172 1.00 15.72 88 ALA C C 1
ATOM 5864 O O . ALA D 1 88 ? -54.218 4.682 -43.210 1.00 16.26 88 ALA C O 1
ATOM 5866 N N . PHE D 1 89 ? -52.434 6.034 -42.984 1.00 15.76 89 PHE C N 1
ATOM 5867 C CA . PHE D 1 89 ? -51.497 4.941 -42.784 1.00 14.96 89 PHE C CA 1
ATOM 5868 C C . PHE D 1 89 ? -50.433 5.317 -41.765 1.00 14.09 89 PHE C C 1
ATOM 5869 O O . PHE D 1 89 ? -49.835 6.384 -41.844 1.00 15.93 89 PHE C O 1
ATOM 5877 N N . ASN D 1 90 ? -50.194 4.410 -40.823 1.00 14.26 90 ASN C N 1
ATOM 5878 C CA . ASN D 1 90 ? -49.034 4.489 -39.947 1.00 14.01 90 ASN C CA 1
ATOM 5879 C C . ASN D 1 90 ? -48.059 3.373 -40.292 1.00 13.58 90 ASN C C 1
ATOM 5880 O O . ASN D 1 90 ? -48.450 2.220 -40.398 1.00 15.12 90 ASN C O 1
ATOM 5885 N N . SER D 1 91 ? -46.784 3.730 -40.438 1.00 13.77 91 SER C N 1
ATOM 5886 C CA . SER D 1 91 ? -45.731 2.745 -40.695 1.00 13.10 91 SER C CA 1
ATOM 5887 C C . SER D 1 91 ? -45.413 1.903 -39.463 1.00 13.10 91 SER C C 1
ATOM 5888 O O . SER D 1 91 ? -44.812 0.840 -39.610 1.00 13.18 91 SER C O 1
ATOM 5891 N N . PHE D 1 92 ? -45.791 2.388 -38.276 1.00 13.26 92 PHE C N 1
ATOM 5892 C CA . PHE D 1 92 ? -45.541 1.697 -37.017 1.00 13.00 92 PHE C CA 1
ATOM 5893 C C . PHE D 1 92 ? -46.793 1.057 -36.447 1.00 12.25 92 PHE C C 1
ATOM 5894 O O . PHE D 1 92 ? -47.869 1.656 -36.483 1.00 13.67 92 PHE C O 1
ATOM 5902 N N . GLY D 1 93 ? -46.629 -0.095 -35.821 1.00 13.00 93 GLY C N 1
ATOM 5903 C CA . GLY D 1 93 ? -47.681 -0.661 -35.025 1.00 13.07 93 GLY C CA 1
ATOM 5904 C C . GLY D 1 93 ? -47.192 -1.659 -33.998 1.00 12.27 93 GLY C C 1
ATOM 5905 O O . GLY D 1 93 ? -46.004 -2.003 -33.938 1.00 13.07 93 GLY C O 1
ATOM 5906 N N . ARG D 1 94 ? -48.126 -2.115 -33.169 1.00 13.25 94 ARG C N 1
ATOM 5907 C CA . ARG D 1 94 ? -47.883 -3.082 -32.107 1.00 12.62 94 ARG C CA 1
ATOM 5908 C C . ARG D 1 94 ? -48.925 -4.173 -32.170 1.00 12.79 94 ARG C C 1
ATOM 5909 O O . ARG D 1 94 ? -50.071 -3.937 -32.543 1.00 13.72 94 ARG C O 1
ATOM 5917 N N . THR D 1 95 ? -48.531 -5.357 -31.754 1.00 12.76 95 THR C N 1
ATOM 5918 C CA . THR D 1 95 ? -49.444 -6.449 -31.584 1.00 12.46 95 THR C CA 1
ATOM 5919 C C . THR D 1 95 ? -48.924 -7.404 -30.503 1.00 12.70 95 THR C C 1
ATOM 5920 O O . THR D 1 95 ? -47.840 -7.210 -29.961 1.00 14.64 95 THR C O 1
ATOM 5924 N N . ALA D 1 96 ? -49.698 -8.416 -30.168 1.00 13.60 96 ALA C N 1
ATOM 5925 C CA . ALA D 1 96 ? -49.333 -9.355 -29.120 1.00 13.85 96 ALA C CA 1
ATOM 5926 C C . ALA D 1 96 ? -50.037 -10.663 -29.379 1.00 14.00 96 ALA C C 1
ATOM 5927 O O . ALA D 1 96 ? -51.138 -10.700 -29.961 1.00 16.56 96 ALA C O 1
ATOM 5929 N N . THR D 1 97 ? -49.453 -11.755 -28.941 1.00 16.11 97 THR C N 1
ATOM 5930 C CA . THR D 1 97 ? -50.146 -13.035 -29.117 1.00 16.78 97 THR C CA 1
ATOM 5931 C C . THR D 1 97 ? -51.308 -13.182 -28.137 1.00 19.62 97 THR C C 1
ATOM 5932 O O . THR D 1 97 ? -51.175 -12.827 -26.966 1.00 18.59 97 THR C O 1
ATOM 5936 N N . THR D 1 98 ? -52.434 -13.739 -28.600 1.00 19.54 98 THR C N 1
ATOM 5937 C CA . THR D 1 98 ? -53.509 -14.108 -27.691 1.00 19.23 98 THR C CA 1
ATOM 5938 C C . THR D 1 98 ? -53.035 -15.196 -26.731 1.00 18.30 98 THR C C 1
ATOM 5939 O O . THR D 1 98 ? -52.188 -16.026 -27.081 1.00 19.84 98 THR C O 1
ATOM 5943 N N . PHE D 1 99 ? -53.531 -15.187 -25.506 1.00 21.58 99 PHE C N 1
ATOM 5944 C CA . PHE D 1 99 ? -53.039 -16.155 -24.531 1.00 23.18 99 PHE C CA 1
ATOM 5945 C C . PHE D 1 99 ? -53.574 -17.567 -24.759 1.00 23.81 99 PHE C C 1
ATOM 5946 O O . PHE D 1 99 ? -52.876 -18.527 -24.459 1.00 29.02 99 PHE C O 1
ATOM 5954 N N . ASP D 1 100 ? -54.798 -17.684 -25.267 1.00 26.17 100 ASP C N 1
ATOM 5955 C CA . ASP D 1 100 ? -55.390 -18.987 -25.609 1.00 27.79 100 ASP C CA 1
ATOM 5956 C C . ASP D 1 100 ? -54.716 -19.645 -26.815 1.00 24.05 100 ASP C C 1
ATOM 5957 O O . ASP D 1 100 ? -54.158 -20.737 -26.706 1.00 29.50 100 ASP C O 1
ATOM 5962 N N . ALA D 1 101 ? -54.754 -18.971 -27.959 1.00 24.10 101 ALA C N 1
ATOM 5963 C CA . ALA D 1 101 ? -54.264 -19.552 -29.208 1.00 23.92 101 ALA C CA 1
ATOM 5964 C C . ALA D 1 101 ? -52.816 -19.193 -29.557 1.00 22.27 101 ALA C C 1
ATOM 5965 O O . ALA D 1 101 ? -52.244 -19.782 -30.462 1.00 25.34 101 ALA C O 1
ATOM 5967 N N . GLY D 1 102 ? -52.240 -18.219 -28.857 1.00 19.45 102 GLY C N 1
ATOM 5968 C CA . GLY D 1 102 ? -50.879 -17.778 -29.138 1.00 19.03 102 GLY C CA 1
ATOM 5969 C C . GLY D 1 102 ? -50.730 -17.070 -30.471 1.00 18.73 102 GLY C C 1
ATOM 5970 O O . GLY D 1 102 ? -49.659 -17.103 -31.050 1.00 20.86 102 GLY C O 1
ATOM 5971 N N . GLU D 1 103 ? -51.792 -16.452 -30.991 1.00 16.87 103 GLU C N 1
ATOM 5972 C CA . GLU D 1 103 ? -51.745 -15.886 -32.354 1.00 16.40 103 GLU C CA 1
ATOM 5973 C C . GLU D 1 103 ? -51.798 -14.365 -32.293 1.00 15.84 103 GLU C C 1
ATOM 5974 O O . GLU D 1 103 ? -52.606 -13.813 -31.548 1.00 18.66 103 GLU C O 1
ATOM 5980 N N . TRP D 1 104 ? -50.910 -13.685 -33.026 1.00 14.54 104 TRP C N 1
ATOM 5981 C CA . TRP D 1 104 ? -50.983 -12.232 -33.212 1.00 13.92 104 TRP C CA 1
ATOM 5982 C C . TRP D 1 104 ? -51.534 -11.919 -34.596 1.00 13.81 104 TRP C C 1
ATOM 5983 O O . TRP D 1 104 ? -51.413 -12.730 -35.523 1.00 13.93 104 TRP C O 1
ATOM 5994 N N . THR D 1 105 ? -52.152 -10.740 -34.717 1.00 14.49 105 THR C N 1
ATOM 5995 C CA . THR D 1 105 ? -52.651 -10.233 -35.998 1.00 14.78 105 THR C CA 1
ATOM 5996 C C . THR D 1 105 ? -52.257 -8.767 -36.215 1.00 14.32 105 THR C C 1
ATOM 5997 O O . THR D 1 105 ? -52.075 -8.004 -35.254 1.00 15.62 105 THR C O 1
ATOM 6001 N N A LEU D 1 106 ? -52.154 -8.399 -37.489 0.50 14.83 106 LEU C N 1
ATOM 6002 N N B LEU D 1 106 ? -52.151 -8.386 -37.486 0.50 15.47 106 LEU C N 1
ATOM 6003 C CA A LEU D 1 106 ? -51.826 -7.051 -37.920 0.50 16.33 106 LEU C CA 1
ATOM 6004 C CA B LEU D 1 106 ? -51.812 -7.029 -37.887 0.50 17.78 106 LEU C CA 1
ATOM 6005 C C A LEU D 1 106 ? -52.661 -6.761 -39.145 0.50 15.61 106 LEU C C 1
ATOM 6006 C C B LEU D 1 106 ? -52.569 -6.718 -39.170 0.50 16.04 106 LEU C C 1
ATOM 6007 O O A LEU D 1 106 ? -52.793 -7.618 -40.013 0.50 17.35 106 LEU C O 1
ATOM 6008 O O B LEU D 1 106 ? -52.563 -7.522 -40.099 0.50 18.32 106 LEU C O 1
ATOM 6017 N N . HIS D 1 107 ? -53.238 -5.569 -39.212 1.00 14.12 107 HIS C N 1
ATOM 6018 C CA . HIS D 1 107 ? -53.985 -5.146 -40.393 1.00 15.17 107 HIS C CA 1
ATOM 6019 C C . HIS D 1 107 ? -53.225 -4.005 -41.041 1.00 15.26 107 HIS C C 1
ATOM 6020 O O . HIS D 1 107 ? -52.934 -2.997 -40.397 1.00 18.16 107 HIS C O 1
ATOM 6027 N N . THR D 1 108 ? -52.856 -4.185 -42.305 1.00 13.93 108 THR C N 1
ATOM 6028 C CA . THR D 1 108 ? -51.933 -3.253 -42.942 1.00 13.99 108 THR C CA 1
ATOM 6029 C C . THR D 1 108 ? -52.119 -3.262 -44.463 1.00 13.24 108 THR C C 1
ATOM 6030 O O . THR D 1 108 ? -53.159 -3.714 -44.965 1.00 14.92 108 THR C O 1
ATOM 6034 N N . VAL D 1 109 ? -51.146 -2.707 -45.179 1.00 14.70 109 VAL C N 1
ATOM 6035 C CA . VAL D 1 109 ? -51.065 -2.820 -46.626 1.00 14.89 109 VAL C CA 1
ATOM 6036 C C . VAL D 1 109 ? -49.725 -3.451 -46.972 1.00 14.47 109 VAL C C 1
ATOM 6037 O O . VAL D 1 109 ? -48.779 -3.379 -46.189 1.00 15.45 109 VAL C O 1
ATOM 6041 N N . LYS D 1 110 ? -49.623 -4.030 -48.156 1.00 15.29 110 LYS C N 1
ATOM 6042 C CA . LYS D 1 110 ? -48.346 -4.583 -48.593 1.00 14.41 110 LYS C CA 1
ATOM 6043 C C . LYS D 1 110 ? -47.348 -3.440 -48.825 1.00 14.85 110 LYS C C 1
ATOM 6044 O O . LYS D 1 110 ? -47.653 -2.492 -49.542 1.00 15.60 110 LYS C O 1
ATOM 6050 N N . PRO D 1 111 ? -46.149 -3.520 -48.219 1.00 14.87 111 PRO C N 1
ATOM 6051 C CA . PRO D 1 111 ? -45.217 -2.412 -48.360 1.00 15.32 111 PRO C CA 1
ATOM 6052 C C . PRO D 1 111 ? -44.608 -2.327 -49.749 1.00 15.69 111 PRO C C 1
ATOM 6053 O O . PRO D 1 111 ? -44.344 -3.340 -50.387 1.00 17.11 111 PRO C O 1
ATOM 6057 N N . GLY D 1 112 ? -44.392 -1.103 -50.207 1.00 16.08 112 GLY C N 1
ATOM 6058 C CA . GLY D 1 112 ? -43.644 -0.864 -51.424 1.00 16.62 112 GLY C CA 1
ATOM 6059 C C . GLY D 1 112 ? -42.142 -1.051 -51.225 1.00 16.83 112 GLY C C 1
ATOM 6060 O O . GLY D 1 112 ? -41.654 -1.101 -50.107 1.00 16.66 112 GLY C O 1
ATOM 6061 N N . VAL D 1 113 ? -41.426 -1.145 -52.334 1.00 16.82 113 VAL C N 1
ATOM 6062 C CA . VAL D 1 113 ? -39.981 -1.351 -52.351 1.00 16.50 113 VAL C CA 1
ATOM 6063 C C . VAL D 1 113 ? -39.236 -0.107 -51.907 1.00 17.82 113 VAL C C 1
ATOM 6064 O O . VAL D 1 113 ? -39.560 1.003 -52.327 1.00 17.88 113 VAL C O 1
ATOM 6068 N N . VAL D 1 114 ? -38.247 -0.303 -51.040 1.00 16.55 114 VAL C N 1
ATOM 6069 C CA . VAL D 1 114 ? -37.313 0.764 -50.679 1.00 17.40 114 VAL C CA 1
ATOM 6070 C C . VAL D 1 114 ? -35.882 0.319 -50.980 1.00 15.75 114 VAL C C 1
ATOM 6071 O O . VAL D 1 114 ? -35.556 -0.859 -50.904 1.00 16.51 114 VAL C O 1
ATOM 6075 N N . ASN D 1 115 ? -35.029 1.282 -51.306 1.00 16.08 115 ASN C N 1
ATOM 6076 C CA . ASN D 1 115 ? -33.624 0.987 -51.577 1.00 16.64 115 ASN C CA 1
ATOM 6077 C C . ASN D 1 115 ? -32.782 0.980 -50.314 1.00 14.97 115 ASN C C 1
ATOM 6078 O O . ASN D 1 115 ? -33.043 1.722 -49.363 1.00 16.66 115 ASN C O 1
ATOM 6083 N N . ASN D 1 116 ? -31.756 0.132 -50.311 1.00 15.35 116 ASN C N 1
ATOM 6084 C CA . ASN D 1 116 ? -30.762 0.162 -49.248 1.00 16.42 116 ASN C CA 1
ATOM 6085 C C . ASN D 1 116 ? -29.819 1.365 -49.413 1.00 16.01 116 ASN C C 1
ATOM 6086 O O . ASN D 1 116 ? -30.001 2.191 -50.320 1.00 16.96 116 ASN C O 1
ATOM 6091 N N . ALA D 1 117 ? -28.833 1.486 -48.531 1.00 16.20 117 ALA C N 1
ATOM 6092 C CA . ALA D 1 117 ? -27.993 2.680 -48.513 1.00 16.98 117 ALA C CA 1
ATOM 6093 C C . ALA D 1 117 ? -27.085 2.806 -49.732 1.00 17.58 117 ALA C C 1
ATOM 6094 O O . ALA D 1 117 ? -26.606 3.903 -50.043 1.00 20.62 117 ALA C O 1
ATOM 6096 N N . ALA D 1 118 ? -26.863 1.692 -50.423 1.00 19.30 118 ALA C N 1
ATOM 6097 C CA . ALA D 1 118 ? -26.078 1.684 -51.660 1.00 18.95 118 ALA C CA 1
ATOM 6098 C C . ALA D 1 118 ? -26.947 1.853 -52.906 1.00 20.09 118 ALA C C 1
ATOM 6099 O O . ALA D 1 118 ? -26.445 1.756 -54.016 1.00 23.04 118 ALA C O 1
ATOM 6101 N N . GLY D 1 119 ? -28.247 2.093 -52.713 1.00 18.25 119 GLY C N 1
ATOM 6102 C CA . GLY D 1 119 ? -29.198 2.290 -53.809 1.00 18.56 119 GLY C CA 1
ATOM 6103 C C . GLY D 1 119 ? -29.771 1.020 -54.436 1.00 19.45 119 GLY C C 1
ATOM 6104 O O . GLY D 1 119 ? -30.383 1.078 -55.503 1.00 23.90 119 GLY C O 1
ATOM 6105 N N . VAL D 1 120 ? -29.560 -0.126 -53.797 1.00 18.02 120 VAL C N 1
ATOM 6106 C CA . VAL D 1 120 ? -30.042 -1.407 -54.315 1.00 18.42 120 VAL C CA 1
ATOM 6107 C C . VAL D 1 120 ? -31.426 -1.696 -53.734 1.00 17.79 120 VAL C C 1
ATOM 6108 O O . VAL D 1 120 ? -31.604 -1.627 -52.523 1.00 17.43 120 VAL C O 1
ATOM 6112 N N . PRO D 1 121 ? -32.406 -2.027 -54.586 1.00 17.46 121 PRO C N 1
ATOM 6113 C CA . PRO D 1 121 ? -33.747 -2.289 -54.052 1.00 16.46 121 PRO C CA 1
ATOM 6114 C C . PRO D 1 121 ? -33.797 -3.476 -53.102 1.00 16.05 121 PRO C C 1
ATOM 6115 O O . PRO D 1 121 ? -33.202 -4.513 -53.384 1.00 18.32 121 PRO C O 1
ATOM 6119 N N . MET D 1 122 ? -34.505 -3.313 -51.989 1.00 15.58 122 MET C N 1
ATOM 6120 C CA . MET D 1 122 ? -34.788 -4.407 -51.080 1.00 15.09 122 MET C CA 1
ATOM 6121 C C . MET D 1 122 ? -36.153 -4.972 -51.429 1.00 15.60 122 MET C C 1
ATOM 6122 O O . MET D 1 122 ? -37.036 -4.241 -51.901 1.00 16.19 122 MET C O 1
ATOM 6127 N N . ALA D 1 123 ? -36.346 -6.273 -51.241 1.00 15.54 123 ALA C N 1
ATOM 6128 C CA . ALA D 1 123 ? -37.667 -6.848 -51.517 1.00 15.40 123 ALA C CA 1
ATOM 6129 C C . ALA D 1 123 ? -38.660 -6.290 -50.482 1.00 15.87 123 ALA C C 1
ATOM 6130 O O . ALA D 1 123 ? -38.248 -5.871 -49.395 1.00 15.32 123 ALA C O 1
ATOM 6132 N N . PRO D 1 124 ? -39.974 -6.274 -50.808 1.00 14.70 124 PRO C N 1
ATOM 6133 C CA . PRO D 1 124 ? -40.959 -5.777 -49.840 1.00 14.23 124 PRO C CA 1
ATOM 6134 C C . PRO D 1 124 ? -40.822 -6.494 -48.494 1.00 14.12 124 PRO C C 1
ATOM 6135 O O . PRO D 1 124 ? -40.754 -7.714 -48.466 1.00 14.34 124 PRO C O 1
ATOM 6139 N N . HIS D 1 125 ? -40.783 -5.737 -47.403 1.00 13.51 125 HIS C N 1
ATOM 6140 C CA . HIS D 1 125 ? -40.578 -6.341 -46.101 1.00 13.46 125 HIS C CA 1
ATOM 6141 C C . HIS D 1 125 ? -41.197 -5.532 -44.968 1.00 13.10 125 HIS C C 1
ATOM 6142 O O . HIS D 1 125 ? -41.405 -4.317 -45.086 1.00 13.70 125 HIS C O 1
ATOM 6149 N N A ILE D 1 126 ? -41.510 -6.252 -43.885 0.50 12.91 126 ILE C N 1
ATOM 6150 N N B ILE D 1 126 ? -41.465 -6.215 -43.864 0.50 12.80 126 ILE C N 1
ATOM 6151 C CA A ILE D 1 126 ? -41.916 -5.678 -42.603 0.50 12.65 126 ILE C CA 1
ATOM 6152 C CA B ILE D 1 126 ? -41.902 -5.564 -42.648 0.50 12.91 126 ILE C CA 1
ATOM 6153 C C A ILE D 1 126 ? -40.754 -5.887 -41.638 0.50 13.06 126 ILE C C 1
ATOM 6154 C C B ILE D 1 126 ? -40.849 -5.877 -41.588 0.50 13.38 126 ILE C C 1
ATOM 6155 O O A ILE D 1 126 ? -40.255 -7.003 -41.516 0.50 13.47 126 ILE C O 1
ATOM 6156 O O B ILE D 1 126 ? -40.511 -7.043 -41.372 0.50 15.21 126 ILE C O 1
ATOM 6165 N N . ASN D 1 127 ? -40.319 -4.829 -40.956 1.00 12.17 127 ASN C N 1
ATOM 6166 C CA . ASN D 1 127 ? -39.334 -4.974 -39.885 1.00 12.81 127 ASN C CA 1
ATOM 6167 C C . ASN D 1 127 ? -40.077 -5.313 -38.604 1.00 13.18 127 ASN C C 1
ATOM 6168 O O . ASN D 1 127 ? -41.043 -4.643 -38.268 1.00 14.29 127 ASN C O 1
ATOM 6173 N N . ILE D 1 128 ? -39.619 -6.330 -37.886 1.00 12.75 128 ILE C N 1
ATOM 6174 C CA . ILE D 1 128 ? -40.250 -6.808 -36.664 1.00 12.96 128 ILE C CA 1
ATOM 6175 C C . ILE D 1 128 ? -39.253 -6.847 -35.514 1.00 12.99 128 ILE C C 1
ATOM 6176 O O . ILE D 1 128 ? -38.116 -7.274 -35.697 1.00 13.93 128 ILE C O 1
ATOM 6181 N N . SER D 1 129 ? -39.690 -6.402 -34.347 1.00 12.67 129 SER C N 1
ATOM 6182 C CA . SER D 1 129 ? -38.963 -6.575 -33.097 1.00 12.83 129 SER C CA 1
ATOM 6183 C C . SER D 1 129 ? -39.843 -7.375 -32.139 1.00 12.93 129 SER C C 1
ATOM 6184 O O . SER D 1 129 ? -41.003 -6.993 -31.887 1.00 13.89 129 SER C O 1
ATOM 6187 N N . LEU D 1 130 ? -39.294 -8.454 -31.614 1.00 12.44 130 LEU C N 1
ATOM 6188 C CA . LEU D 1 130 ? -39.974 -9.406 -30.750 1.00 13.09 130 LEU C CA 1
ATOM 6189 C C . LEU D 1 130 ? -39.479 -9.313 -29.302 1.00 12.01 130 LEU C C 1
ATOM 6190 O O . LEU D 1 130 ? -38.260 -9.441 -29.044 1.00 12.71 130 LEU C O 1
ATOM 6195 N N . PHE D 1 131 ? -40.443 -9.148 -28.379 1.00 12.24 131 PHE C N 1
ATOM 6196 C CA . PHE D 1 131 ? -40.214 -9.008 -26.939 1.00 13.30 131 PHE C CA 1
ATOM 6197 C C . PHE D 1 131 ? -41.030 -10.061 -26.208 1.00 12.73 131 PHE C C 1
ATOM 6198 O O . PHE D 1 131 ? -42.139 -10.400 -26.654 1.00 14.30 131 PHE C O 1
ATOM 6206 N N . ALA D 1 132 ? -40.510 -10.561 -25.091 1.00 13.27 132 ALA C N 1
ATOM 6207 C CA . ALA D 1 132 ? -41.263 -11.475 -24.237 1.00 13.46 132 ALA C CA 1
ATOM 6208 C C . ALA D 1 132 ? -40.513 -11.794 -22.965 1.00 13.07 132 ALA C C 1
ATOM 6209 O O . ALA D 1 132 ? -39.288 -11.640 -22.905 1.00 13.66 132 ALA C O 1
ATOM 6211 N N . ARG D 1 133 ? -41.239 -12.302 -21.976 1.00 14.06 133 ARG C N 1
ATOM 6212 C CA . ARG D 1 133 ? -40.643 -13.058 -20.889 1.00 14.14 133 ARG C CA 1
ATOM 6213 C C . ARG D 1 133 ? -39.623 -14.024 -21.475 1.00 13.96 133 ARG C C 1
ATOM 6214 O O . ARG D 1 133 ? -39.897 -14.722 -22.462 1.00 13.29 133 ARG C O 1
ATOM 6222 N N . GLY D 1 134 ? -38.439 -14.071 -20.867 1.00 12.76 134 GLY C N 1
ATOM 6223 C CA . GLY D 1 134 ? -37.375 -14.959 -21.322 1.00 13.04 134 GLY C CA 1
ATOM 6224 C C . GLY D 1 134 ? -36.467 -14.411 -22.398 1.00 12.46 134 GLY C C 1
ATOM 6225 O O . GLY D 1 134 ? -35.455 -15.047 -22.706 1.00 13.73 134 GLY C O 1
ATOM 6226 N N . ILE D 1 135 ? -36.848 -13.286 -23.009 1.00 12.53 135 ILE C N 1
ATOM 6227 C CA . ILE D 1 135 ? -36.087 -12.639 -24.068 1.00 11.89 135 ILE C CA 1
ATOM 6228 C C . ILE D 1 135 ? -35.401 -11.402 -23.453 1.00 11.66 135 ILE C C 1
ATOM 6229 O O . ILE D 1 135 ? -36.054 -10.417 -23.133 1.00 12.73 135 ILE C O 1
ATOM 6234 N N . ASN D 1 136 ? -34.090 -11.471 -23.241 1.00 11.99 136 ASN C N 1
ATOM 6235 C CA . ASN D 1 136 ? -33.393 -10.432 -22.472 1.00 11.46 136 ASN C CA 1
ATOM 6236 C C . ASN D 1 136 ? -33.170 -9.138 -23.250 1.00 10.86 136 ASN C C 1
ATOM 6237 O O . ASN D 1 136 ? -33.146 -8.054 -22.676 1.00 12.79 136 ASN C O 1
ATOM 6242 N N . ILE D 1 137 ? -32.986 -9.283 -24.556 1.00 11.74 137 ILE C N 1
ATOM 6243 C CA . ILE D 1 137 ? -32.917 -8.170 -25.500 1.00 12.43 137 ILE C CA 1
ATOM 6244 C C . ILE D 1 137 ? -33.729 -8.593 -26.723 1.00 11.72 137 ILE C C 1
ATOM 6245 O O . ILE D 1 137 ? -33.686 -9.738 -27.153 1.00 12.90 137 ILE C O 1
ATOM 6250 N N . HIS D 1 138 ? -34.534 -7.670 -27.237 1.00 11.91 138 HIS C N 1
ATOM 6251 C CA . HIS D 1 138 ? -35.466 -7.996 -28.299 1.00 11.60 138 HIS C CA 1
ATOM 6252 C C . HIS D 1 138 ? -34.767 -8.540 -29.529 1.00 11.21 138 HIS C C 1
ATOM 6253 O O . HIS D 1 138 ? -33.602 -8.220 -29.805 1.00 12.65 138 HIS C O 1
ATOM 6260 N N . LEU D 1 139 ? -35.501 -9.363 -30.261 1.00 11.99 139 LEU C N 1
ATOM 6261 C CA . LEU D 1 139 ? -35.027 -10.024 -31.462 1.00 12.11 139 LEU C CA 1
ATOM 6262 C C . LEU D 1 139 ? -35.567 -9.307 -32.679 1.00 12.11 139 LEU C C 1
ATOM 6263 O O . LEU D 1 139 ? -36.783 -9.081 -32.792 1.00 13.11 139 LEU C O 1
ATOM 6268 N N . HIS D 1 140 ? -34.674 -8.916 -33.578 1.00 11.72 140 HIS C N 1
ATOM 6269 C CA . HIS D 1 140 ? -35.036 -8.245 -34.819 1.00 11.49 140 HIS C CA 1
ATOM 6270 C C . HIS D 1 140 ? -35.183 -9.269 -35.932 1.00 12.11 140 HIS C C 1
ATOM 6271 O O . HIS D 1 140 ? -34.297 -10.112 -36.127 1.00 12.18 140 HIS C O 1
ATOM 6278 N N . THR D 1 141 ? -36.237 -9.182 -36.725 1.00 12.50 141 THR C N 1
ATOM 6279 C CA . THR D 1 141 ? -36.318 -9.997 -37.934 1.00 13.05 141 THR C CA 1
ATOM 6280 C C . THR D 1 141 ? -37.021 -9.207 -39.039 1.00 11.97 141 THR C C 1
ATOM 6281 O O . THR D 1 141 ? -37.352 -8.035 -38.846 1.00 12.89 141 THR C O 1
ATOM 6285 N N . ARG D 1 142 ? -37.240 -9.856 -40.181 1.00 12.46 142 ARG C N 1
ATOM 6286 C CA . ARG D 1 142 ? -37.994 -9.262 -41.273 1.00 12.28 142 ARG C CA 1
ATOM 6287 C C . ARG D 1 142 ? -38.959 -10.296 -41.806 1.00 12.78 142 ARG C C 1
ATOM 6288 O O . ARG D 1 142 ? -38.621 -11.467 -41.913 1.00 14.06 142 ARG C O 1
ATOM 6296 N N . LEU D 1 143 ? -40.147 -9.812 -42.169 1.00 12.75 143 LEU C N 1
ATOM 6297 C CA . LEU D 1 143 ? -41.172 -10.587 -42.848 1.00 13.06 143 LEU C CA 1
ATOM 6298 C C . LEU D 1 143 ? -41.174 -10.161 -44.322 1.00 13.27 143 LEU C C 1
ATOM 6299 O O . LEU D 1 143 ? -41.449 -8.995 -44.646 1.00 14.25 143 LEU C O 1
ATOM 6304 N N . TYR D 1 144 ? -40.862 -11.117 -45.194 1.00 13.07 144 TYR C N 1
ATOM 6305 C CA . TYR D 1 144 ? -40.943 -10.969 -46.641 1.00 13.81 144 TYR C CA 1
ATOM 6306 C C . TYR D 1 144 ? -42.136 -11.814 -47.140 1.00 13.33 144 TYR C C 1
ATOM 6307 O O . TYR D 1 144 ? -42.758 -12.555 -46.363 1.00 14.16 144 TYR C O 1
ATOM 6316 N N . PHE D 1 145 ? -42.458 -11.715 -48.428 1.00 13.56 145 PHE C N 1
ATOM 6317 C CA . PHE D 1 145 ? -43.697 -12.288 -48.947 1.00 14.48 145 PHE C CA 1
ATOM 6318 C C . PHE D 1 145 ? -43.428 -13.368 -49.995 1.00 14.69 145 PHE C C 1
ATOM 6319 O O . PHE D 1 145 ? -42.609 -13.166 -50.896 1.00 16.12 145 PHE C O 1
ATOM 6327 N N . ASP D 1 146 ? -44.120 -14.507 -49.894 1.00 14.83 146 ASP C N 1
ATOM 6328 C CA . ASP D 1 146 ? -43.829 -15.627 -50.808 1.00 15.80 146 ASP C CA 1
ATOM 6329 C C . ASP D 1 146 ? -44.231 -15.377 -52.258 1.00 16.60 146 ASP C C 1
ATOM 6330 O O . ASP D 1 146 ? -43.780 -16.095 -53.133 1.00 19.59 146 ASP C O 1
ATOM 6335 N N . ASP D 1 147 ? -45.061 -14.361 -52.502 1.00 16.10 147 ASP C N 1
ATOM 6336 C CA . ASP D 1 147 ? -45.437 -13.966 -53.867 1.00 16.62 147 ASP C CA 1
ATOM 6337 C C . ASP D 1 147 ? -44.556 -12.845 -54.437 1.00 17.34 147 ASP C C 1
ATOM 6338 O O . ASP D 1 147 ? -44.920 -12.202 -55.426 1.00 18.95 147 ASP C O 1
ATOM 6343 N N . GLU D 1 148 ? -43.389 -12.646 -53.823 1.00 17.11 148 GLU C N 1
ATOM 6344 C CA . GLU D 1 148 ? -42.361 -11.715 -54.321 1.00 16.68 148 GLU C CA 1
ATOM 6345 C C . GLU D 1 148 ? -41.049 -12.455 -54.550 1.00 17.29 148 GLU C C 1
ATOM 6346 O O . GLU D 1 148 ? -39.967 -11.921 -54.263 1.00 17.95 148 GLU C O 1
ATOM 6352 N N . ALA D 1 149 ? -41.145 -13.668 -55.078 1.00 18.38 149 ALA C N 1
ATOM 6353 C CA . ALA D 1 149 ? -39.974 -14.540 -55.200 1.00 19.32 149 ALA C CA 1
ATOM 6354 C C . ALA D 1 149 ? -38.841 -13.890 -55.995 1.00 18.56 149 ALA C C 1
ATOM 6355 O O . ALA D 1 149 ? -37.667 -14.024 -55.629 1.00 19.39 149 ALA C O 1
ATOM 6357 N N . GLN D 1 150 ? -39.175 -13.213 -57.089 1.00 19.54 150 GLN C N 1
ATOM 6358 C CA . GLN D 1 150 ? -38.147 -12.598 -57.921 1.00 20.48 150 GLN C CA 1
ATOM 6359 C C . GLN D 1 150 ? -37.402 -11.515 -57.136 1.00 18.47 150 GLN C C 1
ATOM 6360 O O . GLN D 1 150 ? -36.166 -11.442 -57.159 1.00 21.08 150 GLN C O 1
ATOM 6366 N N . ALA D 1 151 ? -38.138 -10.662 -56.441 1.00 19.21 151 ALA C N 1
ATOM 6367 C CA . ALA D 1 151 ? -37.508 -9.611 -55.651 1.00 17.85 151 ALA C CA 1
ATOM 6368 C C . ALA D 1 151 ? -36.722 -10.199 -54.486 1.00 16.55 151 ALA C C 1
ATOM 6369 O O . ALA D 1 151 ? -35.618 -9.723 -54.164 1.00 17.53 151 ALA C O 1
ATOM 6371 N N . ASN D 1 152 ? -37.289 -11.206 -53.832 1.00 16.32 152 ASN C N 1
ATOM 6372 C CA . ASN D 1 152 ? -36.628 -11.840 -52.700 1.00 15.85 152 ASN C CA 1
ATOM 6373 C C . ASN D 1 152 ? -35.261 -12.400 -53.078 1.00 17.72 152 ASN C C 1
ATOM 6374 O O . ASN D 1 152 ? -34.294 -12.265 -52.323 1.00 17.44 152 ASN C O 1
ATOM 6379 N N . ALA D 1 153 ? -35.186 -13.013 -54.251 1.00 18.09 153 ALA C N 1
ATOM 6380 C CA . ALA D 1 153 ? -33.953 -13.647 -54.700 1.00 17.86 153 ALA C CA 1
ATOM 6381 C C . ALA D 1 153 ? -32.829 -12.633 -54.920 1.00 18.94 153 ALA C C 1
ATOM 6382 O O . ALA D 1 153 ? -31.667 -13.005 -54.870 1.00 22.13 153 ALA C O 1
ATOM 6384 N N . LYS D 1 154 ? -33.190 -11.377 -55.171 1.00 18.80 154 LYS C N 1
ATOM 6385 C CA . LYS D 1 154 ? -32.247 -10.286 -55.423 1.00 19.37 154 LYS C CA 1
ATOM 6386 C C . LYS D 1 154 ? -32.063 -9.348 -54.219 1.00 17.45 154 LYS C C 1
ATOM 6387 O O . LYS D 1 154 ? -31.292 -8.398 -54.305 1.00 19.83 154 LYS C O 1
ATOM 6393 N N . CYS D 1 155 ? -32.749 -9.600 -53.105 1.00 16.90 155 CYS C N 1
ATOM 6394 C CA . CYS D 1 155 ? -32.681 -8.682 -51.963 1.00 16.35 155 CYS C CA 1
ATOM 6395 C C . CYS D 1 155 ? -31.286 -8.695 -51.345 1.00 15.91 155 CYS C C 1
ATOM 6396 O O . CYS D 1 155 ? -30.774 -9.753 -50.988 1.00 17.05 155 CYS C O 1
ATOM 6399 N N . PRO D 1 156 ? -30.664 -7.514 -51.216 1.00 15.47 156 PRO C N 1
ATOM 6400 C CA . PRO D 1 156 ? -29.309 -7.467 -50.666 1.00 16.51 156 PRO C CA 1
ATOM 6401 C C . PRO D 1 156 ? -29.234 -7.747 -49.169 1.00 17.60 156 PRO C C 1
ATOM 6402 O O . PRO D 1 156 ? -28.152 -7.944 -48.635 1.00 22.84 156 PRO C O 1
ATOM 6406 N N . VAL D 1 157 ? -30.363 -7.732 -48.474 1.00 15.18 157 VAL C N 1
ATOM 6407 C CA . VAL D 1 157 ? -30.395 -8.147 -47.081 1.00 14.96 157 VAL C CA 1
ATOM 6408 C C . VAL D 1 157 ? -30.569 -9.665 -46.981 1.00 14.44 157 VAL C C 1
ATOM 6409 O O . VAL D 1 157 ? -29.814 -10.328 -46.257 1.00 16.43 157 VAL C O 1
ATOM 6413 N N . LEU D 1 158 ? -31.540 -10.238 -47.700 1.00 16.10 158 LEU C N 1
ATOM 6414 C CA . LEU D 1 158 ? -31.676 -11.706 -47.691 1.00 16.56 158 LEU C CA 1
ATOM 6415 C C . LEU D 1 158 ? -30.388 -12.391 -48.139 1.00 17.10 158 LEU C C 1
ATOM 6416 O O . LEU D 1 158 ? -30.012 -13.448 -47.607 1.00 17.29 158 LEU C O 1
ATOM 6421 N N . ASN D 1 159 ? -29.679 -11.761 -49.075 1.00 16.28 159 ASN C N 1
ATOM 6422 C CA . ASN D 1 159 ? -28.442 -12.349 -49.587 1.00 17.17 159 ASN C CA 1
ATOM 6423 C C . ASN D 1 159 ? -27.287 -12.345 -48.578 1.00 16.80 159 ASN C C 1
ATOM 6424 O O . ASN D 1 159 ? -26.265 -12.993 -48.823 1.00 19.04 159 ASN C O 1
ATOM 6429 N N . LEU D 1 160 ? -27.430 -11.623 -47.464 1.00 16.32 160 LEU C N 1
ATOM 6430 C CA . LEU D 1 160 ? -26.420 -11.650 -46.386 1.00 17.39 160 LEU C CA 1
ATOM 6431 C C . LEU D 1 160 ? -26.588 -12.873 -45.482 1.00 17.58 160 LEU C C 1
ATOM 6432 O O . LEU D 1 160 ? -25.735 -13.154 -44.649 1.00 19.57 160 LEU C O 1
ATOM 6437 N N . ILE D 1 161 ? -27.693 -13.597 -45.645 1.00 16.28 161 ILE C N 1
ATOM 6438 C CA . ILE D 1 161 ? -27.881 -14.854 -44.952 1.00 16.97 161 ILE C CA 1
ATOM 6439 C C . ILE D 1 161 ? -27.171 -15.919 -45.790 1.00 18.08 161 ILE C C 1
ATOM 6440 O O . ILE D 1 161 ? -27.536 -16.127 -46.941 1.00 18.74 161 ILE C O 1
ATOM 6445 N N . GLU D 1 162 ? -26.144 -16.560 -45.225 1.00 17.91 162 GLU C N 1
ATOM 6446 C CA . GLU D 1 162 ? -25.219 -17.395 -46.009 1.00 18.90 162 GLU C CA 1
ATOM 6447 C C . GLU D 1 162 ? -25.928 -18.603 -46.640 1.00 18.93 162 GLU C C 1
ATOM 6448 O O . GLU D 1 162 ? -25.653 -18.956 -47.794 1.00 22.12 162 GLU C O 1
ATOM 6454 N N . GLN D 1 163 ? -26.835 -19.226 -45.888 1.00 20.45 163 GLN C N 1
ATOM 6455 C CA . GLN D 1 163 ? -27.543 -20.428 -46.340 1.00 21.39 163 GLN C CA 1
ATOM 6456 C C . GLN D 1 163 ? -28.943 -20.152 -46.872 1.00 20.80 163 GLN C C 1
ATOM 6457 O O . GLN D 1 163 ? -29.775 -19.624 -46.151 1.00 21.07 163 GLN C O 1
ATOM 6463 N N . PRO D 1 164 ? -29.219 -20.529 -48.133 1.00 24.07 164 PRO C N 1
ATOM 6464 C CA . PRO D 1 164 ? -30.566 -20.388 -48.690 1.00 25.13 164 PRO C CA 1
ATOM 6465 C C . PRO D 1 164 ? -31.663 -20.994 -47.819 1.00 22.27 164 PRO C C 1
ATOM 6466 O O . PRO D 1 164 ? -32.737 -20.409 -47.702 1.00 23.70 164 PRO C O 1
ATOM 6470 N N . GLN D 1 165 ? -31.387 -22.123 -47.170 1.00 20.18 165 GLN C N 1
ATOM 6471 C CA . GLN D 1 165 ? -32.390 -22.749 -46.308 1.00 20.47 165 GLN C CA 1
ATOM 6472 C C . GLN D 1 165 ? -32.811 -21.803 -45.184 1.00 17.94 165 GLN C C 1
ATOM 6473 O O . GLN D 1 165 ? -33.976 -21.749 -44.818 1.00 21.62 165 GLN C O 1
ATOM 6479 N N . ARG D 1 166 ? -31.873 -21.031 -44.648 1.00 15.56 166 ARG C N 1
ATOM 6480 C CA . ARG D 1 166 ? -32.217 -20.084 -43.589 1.00 15.42 166 ARG C CA 1
ATOM 6481 C C . ARG D 1 166 ? -33.000 -18.875 -44.127 1.00 14.81 166 ARG C C 1
ATOM 6482 O O . ARG D 1 166 ? -33.830 -18.324 -43.419 1.00 15.48 166 ARG C O 1
ATOM 6490 N N . ARG D 1 167 ? -32.774 -18.485 -45.380 1.00 15.39 167 ARG C N 1
ATOM 6491 C CA . ARG D 1 167 ? -33.538 -17.392 -45.978 1.00 15.57 167 ARG C CA 1
ATOM 6492 C C . ARG D 1 167 ? -35.030 -17.713 -46.006 1.00 14.95 167 ARG C C 1
ATOM 6493 O O . ARG D 1 167 ? -35.870 -16.831 -45.826 1.00 15.55 167 ARG C O 1
ATOM 6501 N N . GLU D 1 168 ? -35.348 -18.987 -46.198 1.00 15.27 168 GLU C N 1
ATOM 6502 C CA . GLU D 1 168 ? -36.727 -19.445 -46.257 1.00 16.05 168 GLU C CA 1
ATOM 6503 C C . GLU D 1 168 ? -37.517 -19.141 -44.978 1.00 15.67 168 GLU C C 1
ATOM 6504 O O . GLU D 1 168 ? -38.746 -19.016 -45.009 1.00 16.45 168 GLU C O 1
ATOM 6510 N N . THR D 1 169 ? -36.824 -19.023 -43.851 1.00 14.29 169 THR C N 1
ATOM 6511 C CA . THR D 1 169 ? -37.476 -18.742 -42.580 1.00 13.90 169 THR C CA 1
ATOM 6512 C C . THR D 1 169 ? -38.113 -17.358 -42.535 1.00 14.30 169 THR C C 1
ATOM 6513 O O . THR D 1 169 ? -38.929 -17.106 -41.654 1.00 14.86 169 THR C O 1
ATOM 6517 N N . LEU D 1 170 ? -37.717 -16.456 -43.442 1.00 13.61 170 LEU C N 1
ATOM 6518 C CA . LEU D 1 170 ? -38.228 -15.088 -43.443 1.00 13.77 170 LEU C CA 1
ATOM 6519 C C . LEU D 1 170 ? -39.340 -14.847 -44.438 1.00 14.03 170 LEU C C 1
ATOM 6520 O O . LEU D 1 170 ? -39.809 -13.721 -44.592 1.00 14.93 170 LEU C O 1
ATOM 6525 N N . ILE D 1 171 ? -39.786 -15.911 -45.091 1.00 13.80 171 ILE C N 1
ATOM 6526 C CA . ILE D 1 171 ? -40.760 -15.764 -46.175 1.00 14.43 171 ILE C CA 1
ATOM 6527 C C . ILE D 1 171 ? -42.160 -16.161 -45.680 1.00 14.56 171 ILE C C 1
ATOM 6528 O O . ILE D 1 171 ? -42.429 -17.331 -45.413 1.00 16.27 171 ILE C O 1
ATOM 6533 N N . ALA D 1 172 ? -43.038 -15.165 -45.534 1.00 13.93 172 ALA C N 1
ATOM 6534 C CA . ALA D 1 172 ? -44.398 -15.401 -45.082 1.00 14.30 172 ALA C CA 1
ATOM 6535 C C . ALA D 1 172 ? -45.219 -16.084 -46.171 1.00 14.58 172 ALA C C 1
ATOM 6536 O O . ALA D 1 172 ? -45.018 -15.838 -47.364 1.00 15.98 172 ALA C O 1
ATOM 6538 N N . LYS D 1 173 ? -46.167 -16.915 -45.735 1.00 14.41 173 LYS C N 1
ATOM 6539 C CA . LYS D 1 173 ? -46.963 -17.762 -46.625 1.00 16.08 173 LYS C CA 1
ATOM 6540 C C . LYS D 1 173 ? -48.309 -17.121 -46.903 1.00 15.31 173 LYS C C 1
ATOM 6541 O O . LYS D 1 173 ? -49.081 -16.883 -45.987 1.00 15.74 173 LYS C O 1
ATOM 6547 N N . ARG D 1 174 ? -48.598 -16.867 -48.173 1.00 16.72 174 ARG C N 1
ATOM 6548 C CA . ARG D 1 174 ? -49.882 -16.310 -48.539 1.00 16.63 174 ARG C CA 1
ATOM 6549 C C . ARG D 1 174 ? -50.988 -17.327 -48.228 1.00 17.79 174 ARG C C 1
ATOM 6550 O O . ARG D 1 174 ? -50.849 -18.541 -48.453 1.00 21.03 174 ARG C O 1
ATOM 6558 N N . CYS D 1 175 ? -52.088 -16.804 -47.705 1.00 16.45 175 CYS C N 1
ATOM 6559 C CA . CYS D 1 175 ? -53.233 -17.610 -47.287 1.00 16.86 175 CYS C CA 1
ATOM 6560 C C . CYS D 1 175 ? -54.449 -16.703 -47.276 1.00 16.78 175 CYS C C 1
ATOM 6561 O O . CYS D 1 175 ? -54.375 -15.572 -47.737 1.00 17.21 175 CYS C O 1
ATOM 6564 N N . GLU D 1 176 ? -55.583 -17.225 -46.807 1.00 17.53 176 GLU C N 1
ATOM 6565 C CA . GLU D 1 176 ? -56.782 -16.416 -46.674 1.00 16.34 176 GLU C CA 1
ATOM 6566 C C . GLU D 1 176 ? -57.431 -16.630 -45.330 1.00 17.15 176 GLU C C 1
ATOM 6567 O O . GLU D 1 176 ? -57.622 -17.772 -44.906 1.00 18.48 176 GLU C O 1
ATOM 6573 N N . VAL D 1 177 ? -57.761 -15.516 -44.678 1.00 16.52 177 VAL C N 1
ATOM 6574 C CA . VAL D 1 177 ? -58.430 -15.509 -43.391 1.00 16.83 177 VAL C CA 1
ATOM 6575 C C . VAL D 1 177 ? -59.755 -14.793 -43.581 1.00 17.29 177 VAL C C 1
ATOM 6576 O O . VAL D 1 177 ? -59.794 -13.659 -44.040 1.00 17.77 177 VAL C O 1
ATOM 6580 N N . ASP D 1 178 ? -60.843 -15.505 -43.298 1.00 16.76 178 ASP C N 1
ATOM 6581 C CA . ASP D 1 178 ? -62.197 -14.999 -43.532 1.00 19.65 178 ASP C CA 1
ATOM 6582 C C . ASP D 1 178 ? -62.369 -14.544 -44.983 1.00 17.94 178 ASP C C 1
ATOM 6583 O O . ASP D 1 178 ? -63.069 -13.579 -45.261 1.00 23.40 178 ASP C O 1
ATOM 6588 N N . GLY D 1 179 ? -61.706 -15.240 -45.897 1.00 16.24 179 GLY C N 1
ATOM 6589 C CA . GLY D 1 179 ? -61.805 -14.964 -47.318 1.00 17.63 179 GLY C CA 1
ATOM 6590 C C . GLY D 1 179 ? -60.962 -13.801 -47.821 1.00 18.12 179 GLY C C 1
ATOM 6591 O O . GLY D 1 179 ? -61.035 -13.463 -49.006 1.00 21.86 179 GLY C O 1
ATOM 6592 N N . LYS D 1 180 ? -60.147 -13.213 -46.948 1.00 16.64 180 LYS C N 1
ATOM 6593 C CA . LYS D 1 180 ? -59.382 -12.024 -47.276 1.00 17.64 180 LYS C CA 1
ATOM 6594 C C . LYS D 1 180 ? -57.907 -12.380 -47.371 1.00 16.07 180 LYS C C 1
ATOM 6595 O O . LYS D 1 180 ? -57.413 -13.239 -46.638 1.00 16.44 180 LYS C O 1
ATOM 6601 N N . THR D 1 181 ? -57.192 -11.662 -48.225 1.00 16.10 181 THR C N 1
ATOM 6602 C CA . THR D 1 181 ? -55.772 -11.908 -48.415 1.00 15.99 181 THR C CA 1
ATOM 6603 C C . THR D 1 181 ? -54.991 -11.735 -47.116 1.00 15.60 181 THR C C 1
ATOM 6604 O O . THR D 1 181 ? -55.094 -10.705 -46.434 1.00 16.35 181 THR C O 1
ATOM 6608 N N . ALA D 1 182 ? -54.182 -12.738 -46.808 1.00 15.43 182 ALA C N 1
ATOM 6609 C CA . ALA D 1 182 ? -53.377 -12.749 -45.594 1.00 15.06 182 ALA C CA 1
ATOM 6610 C C . ALA D 1 182 ? -52.025 -13.371 -45.876 1.00 15.10 182 ALA C C 1
ATOM 6611 O O . ALA D 1 182 ? -51.836 -14.069 -46.884 1.00 15.41 182 ALA C O 1
ATOM 6613 N N . TYR D 1 183 ? -51.089 -13.111 -44.971 1.00 14.55 183 TYR C N 1
ATOM 6614 C CA . TYR D 1 183 ? -49.809 -13.827 -44.979 1.00 14.06 183 TYR C CA 1
ATOM 6615 C C . TYR D 1 183 ? -49.498 -14.273 -43.561 1.00 13.68 183 TYR C C 1
ATOM 6616 O O . TYR D 1 183 ? -49.613 -13.481 -42.616 1.00 15.78 183 TYR C O 1
ATOM 6625 N N . ARG D 1 184 ? -49.116 -15.542 -43.425 1.00 13.92 184 ARG C N 1
ATOM 6626 C CA . ARG D 1 184 ? -48.741 -16.118 -42.132 1.00 13.78 184 ARG C CA 1
ATOM 6627 C C . ARG D 1 184 ? -47.229 -16.117 -41.968 1.00 14.74 184 ARG C C 1
ATOM 6628 O O . ARG D 1 184 ? -46.506 -16.599 -42.834 1.00 15.72 184 ARG C O 1
ATOM 6636 N N . PHE D 1 185 ? -46.786 -15.593 -40.835 1.00 13.95 185 PHE C N 1
ATOM 6637 C CA . PHE D 1 185 ? -45.373 -15.511 -40.507 1.00 14.29 185 PHE C CA 1
ATOM 6638 C C . PHE D 1 185 ? -45.160 -16.062 -39.105 1.00 13.67 185 PHE C C 1
ATOM 6639 O O . PHE D 1 185 ? -45.257 -15.337 -38.122 1.00 15.70 185 PHE C O 1
ATOM 6647 N N . ASP D 1 186 ? -44.904 -17.363 -39.019 1.00 14.48 186 ASP C N 1
ATOM 6648 C CA . ASP D 1 186 ? -44.568 -17.996 -37.758 1.00 14.46 186 ASP C CA 1
ATOM 6649 C C . ASP D 1 186 ? -43.083 -17.755 -37.468 1.00 14.26 186 ASP C C 1
ATOM 6650 O O . ASP D 1 186 ? -42.267 -17.715 -38.390 1.00 16.32 186 ASP C O 1
ATOM 6655 N N . ILE D 1 187 ? -42.768 -17.560 -36.189 1.00 13.42 187 ILE C N 1
ATOM 6656 C CA . ILE D 1 187 ? -41.392 -17.349 -35.718 1.00 13.74 187 ILE C CA 1
ATOM 6657 C C . ILE D 1 187 ? -41.032 -18.521 -34.815 1.00 13.82 187 ILE C C 1
ATOM 6658 O O . ILE D 1 187 ? -41.812 -18.887 -33.926 1.00 15.30 187 ILE C O 1
ATOM 6663 N N . ARG D 1 188 ? -39.868 -19.116 -35.071 1.00 13.50 188 ARG C N 1
ATOM 6664 C CA . ARG D 1 188 ? -39.314 -20.173 -34.236 1.00 13.89 188 ARG C CA 1
ATOM 6665 C C . ARG D 1 188 ? -38.050 -19.592 -33.611 1.00 12.98 188 ARG C C 1
ATOM 6666 O O . ARG D 1 188 ? -37.079 -19.296 -34.312 1.00 13.97 188 ARG C O 1
ATOM 6674 N N . ILE D 1 189 ? -38.075 -19.369 -32.302 1.00 13.40 189 ILE C N 1
ATOM 6675 C CA . ILE D 1 189 ? -36.977 -18.665 -31.642 1.00 13.76 189 ILE C CA 1
ATOM 6676 C C . ILE D 1 189 ? -35.720 -19.522 -31.616 1.00 13.72 189 ILE C C 1
ATOM 6677 O O . ILE D 1 189 ? -34.606 -18.988 -31.659 1.00 15.24 189 ILE C O 1
ATOM 6682 N N . GLN D 1 190 ? -35.891 -20.836 -31.542 1.00 14.91 190 GLN C N 1
ATOM 6683 C CA . GLN D 1 190 ? -34.805 -21.741 -31.244 1.00 15.13 190 GLN C CA 1
ATOM 6684 C C . GLN D 1 190 ? -35.033 -23.101 -31.867 1.00 15.97 190 GLN C C 1
ATOM 6685 O O . GLN D 1 190 ? -36.120 -23.667 -31.760 1.00 16.83 190 GLN C O 1
ATOM 6691 N N . GLY D 1 191 ? -33.982 -23.660 -32.461 1.00 17.28 191 GLY C N 1
ATOM 6692 C CA . GLY D 1 191 ? -33.975 -25.051 -32.870 1.00 19.76 191 GLY C CA 1
ATOM 6693 C C . GLY D 1 191 ? -34.341 -25.264 -34.316 1.00 19.16 191 GLY C C 1
ATOM 6694 O O . GLY D 1 191 ? -33.939 -24.506 -35.181 1.00 19.83 191 GLY C O 1
ATOM 6695 N N . GLU D 1 192 ? -35.102 -26.320 -34.580 1.00 21.94 192 GLU C N 1
ATOM 6696 C CA . GLU D 1 192 ? -35.466 -26.675 -35.949 1.00 23.64 192 GLU C CA 1
ATOM 6697 C C . GLU D 1 192 ? -36.262 -25.533 -36.582 1.00 20.28 192 GLU C C 1
ATOM 6698 O O . GLU D 1 192 ? -37.215 -25.025 -35.983 1.00 22.61 192 GLU C O 1
ATOM 6704 N N . GLY D 1 193 ? -35.847 -25.111 -37.776 1.00 20.48 193 GLY C N 1
ATOM 6705 C CA . GLY D 1 193 ? -36.496 -24.011 -38.465 1.00 18.68 193 GLY C CA 1
ATOM 6706 C C . GLY D 1 193 ? -36.294 -22.647 -37.824 1.00 15.78 193 GLY C C 1
ATOM 6707 O O . GLY D 1 193 ? -37.058 -21.725 -38.079 1.00 16.52 193 GLY C O 1
ATOM 6708 N N . GLU D 1 194 ? -35.248 -22.501 -37.013 1.00 15.66 194 GLU C N 1
ATOM 6709 C CA . GLU D 1 194 ? -35.019 -21.265 -36.258 1.00 14.82 194 GLU C CA 1
ATOM 6710 C C . GLU D 1 194 ? -35.033 -20.061 -37.193 1.00 13.82 194 GLU C C 1
ATOM 6711 O O . GLU D 1 194 ? -34.324 -20.018 -38.199 1.00 14.61 194 GLU C O 1
ATOM 6717 N N . THR D 1 195 ? -35.859 -19.082 -36.863 1.00 13.01 195 THR C N 1
ATOM 6718 C CA . THR D 1 195 ? -35.957 -17.863 -37.633 1.00 12.40 195 THR C CA 1
ATOM 6719 C C . THR D 1 195 ? -34.652 -17.063 -37.608 1.00 12.70 195 THR C C 1
ATOM 6720 O O . THR D 1 195 ? -34.058 -16.908 -36.562 1.00 13.63 195 THR C O 1
ATOM 6724 N N . VAL D 1 196 ? -34.258 -16.524 -38.759 1.00 12.03 196 VAL C N 1
ATOM 6725 C CA . VAL D 1 196 ? -33.136 -15.610 -38.809 1.00 13.20 196 VAL C CA 1
ATOM 6726 C C . VAL D 1 196 ? -33.455 -14.359 -37.995 1.00 12.10 196 VAL C C 1
ATOM 6727 O O . VAL D 1 196 ? -34.494 -13.729 -38.177 1.00 13.13 196 VAL C O 1
ATOM 6731 N N . PHE D 1 197 ? -32.512 -13.969 -37.142 1.00 12.31 197 PHE C N 1
ATOM 6732 C CA . PHE D 1 197 ? -32.576 -12.732 -36.386 1.00 12.79 197 PHE C CA 1
ATOM 6733 C C . PHE D 1 197 ? -31.369 -11.892 -36.761 1.00 12.12 197 PHE C C 1
ATOM 6734 O O . PHE D 1 197 ? -30.280 -12.443 -36.991 1.00 13.32 197 PHE C O 1
ATOM 6742 N N . PHE D 1 198 ? -31.571 -10.583 -36.811 1.00 12.57 198 PHE C N 1
ATOM 6743 C CA . PHE D 1 198 ? -30.580 -9.634 -37.293 1.00 12.20 198 PHE C CA 1
ATOM 6744 C C . PHE D 1 198 ? -29.951 -8.815 -36.169 1.00 12.86 198 PHE C C 1
ATOM 6745 O O . PHE D 1 198 ? -30.553 -8.567 -35.124 1.00 13.57 198 PHE C O 1
ATOM 6753 N N . ASP D 1 199 ? -28.721 -8.370 -36.417 1.00 12.78 199 ASP C N 1
ATOM 6754 C CA . ASP D 1 199 ? -28.084 -7.302 -35.649 1.00 13.26 199 ASP C CA 1
ATOM 6755 C C . ASP D 1 199 ? -27.800 -6.147 -36.607 1.00 13.24 199 ASP C C 1
ATOM 6756 O O . ASP D 1 199 ? -27.385 -6.355 -37.737 1.00 14.73 199 ASP C O 1
ATOM 6761 N N . PHE D 1 200 ? -28.075 -4.938 -36.148 1.00 13.56 200 PHE C N 1
ATOM 6762 C CA . PHE D 1 200 ? -27.758 -3.743 -36.900 1.00 14.01 200 PHE C CA 1
ATOM 6763 C C . PHE D 1 200 ? -27.656 -2.562 -35.963 1.00 14.29 200 PHE C C 1
ATOM 6764 O O . PHE D 1 200 ? -28.167 -2.624 -34.827 1.00 14.52 200 PHE C O 1
ATOM 6773 N N . PRO E 3 1 ? -42.330 12.278 -45.457 1.00 26.49 301 PRO D N 1
ATOM 6774 C CA . PRO E 3 1 ? -41.950 10.980 -44.892 1.00 23.16 301 PRO D CA 1
ATOM 6775 C C . PRO E 3 1 ? -40.519 10.958 -44.381 1.00 21.91 301 PRO D C 1
ATOM 6776 O O . PRO E 3 1 ? -39.776 11.905 -44.593 1.00 25.00 301 PRO D O 1
ATOM 6780 N N . ALA E 3 2 ? -40.151 9.870 -43.717 1.00 18.10 302 ALA D N 1
ATOM 6781 C CA . ALA E 3 2 ? -38.841 9.736 -43.092 1.00 18.65 302 ALA D CA 1
ATOM 6782 C C . ALA E 3 2 ? -37.723 9.564 -44.120 1.00 18.69 302 ALA D C 1
ATOM 6783 O O . ALA E 3 2 ? -37.918 9.003 -45.185 1.00 21.23 302 ALA D O 1
ATOM 6785 N N . GLN E 3 3 ? -36.535 10.042 -43.771 1.00 19.86 303 GLN D N 1
ATOM 6786 C CA . GLN E 3 3 ? -35.361 9.901 -44.618 1.00 20.61 303 GLN D CA 1
ATOM 6787 C C . GLN E 3 3 ? -34.225 9.234 -43.866 1.00 19.48 303 GLN D C 1
ATOM 6788 O O . GLN E 3 3 ? -34.127 9.324 -42.639 1.00 20.58 303 GLN D O 1
ATOM 6794 N N . ASP E 3 4 ? -33.358 8.568 -44.624 1.00 19.51 304 ASP D N 1
ATOM 6795 C CA . ASP E 3 4 ? -32.126 7.986 -44.091 1.00 19.60 304 ASP D CA 1
ATOM 6796 C C . ASP E 3 4 ? -31.070 9.078 -44.022 1.00 20.78 304 ASP D C 1
ATOM 6797 O O . ASP E 3 4 ? -30.502 9.453 -45.042 1.00 25.97 304 ASP D O 1
ATOM 6802 N N . ASN E 3 5 ? -30.831 9.618 -42.834 1.00 19.39 305 ASN D N 1
ATOM 6803 C CA . ASN E 3 5 ? -29.863 10.698 -42.703 1.00 22.37 305 ASN D CA 1
ATOM 6804 C C . ASN E 3 5 ? -28.854 10.516 -41.586 1.00 20.47 305 ASN D C 1
ATOM 6805 O O . ASN E 3 5 ? -28.077 11.419 -41.304 1.00 27.43 305 ASN D O 1
ATOM 6810 N N . SER E 3 6 ? -28.832 9.350 -40.973 1.00 16.42 306 SER D N 1
ATOM 6811 C CA . SER E 3 6 ? -27.935 9.128 -39.845 1.00 16.64 306 SER D CA 1
ATOM 6812 C C . SER E 3 6 ? -27.600 7.658 -39.659 1.00 14.94 306 SER D C 1
ATOM 6813 O O . SER E 3 6 ? -28.253 6.764 -40.234 1.00 15.42 306 SER D O 1
ATOM 6816 N N . ARG E 3 7 ? -26.571 7.436 -38.851 1.00 14.73 307 ARG D N 1
ATOM 6817 C CA . ARG E 3 7 ? -26.113 6.117 -38.473 1.00 14.01 307 ARG D CA 1
ATOM 6818 C C . ARG E 3 7 ? -26.096 6.035 -36.958 1.00 13.06 307 ARG D C 1
ATOM 6819 O O . ARG E 3 7 ? -25.860 7.028 -36.268 1.00 16.02 307 ARG D O 1
ATOM 6827 N N . PHE E 3 8 ? -26.325 4.837 -36.451 1.00 13.16 308 PHE D N 1
ATOM 6828 C CA . PHE E 3 8 ? -26.364 4.581 -35.016 1.00 13.08 308 PHE D CA 1
ATOM 6829 C C . PHE E 3 8 ? -25.236 3.635 -34.600 1.00 13.86 308 PHE D C 1
ATOM 6830 O O . PHE E 3 8 ? -25.005 2.588 -35.213 1.00 15.50 308 PHE D O 1
ATOM 6838 N N . VAL E 3 9 ? -24.520 4.039 -33.559 1.00 12.39 309 VAL D N 1
ATOM 6839 C CA . VAL E 3 9 ? -23.375 3.284 -33.064 1.00 14.44 309 VAL D CA 1
ATOM 6840 C C . VAL E 3 9 ? -23.794 1.839 -32.799 1.00 13.05 309 VAL D C 1
ATOM 6841 O O . VAL E 3 9 ? -24.842 1.589 -32.216 1.00 13.76 309 VAL D O 1
ATOM 6845 N N . ILE E 3 10 ? -22.959 0.891 -33.212 1.00 12.61 310 ILE D N 1
ATOM 6846 C CA . ILE E 3 10 ? -23.277 -0.522 -33.090 1.00 13.11 310 ILE D CA 1
ATOM 6847 C C . ILE E 3 10 ? -23.370 -0.908 -31.611 1.00 13.28 310 ILE D C 1
ATOM 6848 O O . ILE E 3 10 ? -22.597 -0.433 -30.783 1.00 14.48 310 ILE D O 1
ATOM 6853 N N . ARG E 3 11 ? -24.350 -1.742 -31.278 1.00 13.02 311 ARG D N 1
ATOM 6854 C CA . ARG E 3 11 ? -24.562 -2.163 -29.901 1.00 13.63 311 ARG D CA 1
ATOM 6855 C C . ARG E 3 11 ? -23.427 -3.050 -29.399 1.00 13.46 311 ARG D C 1
ATOM 6856 O O . ARG E 3 11 ? -22.844 -3.837 -30.145 1.00 15.79 311 ARG D O 1
ATOM 6864 N N . ASP E 3 12 ? -23.125 -2.909 -28.119 1.00 13.52 312 ASP D N 1
ATOM 6865 C CA . ASP E 3 12 ? -22.211 -3.808 -27.429 1.00 14.51 312 ASP D CA 1
ATOM 6866 C C . ASP E 3 12 ? -23.035 -4.909 -26.778 1.00 13.97 312 ASP D C 1
ATOM 6867 O O . ASP E 3 12 ? -23.644 -4.706 -25.730 1.00 13.73 312 ASP D O 1
ATOM 6872 N N . ARG E 3 13 ? -23.090 -6.065 -27.434 1.00 13.80 313 ARG D N 1
ATOM 6873 C CA . ARG E 3 13 ? -23.933 -7.162 -26.972 1.00 14.37 313 ARG D CA 1
ATOM 6874 C C . ARG E 3 13 ? -23.289 -7.997 -25.870 1.00 15.26 313 ARG D C 1
ATOM 6875 O O . ARG E 3 13 ? -23.855 -8.999 -25.445 1.00 16.46 313 ARG D O 1
ATOM 6883 N N . ASN E 3 14 ? -22.125 -7.554 -25.376 1.00 15.50 314 ASN D N 1
ATOM 6884 C CA . ASN E 3 14 ? -21.601 -8.024 -24.079 1.00 15.24 314 ASN D CA 1
ATOM 6885 C C . ASN E 3 14 ? -21.854 -7.058 -22.923 1.00 15.02 314 ASN D C 1
ATOM 6886 O O . ASN E 3 14 ? -21.565 -7.379 -21.777 1.00 16.61 314 ASN D O 1
ATOM 6891 N N . TRP E 3 15 ? -22.378 -5.877 -23.233 1.00 13.93 315 TRP D N 1
ATOM 6892 C CA . TRP E 3 15 ? -22.805 -4.898 -22.232 1.00 13.66 315 TRP D CA 1
ATOM 6893 C C . TRP E 3 15 ? -24.286 -5.177 -21.897 1.00 13.31 315 TRP D C 1
ATOM 6894 O O . TRP E 3 15 ? -24.670 -5.321 -20.746 1.00 13.87 315 TRP D O 1
ATOM 6905 N N . HIS E 3 16 ? -25.101 -5.266 -22.942 1.00 12.68 316 HIS D N 1
ATOM 6906 C CA . HIS E 3 16 ? -26.417 -5.875 -22.834 1.00 12.95 316 HIS D CA 1
ATOM 6907 C C . HIS E 3 16 ? -26.326 -7.292 -22.316 1.00 12.97 316 HIS D C 1
ATOM 6908 O O . HIS E 3 16 ? -25.292 -7.951 -22.465 1.00 13.87 316 HIS D O 1
ATOM 6915 N N . PRO E 3 17 ? -27.419 -7.801 -21.737 1.00 13.29 317 PRO D N 1
ATOM 6916 C CA . PRO E 3 17 ? -27.478 -9.214 -21.411 1.00 13.40 317 PRO D CA 1
ATOM 6917 C C . PRO E 3 17 ? -27.431 -10.055 -22.679 1.00 12.38 317 PRO D C 1
ATOM 6918 O O . PRO E 3 17 ? -28.013 -9.659 -23.695 1.00 14.18 317 PRO D O 1
ATOM 6922 N N . LYS E 3 18 ? -26.762 -11.204 -22.618 1.00 13.33 318 LYS D N 1
ATOM 6923 C CA . LYS E 3 18 ? -26.851 -12.174 -23.688 1.00 14.25 318 LYS D CA 1
ATOM 6924 C C . LYS E 3 18 ? -28.232 -12.835 -23.679 1.00 13.48 318 LYS D C 1
ATOM 6925 O O . LYS E 3 18 ? -28.974 -12.735 -22.707 1.00 14.17 318 LYS D O 1
ATOM 6931 N N . ALA E 3 19 ? -28.565 -13.517 -24.764 1.00 13.30 319 ALA D N 1
ATOM 6932 C CA . ALA E 3 19 ? -29.849 -14.217 -24.860 1.00 13.57 319 ALA D CA 1
ATOM 6933 C C . ALA E 3 19 ? -29.924 -15.399 -23.891 1.00 13.26 319 ALA D C 1
ATOM 6934 O O . ALA E 3 19 ? -30.904 -15.544 -23.170 1.00 13.54 319 ALA D O 1
ATOM 6936 N N . LEU E 3 20 ? -28.897 -16.252 -23.867 1.00 13.51 320 LEU D N 1
ATOM 6937 C CA . LEU E 3 20 ? -28.919 -17.456 -23.032 1.00 13.87 320 LEU D CA 1
ATOM 6938 C C . LEU E 3 20 ? -28.271 -17.169 -21.686 1.00 14.19 320 LEU D C 1
ATOM 6939 O O . LEU E 3 20 ? -27.051 -17.037 -21.595 1.00 15.17 320 LEU D O 1
ATOM 6944 N N . THR E 3 21 ? -29.097 -17.062 -20.650 1.00 13.89 321 THR D N 1
ATOM 6945 C CA . THR E 3 21 ? -28.652 -16.789 -19.287 1.00 13.87 321 THR D CA 1
ATOM 6946 C C . THR E 3 21 ? -29.413 -17.765 -18.389 1.00 13.95 321 THR D C 1
ATOM 6947 O O . THR E 3 21 ? -30.446 -17.420 -17.845 1.00 14.10 321 THR D O 1
ATOM 6951 N N . PRO E 3 22 ? -28.916 -19.012 -18.260 1.00 13.67 322 PRO D N 1
ATOM 6952 C CA . PRO E 3 22 ? -29.793 -20.100 -17.770 1.00 14.81 322 PRO D CA 1
ATOM 6953 C C . PRO E 3 22 ? -30.339 -19.962 -16.357 1.00 14.23 322 PRO D C 1
ATOM 6954 O O . PRO E 3 22 ? -31.355 -20.592 -16.042 1.00 15.18 322 PRO D O 1
ATOM 6958 N N . ASP E 3 23 ? -29.702 -19.165 -15.502 1.00 14.00 323 ASP D N 1
ATOM 6959 C CA . ASP E 3 23 ? -30.257 -18.950 -14.164 1.00 14.05 323 ASP D CA 1
ATOM 6960 C C . ASP E 3 23 ? -31.606 -18.226 -14.239 1.00 13.04 323 ASP D C 1
ATOM 6961 O O . ASP E 3 23 ? -32.411 -18.342 -13.319 1.00 14.83 323 ASP D O 1
ATOM 6966 N N . TYR E 3 24 ? -31.824 -17.483 -15.318 1.00 12.85 324 TYR D N 1
ATOM 6967 C CA . TYR E 3 24 ? -33.142 -16.956 -15.657 1.00 13.13 324 TYR D CA 1
ATOM 6968 C C . TYR E 3 24 ? -33.777 -18.021 -16.540 1.00 12.53 324 TYR D C 1
ATOM 6969 O O . TYR E 3 24 ? -33.527 -18.094 -17.748 1.00 12.87 324 TYR D O 1
ATOM 6978 N N . LYS E 3 25 ? -34.557 -18.889 -15.915 1.00 13.29 325 LYS D N 1
ATOM 6979 C CA . LYS E 3 25 ? -34.898 -20.169 -16.526 1.00 12.96 325 LYS D CA 1
ATOM 6980 C C . LYS E 3 25 ? -35.626 -20.073 -17.861 1.00 13.04 325 LYS D C 1
ATOM 6981 O O . LYS E 3 25 ? -35.334 -20.846 -18.772 1.00 13.22 325 LYS D O 1
ATOM 6987 N N A THR E 3 26 ? -36.542 -19.114 -17.989 0.50 12.99 326 THR D N 1
ATOM 6988 N N B THR E 3 26 ? -36.553 -19.127 -17.998 0.50 13.18 326 THR D N 1
ATOM 6989 C CA A THR E 3 26 ? -37.326 -18.995 -19.221 0.50 13.35 326 THR D CA 1
ATOM 6990 C CA B THR E 3 26 ? -37.324 -19.023 -19.244 0.50 13.72 326 THR D CA 1
ATOM 6991 C C A THR E 3 26 ? -36.447 -18.581 -20.415 0.50 12.37 326 THR D C 1
ATOM 6992 C C B THR E 3 26 ? -36.445 -18.582 -20.424 0.50 12.66 326 THR D C 1
ATOM 6993 O O A THR E 3 26 ? -36.845 -18.766 -21.565 0.50 14.70 326 THR D O 1
ATOM 6994 O O B THR E 3 26 ? -36.847 -18.735 -21.578 0.50 15.12 326 THR D O 1
ATOM 7001 N N . SER E 3 27 ? -35.244 -18.053 -20.162 1.00 12.39 327 SER D N 1
ATOM 7002 C CA . SER E 3 27 ? -34.353 -17.723 -21.261 1.00 12.89 327 SER D CA 1
ATOM 7003 C C . SER E 3 27 ? -33.812 -18.965 -21.983 1.00 13.03 327 SER D C 1
ATOM 7004 O O . SER E 3 27 ? -33.374 -18.850 -23.121 1.00 15.20 327 SER D O 1
ATOM 7007 N N . ILE E 3 28 ? -33.837 -20.132 -21.344 1.00 13.52 328 ILE D N 1
ATOM 7008 C CA . ILE E 3 28 ? -33.209 -21.312 -21.921 1.00 13.11 328 ILE D CA 1
ATOM 7009 C C . ILE E 3 28 ? -33.866 -21.693 -23.247 1.00 13.92 328 ILE D C 1
ATOM 7010 O O . ILE E 3 28 ? -33.176 -21.916 -24.226 1.00 15.89 328 ILE D O 1
ATOM 7015 N N . ALA E 3 29 ? -35.201 -21.758 -23.276 1.00 13.88 329 ALA D N 1
ATOM 7016 C CA . ALA E 3 29 ? -35.889 -22.166 -24.499 1.00 14.81 329 ALA D CA 1
ATOM 7017 C C . ALA E 3 29 ? -36.303 -20.983 -25.377 1.00 13.42 329 ALA D C 1
ATOM 7018 O O . ALA E 3 29 ? -36.837 -21.202 -26.453 1.00 14.68 329 ALA D O 1
ATOM 7020 N N . ARG E 3 30 ? -36.004 -19.753 -24.944 1.00 13.21 330 ARG D N 1
ATOM 7021 C CA . ARG E 3 30 ? -36.449 -18.552 -25.688 1.00 12.43 330 ARG D CA 1
ATOM 7022 C C . ARG E 3 30 ? -35.272 -17.710 -26.169 1.00 12.57 330 ARG D C 1
ATOM 7023 O O . ARG E 3 30 ? -35.416 -16.528 -26.430 1.00 13.58 330 ARG D O 1
ATOM 7031 N N . SER E 3 31 ? -34.124 -18.375 -26.335 1.00 13.15 331 SER D N 1
ATOM 7032 C CA . SER E 3 31 ? -32.887 -17.753 -26.830 1.00 13.47 331 SER D CA 1
ATOM 7033 C C . SER E 3 31 ? -32.477 -18.441 -28.141 1.00 13.36 331 SER D C 1
ATOM 7034 O O . SER E 3 31 ? -32.485 -19.664 -28.223 1.00 16.37 331 SER D O 1
ATOM 7037 N N . PRO E 3 32 ? -32.152 -17.667 -29.185 1.00 13.45 332 PRO D N 1
ATOM 7038 C CA . PRO E 3 32 ? -31.701 -18.300 -30.413 1.00 13.51 332 PRO D CA 1
ATOM 7039 C C . PRO E 3 32 ? -30.417 -19.088 -30.176 1.00 15.53 332 PRO D C 1
ATOM 7040 O O . PRO E 3 32 ? -29.605 -18.707 -29.355 1.00 24.71 332 PRO D O 1
ATOM 7044 N N . ARG E 3 33 ? -30.239 -20.168 -30.911 1.00 14.20 333 ARG D N 1
ATOM 7045 C CA . ARG E 3 33 ? -28.983 -20.903 -30.888 1.00 15.89 333 ARG D CA 1
ATOM 7046 C C . ARG E 3 33 ? -28.108 -20.623 -32.096 1.00 16.59 333 ARG D C 1
ATOM 7047 O O . ARG E 3 33 ? -26.939 -20.982 -32.101 1.00 25.17 333 ARG D O 1
ATOM 7055 N N . GLN E 3 34 ? -28.630 -19.989 -33.129 1.00 14.34 334 GLN D N 1
ATOM 7056 C CA . GLN E 3 34 ? -27.808 -19.505 -34.236 1.00 14.40 334 GLN D CA 1
ATOM 7057 C C . GLN E 3 34 ? -27.376 -18.076 -33.989 1.00 14.47 334 GLN D C 1
ATOM 7058 O O . GLN E 3 34 ? -28.050 -17.320 -33.280 1.00 15.02 334 GLN D O 1
ATOM 7064 N N . ALA E 3 35 ? -26.258 -17.703 -34.600 1.00 14.46 335 ALA D N 1
ATOM 7065 C CA . ALA E 3 35 ? -25.773 -16.346 -34.514 1.00 15.27 335 ALA D CA 1
ATOM 7066 C C . ALA E 3 35 ? -26.734 -15.372 -35.176 1.00 13.12 335 ALA D C 1
ATOM 7067 O O . ALA E 3 35 ? -27.344 -15.681 -36.209 1.00 14.07 335 ALA D O 1
ATOM 7069 N N . LEU E 3 36 ? -26.818 -14.179 -34.608 1.00 13.71 336 LEU D N 1
ATOM 7070 C CA . LEU E 3 36 ? -27.480 -13.084 -35.282 1.00 13.36 336 LEU D CA 1
ATOM 7071 C C . LEU E 3 36 ? -26.742 -12.813 -36.599 1.00 12.66 336 LEU D C 1
ATOM 7072 O O . LEU E 3 36 ? -25.507 -12.945 -36.683 1.00 14.35 336 LEU D O 1
ATOM 7077 N N . VAL E 3 37 ? -27.486 -12.391 -37.612 1.00 12.74 337 VAL D N 1
ATOM 7078 C CA . VAL E 3 37 ? -26.937 -11.987 -38.888 1.00 12.87 337 VAL D CA 1
ATOM 7079 C C . VAL E 3 37 ? -26.813 -10.480 -38.921 1.00 13.34 337 VAL D C 1
ATOM 7080 O O . VAL E 3 37 ? -27.805 -9.762 -38.849 1.00 13.08 337 VAL D O 1
ATOM 7084 N N . SER E 3 38 ? -25.587 -9.978 -39.063 1.00 13.20 338 SER D N 1
ATOM 7085 C CA . SER E 3 38 ? -25.347 -8.544 -39.132 1.00 13.61 338 SER D CA 1
ATOM 7086 C C . SER E 3 38 ? -25.724 -8.009 -40.497 1.00 12.88 338 SER D C 1
ATOM 7087 O O . SER E 3 38 ? -25.398 -8.613 -41.518 1.00 14.37 338 SER D O 1
ATOM 7090 N N . ILE E 3 39 ? -26.436 -6.890 -40.503 1.00 12.90 339 ILE D N 1
ATOM 7091 C CA . ILE E 3 39 ? -26.783 -6.218 -41.750 1.00 13.90 339 ILE D CA 1
ATOM 7092 C C . ILE E 3 39 ? -26.443 -4.740 -41.624 1.00 13.39 339 ILE D C 1
ATOM 7093 O O . ILE E 3 39 ? -26.494 -4.189 -40.526 1.00 14.05 339 ILE D O 1
ATOM 7098 N N . PRO E 3 40 ? -26.086 -4.101 -42.749 1.00 14.68 340 PRO D N 1
ATOM 7099 C CA . PRO E 3 40 ? -25.796 -2.678 -42.721 1.00 14.88 340 PRO D CA 1
ATOM 7100 C C . PRO E 3 40 ? -27.055 -1.861 -42.485 1.00 14.72 340 PRO D C 1
ATOM 7101 O O . PRO E 3 40 ? -28.154 -2.314 -42.760 1.00 16.91 340 PRO D O 1
ATOM 7105 N N . GLN E 3 41 ? -26.900 -0.674 -41.939 1.00 13.81 341 GLN D N 1
ATOM 7106 C CA . GLN E 3 41 ? -28.036 0.205 -41.737 1.00 13.53 341 GLN D CA 1
ATOM 7107 C C . GLN E 3 41 ? -28.557 0.731 -43.060 1.00 14.19 341 GLN D C 1
ATOM 7108 O O . GLN E 3 41 ? -27.806 1.113 -43.938 1.00 15.63 341 GLN D O 1
ATOM 7114 N N . SER E 3 42 ? -29.877 0.679 -43.198 1.00 14.88 342 SER D N 1
ATOM 7115 C CA . SER E 3 42 ? -30.614 1.276 -44.302 1.00 15.30 342 SER D CA 1
ATOM 7116 C C . SER E 3 42 ? -31.712 2.139 -43.712 1.00 14.15 342 SER D C 1
ATOM 7117 O O . SER E 3 42 ? -31.912 2.183 -42.506 1.00 14.12 342 SER D O 1
ATOM 7120 N N . ILE E 3 43 ? -32.470 2.778 -44.584 1.00 14.34 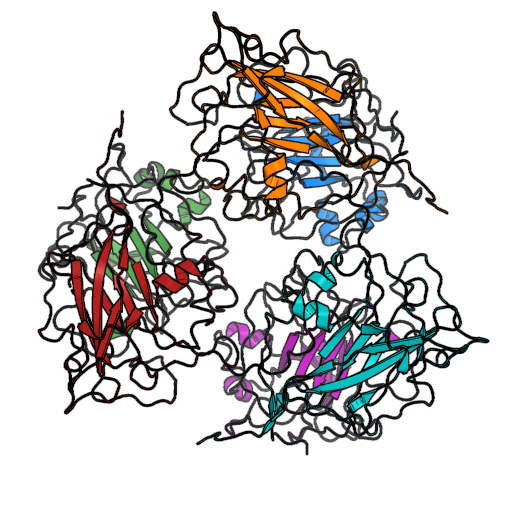343 ILE D N 1
ATOM 7121 C CA . ILE E 3 43 ? -33.626 3.555 -44.150 1.00 14.62 343 ILE D CA 1
ATOM 7122 C C . ILE E 3 43 ? -34.600 2.735 -43.284 1.00 14.38 343 ILE D C 1
ATOM 7123 O O . ILE E 3 43 ? -35.275 3.279 -42.410 1.00 15.10 343 ILE D O 1
ATOM 7128 N N . SER E 3 44 ? -34.675 1.429 -43.510 1.00 13.71 344 SER D N 1
ATOM 7129 C CA . SER E 3 44 ? -35.562 0.592 -42.695 1.00 14.04 344 SER D CA 1
ATOM 7130 C C . SER E 3 44 ? -35.182 0.603 -41.213 1.00 14.23 344 SER D C 1
ATOM 7131 O O . SER E 3 44 ? -36.057 0.543 -40.357 1.00 17.51 344 SER D O 1
ATOM 7134 N N . GLU E 3 45 ? -33.883 0.682 -40.914 1.00 13.41 345 GLU D N 1
ATOM 7135 C CA . GLU E 3 45 ? -33.380 0.607 -39.551 1.00 13.84 345 GLU D CA 1
ATOM 7136 C C . GLU E 3 45 ? -33.102 1.976 -38.922 1.00 13.90 345 GLU D C 1
ATOM 7137 O O . GLU E 3 45 ? -33.103 2.099 -37.692 1.00 14.68 345 GLU D O 1
ATOM 7143 N N . THR E 3 46 ? -32.861 2.990 -39.750 1.00 13.39 346 THR D N 1
ATOM 7144 C CA . THR E 3 46 ? -32.397 4.290 -39.238 1.00 12.56 346 THR D CA 1
ATOM 7145 C C . THR E 3 46 ? -33.535 5.304 -39.081 1.00 14.21 346 THR D C 1
ATOM 7146 O O . THR E 3 46 ? -33.292 6.448 -38.709 1.00 15.20 346 THR D O 1
ATOM 7150 N N . THR E 3 47 ? -34.759 4.860 -39.369 1.00 14.12 347 THR D N 1
ATOM 7151 C CA . THR E 3 47 ? -35.950 5.652 -39.151 1.00 13.22 347 THR D CA 1
ATOM 7152 C C . THR E 3 47 ? -36.849 4.921 -38.142 1.00 12.27 347 THR D C 1
ATOM 7153 O O . THR E 3 47 ? -36.603 3.775 -37.782 1.00 12.80 347 THR D O 1
ATOM 7157 N N . GLY E 3 48 ? -37.862 5.625 -37.651 1.00 13.39 348 GLY D N 1
ATOM 7158 C CA . GLY E 3 48 ? -38.809 5.031 -36.750 1.00 12.93 348 GLY D CA 1
ATOM 7159 C C . GLY E 3 48 ? -39.872 6.044 -36.382 1.00 13.55 348 GLY D C 1
ATOM 7160 O O . GLY E 3 48 ? -39.811 7.196 -36.800 1.00 13.73 348 GLY D O 1
ATOM 7161 N N . PRO E 3 49 ? -40.866 5.606 -35.609 1.00 13.07 349 PRO D N 1
ATOM 7162 C CA . PRO E 3 49 ? -41.984 6.494 -35.316 1.00 13.09 349 PRO D CA 1
ATOM 7163 C C . PRO E 3 49 ? -41.592 7.627 -34.388 1.00 13.62 349 PRO D C 1
ATOM 7164 O O . PRO E 3 49 ? -40.776 7.437 -33.494 1.00 14.29 349 PRO D O 1
ATOM 7168 N N . ASN E 3 50 ? -42.179 8.790 -34.623 1.00 13.58 350 ASN D N 1
ATOM 7169 C CA . ASN E 3 50 ? -42.143 9.899 -33.708 1.00 14.94 350 ASN D CA 1
ATOM 7170 C C . ASN E 3 50 ? -43.563 10.092 -33.201 1.00 14.34 350 ASN D C 1
ATOM 7171 O O . ASN E 3 50 ? -44.499 10.039 -33.988 1.00 14.95 350 ASN D O 1
ATOM 7176 N N . PHE E 3 51 ? -43.701 10.319 -31.901 1.00 14.07 351 PHE D N 1
ATOM 7177 C CA . PHE E 3 51 ? -44.988 10.330 -31.235 1.00 14.37 351 PHE D CA 1
ATOM 7178 C C . PHE E 3 51 ? -45.464 11.717 -30.780 1.00 15.35 351 PHE D C 1
ATOM 7179 O O . PHE E 3 51 ? -46.378 11.830 -29.957 1.00 15.42 351 PHE D O 1
ATOM 7187 N N . SER E 3 52 ? -44.884 12.772 -31.351 1.00 14.64 352 SER D N 1
ATOM 7188 C CA . SER E 3 52 ? -45.313 14.140 -31.036 1.00 16.64 352 SER D CA 1
ATOM 7189 C C . SER E 3 52 ? -46.817 14.380 -31.241 1.00 16.40 352 SER D C 1
ATOM 7190 O O . SER E 3 52 ? -47.393 15.217 -30.554 1.00 19.39 352 SER D O 1
ATOM 7193 N N . HIS E 3 53 ? -47.441 13.650 -32.172 1.00 16.41 353 HIS D N 1
ATOM 7194 C CA . HIS E 3 53 ? -48.862 13.852 -32.498 1.00 16.04 353 HIS D CA 1
ATOM 7195 C C . HIS E 3 53 ? -49.779 12.784 -31.896 1.00 16.57 353 HIS D C 1
ATOM 7196 O O . HIS E 3 53 ? -50.965 12.711 -32.236 1.00 19.54 353 HIS D O 1
ATOM 7203 N N . LEU E 3 54 ? -49.244 11.972 -30.996 1.00 15.78 354 LEU D N 1
ATOM 7204 C CA . LEU E 3 54 ? -50.041 11.056 -30.214 1.00 16.17 354 LEU D CA 1
ATOM 7205 C C . LEU E 3 54 ? -50.788 11.877 -29.158 1.00 17.78 354 LEU D C 1
ATOM 7206 O O . LEU E 3 54 ? -50.226 12.769 -28.540 1.00 18.32 354 LEU D O 1
ATOM 7211 N N . GLY E 3 55 ? -52.049 11.560 -28.935 1.00 19.74 355 GLY D N 1
ATOM 7212 C CA . GLY E 3 55 ? -52.846 12.303 -27.969 1.00 20.60 355 GLY D CA 1
ATOM 7213 C C . GLY E 3 55 ? -52.680 11.700 -26.596 1.00 20.89 355 GLY D C 1
ATOM 7214 O O . GLY E 3 55 ? -53.059 10.551 -26.373 1.00 27.05 355 GLY D O 1
ATOM 7215 N N . PHE E 3 56 ? -52.085 12.463 -25.691 1.00 18.01 356 PHE D N 1
ATOM 7216 C CA . PHE E 3 56 ? -51.910 12.052 -24.300 1.00 17.82 356 PHE D CA 1
ATOM 7217 C C . PHE E 3 56 ? -53.001 12.665 -23.429 1.00 18.77 356 PHE D C 1
ATOM 7218 O O . PHE E 3 56 ? -53.325 13.845 -23.560 1.00 23.51 356 PHE D O 1
ATOM 7226 N N . GLY E 3 57 ? -53.554 11.843 -22.543 1.00 18.49 357 GLY D N 1
ATOM 7227 C CA . GLY E 3 57 ? -54.474 12.328 -21.533 1.00 18.41 357 GLY D CA 1
ATOM 7228 C C . GLY E 3 57 ? -53.706 13.096 -20.470 1.00 19.75 357 GLY D C 1
ATOM 7229 O O . GLY E 3 57 ? -52.489 12.918 -20.281 1.00 18.86 357 GLY D O 1
ATOM 7230 N N . ALA E 3 58 ? -54.440 13.943 -19.757 1.00 22.25 358 ALA D N 1
ATOM 7231 C CA . ALA E 3 58 ? -53.842 14.858 -18.789 1.00 22.28 358 ALA D CA 1
ATOM 7232 C C . ALA E 3 58 ? -53.037 14.162 -17.689 1.00 19.90 358 ALA D C 1
ATOM 7233 O O . ALA E 3 58 ? -52.068 14.734 -17.183 1.00 21.46 358 ALA D O 1
ATOM 7235 N N . HIS E 3 59 ? -53.467 12.962 -17.298 1.00 18.38 359 HIS D N 1
ATOM 7236 C CA . HIS E 3 59 ? -52.826 12.226 -16.218 1.00 17.58 359 HIS D CA 1
ATOM 7237 C C . HIS E 3 59 ? -52.030 11.010 -16.694 1.00 15.36 359 HIS D C 1
ATOM 7238 O O . HIS E 3 59 ? -51.666 10.164 -15.885 1.00 15.88 359 HIS D O 1
ATOM 7245 N N . ASP E 3 60 ? -51.707 10.932 -17.981 1.00 14.89 360 ASP D N 1
ATOM 7246 C CA . ASP E 3 60 ? -51.020 9.738 -18.499 1.00 14.79 360 ASP D CA 1
ATOM 7247 C C . ASP E 3 60 ? -49.678 9.459 -17.814 1.00 14.07 360 ASP D C 1
ATOM 7248 O O . ASP E 3 60 ? -49.263 8.316 -17.755 1.00 14.88 360 ASP D O 1
ATOM 7253 N N . HIS E 3 61 ? -49.025 10.508 -17.321 1.00 14.54 361 HIS D N 1
ATOM 7254 C CA . HIS E 3 61 ? -47.705 10.414 -16.650 1.00 14.63 361 HIS D CA 1
ATOM 7255 C C . HIS E 3 61 ? -47.828 10.327 -15.117 1.00 14.99 361 HIS D C 1
ATOM 7256 O O . HIS E 3 61 ? -46.820 10.245 -14.411 1.00 15.62 361 HIS D O 1
ATOM 7263 N N . ASP E 3 62 ? -49.064 10.376 -14.602 1.00 14.92 362 ASP D N 1
ATOM 7264 C CA . ASP E 3 62 ? -49.317 10.477 -13.163 1.00 14.46 362 ASP D CA 1
ATOM 7265 C C . ASP E 3 62 ? -50.119 9.289 -12.653 1.00 14.52 362 ASP D C 1
ATOM 7266 O O . ASP E 3 62 ? -51.352 9.294 -12.699 1.00 15.26 362 ASP D O 1
ATOM 7271 N N . LEU E 3 63 ? -49.421 8.264 -12.179 1.00 13.93 363 LEU D N 1
ATOM 7272 C CA . LEU E 3 63 ? -50.040 7.030 -11.708 1.00 14.32 363 LEU D CA 1
ATOM 7273 C C . LEU E 3 63 ? -50.793 7.183 -10.386 1.00 13.67 363 LEU D C 1
ATOM 7274 O O . LEU E 3 63 ? -51.533 6.282 -10.008 1.00 16.34 363 LEU D O 1
ATOM 7279 N N A LEU E 3 64 ? -50.627 8.312 -9.699 0.50 15.96 364 LEU D N 1
ATOM 7280 N N B LEU E 3 64 ? -50.635 8.317 -9.704 0.50 13.71 364 LEU D N 1
ATOM 7281 C CA A LEU E 3 64 ? -51.459 8.607 -8.528 0.50 17.29 364 LEU D CA 1
ATOM 7282 C CA B LEU E 3 64 ? -51.461 8.599 -8.524 0.50 13.14 364 LEU D CA 1
ATOM 7283 C C A LEU E 3 64 ? -52.887 9.005 -8.894 0.50 16.90 364 LEU D C 1
ATOM 7284 C C B LEU E 3 64 ? -52.866 9.093 -8.866 0.50 14.65 364 LEU D C 1
ATOM 7285 O O A LEU E 3 64 ? -53.799 8.854 -8.072 0.50 17.75 364 LEU D O 1
ATOM 7286 O O B LEU E 3 64 ? -53.736 9.127 -7.984 0.50 16.31 364 LEU D O 1
ATOM 7295 N N . LEU E 3 65 ? -53.079 9.494 -10.118 1.00 15.98 365 LEU D N 1
ATOM 7296 C CA . LEU E 3 65 ? -54.379 10.010 -10.559 1.00 17.03 365 LEU D CA 1
ATOM 7297 C C . LEU E 3 65 ? -54.990 9.298 -11.750 1.00 18.00 365 LEU D C 1
ATOM 7298 O O . LEU E 3 65 ? -56.158 9.516 -12.027 1.00 21.19 365 LEU D O 1
ATOM 7303 N N . ASN E 3 66 ? -54.235 8.491 -12.485 1.00 15.97 366 ASN D N 1
ATOM 7304 C CA . ASN E 3 66 ? -54.713 7.948 -13.755 1.00 16.97 366 ASN D CA 1
ATOM 7305 C C . ASN E 3 66 ? -55.512 6.645 -13.685 1.00 17.02 366 ASN D C 1
ATOM 7306 O O . ASN E 3 66 ? -55.926 6.141 -14.730 1.00 19.46 366 ASN D O 1
ATOM 7311 N N . PHE E 3 67 ? -55.700 6.124 -12.470 1.00 17.46 367 PHE D N 1
ATOM 7312 C CA . PHE E 3 67 ? -56.580 4.976 -12.159 1.00 19.93 367 PHE D CA 1
ATOM 7313 C C . PHE E 3 67 ? -57.431 5.342 -10.918 1.00 23.70 367 PHE D C 1
ATOM 7314 O O . PHE E 3 67 ? -57.462 4.615 -9.911 1.00 26.35 367 PHE D O 1
ATOM 7322 N N . ASN E 3 68 ? -58.124 6.470 -11.005 1.00 27.66 368 ASN D N 1
ATOM 7323 C CA . ASN E 3 68 ? -58.833 7.063 -9.857 1.00 30.84 368 ASN D CA 1
ATOM 7324 C C . ASN E 3 68 ? -60.191 6.396 -9.657 1.00 32.00 368 ASN D C 1
ATOM 7325 O O . ASN E 3 68 ? -61.103 6.591 -10.450 1.00 32.95 368 ASN D O 1
ATOM 7330 N N . ASN E 3 69 ? -60.304 5.609 -8.591 1.00 30.18 369 ASN D N 1
ATOM 7331 C CA . ASN E 3 69 ? -61.546 4.926 -8.229 1.00 31.33 369 ASN D CA 1
ATOM 7332 C C . ASN E 3 69 ? -62.075 5.300 -6.839 1.00 31.55 369 ASN D C 1
ATOM 7333 O O . ASN E 3 69 ? -62.685 4.479 -6.145 1.00 37.72 369 ASN D O 1
ATOM 7338 N N . GLY E 3 70 ? -61.855 6.549 -6.445 1.00 28.65 370 GLY D N 1
ATOM 7339 C CA . GLY E 3 70 ? -62.377 7.075 -5.180 1.00 29.54 370 GLY D CA 1
ATOM 7340 C C . GLY E 3 70 ? -61.328 7.540 -4.189 1.00 31.81 370 GLY D C 1
ATOM 7341 O O . GLY E 3 70 ? -61.670 8.067 -3.127 1.00 33.26 370 GLY D O 1
ATOM 7342 N N . GLY E 3 71 ? -60.050 7.351 -4.512 1.00 28.75 371 GLY D N 1
ATOM 7343 C CA . GLY E 3 71 ? -59.003 7.794 -3.619 1.00 24.86 371 GLY D CA 1
ATOM 7344 C C . GLY E 3 71 ? -57.605 7.646 -4.153 1.00 24.36 371 GLY D C 1
ATOM 7345 O O . GLY E 3 71 ? -57.388 7.315 -5.311 1.00 24.77 371 GLY D O 1
ATOM 7346 N N . LEU E 3 72 ? -56.657 7.923 -3.277 1.00 21.19 372 LEU D N 1
ATOM 7347 C CA . LEU E 3 72 ? -55.249 7.800 -3.622 1.00 21.86 372 LEU D CA 1
ATOM 7348 C C . LEU E 3 72 ? -54.722 6.397 -3.396 1.00 19.20 372 LEU D C 1
ATOM 7349 O O . LEU E 3 72 ? -55.173 5.694 -2.486 1.00 19.75 372 LEU D O 1
ATOM 7354 N N . PRO E 3 73 ? -53.747 5.991 -4.214 1.00 19.22 373 PRO D N 1
ATOM 7355 C CA . PRO E 3 73 ? -53.076 4.738 -3.946 1.00 20.24 373 PRO D CA 1
ATOM 7356 C C . PRO E 3 73 ? -52.354 4.734 -2.610 1.00 18.66 373 PRO D C 1
ATOM 7357 O O . PRO E 3 73 ? -51.883 5.781 -2.140 1.00 19.90 373 PRO D O 1
ATOM 7361 N N . ILE E 3 74 ? -52.263 3.548 -2.028 1.00 16.59 374 ILE D N 1
ATOM 7362 C CA . ILE E 3 74 ? -51.459 3.325 -0.837 1.00 17.01 374 ILE D CA 1
ATOM 7363 C C . ILE E 3 74 ? -50.016 3.039 -1.266 1.00 16.49 374 ILE D C 1
ATOM 7364 O O . ILE E 3 74 ? -49.765 2.255 -2.174 1.00 24.95 374 ILE D O 1
ATOM 7369 N N . GLY E 3 75 ? -49.058 3.715 -0.660 1.00 15.24 375 GLY D N 1
ATOM 7370 C CA . GLY E 3 75 ? -47.667 3.425 -0.977 1.00 15.46 375 GLY D CA 1
ATOM 7371 C C . GLY E 3 75 ? -46.788 4.649 -0.949 1.00 14.69 375 GLY D C 1
ATOM 7372 O O . GLY E 3 75 ? -47.244 5.769 -0.702 1.00 14.99 375 GLY D O 1
ATOM 7373 N N . GLU E 3 76 ? -45.510 4.414 -1.196 1.00 14.86 376 GLU D N 1
ATOM 7374 C CA . GLU E 3 76 ? -44.489 5.461 -1.100 1.00 13.81 376 GLU D CA 1
ATOM 7375 C C . GLU E 3 76 ? -44.568 6.383 -2.310 1.00 13.19 376 GLU D C 1
ATOM 7376 O O . GLU E 3 76 ? -44.221 5.991 -3.424 1.00 15.20 376 GLU D O 1
ATOM 7382 N N . ARG E 3 77 ? -45.093 7.587 -2.110 1.00 13.24 377 ARG D N 1
ATOM 7383 C CA . ARG E 3 77 ? -45.264 8.543 -3.190 1.00 13.53 377 ARG D CA 1
ATOM 7384 C C . ARG E 3 77 ? -43.899 9.003 -3.690 1.00 13.72 377 ARG D C 1
ATOM 7385 O O . ARG E 3 77 ? -43.063 9.497 -2.905 1.00 14.07 377 ARG D O 1
ATOM 7393 N N . ILE E 3 78 ? -43.688 8.881 -4.997 1.00 13.24 378 ILE D N 1
ATOM 7394 C CA . ILE E 3 78 ? -42.394 9.227 -5.614 1.00 12.89 378 ILE D CA 1
ATOM 7395 C C . ILE E 3 78 ? -42.574 9.818 -6.995 1.00 12.70 378 ILE D C 1
ATOM 7396 O O . ILE E 3 78 ? -43.435 9.404 -7.777 1.00 14.71 378 ILE D O 1
ATOM 7401 N N . ILE E 3 79 ? -41.714 10.777 -7.299 1.00 12.87 379 ILE D N 1
ATOM 7402 C CA . ILE E 3 79 ? -41.488 11.212 -8.669 1.00 13.51 379 ILE D CA 1
ATOM 7403 C C . ILE E 3 79 ? -40.342 10.384 -9.249 1.00 13.40 379 ILE D C 1
ATOM 7404 O O . ILE E 3 79 ? -39.354 10.120 -8.549 1.00 15.02 379 ILE D O 1
ATOM 7409 N N . VAL E 3 80 ? -40.497 9.931 -10.489 1.00 12.42 380 VAL D N 1
ATOM 7410 C CA . VAL E 3 80 ? -39.417 9.252 -11.212 1.00 12.79 380 VAL D CA 1
ATOM 7411 C C . VAL E 3 80 ? -39.143 10.108 -12.437 1.00 12.70 380 VAL D C 1
ATOM 7412 O O . VAL E 3 80 ? -40.015 10.302 -13.279 1.00 14.34 380 VAL D O 1
ATOM 7416 N N . ALA E 3 81 ? -37.948 10.676 -12.502 1.00 13.19 381 ALA D N 1
ATOM 7417 C CA . ALA E 3 81 ? -37.604 11.626 -13.546 1.00 14.35 381 ALA D CA 1
ATOM 7418 C C . ALA E 3 81 ? -36.184 11.390 -14.006 1.00 13.00 381 ALA D C 1
ATOM 7419 O O . ALA E 3 81 ? -35.390 10.748 -13.326 1.00 13.70 381 ALA D O 1
ATOM 7421 N N . GLY E 3 82 ? -35.860 11.927 -15.166 1.00 13.09 382 GLY D N 1
ATOM 7422 C CA . GLY E 3 82 ? -34.503 11.796 -15.691 1.00 13.62 382 GLY D CA 1
ATOM 7423 C C . GLY E 3 82 ? -34.412 12.388 -17.061 1.00 12.85 382 GLY D C 1
ATOM 7424 O O . GLY E 3 82 ? -35.343 13.054 -17.527 1.00 14.19 382 GLY D O 1
ATOM 7425 N N . ARG E 3 83 ? -33.281 12.147 -17.704 1.00 13.91 383 ARG D N 1
ATOM 7426 C CA . ARG E 3 83 ? -33.005 12.655 -19.022 1.00 13.35 383 ARG D CA 1
ATOM 7427 C C . ARG E 3 83 ? -32.697 11.490 -19.948 1.00 12.96 383 ARG D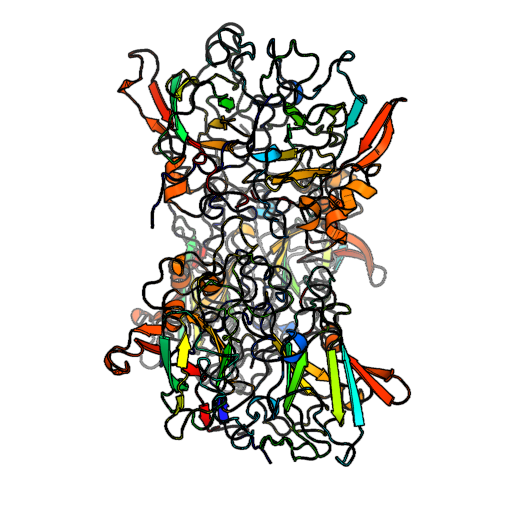 C 1
ATOM 7428 O O . ARG E 3 83 ? -32.055 10.525 -19.532 1.00 14.95 383 ARG D O 1
ATOM 7436 N N . VAL E 3 84 ? -33.179 11.575 -21.187 1.00 13.51 384 VAL D N 1
ATOM 7437 C CA . VAL E 3 84 ? -32.789 10.652 -22.235 1.00 12.73 384 VAL D CA 1
ATOM 7438 C C . VAL E 3 84 ? -31.772 11.365 -23.130 1.00 13.29 384 VAL D C 1
ATOM 7439 O O . VAL E 3 84 ? -32.071 12.430 -23.683 1.00 14.16 384 VAL D O 1
ATOM 7443 N N . VAL E 3 85 ? -30.578 10.778 -23.218 1.00 13.46 385 VAL D N 1
ATOM 7444 C CA . VAL E 3 85 ? -29.510 11.270 -24.081 1.00 12.31 385 VAL D CA 1
ATOM 7445 C C . VAL E 3 85 ? -29.038 10.120 -24.954 1.00 12.07 385 VAL D C 1
ATOM 7446 O O . VAL E 3 85 ? -29.379 8.975 -24.692 1.00 13.83 385 VAL D O 1
ATOM 7450 N N . ASP E 3 86 ? -28.289 10.431 -26.008 1.00 12.49 386 ASP D N 1
ATOM 7451 C CA . ASP E 3 86 ? -27.598 9.400 -26.757 1.00 12.83 386 ASP D CA 1
ATOM 7452 C C . ASP E 3 86 ? -26.144 9.266 -26.283 1.00 12.79 386 ASP D C 1
ATOM 7453 O O . ASP E 3 86 ? -25.699 9.972 -25.371 1.00 13.65 386 ASP D O 1
ATOM 7458 N N . GLN E 3 87 ? -25.402 8.349 -26.892 1.00 13.17 387 GLN D N 1
ATOM 7459 C CA . GLN E 3 87 ? -24.063 8.016 -26.378 1.00 13.40 387 GLN D CA 1
ATOM 7460 C C . GLN E 3 87 ? -23.072 9.143 -26.572 1.00 14.07 387 GLN D C 1
ATOM 7461 O O . GLN E 3 87 ? -22.048 9.147 -25.906 1.00 14.35 387 GLN D O 1
ATOM 7467 N N . TYR E 3 88 ? -23.375 10.096 -27.461 1.00 13.22 388 TYR D N 1
ATOM 7468 C CA . TYR E 3 88 ? -22.560 11.308 -27.622 1.00 14.66 388 TYR D CA 1
ATOM 7469 C C . TYR E 3 88 ? -22.945 12.390 -26.615 1.00 15.02 388 TYR D C 1
ATOM 7470 O O . TYR E 3 88 ? -22.335 13.457 -26.606 1.00 16.76 388 TYR D O 1
ATOM 7479 N N . GLY E 3 89 ? -23.936 12.114 -25.762 1.00 14.96 389 GLY D N 1
ATOM 7480 C CA . GLY E 3 89 ? -24.406 13.063 -24.759 1.00 14.89 389 GLY D CA 1
ATOM 7481 C C . GLY E 3 89 ? -25.476 14.032 -25.243 1.00 15.51 389 GLY D C 1
ATOM 7482 O O . GLY E 3 89 ? -25.855 14.951 -24.523 1.00 17.67 389 GLY D O 1
ATOM 7483 N N . LYS E 3 90 ? -25.982 13.818 -26.451 1.00 15.04 390 LYS D N 1
ATOM 7484 C CA . LYS E 3 90 ? -26.994 14.726 -27.008 1.00 14.57 390 LYS D CA 1
ATOM 7485 C C . LYS E 3 90 ? -28.371 14.350 -26.475 1.00 14.29 390 LYS D C 1
ATOM 7486 O O . LYS E 3 90 ? -28.735 13.171 -26.473 1.00 15.31 390 LYS D O 1
ATOM 7492 N N . PRO E 3 91 ? -29.158 15.348 -26.022 1.00 14.18 391 PRO D N 1
ATOM 7493 C CA . PRO E 3 91 ? -30.511 15.023 -25.576 1.00 14.77 391 PRO D CA 1
ATOM 7494 C C . PRO E 3 91 ? -31.374 14.438 -26.678 1.00 13.35 391 PRO D C 1
ATOM 7495 O O . PRO E 3 91 ? -31.160 14.726 -27.859 1.00 15.02 391 PRO D O 1
ATOM 7499 N N . VAL E 3 92 ? -32.338 13.620 -26.278 1.00 13.26 392 VAL D N 1
ATOM 7500 C CA . VAL E 3 92 ? -33.273 13.002 -27.200 1.00 12.87 392 VAL D CA 1
ATOM 7501 C C . VAL E 3 92 ? -34.663 13.583 -26.879 1.00 13.36 392 VAL D C 1
ATOM 7502 O O . VAL E 3 92 ? -35.390 13.067 -26.003 1.00 14.13 392 VAL D O 1
ATOM 7506 N N . PRO E 3 93 ? -35.038 14.678 -27.559 1.00 14.82 393 PRO D N 1
ATOM 7507 C CA . PRO E 3 93 ? -36.303 15.346 -27.245 1.00 14.75 393 PRO D CA 1
ATOM 7508 C C . PRO E 3 93 ? -37.503 14.680 -27.901 1.00 13.52 393 PRO D C 1
ATOM 7509 O O . PRO E 3 93 ? -37.372 13.991 -28.905 1.00 14.92 393 PRO D O 1
ATOM 7513 N N . ASN E 3 94 ? -38.680 14.938 -27.335 1.00 14.51 394 ASN D N 1
ATOM 7514 C CA . ASN E 3 94 ? -39.946 14.506 -27.937 1.00 15.21 394 ASN D CA 1
ATOM 7515 C C . ASN E 3 94 ? -39.975 13.003 -28.235 1.00 14.35 394 ASN D C 1
ATOM 7516 O O . ASN E 3 94 ? -40.503 12.581 -29.261 1.00 15.52 394 ASN D O 1
ATOM 7521 N N . THR E 3 95 ? -39.407 12.210 -27.326 1.00 13.14 395 THR D N 1
ATOM 7522 C CA . THR E 3 95 ? -39.355 10.761 -27.473 1.00 13.59 395 THR D CA 1
ATOM 7523 C C . THR E 3 95 ? -40.317 10.102 -26.479 1.00 12.58 395 THR D C 1
ATOM 7524 O O . THR E 3 95 ? -40.558 10.626 -25.388 1.00 13.32 395 THR D O 1
ATOM 7528 N N . LEU E 3 96 ? -40.864 8.959 -26.874 1.00 12.75 396 LEU D N 1
ATOM 7529 C CA . LEU E 3 96 ? -41.860 8.260 -26.076 1.00 12.53 396 LEU D CA 1
ATOM 7530 C C . LEU E 3 96 ? -41.223 7.404 -24.996 1.00 11.96 396 LEU D C 1
ATOM 7531 O O . LEU E 3 96 ? -40.416 6.522 -25.280 1.00 13.50 396 LEU D O 1
ATOM 7536 N N . VAL E 3 97 ? -41.605 7.675 -23.755 1.00 12.60 397 VAL D N 1
ATOM 7537 C CA . VAL E 3 97 ? -41.187 6.911 -22.595 1.00 12.58 397 VAL D CA 1
ATOM 7538 C C . VAL E 3 97 ? -42.440 6.310 -21.970 1.00 12.45 397 VAL D C 1
ATOM 7539 O O . VAL E 3 97 ? -43.368 7.039 -21.597 1.00 13.65 397 VAL D O 1
ATOM 7543 N N . GLU E 3 98 ? -42.460 4.994 -21.870 1.00 13.24 398 GLU D N 1
ATOM 7544 C CA . GLU E 3 98 ? -43.557 4.249 -21.274 1.00 12.50 398 GLU D CA 1
ATOM 7545 C C . GLU E 3 98 ? -43.056 3.451 -20.097 1.00 12.40 398 GLU D C 1
ATOM 7546 O O . GLU E 3 98 ? -41.917 2.993 -20.080 1.00 13.76 398 GLU D O 1
ATOM 7552 N N . MET E 3 99 ? -43.900 3.240 -19.102 1.00 13.93 399 MET D N 1
ATOM 7553 C CA . MET E 3 99 ? -43.491 2.499 -17.937 1.00 14.45 399 MET D CA 1
ATOM 7554 C C . MET E 3 99 ? -44.647 1.697 -17.374 1.00 13.42 399 MET D C 1
ATOM 7555 O O . MET E 3 99 ? -45.817 2.075 -17.518 1.00 14.03 399 MET D O 1
ATOM 7560 N N . TRP E 3 100 ? -44.334 0.593 -16.730 1.00 12.94 400 TRP D N 1
ATOM 7561 C CA . TRP E 3 100 ? -45.341 -0.200 -16.045 1.00 13.06 400 TRP D CA 1
ATOM 7562 C C . TRP E 3 100 ? -44.732 -0.902 -14.840 1.00 12.43 400 TRP D C 1
ATOM 7563 O O . TRP E 3 100 ? -43.516 -1.172 -14.798 1.00 13.41 400 TRP D O 1
ATOM 7574 N N . GLN E 3 101 ? -45.563 -1.187 -13.849 1.00 13.07 401 GLN D N 1
ATOM 7575 C CA . GLN E 3 101 ? -45.073 -1.634 -12.551 1.00 12.38 401 GLN D CA 1
ATOM 7576 C C . GLN E 3 101 ? -46.169 -2.288 -11.728 1.00 13.39 401 GLN D C 1
ATOM 7577 O O . GLN E 3 101 ? -47.358 -2.084 -11.984 1.00 13.83 401 GLN D O 1
ATOM 7583 N N . ALA E 3 102 ? -45.752 -3.019 -10.710 1.00 13.22 402 ALA D N 1
ATOM 7584 C CA . ALA E 3 102 ? -46.629 -3.525 -9.677 1.00 13.21 402 ALA D CA 1
ATOM 7585 C C . ALA E 3 102 ? -46.997 -2.414 -8.683 1.00 12.71 402 ALA D C 1
ATOM 7586 O O . ALA E 3 102 ? -46.420 -1.321 -8.694 1.00 13.38 402 ALA D O 1
ATOM 7588 N N . ASN E 3 103 ? -47.945 -2.724 -7.805 1.00 13.30 403 ASN D N 1
ATOM 7589 C CA . ASN E 3 103 ? -48.335 -1.813 -6.739 1.00 13.01 403 ASN D CA 1
ATOM 7590 C C . ASN E 3 103 ? -47.381 -1.894 -5.535 1.00 12.40 403 ASN D C 1
ATOM 7591 O O . ASN E 3 103 ? -46.337 -2.563 -5.598 1.00 13.12 403 ASN D O 1
ATOM 7596 N N . ALA E 3 104 ? -47.717 -1.210 -4.446 1.00 13.37 404 ALA D N 1
ATOM 7597 C CA . ALA E 3 104 ? -46.845 -1.126 -3.283 1.00 14.00 404 ALA D CA 1
ATOM 7598 C C . ALA E 3 104 ? -46.533 -2.477 -2.665 1.00 14.51 404 ALA D C 1
ATOM 7599 O O . ALA E 3 104 ? -45.524 -2.630 -1.987 1.00 15.87 404 ALA D O 1
ATOM 7601 N N . GLY E 3 105 ? -47.397 -3.466 -2.882 1.00 13.91 405 GLY D N 1
ATOM 7602 C CA . GLY E 3 105 ? -47.181 -4.796 -2.326 1.00 14.86 405 GLY D CA 1
ATOM 7603 C C . GLY E 3 105 ? -46.659 -5.823 -3.313 1.00 14.63 405 GLY D C 1
ATOM 7604 O O . GLY E 3 105 ? -46.605 -7.000 -2.994 1.00 15.55 405 GLY D O 1
ATOM 7605 N N . GLY E 3 106 ? -46.280 -5.379 -4.513 1.00 14.56 406 GLY D N 1
ATOM 7606 C CA . GLY E 3 106 ? -45.748 -6.291 -5.504 1.00 14.95 406 GLY D CA 1
ATOM 7607 C C . GLY E 3 106 ? -46.786 -7.029 -6.320 1.00 14.39 406 GLY D C 1
ATOM 7608 O O . GLY E 3 106 ? -46.460 -7.990 -6.981 1.00 17.71 406 GLY D O 1
ATOM 7609 N N . ARG E 3 107 ? -48.028 -6.544 -6.321 1.00 14.32 407 ARG D N 1
ATOM 7610 C CA . ARG E 3 107 ? -49.088 -7.159 -7.116 1.00 14.15 407 ARG D CA 1
ATOM 7611 C C . ARG E 3 107 ? -49.271 -6.372 -8.404 1.00 13.58 407 ARG D C 1
ATOM 7612 O O . ARG E 3 107 ? -49.427 -5.154 -8.373 1.00 14.03 407 ARG D O 1
ATOM 7620 N N . TYR E 3 108 ? -49.271 -7.082 -9.530 1.00 14.80 408 TYR D N 1
ATOM 7621 C CA . TYR E 3 108 ? -49.554 -6.492 -10.824 1.00 15.28 408 TYR D CA 1
ATOM 7622 C C . TYR E 3 108 ? -51.036 -6.585 -11.161 1.00 15.20 408 TYR D C 1
ATOM 7623 O O . TYR E 3 108 ? -51.720 -7.584 -10.881 1.00 16.09 408 TYR D O 1
ATOM 7632 N N . ARG E 3 109 ? -51.519 -5.532 -11.799 1.00 15.54 409 ARG D N 1
ATOM 7633 C CA . ARG E 3 109 ? -52.872 -5.503 -12.336 1.00 16.06 409 ARG D CA 1
ATOM 7634 C C . ARG E 3 109 ? -52.858 -6.141 -13.744 1.00 16.80 409 ARG D C 1
ATOM 7635 O O . ARG E 3 109 ? -52.912 -5.457 -14.769 1.00 19.22 409 ARG D O 1
ATOM 7643 N N . HIS E 3 110 ? -52.745 -7.467 -13.761 1.00 17.03 410 HIS D N 1
ATOM 7644 C CA . HIS E 3 110 ? -52.680 -8.250 -14.992 1.00 18.16 410 HIS D CA 1
ATOM 7645 C C . HIS E 3 110 ? -53.384 -9.551 -14.699 1.00 18.73 410 HIS D C 1
ATOM 7646 O O . HIS E 3 110 ? -53.195 -10.141 -13.624 1.00 20.45 410 HIS D O 1
ATOM 7653 N N . LYS E 3 111 ? -54.183 -9.999 -15.662 1.00 20.85 411 LYS D N 1
ATOM 7654 C CA . LYS E 3 111 ? -54.983 -11.208 -15.486 1.00 22.24 411 LYS D CA 1
ATOM 7655 C C . LYS E 3 111 ? -54.165 -12.466 -15.171 1.00 22.37 411 LYS D C 1
ATOM 7656 O O . LYS E 3 111 ? -54.695 -13.402 -14.590 1.00 26.04 411 LYS D O 1
ATOM 7662 N N . ASN E 3 112 ? -52.893 -12.488 -15.557 1.00 21.46 412 ASN D N 1
ATOM 7663 C CA . ASN E 3 112 ? -52.043 -13.664 -15.354 1.00 21.49 412 ASN D CA 1
ATOM 7664 C C . ASN E 3 112 ? -51.209 -13.646 -14.062 1.00 23.25 412 ASN D C 1
ATOM 7665 O O . ASN E 3 112 ? -50.475 -14.606 -13.805 1.00 25.31 412 ASN D O 1
ATOM 7670 N N . ASP E 3 113 ? -51.312 -12.582 -13.253 1.00 20.64 413 ASP D N 1
ATOM 7671 C CA . ASP E 3 113 ? -50.566 -12.518 -11.982 1.00 20.46 413 ASP D CA 1
ATOM 7672 C C . ASP E 3 113 ? -51.351 -13.247 -10.907 1.00 24.02 413 ASP D C 1
ATOM 7673 O O . ASP E 3 113 ? -52.416 -12.795 -10.501 1.00 31.11 413 ASP D O 1
ATOM 7678 N N . ARG E 3 114 ? -50.790 -14.349 -10.419 1.00 25.31 414 ARG D N 1
ATOM 7679 C CA . ARG E 3 114 ? -51.431 -15.146 -9.380 1.00 29.26 414 ARG D CA 1
ATOM 7680 C C . ARG E 3 114 ? -50.900 -14.910 -7.954 1.00 25.64 414 ARG D C 1
ATOM 7681 O O . ARG E 3 114 ? -51.282 -15.634 -7.031 1.00 30.82 414 ARG D O 1
ATOM 7689 N N . TYR E 3 115 ? -50.047 -13.895 -7.758 1.00 25.05 415 TYR D N 1
ATOM 7690 C CA . TYR E 3 115 ? -49.542 -13.564 -6.407 1.00 21.98 415 TYR D CA 1
ATOM 7691 C C . TYR E 3 115 ? -50.691 -13.121 -5.493 1.00 22.58 415 TYR D C 1
ATOM 7692 O O . TYR E 3 115 ? -51.560 -12.351 -5.914 1.00 27.08 415 TYR D O 1
ATOM 7701 N N . LEU E 3 116 ? -50.663 -13.591 -4.244 1.00 26.32 416 LEU D N 1
ATOM 7702 C CA . LEU E 3 116 ? -51.771 -13.391 -3.295 1.00 28.05 416 LEU D CA 1
ATOM 7703 C C . LEU E 3 116 ? -51.911 -11.960 -2.762 1.00 26.95 416 LEU D C 1
ATOM 7704 O O . LEU E 3 116 ? -52.968 -11.592 -2.263 1.00 31.87 416 LEU D O 1
ATOM 7709 N N . ALA E 3 117 ? -50.862 -11.143 -2.884 1.00 24.46 417 ALA D N 1
ATOM 7710 C CA . ALA E 3 117 ? -50.892 -9.762 -2.387 1.00 21.53 417 ALA D CA 1
ATOM 7711 C C . ALA E 3 117 ? -52.014 -9.002 -3.100 1.00 21.06 417 ALA D C 1
ATOM 7712 O O . ALA E 3 117 ? -52.215 -9.203 -4.297 1.00 22.43 417 ALA D O 1
ATOM 7714 N N . PRO E 3 118 ? -52.760 -8.144 -2.369 1.00 19.91 418 PRO D N 1
ATOM 7715 C CA . PRO E 3 118 ? -53.955 -7.543 -2.960 1.00 18.82 418 PRO D CA 1
ATOM 7716 C C . PRO E 3 118 ? -53.698 -6.438 -3.977 1.00 18.89 418 PRO D C 1
ATOM 7717 O O . PRO E 3 118 ? -52.693 -5.724 -3.914 1.00 19.64 418 PRO D O 1
ATOM 7721 N N . LEU E 3 119 ? -54.638 -6.305 -4.904 1.00 19.69 419 LEU D N 1
ATOM 7722 C CA . LEU E 3 119 ? -54.718 -5.137 -5.754 1.00 18.90 419 LEU D CA 1
ATOM 7723 C C . LEU E 3 119 ? -55.041 -3.912 -4.910 1.00 18.49 419 LEU D C 1
ATOM 7724 O O . LEU E 3 119 ? -55.636 -4.021 -3.838 1.00 20.66 419 LEU D O 1
ATOM 7729 N N . ASP E 3 120 ? -54.616 -2.755 -5.396 1.00 17.20 420 ASP D N 1
ATOM 7730 C CA . ASP E 3 120 ? -54.943 -1.462 -4.804 1.00 18.07 420 ASP D CA 1
ATOM 7731 C C . ASP E 3 120 ? -56.005 -0.870 -5.722 1.00 18.39 420 ASP D C 1
ATOM 7732 O O . ASP E 3 120 ? -55.738 -0.645 -6.907 1.00 17.93 420 ASP D O 1
ATOM 7737 N N . PRO E 3 121 ? -57.219 -0.610 -5.190 1.00 19.17 421 PRO D N 1
ATOM 7738 C CA . PRO E 3 121 ? -58.316 -0.167 -6.060 1.00 19.16 421 PRO D CA 1
ATOM 7739 C C . PRO E 3 121 ? -58.069 1.171 -6.756 1.00 19.72 421 PRO D C 1
ATOM 7740 O O . PRO E 3 121 ? -58.771 1.495 -7.712 1.00 23.81 421 PRO D O 1
ATOM 7744 N N . ASN E 3 122 ? -57.068 1.924 -6.296 1.00 17.42 422 ASN D N 1
ATOM 7745 C CA . ASN E 3 122 ? -56.748 3.215 -6.867 1.00 17.50 422 ASN D CA 1
ATOM 7746 C C . ASN E 3 122 ? -55.434 3.232 -7.632 1.00 17.21 422 ASN D C 1
ATOM 7747 O O . ASN E 3 122 ? -54.912 4.297 -7.916 1.00 18.29 422 ASN D O 1
ATOM 7752 N N . PHE E 3 123 ? -54.935 2.059 -8.010 1.00 16.24 423 PHE D N 1
ATOM 7753 C CA . PHE E 3 123 ? -53.644 1.980 -8.701 1.00 15.79 423 PHE D CA 1
ATOM 7754 C C . PHE E 3 123 ? -53.715 1.019 -9.869 1.00 15.25 423 PHE D C 1
ATOM 7755 O O . PHE E 3 123 ? -54.130 -0.134 -9.713 1.00 16.74 423 PHE D O 1
ATOM 7763 N N . GLY E 3 124 ? -53.313 1.520 -11.032 1.00 15.90 424 GLY D N 1
ATOM 7764 C CA . GLY E 3 124 ? -53.269 0.752 -12.271 1.00 16.97 424 GLY D CA 1
ATOM 7765 C C . GLY E 3 124 ? -51.872 0.259 -12.641 1.00 16.44 424 GLY D C 1
ATOM 7766 O O . GLY E 3 124 ? -51.700 -0.885 -13.015 1.00 20.22 424 GLY D O 1
ATOM 7767 N N . GLY E 3 125 ? -50.877 1.132 -12.578 1.00 17.16 425 GLY D N 1
ATOM 7768 C CA . GLY E 3 125 ? -49.498 0.730 -12.840 1.00 17.72 425 GLY D CA 1
ATOM 7769 C C . GLY E 3 125 ? -48.927 1.035 -14.214 1.00 14.85 425 GLY D C 1
ATOM 7770 O O . GLY E 3 125 ? -47.888 0.483 -14.535 1.00 15.21 425 GLY D O 1
ATOM 7771 N N A VAL E 3 126 ? -49.555 1.954 -14.952 0.50 16.05 426 VAL D N 1
ATOM 7772 N N B VAL E 3 126 ? -49.583 1.844 -15.051 0.50 14.95 426 VAL D N 1
ATOM 7773 C CA A VAL E 3 126 ? -49.128 2.320 -16.299 0.50 17.64 426 VAL D CA 1
ATOM 7774 C CA B VAL E 3 126 ? -48.967 2.246 -16.331 0.50 13.90 426 VAL D CA 1
ATOM 7775 C C A VAL E 3 126 ? -48.950 3.817 -16.448 0.50 14.95 426 VAL D C 1
ATOM 7776 C C B VAL E 3 126 ? -48.951 3.751 -16.508 0.50 13.65 426 VAL D C 1
ATOM 7777 O O A VAL E 3 126 ? -49.824 4.586 -16.047 0.50 14.78 426 VAL D O 1
ATOM 7778 O O B VAL E 3 126 ? -49.910 4.443 -16.167 0.50 14.95 426 VAL D O 1
ATOM 7785 N N . GLY E 3 127 ? -47.830 4.232 -17.037 1.00 14.01 427 GLY D N 1
ATOM 7786 C CA . GLY E 3 127 ? -47.618 5.615 -17.384 1.00 14.83 427 GLY D CA 1
ATOM 7787 C C . GLY E 3 127 ? -46.991 5.776 -18.754 1.00 13.31 427 GLY D C 1
ATOM 7788 O O . GLY E 3 127 ? -46.334 4.863 -19.268 1.00 13.74 427 GLY D O 1
ATOM 7789 N N . ARG E 3 128 ? -47.170 6.948 -19.346 1.00 12.55 428 ARG D N 1
ATOM 7790 C CA . ARG E 3 128 ? -46.426 7.324 -20.531 1.00 13.54 428 ARG D CA 1
ATOM 7791 C C . ARG E 3 128 ? -46.269 8.830 -20.599 1.00 13.39 428 ARG D C 1
ATOM 7792 O O . ARG E 3 128 ? -47.084 9.591 -20.052 1.00 13.85 428 ARG D O 1
ATOM 7807 N N A LEU E 3 130 ? -43.857 12.071 -23.143 0.50 15.39 430 LEU D N 1
ATOM 7808 N N B LEU E 3 130 ? -43.901 12.061 -23.199 0.50 13.10 430 LEU D N 1
ATOM 7809 C CA A LEU E 3 130 ? -42.859 12.428 -24.137 0.50 15.88 430 LEU D CA 1
ATOM 7810 C CA B LEU E 3 130 ? -42.794 12.411 -24.080 0.50 12.68 430 LEU D CA 1
ATOM 7811 C C A LEU E 3 130 ? -41.763 13.223 -23.420 0.50 15.86 430 LEU D C 1
ATOM 7812 C C B LEU E 3 130 ? -41.726 13.123 -23.286 0.50 14.18 430 LEU D C 1
ATOM 7813 O O A LEU E 3 130 ? -42.082 14.092 -22.610 0.50 15.93 430 LEU D O 1
ATOM 7814 O O B LEU E 3 130 ? -42.008 13.833 -22.323 0.50 14.38 430 LEU D O 1
ATOM 7823 N N . THR E 3 131 ? -40.485 12.956 -23.713 1.00 14.05 431 THR D N 1
ATOM 7824 C CA . THR E 3 131 ? -39.444 13.840 -23.214 1.00 13.58 431 THR D CA 1
ATOM 7825 C C . THR E 3 131 ? -39.686 15.259 -23.743 1.00 14.67 431 THR D C 1
ATOM 7826 O O . THR E 3 131 ? -40.215 15.448 -24.841 1.00 14.85 431 THR D O 1
ATOM 7830 N N . ASP E 3 132 ? -39.264 16.241 -22.952 1.00 14.87 432 ASP D N 1
ATOM 7831 C CA . ASP E 3 132 ? -39.383 17.634 -23.354 1.00 17.10 432 ASP D CA 1
ATOM 7832 C C . ASP E 3 132 ? -38.287 18.009 -24.355 1.00 17.11 432 ASP D C 1
ATOM 7833 O O . ASP E 3 132 ? -37.498 17.156 -24.800 1.00 15.90 432 ASP D O 1
ATOM 7838 N N . SER E 3 133 ? -38.249 19.279 -24.729 1.00 18.13 433 SER D N 1
ATOM 7839 C CA . SER E 3 133 ? -37.327 19.740 -25.756 1.00 20.17 433 SER D CA 1
ATOM 7840 C C . SER E 3 133 ? -35.856 19.609 -25.347 1.00 20.43 433 SER D C 1
ATOM 7841 O O . SER E 3 133 ? -34.984 19.706 -26.196 1.00 22.14 433 SER D O 1
ATOM 7844 N N . ASP E 3 134 ? -35.599 19.388 -24.056 1.00 18.65 434 ASP D N 1
ATOM 7845 C CA . ASP E 3 134 ? -34.241 19.217 -23.532 1.00 19.70 434 ASP D CA 1
ATOM 7846 C C . ASP E 3 134 ? -33.944 17.767 -23.122 1.00 15.87 434 ASP D C 1
ATOM 7847 O O . ASP E 3 134 ? -32.915 17.505 -22.511 1.00 16.95 434 ASP D O 1
ATOM 7852 N N . GLY E 3 135 ? -34.837 16.834 -23.460 1.00 14.96 435 GLY D N 1
ATOM 7853 C CA . GLY E 3 135 ? -34.646 15.419 -23.177 1.00 15.23 435 GLY D CA 1
ATOM 7854 C C . GLY E 3 135 ? -35.164 14.890 -21.847 1.00 14.58 435 GLY D C 1
ATOM 7855 O O . GLY E 3 135 ? -34.955 13.717 -21.544 1.00 13.83 435 GLY D O 1
ATOM 7856 N N . TYR E 3 136 ? -35.839 15.727 -21.052 1.00 13.46 436 TYR D N 1
ATOM 7857 C CA . TYR E 3 136 ? -36.264 15.318 -19.704 1.00 14.71 436 TYR D CA 1
ATOM 7858 C C . TYR E 3 136 ? -37.665 14.720 -19.697 1.00 13.52 436 TYR D C 1
ATOM 7859 O O . TYR E 3 136 ? -38.557 15.181 -20.418 1.00 14.61 436 TYR D O 1
ATOM 7868 N N . TYR E 3 137 ? -37.861 13.715 -18.852 1.00 13.91 437 TYR D N 1
ATOM 7869 C CA . TYR E 3 137 ? -39.171 13.117 -18.625 1.00 14.05 437 TYR D CA 1
ATOM 7870 C C . TYR E 3 137 ? -39.478 13.142 -17.130 1.00 14.13 437 TYR D C 1
ATOM 7871 O O . TYR E 3 137 ? -38.578 13.260 -16.299 1.00 13.57 437 TYR D O 1
ATOM 7880 N N . SER E 3 138 ? -40.762 12.978 -16.795 1.00 14.49 438 SER D N 1
ATOM 7881 C CA . SER E 3 138 ? -41.191 12.910 -15.399 1.00 14.84 438 SER D CA 1
ATOM 7882 C C . SER E 3 138 ? -42.488 12.127 -15.238 1.00 13.95 438 SER D C 1
ATOM 7883 O O . SER E 3 138 ? -43.462 12.337 -15.988 1.00 17.16 438 SER D O 1
ATOM 7886 N N . PHE E 3 139 ? -42.480 11.211 -14.279 1.00 14.49 439 PHE D N 1
ATOM 7887 C CA . PHE E 3 139 ? -43.655 10.461 -13.851 1.00 14.41 439 PHE D CA 1
ATOM 7888 C C . PHE E 3 139 ? -43.872 10.678 -12.365 1.00 13.83 439 PHE D C 1
ATOM 7889 O O . PHE E 3 139 ? -42.922 10.959 -11.628 1.00 13.97 439 PHE D O 1
ATOM 7897 N N . ARG E 3 140 ? -45.112 10.503 -11.906 1.00 13.85 440 ARG D N 1
ATOM 7898 C CA . ARG E 3 140 ? -45.377 10.399 -10.473 1.00 12.95 440 ARG D CA 1
ATOM 7899 C C . ARG E 3 140 ? -46.063 9.064 -10.227 1.00 12.80 440 ARG D C 1
ATOM 7900 O O . ARG E 3 140 ? -46.922 8.659 -11.002 1.00 14.44 440 ARG D O 1
ATOM 7908 N N . THR E 3 141 ? -45.651 8.366 -9.180 1.00 12.73 441 THR D N 1
ATOM 7909 C CA . THR E 3 141 ? -46.121 7.024 -8.920 1.00 13.64 441 THR D CA 1
ATOM 7910 C C . THR E 3 141 ? -45.950 6.650 -7.449 1.00 13.23 441 THR D C 1
ATOM 7911 O O . THR E 3 141 ? -45.687 7.516 -6.610 1.00 13.33 441 THR D O 1
ATOM 7915 N N . ILE E 3 142 ? -46.165 5.379 -7.125 1.00 14.09 442 ILE D N 1
ATOM 7916 C CA . ILE E 3 142 ? -45.767 4.844 -5.822 1.00 15.06 442 ILE D CA 1
ATOM 7917 C C . ILE E 3 142 ? -44.645 3.838 -6.069 1.00 14.80 442 ILE D C 1
ATOM 7918 O O . ILE E 3 142 ? -44.553 3.231 -7.136 1.00 14.83 442 ILE D O 1
ATOM 7923 N N . LYS E 3 143 ? -43.778 3.669 -5.086 1.00 13.73 443 LYS D N 1
ATOM 7924 C CA . LYS E 3 143 ? -42.665 2.746 -5.235 1.00 14.30 443 LYS D CA 1
ATOM 7925 C C . LYS E 3 143 ? -43.222 1.321 -5.242 1.00 13.69 443 LYS D C 1
ATOM 7926 O O . LYS E 3 143 ? -43.920 0.919 -4.314 1.00 15.28 443 LYS D O 1
ATOM 7932 N N . PRO E 3 144 ? -42.886 0.536 -6.276 1.00 13.24 444 PRO D N 1
ATOM 7933 C CA . PRO E 3 144 ? -43.410 -0.814 -6.308 1.00 13.67 444 PRO D CA 1
ATOM 7934 C C . PRO E 3 144 ? -42.729 -1.724 -5.270 1.00 13.04 444 PRO D C 1
ATOM 7935 O O . PRO E 3 144 ? -41.581 -1.510 -4.891 1.00 15.97 444 PRO D O 1
ATOM 7939 N N . GLY E 3 145 ? -43.442 -2.755 -4.839 1.00 13.49 445 GLY D N 1
ATOM 7940 C CA . GLY E 3 145 ? -42.882 -3.762 -3.955 1.00 13.24 445 GLY D CA 1
ATOM 7941 C C . GLY E 3 145 ? -42.180 -4.877 -4.711 1.00 12.84 445 GLY D C 1
ATOM 7942 O O . GLY E 3 145 ? -42.487 -5.127 -5.889 1.00 13.34 445 GLY D O 1
ATOM 7943 N N . PRO E 3 146 ? -41.235 -5.577 -4.047 1.00 13.21 446 PRO D N 1
ATOM 7944 C CA . PRO E 3 146 ? -40.664 -6.790 -4.635 1.00 13.62 446 PRO D CA 1
ATOM 7945 C C . PRO E 3 146 ? -41.728 -7.821 -4.930 1.00 15.12 446 PRO D C 1
ATOM 7946 O O . PRO E 3 146 ? -42.792 -7.826 -4.309 1.00 16.29 446 PRO D O 1
ATOM 7950 N N A TYR E 3 147 ? -41.407 -8.699 -5.899 0.75 15.45 447 TYR D N 1
ATOM 7951 N N B TYR E 3 147 ? -41.512 -8.727 -5.823 0.25 15.73 447 TYR D N 1
ATOM 7952 C CA A TYR E 3 147 ? -42.354 -9.641 -6.571 0.75 16.36 447 TYR D CA 1
ATOM 7953 C CA B TYR E 3 147 ? -42.475 -9.753 -5.766 0.25 15.74 447 TYR D CA 1
ATOM 7954 C C A TYR E 3 147 ? -41.801 -11.096 -6.522 0.75 14.92 447 TYR D C 1
ATOM 7955 C C B TYR E 3 147 ? -41.772 -10.988 -6.086 0.25 16.05 447 TYR D C 1
ATOM 7956 O O A TYR E 3 147 ? -40.775 -11.342 -7.157 0.75 15.17 447 TYR D O 1
ATOM 7957 O O B TYR E 3 147 ? -40.642 -10.984 -6.554 0.25 16.65 447 TYR D O 1
ATOM 7974 N N . PRO E 3 148 ? -42.426 -12.060 -5.754 1.00 15.23 448 PRO D N 1
ATOM 7975 C CA . PRO E 3 148 ? -41.891 -13.400 -5.813 1.00 14.44 448 PRO D CA 1
ATOM 7976 C C . PRO E 3 148 ? -42.296 -14.038 -7.116 1.00 13.38 448 PRO D C 1
ATOM 7977 O O . PRO E 3 148 ? -43.344 -13.698 -7.657 1.00 14.99 448 PRO D O 1
ATOM 7981 N N . TRP E 3 149 ? -41.465 -14.919 -7.654 1.00 13.20 449 TRP D N 1
ATOM 7982 C CA . TRP E 3 149 ? -41.751 -15.517 -8.943 1.00 14.06 449 TRP D CA 1
ATOM 7983 C C . TRP E 3 149 ? -41.159 -16.910 -9.049 1.00 13.65 449 TRP D C 1
ATOM 7984 O O . TRP E 3 149 ? -40.180 -17.246 -8.359 1.00 14.38 449 TRP D O 1
ATOM 7995 N N . ARG E 3 150 ? -41.759 -17.714 -9.922 1.00 14.34 450 ARG D N 1
ATOM 7996 C CA . ARG E 3 150 ? -41.443 -19.127 -10.004 1.00 15.11 450 ARG D CA 1
ATOM 7997 C C . ARG E 3 150 ? -40.251 -19.403 -10.910 1.00 15.91 450 ARG D C 1
ATOM 7998 O O . ARG E 3 150 ? -40.342 -20.015 -11.966 1.00 19.24 450 ARG D O 1
ATOM 8006 N N . ASN E 3 151 ? -39.102 -18.931 -10.452 1.00 14.73 451 ASN D N 1
ATOM 8007 C CA . ASN E 3 151 ? -37.823 -19.200 -11.110 1.00 13.70 451 ASN D CA 1
ATOM 8008 C C . ASN E 3 151 ? -37.166 -20.277 -10.243 1.00 14.39 451 ASN D C 1
ATOM 8009 O O . ASN E 3 151 ? -37.573 -21.437 -10.309 1.00 14.95 451 ASN D O 1
ATOM 8014 N N . GLY E 3 152 ? -36.204 -19.919 -9.399 1.00 14.51 452 GLY D N 1
ATOM 8015 C CA . GLY E 3 152 ? -35.767 -20.809 -8.332 1.00 14.74 452 GLY D CA 1
ATOM 8016 C C . GLY E 3 152 ? -36.822 -20.895 -7.237 1.00 13.68 452 GLY D C 1
ATOM 8017 O O . GLY E 3 152 ? -37.858 -20.214 -7.301 1.00 14.72 452 GLY D O 1
ATOM 8018 N N . PRO E 3 153 ? -36.574 -21.705 -6.207 1.00 13.23 453 PRO D N 1
ATOM 8019 C CA . PRO E 3 153 ? -37.614 -21.914 -5.197 1.00 14.01 453 PRO D CA 1
ATOM 8020 C C . PRO E 3 153 ? -37.848 -20.767 -4.211 1.00 14.72 453 PRO D C 1
ATOM 8021 O O . PRO E 3 153 ? -38.826 -20.813 -3.473 1.00 16.51 453 PRO D O 1
ATOM 8025 N N . ASN E 3 154 ? -36.982 -19.760 -4.186 1.00 13.92 454 ASN D N 1
ATOM 8026 C CA . ASN E 3 154 ? -37.192 -18.591 -3.334 1.00 14.26 454 ASN D CA 1
ATOM 8027 C C . ASN E 3 154 ? -36.628 -17.344 -3.992 1.00 12.90 454 ASN D C 1
ATOM 8028 O O . ASN E 3 154 ? -35.770 -16.652 -3.424 1.00 14.97 454 ASN D O 1
ATOM 8033 N N . ASP E 3 155 ? -37.085 -17.078 -5.203 1.00 13.30 455 ASP D N 1
ATOM 8034 C CA . ASP E 3 155 ? -36.625 -15.918 -5.969 1.00 13.39 455 ASP D CA 1
ATOM 8035 C C . ASP E 3 155 ? -37.635 -14.780 -5.890 1.00 14.04 455 ASP D C 1
ATOM 8036 O O . ASP E 3 155 ? -38.856 -14.993 -5.926 1.00 14.02 455 ASP D O 1
ATOM 8041 N N . TRP E 3 156 ? -37.093 -13.573 -5.793 1.00 12.72 456 TRP D N 1
ATOM 8042 C CA . TRP E 3 156 ? -37.847 -12.346 -5.620 1.00 12.71 456 TRP D CA 1
ATOM 8043 C C . TRP E 3 156 ? -37.270 -11.251 -6.494 1.00 12.74 456 TRP D C 1
ATOM 8044 O O . TRP E 3 156 ? -36.086 -10.948 -6.395 1.00 14.18 456 TRP D O 1
ATOM 8055 N N . ARG E 3 157 ? -38.080 -10.631 -7.346 1.00 13.28 457 ARG D N 1
ATOM 8056 C CA . ARG E 3 157 ? -37.601 -9.472 -8.075 1.00 12.71 457 ARG D CA 1
ATOM 8057 C C . ARG E 3 157 ? -37.357 -8.344 -7.089 1.00 12.69 457 ARG D C 1
ATOM 8058 O O . ARG E 3 157 ? -38.174 -8.139 -6.199 1.00 13.37 457 ARG D O 1
ATOM 8066 N N . PRO E 3 158 ? -36.259 -7.583 -7.267 1.00 13.59 458 PRO D N 1
ATOM 8067 C CA . PRO E 3 158 ? -36.164 -6.320 -6.547 1.00 13.02 458 PRO D CA 1
ATOM 8068 C C . PRO E 3 158 ? -37.329 -5.418 -6.941 1.00 12.50 458 PRO D C 1
ATOM 8069 O O . PRO E 3 158 ? -37.915 -5.611 -7.998 1.00 13.71 458 PRO D O 1
ATOM 8073 N N . ALA E 3 159 ? -37.624 -4.413 -6.134 1.00 12.49 459 ALA D N 1
ATOM 8074 C CA . ALA E 3 159 ? -38.547 -3.371 -6.548 1.00 12.83 459 ALA D CA 1
ATOM 8075 C C . ALA E 3 159 ? -38.091 -2.851 -7.909 1.00 12.05 459 ALA D C 1
ATOM 8076 O O . ALA E 3 159 ? -36.915 -2.540 -8.103 1.00 13.22 459 ALA D O 1
ATOM 8078 N N . HIS E 3 160 ? -38.996 -2.765 -8.870 1.00 12.18 460 HIS D N 1
ATOM 8079 C CA . HIS E 3 160 ? -38.596 -2.310 -10.200 1.00 11.53 460 HIS D CA 1
ATOM 8080 C C . HIS E 3 160 ? -39.737 -1.708 -11.002 1.00 12.22 460 HIS D C 1
ATOM 8081 O O . HIS E 3 160 ? -40.908 -2.053 -10.798 1.00 13.37 460 HIS D O 1
ATOM 8088 N N . ILE E 3 161 ? -39.374 -0.846 -11.946 1.00 11.61 461 ILE D N 1
ATOM 8089 C CA . ILE E 3 161 ? -40.311 -0.277 -12.896 1.00 12.34 461 ILE D CA 1
ATOM 8090 C C . ILE E 3 161 ? -39.810 -0.640 -14.289 1.00 11.80 461 ILE D C 1
ATOM 8091 O O . ILE E 3 161 ? -38.656 -0.375 -14.628 1.00 13.09 461 ILE D O 1
ATOM 8096 N N . HIS E 3 162 ? -40.666 -1.248 -15.101 1.00 12.72 462 HIS D N 1
ATOM 8097 C CA . HIS E 3 162 ? -40.354 -1.522 -16.485 1.00 12.67 462 HIS D CA 1
ATOM 8098 C C . HIS E 3 162 ? -40.435 -0.229 -17.303 1.00 13.04 462 HIS D C 1
ATOM 8099 O O . HIS E 3 162 ? -41.338 0.594 -17.098 1.00 13.45 462 HIS D O 1
ATOM 8106 N N . PHE E 3 163 ? -39.468 -0.039 -18.204 1.00 12.65 463 PHE D N 1
ATOM 8107 C CA . PHE E 3 163 ? -39.391 1.122 -19.093 1.00 12.97 463 PHE D CA 1
ATOM 8108 C C . PHE E 3 163 ? -39.294 0.696 -20.553 1.00 12.58 463 PHE D C 1
ATOM 8109 O O . PHE E 3 163 ? -38.554 -0.247 -20.885 1.00 14.15 463 PHE D O 1
ATOM 8117 N N . GLY E 3 164 ? -39.955 1.456 -21.421 1.00 12.47 464 GLY D N 1
ATOM 8118 C CA . GLY E 3 164 ? -39.729 1.389 -22.852 1.00 12.60 464 GLY D CA 1
ATOM 8119 C C . GLY E 3 164 ? -39.453 2.784 -23.370 1.00 12.01 464 GLY D C 1
ATOM 8120 O O . GLY E 3 164 ? -40.130 3.746 -22.970 1.00 13.90 464 GLY D O 1
ATOM 8121 N N . ILE E 3 165 ? -38.478 2.896 -24.271 1.00 11.94 465 ILE D N 1
ATOM 8122 C CA . ILE E 3 165 ? -38.079 4.178 -24.845 1.00 12.37 465 ILE D CA 1
ATOM 8123 C C . ILE E 3 165 ? -37.956 4.006 -26.353 1.00 12.25 465 ILE D C 1
ATOM 8124 O O . ILE E 3 165 ? -37.258 3.100 -26.821 1.00 13.17 465 ILE D O 1
ATOM 8129 N N . SER E 3 166 ? -38.608 4.869 -27.121 1.00 12.20 466 SER D N 1
ATOM 8130 C CA . SER E 3 166 ? -38.586 4.738 -28.586 1.00 13.01 466 SER D CA 1
ATOM 8131 C C . SER E 3 166 ? -37.272 5.248 -29.201 1.00 12.94 466 SER D C 1
ATOM 8132 O O . SER E 3 166 ? -36.598 4.523 -29.943 1.00 12.90 466 SER D O 1
ATOM 8135 N N . GLY E 3 167 ? -36.908 6.480 -28.887 1.00 12.81 467 GLY D N 1
ATOM 8136 C CA . GLY E 3 167 ? -35.766 7.107 -29.509 1.00 12.74 467 GLY D CA 1
ATOM 8137 C C . GLY E 3 167 ? -35.997 7.412 -30.975 1.00 13.53 467 GLY D C 1
ATOM 8138 O O . GLY E 3 167 ? -37.103 7.247 -31.485 1.00 14.08 467 GLY D O 1
ATOM 8139 N N . PRO E 3 168 ? -34.960 7.888 -31.662 1.00 13.03 468 PRO D N 1
ATOM 8140 C CA . PRO E 3 168 ? -35.126 8.373 -33.035 1.00 13.28 468 PRO D CA 1
ATOM 8141 C C . PRO E 3 168 ? -35.375 7.325 -34.108 1.00 12.58 468 PRO D C 1
ATOM 8142 O O . PRO E 3 168 ? -35.789 7.680 -35.200 1.00 14.48 468 PRO D O 1
ATOM 8146 N N . SER E 3 169 ? -35.122 6.055 -33.827 1.00 12.84 469 SER D N 1
ATOM 8147 C CA . SER E 3 169 ? -35.300 5.024 -34.851 1.00 13.15 469 SER D CA 1
ATOM 8148 C C . SER E 3 169 ? -35.629 3.680 -34.236 1.00 12.56 469 SER D C 1
ATOM 8149 O O . SER E 3 169 ? -35.458 3.489 -33.024 1.00 12.85 469 SER D O 1
ATOM 8152 N N . ILE E 3 170 ? -36.054 2.718 -35.061 1.00 12.54 470 ILE D N 1
ATOM 8153 C CA . ILE E 3 170 ? -36.239 1.375 -34.531 1.00 12.65 470 ILE D CA 1
ATOM 8154 C C . ILE E 3 170 ? -34.916 0.740 -34.052 1.00 12.74 470 ILE D C 1
ATOM 8155 O O . ILE E 3 170 ? -34.941 -0.176 -33.238 1.00 14.13 470 ILE D O 1
ATOM 8160 N N . ALA E 3 171 ? -33.786 1.264 -34.536 1.00 13.17 471 ALA D N 1
ATOM 8161 C CA . ALA E 3 171 ? -32.487 0.813 -34.061 1.00 12.52 471 ALA D CA 1
ATOM 8162 C C . ALA E 3 171 ? -32.188 1.246 -32.616 1.00 11.90 471 ALA D C 1
ATOM 8163 O O . ALA E 3 171 ? -31.366 0.620 -31.947 1.00 12.99 471 ALA D O 1
ATOM 8165 N N . THR E 3 172 ? -32.822 2.324 -32.156 1.00 12.58 472 THR D N 1
ATOM 8166 C CA . THR E 3 172 ? -32.592 2.829 -30.798 1.00 12.76 472 THR D CA 1
ATOM 8167 C C . THR E 3 172 ? -33.597 2.309 -29.765 1.00 12.80 472 THR D C 1
ATOM 8168 O O . THR E 3 172 ? -33.357 2.405 -28.562 1.00 13.19 472 THR D O 1
ATOM 8172 N N . LYS E 3 173 ? -34.732 1.765 -30.211 1.00 12.19 473 LYS D N 1
ATOM 8173 C CA . LYS E 3 173 ? -35.786 1.380 -29.288 1.00 12.03 473 LYS D CA 1
ATOM 8174 C C . LYS E 3 173 ? -35.237 0.403 -28.262 1.00 11.33 473 LYS D C 1
ATOM 8175 O O . LYS E 3 173 ? -34.433 -0.491 -28.594 1.00 12.47 473 LYS D O 1
ATOM 8181 N N . LEU E 3 174 ? -35.649 0.577 -27.008 1.00 11.71 474 LEU D N 1
ATOM 8182 C CA . LEU E 3 174 ? -35.118 -0.188 -25.887 1.00 12.19 474 LEU D CA 1
ATOM 8183 C C . LEU E 3 174 ? -36.210 -0.464 -24.866 1.00 12.09 474 LEU D C 1
ATOM 8184 O O . LEU E 3 174 ? -36.980 0.437 -24.549 1.00 13.18 474 LEU D O 1
ATOM 8189 N N . ILE E 3 175 ? -36.214 -1.683 -24.332 1.00 12.83 475 ILE D N 1
ATOM 8190 C CA . ILE E 3 175 ? -36.959 -1.999 -23.122 1.00 12.00 475 ILE D CA 1
ATOM 8191 C C . ILE E 3 175 ? -35.946 -2.375 -22.047 1.00 11.63 475 ILE D C 1
ATOM 8192 O O . ILE E 3 175 ? -34.972 -3.106 -22.311 1.00 12.72 475 ILE D O 1
ATOM 8197 N N . THR E 3 176 ? -36.175 -1.873 -20.841 1.00 12.28 476 THR D N 1
ATOM 8198 C CA . THR E 3 176 ? -35.278 -2.094 -19.724 1.00 12.54 476 THR D CA 1
ATOM 8199 C C . THR E 3 176 ? -36.064 -2.092 -18.418 1.00 13.36 476 THR D C 1
ATOM 8200 O O . THR E 3 176 ? -37.311 -2.048 -18.438 1.00 12.83 476 THR D O 1
ATOM 8204 N N . GLN E 3 177 ? -35.360 -2.175 -17.300 1.00 13.15 477 GLN D N 1
ATOM 8205 C CA . GLN E 3 177 ? -35.958 -2.077 -15.980 1.00 13.46 477 GLN D CA 1
ATOM 8206 C C . GLN E 3 177 ? -35.123 -1.148 -15.110 1.00 12.94 477 GLN D C 1
ATOM 8207 O O . GLN E 3 177 ? -33.884 -1.177 -15.169 1.00 15.16 477 GLN D O 1
ATOM 8213 N N . LEU E 3 178 ? -35.823 -0.335 -14.325 1.00 12.98 478 LEU D N 1
ATOM 8214 C CA . LEU E 3 178 ? -35.269 0.554 -13.305 1.00 12.42 478 LEU D CA 1
ATOM 8215 C C .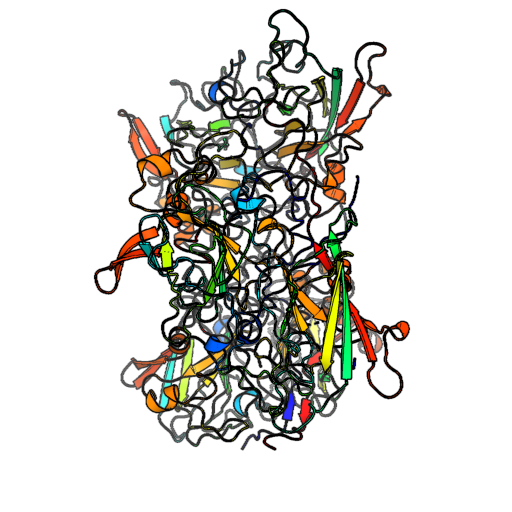 LEU E 3 178 ? -35.327 -0.149 -11.952 1.00 12.90 478 LEU D C 1
ATOM 8216 O O . LEU E 3 178 ? -36.372 -0.723 -11.604 1.00 13.35 478 LEU D O 1
ATOM 8221 N N . TYR E 3 179 ? -34.212 -0.117 -11.205 1.00 12.22 479 TYR D N 1
ATOM 8222 C CA . TYR E 3 179 ? -34.110 -0.613 -9.838 1.00 12.20 479 TYR D CA 1
ATOM 8223 C C . TYR E 3 179 ? -33.820 0.576 -8.922 1.00 12.33 479 TYR D C 1
ATOM 8224 O O . TYR E 3 179 ? -33.523 1.682 -9.412 1.00 13.24 479 TYR D O 1
ATOM 8233 N N . PHE E 3 180 ? -33.922 0.368 -7.612 1.00 12.71 480 PHE D N 1
ATOM 8234 C CA . PHE E 3 180 ? -33.832 1.465 -6.645 1.00 13.66 480 PHE D CA 1
ATOM 8235 C C . PHE E 3 180 ? -32.592 1.374 -5.774 1.00 13.54 480 PHE D C 1
ATOM 8236 O O . PHE E 3 180 ? -32.281 0.316 -5.211 1.00 13.56 480 PHE D O 1
ATOM 8244 N N . GLU E 3 181 ? -31.909 2.510 -5.652 1.00 13.26 481 GLU D N 1
ATOM 8245 C CA . GLU E 3 181 ? -30.678 2.641 -4.870 1.00 14.32 481 GLU D CA 1
ATOM 8246 C C . GLU E 3 181 ? -30.740 1.883 -3.542 1.00 13.82 481 GLU D C 1
ATOM 8247 O O . GLU E 3 181 ? -31.609 2.125 -2.718 1.00 14.88 481 GLU D O 1
ATOM 8253 N N . GLY E 3 182 ? -29.774 0.995 -3.330 1.00 14.24 482 GLY D N 1
ATOM 8254 C CA . GLY E 3 182 ? -29.607 0.300 -2.074 1.00 15.26 482 GLY D CA 1
ATOM 8255 C C . GLY E 3 182 ? -30.366 -1.003 -1.895 1.00 14.51 482 GLY D C 1
ATOM 8256 O O . GLY E 3 182 ? -30.154 -1.707 -0.904 1.00 16.17 482 GLY D O 1
ATOM 8257 N N . ASP E 3 183 ? -31.238 -1.363 -2.840 1.00 14.32 483 ASP D N 1
ATOM 8258 C CA . ASP E 3 183 ? -32.129 -2.503 -2.628 1.00 14.12 483 ASP D CA 1
ATOM 8259 C C . ASP E 3 183 ? -31.274 -3.774 -2.518 1.00 14.02 483 ASP D C 1
ATOM 8260 O O . ASP E 3 183 ? -30.609 -4.145 -3.484 1.00 14.89 483 ASP D O 1
ATOM 8265 N N . PRO E 3 184 ? -31.344 -4.485 -1.368 1.00 14.49 484 PRO D N 1
ATOM 8266 C CA . PRO E 3 184 ? -30.488 -5.656 -1.196 1.00 14.72 484 PRO D CA 1
ATOM 8267 C C . PRO E 3 184 ? -30.877 -6.854 -2.084 1.00 13.56 484 PRO D C 1
ATOM 8268 O O . PRO E 3 184 ? -30.121 -7.819 -2.172 1.00 16.64 484 PRO D O 1
ATOM 8272 N N . LEU E 3 185 ? -32.032 -6.803 -2.742 1.00 13.70 485 LEU D N 1
ATOM 8273 C CA . LEU E 3 185 ? -32.424 -7.860 -3.662 1.00 13.57 485 LEU D CA 1
ATOM 8274 C C . LEU E 3 185 ? -31.686 -7.776 -5.000 1.00 13.74 485 LEU D C 1
ATOM 8275 O O . LEU E 3 185 ? -31.627 -8.754 -5.734 1.00 13.84 485 LEU D O 1
ATOM 8280 N N . ILE E 3 186 ? -31.148 -6.611 -5.339 1.00 13.05 486 ILE D N 1
ATOM 8281 C CA . ILE E 3 186 ? -30.572 -6.419 -6.679 1.00 13.64 486 ILE D CA 1
ATOM 8282 C C . ILE E 3 186 ? -29.452 -7.444 -6.994 1.00 14.47 486 ILE D C 1
ATOM 8283 O O . ILE E 3 186 ? -29.495 -8.083 -8.046 1.00 15.67 486 ILE D O 1
ATOM 8288 N N . PRO E 3 187 ? -28.478 -7.631 -6.078 1.00 15.15 487 PRO D N 1
ATOM 8289 C CA . PRO E 3 187 ? -27.394 -8.574 -6.404 1.00 16.73 487 PRO D CA 1
ATOM 8290 C C . PRO E 3 187 ? -27.824 -10.037 -6.479 1.00 17.05 487 PRO D C 1
ATOM 8291 O O . PRO E 3 187 ? -27.058 -10.866 -6.959 1.00 18.77 487 PRO D O 1
ATOM 8304 N N . CYS E 3 189 ? -30.784 -11.152 -7.932 1.00 14.04 489 CYS D N 1
ATOM 8305 C CA . CYS E 3 189 ? -31.783 -11.408 -8.959 1.00 14.42 489 CYS D CA 1
ATOM 8306 C C . CYS E 3 189 ? -31.189 -11.980 -10.240 1.00 13.57 489 CYS D C 1
ATOM 8307 O O . CYS E 3 189 ? -30.324 -11.345 -10.853 1.00 14.24 489 CYS D O 1
ATOM 8310 N N . PRO E 3 190 ? -31.675 -13.153 -10.682 1.00 13.83 490 PRO D N 1
ATOM 8311 C CA . PRO E 3 190 ? -31.183 -13.715 -11.950 1.00 14.75 490 PRO D CA 1
ATOM 8312 C C . PRO E 3 190 ? -31.506 -12.909 -13.222 1.00 14.27 490 PRO D C 1
ATOM 8313 O O . PRO E 3 190 ? -30.827 -13.062 -14.238 1.00 15.59 490 PRO D O 1
ATOM 8317 N N . ILE E 3 191 ? -32.510 -12.044 -13.174 1.00 13.57 491 ILE D N 1
ATOM 8318 C CA . ILE E 3 191 ? -32.801 -11.163 -14.307 1.00 13.72 491 ILE D CA 1
ATOM 8319 C C . ILE E 3 191 ? -31.792 -10.005 -14.315 1.00 14.30 491 ILE D C 1
ATOM 8320 O O . ILE E 3 191 ? -31.221 -9.681 -15.346 1.00 15.10 491 ILE D O 1
ATOM 8325 N N . VAL E 3 192 ? -31.556 -9.377 -13.171 1.00 14.03 492 VAL D N 1
ATOM 8326 C CA . VAL E 3 192 ? -30.490 -8.393 -13.087 1.00 14.14 492 VAL D CA 1
ATOM 8327 C C . VAL E 3 192 ? -29.187 -9.017 -13.584 1.00 15.52 492 VAL D C 1
ATOM 8328 O O . VAL E 3 192 ? -28.464 -8.408 -14.379 1.00 15.99 492 VAL D O 1
ATOM 8332 N N A LYS E 3 193 ? -28.904 -10.231 -13.118 0.50 14.65 493 LYS D N 1
ATOM 8333 N N B LYS E 3 193 ? -28.903 -10.230 -13.118 0.50 14.66 493 LYS D N 1
ATOM 8334 C CA A LYS E 3 193 ? -27.629 -10.903 -13.401 0.50 15.59 493 LYS D CA 1
ATOM 8335 C CA B LYS E 3 193 ? -27.623 -10.892 -13.397 0.50 15.63 493 LYS D CA 1
ATOM 8336 C C A LYS E 3 193 ? -27.527 -11.498 -14.798 0.50 14.87 493 LYS D C 1
ATOM 8337 C C B LYS E 3 193 ? -27.528 -11.504 -14.792 0.50 14.89 493 LYS D C 1
ATOM 8338 O O A LYS E 3 193 ? -26.485 -12.043 -15.173 0.50 16.35 493 LYS D O 1
ATOM 8339 O O B LYS E 3 193 ? -26.489 -12.056 -15.165 0.50 16.36 493 LYS D O 1
ATOM 8350 N N . SER E 3 194 ? -28.591 -11.367 -15.587 1.00 14.50 494 SER D N 1
ATOM 8351 C CA . SER E 3 194 ? -28.485 -11.625 -17.014 1.00 14.40 494 SER D CA 1
ATOM 8352 C C . SER E 3 194 ? -27.481 -10.657 -17.645 1.00 13.93 494 SER D C 1
ATOM 8353 O O . SER E 3 194 ? -26.925 -10.966 -18.682 1.00 15.28 494 SER D O 1
ATOM 8356 N N . ILE E 3 195 ? -27.269 -9.502 -17.014 1.00 13.84 495 ILE D N 1
ATOM 8357 C CA . ILE E 3 195 ? -26.228 -8.563 -17.407 1.00 14.18 495 ILE D CA 1
ATOM 8358 C C . ILE E 3 195 ? -24.913 -9.005 -16.742 1.00 14.81 495 ILE D C 1
ATOM 8359 O O . ILE E 3 195 ? -24.785 -9.016 -15.514 1.00 16.80 495 ILE D O 1
ATOM 8364 N N . ALA E 3 196 ? -23.927 -9.358 -17.559 1.00 15.42 496 ALA D N 1
ATOM 8365 C CA . ALA E 3 196 ? -22.685 -9.946 -17.038 1.00 17.03 496 ALA D CA 1
ATOM 8366 C C . ALA E 3 196 ? -21.764 -8.923 -16.354 1.00 16.58 496 ALA D C 1
ATOM 8367 O O . ALA E 3 196 ? -21.047 -9.268 -15.401 1.00 19.86 496 ALA D O 1
ATOM 8369 N N . ASN E 3 197 ? -21.780 -7.686 -16.845 1.00 16.70 497 ASN D N 1
ATOM 8370 C CA . ASN E 3 197 ? -20.846 -6.655 -16.393 1.00 16.80 497 ASN D CA 1
ATOM 8371 C C . ASN E 3 197 ? -21.470 -5.875 -15.219 1.00 16.49 497 ASN D C 1
ATOM 8372 O O . ASN E 3 197 ? -22.485 -5.211 -15.383 1.00 15.90 497 ASN D O 1
ATOM 8377 N N . PRO E 3 198 ? -20.855 -5.918 -14.021 1.00 19.00 498 PRO D N 1
ATOM 8378 C CA . PRO E 3 198 ? -21.446 -5.178 -12.893 1.00 19.83 498 PRO D CA 1
ATOM 8379 C C . PRO E 3 198 ? -21.628 -3.666 -13.119 1.00 17.75 498 PRO D C 1
ATOM 8380 O O . PRO E 3 198 ? -22.528 -3.056 -12.537 1.00 18.81 498 PRO D O 1
ATOM 8384 N N . GLU E 3 199 ? -20.757 -3.045 -13.904 1.00 17.79 499 GLU D N 1
ATOM 8385 C CA . GLU E 3 199 ? -20.901 -1.634 -14.228 1.00 18.72 499 GLU D CA 1
ATOM 8386 C C . GLU E 3 199 ? -22.161 -1.363 -15.050 1.00 16.74 499 GLU D C 1
ATOM 8387 O O . GLU E 3 199 ? -22.784 -0.302 -14.911 1.00 17.74 499 GLU D O 1
ATOM 8393 N N . ALA E 3 200 ? -22.556 -2.319 -15.889 1.00 15.52 500 ALA D N 1
ATOM 8394 C CA . ALA E 3 200 ? -23.797 -2.170 -16.657 1.00 14.54 500 ALA D CA 1
ATOM 8395 C C . ALA E 3 200 ? -25.021 -2.263 -15.739 1.00 12.81 500 ALA D C 1
ATOM 8396 O O . ALA E 3 200 ? -25.963 -1.480 -15.867 1.00 14.32 500 ALA D O 1
ATOM 8398 N N . VAL E 3 201 ? -24.988 -3.168 -14.769 1.00 14.31 501 VAL D N 1
ATOM 8399 C CA . VAL E 3 201 ? -26.066 -3.256 -13.774 1.00 15.43 501 VAL D CA 1
ATOM 8400 C C . VAL E 3 201 ? -26.240 -1.918 -13.061 1.00 15.26 501 VAL D C 1
ATOM 8401 O O . VAL E 3 201 ? -27.352 -1.453 -12.830 1.00 15.11 501 VAL D O 1
ATOM 8405 N N . GLN E 3 202 ? -25.130 -1.272 -12.703 1.00 14.87 502 GLN D N 1
ATOM 8406 C CA . GLN E 3 202 ? -25.217 -0.013 -11.976 1.00 15.45 502 GLN D CA 1
ATOM 8407 C C . GLN E 3 202 ? -25.966 1.064 -12.766 1.00 15.16 502 GLN D C 1
ATOM 8408 O O . GLN E 3 202 ? -26.606 1.943 -12.180 1.00 16.23 502 GLN D O 1
ATOM 8414 N N . GLN E 3 203 ? -25.930 0.969 -14.092 1.00 14.83 503 GLN D N 1
ATOM 8415 C CA . GLN E 3 203 ? -26.608 1.924 -14.950 1.00 14.64 503 GLN D CA 1
ATOM 8416 C C . GLN E 3 203 ? -28.138 1.828 -14.863 1.00 13.67 503 GLN D C 1
ATOM 8417 O O . GLN E 3 203 ? -28.823 2.743 -15.300 1.00 16.30 503 GLN D O 1
ATOM 8423 N N . LEU E 3 204 ? -28.653 0.735 -14.296 1.00 12.79 504 LEU D N 1
ATOM 8424 C CA . LEU E 3 204 ? -30.083 0.533 -14.129 1.00 13.04 504 LEU D CA 1
ATOM 8425 C C . LEU E 3 204 ? -30.589 0.923 -12.752 1.00 13.19 504 LEU D C 1
ATOM 8426 O O . LEU E 3 204 ? -31.782 0.779 -12.481 1.00 14.93 504 LEU D O 1
ATOM 8431 N N . ILE E 3 205 ? -29.712 1.435 -11.887 1.00 13.08 505 ILE D N 1
ATOM 8432 C CA . ILE E 3 205 ? -30.090 1.741 -10.515 1.00 13.66 505 ILE D CA 1
ATOM 8433 C C . ILE E 3 205 ? -30.373 3.234 -10.381 1.00 14.36 505 ILE D C 1
ATOM 8434 O O . ILE E 3 205 ? -29.488 4.072 -10.499 1.00 16.09 505 ILE D O 1
ATOM 8439 N N . ALA E 3 206 ? -31.640 3.563 -10.170 1.00 14.27 506 ALA D N 1
ATOM 8440 C CA . ALA E 3 206 ? -32.080 4.925 -9.964 1.00 13.91 506 ALA D CA 1
ATOM 8441 C C . ALA E 3 206 ? -31.628 5.432 -8.605 1.00 12.96 506 ALA D C 1
ATOM 8442 O O . ALA E 3 206 ? -31.633 4.699 -7.630 1.00 14.92 506 ALA D O 1
ATOM 8444 N N . LYS E 3 207 ? -31.230 6.696 -8.561 1.00 13.15 507 LYS D N 1
ATOM 8445 C CA . LYS E 3 207 ? -30.707 7.297 -7.348 1.00 12.99 507 LYS D CA 1
ATOM 8446 C C . LYS E 3 207 ? -31.753 8.166 -6.664 1.00 12.75 507 LYS D C 1
ATOM 8447 O O . LYS E 3 207 ? -32.504 8.905 -7.305 1.00 13.06 507 LYS D O 1
ATOM 8453 N N . LEU E 3 208 ? -31.802 8.073 -5.343 1.00 12.03 508 LEU D N 1
ATOM 8454 C CA . LEU E 3 208 ? -32.630 8.967 -4.553 1.00 13.11 508 LEU D CA 1
ATOM 8455 C C . LEU E 3 208 ? -32.251 10.408 -4.885 1.00 12.33 508 LEU D C 1
ATOM 8456 O O . LEU E 3 208 ? -31.070 10.744 -4.923 1.00 13.67 508 LEU D O 1
ATOM 8461 N N . ASP E 3 209 ? -33.249 11.264 -5.109 1.00 13.14 509 ASP D N 1
ATOM 8462 C CA . ASP E 3 209 ? -33.036 12.611 -5.625 1.00 13.85 509 ASP D CA 1
ATOM 8463 C C . ASP E 3 209 ? -33.791 13.601 -4.741 1.00 13.45 509 ASP D C 1
ATOM 8464 O O . ASP E 3 209 ? -34.889 14.060 -5.068 1.00 14.58 509 ASP D O 1
ATOM 8469 N N . MET E 3 210 ? -33.190 13.965 -3.615 1.00 13.88 510 MET D N 1
ATOM 8470 C CA . MET E 3 210 ? -33.884 14.808 -2.647 1.00 14.39 510 MET D CA 1
ATOM 8471 C C . MET E 3 210 ? -34.203 16.179 -3.216 1.00 14.43 510 MET D C 1
ATOM 8472 O O . MET E 3 210 ? -35.181 16.818 -2.806 1.00 14.46 510 MET D O 1
ATOM 8477 N N . ASN E 3 211 ? -33.366 16.652 -4.137 1.00 14.79 511 ASN D N 1
ATOM 8478 C CA . ASN E 3 211 ? -33.542 17.957 -4.776 1.00 16.97 511 ASN D CA 1
ATOM 8479 C C . ASN E 3 211 ? -34.849 18.084 -5.546 1.00 16.03 511 ASN D C 1
ATOM 8480 O O . ASN E 3 211 ? -35.353 19.196 -5.747 1.00 17.72 511 ASN D O 1
ATOM 8485 N N . ASN E 3 212 ? -35.368 16.950 -6.018 1.00 15.32 512 ASN D N 1
ATOM 8486 C CA . ASN E 3 212 ? -36.584 16.916 -6.831 1.00 15.94 512 ASN D CA 1
ATOM 8487 C C . ASN E 3 212 ? -37.828 16.519 -6.033 1.00 14.95 512 ASN D C 1
ATOM 8488 O O . ASN E 3 212 ? -38.931 16.459 -6.588 1.00 18.43 512 ASN D O 1
ATOM 8493 N N . ALA E 3 213 ? -37.643 16.254 -4.739 1.00 14.57 513 ALA D N 1
ATOM 8494 C CA . ALA E 3 213 ? -38.749 15.896 -3.867 1.00 14.72 513 ALA D CA 1
ATOM 8495 C C . ALA E 3 213 ? -39.653 17.096 -3.585 1.00 14.06 513 ALA D C 1
ATOM 8496 O O . ALA E 3 213 ? -39.213 18.250 -3.616 1.00 15.89 513 ALA D O 1
ATOM 8498 N N . ASN E 3 214 ? -40.920 16.801 -3.308 1.00 14.67 514 ASN D N 1
ATOM 8499 C CA . ASN E 3 214 ? -41.858 17.792 -2.802 1.00 14.64 514 ASN D CA 1
ATOM 8500 C C . ASN E 3 214 ? -41.997 17.565 -1.303 1.00 14.98 514 ASN D C 1
ATOM 8501 O O . ASN E 3 214 ? -42.564 16.548 -0.883 1.00 16.05 514 ASN D O 1
ATOM 8506 N N . PRO E 3 215 ? -41.468 18.487 -0.481 1.00 15.79 515 PRO D N 1
ATOM 8507 C CA . PRO E 3 215 ? -41.549 18.289 0.964 1.00 17.59 515 PRO D CA 1
ATOM 8508 C C . PRO E 3 215 ? -42.976 18.037 1.455 1.00 16.79 515 PRO D C 1
ATOM 8509 O O . PRO E 3 215 ? -43.937 18.600 0.917 1.00 17.73 515 PRO D O 1
ATOM 8513 N N . MET E 3 216 ? -43.103 17.171 2.453 1.00 16.55 516 MET D N 1
ATOM 8514 C CA . MET E 3 216 ? -44.387 16.829 3.045 1.00 17.30 516 MET D CA 1
ATOM 8515 C C . MET E 3 216 ? -45.337 16.190 2.049 1.00 17.24 516 MET D C 1
ATOM 8516 O O . MET E 3 216 ? -46.545 16.183 2.262 1.00 18.28 516 MET D O 1
ATOM 8521 N N . ASP E 3 217 ? -44.794 15.591 0.996 1.00 15.59 517 ASP D N 1
ATOM 8522 C CA . ASP E 3 217 ? -45.632 15.116 -0.098 1.00 15.77 517 ASP D CA 1
ATOM 8523 C C . ASP E 3 217 ? -45.042 13.850 -0.731 1.00 13.96 517 ASP D C 1
ATOM 8524 O O . ASP E 3 217 ? -45.552 12.747 -0.519 1.00 14.94 517 ASP D O 1
ATOM 8529 N N . CYS E 3 218 ? -43.957 13.995 -1.478 1.00 13.69 518 CYS D N 1
ATOM 8530 C CA . CYS E 3 218 ? -43.393 12.857 -2.194 1.00 14.31 518 CYS D CA 1
ATOM 8531 C C . CYS E 3 218 ? -41.890 12.957 -2.314 1.00 13.33 518 CYS D C 1
ATOM 8532 O O . CYS E 3 218 ? -41.325 14.040 -2.400 1.00 13.75 518 CYS D O 1
ATOM 8535 N N . LEU E 3 219 ? -41.253 11.793 -2.336 1.00 13.45 519 LEU D N 1
ATOM 8536 C CA . LEU E 3 219 ? -39.827 11.696 -2.612 1.00 13.36 519 LEU D CA 1
ATOM 8537 C C . LEU E 3 219 ? -39.618 11.650 -4.131 1.00 13.18 519 LEU D C 1
ATOM 8538 O O . LEU E 3 219 ? -40.559 11.855 -4.900 1.00 13.45 519 LEU D O 1
ATOM 8543 N N . ALA E 3 220 ? -38.373 11.471 -4.567 1.00 13.43 520 ALA D N 1
ATOM 8544 C CA . ALA E 3 220 ? -38.042 11.446 -5.972 1.00 12.73 520 ALA D CA 1
ATOM 8545 C C . ALA E 3 220 ? -36.819 10.568 -6.202 1.00 12.16 520 ALA D C 1
ATOM 8546 O O . ALA E 3 220 ? -35.933 10.496 -5.347 1.00 13.53 520 ALA D O 1
ATOM 8548 N N . TYR E 3 221 ? -36.780 9.956 -7.381 1.00 12.28 521 TYR D N 1
ATOM 8549 C CA . TYR E 3 221 ? -35.676 9.157 -7.878 1.00 12.11 521 TYR D CA 1
ATOM 8550 C C . TYR E 3 221 ? -35.322 9.650 -9.273 1.00 13.55 521 TYR D C 1
ATOM 8551 O O . TYR E 3 221 ? -36.202 10.106 -10.031 1.00 14.16 521 TYR D O 1
ATOM 8560 N N . ARG E 3 222 ? -34.034 9.576 -9.609 1.00 12.77 522 ARG D N 1
ATOM 8561 C CA . ARG E 3 222 ? -33.547 10.005 -10.904 1.00 13.10 522 ARG D CA 1
ATOM 8562 C C . ARG E 3 222 ? -32.993 8.805 -11.668 1.00 12.85 522 ARG D C 1
ATOM 8563 O O . ARG E 3 222 ? -32.188 8.024 -11.136 1.00 13.64 522 ARG D O 1
ATOM 8571 N N . PHE E 3 223 ? -33.435 8.669 -12.918 1.00 12.71 523 PHE D N 1
ATOM 8572 C CA . PHE E 3 223 ? -33.052 7.555 -13.794 1.00 13.43 523 PHE D CA 1
ATOM 8573 C C . PHE E 3 223 ? -32.789 8.110 -15.195 1.00 13.07 523 PHE D C 1
ATOM 8574 O O . PHE E 3 223 ? -33.706 8.448 -15.934 1.00 15.22 523 PHE D O 1
ATOM 8582 N N . ASP E 3 224 ? -31.521 8.267 -15.528 1.00 14.09 524 ASP D N 1
ATOM 8583 C CA . ASP E 3 224 ? -31.118 8.737 -16.838 1.00 14.86 524 ASP D CA 1
ATOM 8584 C C . ASP E 3 224 ? -30.967 7.531 -17.759 1.00 14.21 524 ASP D C 1
ATOM 8585 O O . ASP E 3 224 ? -30.572 6.438 -17.331 1.00 17.65 524 ASP D O 1
ATOM 8590 N N . ILE E 3 225 ? -31.284 7.753 -19.019 1.00 14.23 525 ILE D N 1
ATOM 8591 C CA . ILE E 3 225 ? -31.284 6.723 -20.035 1.00 13.79 525 ILE D CA 1
ATOM 8592 C C . ILE E 3 225 ? -30.388 7.153 -21.182 1.00 12.85 525 ILE D C 1
ATOM 8593 O O . ILE E 3 225 ? -30.444 8.292 -21.616 1.00 15.15 525 ILE D O 1
ATOM 8598 N N . VAL E 3 226 ? -29.535 6.227 -21.628 1.00 11.86 526 VAL D N 1
ATOM 8599 C CA . VAL E 3 226 ? -28.638 6.461 -22.755 1.00 12.34 526 VAL D CA 1
ATOM 8600 C C . VAL E 3 226 ? -29.002 5.534 -23.916 1.00 12.35 526 VAL D C 1
ATOM 8601 O O . VAL E 3 226 ? -28.942 4.307 -23.789 1.00 12.84 526 VAL D O 1
ATOM 8605 N N . LEU E 3 227 ? -29.365 6.150 -25.035 1.00 12.30 527 LEU D N 1
ATOM 8606 C CA . LEU E 3 227 ? -29.654 5.422 -26.278 1.00 11.77 527 LEU D CA 1
ATOM 8607 C C . LEU E 3 227 ? -28.435 5.441 -27.202 1.00 11.97 527 LEU D C 1
ATOM 8608 O O . LEU E 3 227 ? -27.507 6.228 -27.018 1.00 12.27 527 LEU D O 1
ATOM 8613 N N . ARG E 3 228 ? -28.454 4.609 -28.230 1.00 12.42 528 ARG D N 1
ATOM 8614 C CA . ARG E 3 228 ? -27.339 4.524 -29.157 1.00 12.88 528 ARG D CA 1
ATOM 8615 C C . ARG E 3 228 ? -26.990 5.874 -29.740 1.00 11.98 528 ARG D C 1
ATOM 8616 O O . ARG E 3 228 ? -27.866 6.650 -30.143 1.00 13.13 528 ARG D O 1
ATOM 8624 N N . GLY E 3 229 ? -25.697 6.143 -29.833 1.00 12.50 529 GLY D N 1
ATOM 8625 C CA . GLY E 3 229 ? -25.236 7.381 -30.426 1.00 13.32 529 GLY D CA 1
ATOM 8626 C C . GLY E 3 229 ? -25.647 7.515 -31.878 1.00 12.86 529 GLY D C 1
ATOM 8627 O O . GLY E 3 229 ? -25.537 6.565 -32.652 1.00 14.39 529 GLY D O 1
ATOM 8628 N N . GLN E 3 230 ? -26.087 8.715 -32.246 1.00 12.98 530 GLN D N 1
ATOM 8629 C CA . GLN E 3 230 ? -26.498 9.035 -33.604 1.00 13.40 530 GLN D CA 1
ATOM 8630 C C . GLN E 3 230 ? -25.494 9.995 -34.249 1.00 13.25 530 GLN D C 1
ATOM 8631 O O . GLN E 3 230 ? -25.131 11.012 -33.668 1.00 14.82 530 GLN D O 1
ATOM 8637 N N . ARG E 3 231 ? -25.034 9.663 -35.449 1.00 13.22 531 ARG D N 1
ATOM 8638 C CA . ARG E 3 231 ? -24.151 10.563 -36.197 1.00 13.09 531 ARG D CA 1
ATOM 8639 C C . ARG E 3 231 ? -24.618 10.685 -37.638 1.00 13.12 531 ARG D C 1
ATOM 8640 O O . ARG E 3 231 ? -25.334 9.830 -38.145 1.00 14.10 531 ARG D O 1
ATOM 8648 N N . LYS E 3 232 ? -24.178 11.734 -38.301 1.00 13.96 532 LYS D N 1
ATOM 8649 C CA . LYS E 3 232 ? -24.423 11.904 -39.710 1.00 15.00 532 LYS D CA 1
ATOM 8650 C C . LYS E 3 232 ? -23.659 10.841 -40.482 1.00 14.73 532 LYS D C 1
ATOM 8651 O O . LYS E 3 232 ? -22.580 10.379 -40.072 1.00 15.28 532 LYS D O 1
ATOM 8657 N N . THR E 3 233 ? -24.214 10.449 -41.612 1.00 15.95 533 THR D N 1
ATOM 8658 C CA . THR E 3 233 ? -23.485 9.615 -42.559 1.00 16.24 533 THR D CA 1
ATOM 8659 C C . THR E 3 233 ? -22.265 10.379 -43.088 1.00 17.17 533 THR D C 1
ATOM 8660 O O . THR E 3 233 ? -22.270 11.614 -43.171 1.00 19.04 533 THR D O 1
ATOM 8664 N N . HIS E 3 234 ? -21.214 9.641 -43.423 1.00 16.46 534 HIS D N 1
ATOM 8665 C CA . HIS E 3 234 ? -20.047 10.251 -44.041 1.00 15.95 534 HIS D CA 1
ATOM 8666 C C . HIS E 3 234 ? -19.317 9.294 -44.952 1.00 16.40 534 HIS D C 1
ATOM 8667 O O . HIS E 3 234 ? -19.245 8.100 -44.674 1.00 17.71 534 HIS D O 1
ATOM 8674 N N . PHE E 3 235 ? -18.802 9.833 -46.056 1.00 16.27 535 PHE D N 1
ATOM 8675 C CA . PHE E 3 235 ? -17.984 9.086 -47.009 1.00 17.07 535 PHE D CA 1
ATOM 8676 C C . PHE E 3 235 ? -18.613 7.770 -47.463 1.00 18.79 535 PHE D C 1
ATOM 8677 O O . PHE E 3 235 ? -17.918 6.780 -47.665 1.00 20.72 535 PHE D O 1
ATOM 8685 N N . GLU E 3 236 ? -19.930 7.756 -47.645 1.00 19.93 536 GLU D N 1
ATOM 8686 C CA . GLU E 3 236 ? -20.586 6.545 -48.147 1.00 22.24 536 GLU D CA 1
ATOM 8687 C C . GLU E 3 236 ? -20.734 6.566 -49.656 1.00 23.53 536 GLU D C 1
ATOM 8688 O O . GLU E 3 236 ? -20.891 7.625 -50.254 1.00 27.53 536 GLU D O 1
ATOM 8694 N N . ASN E 3 237 ? -20.677 5.372 -50.251 1.00 23.47 537 ASN D N 1
ATOM 8695 C CA . ASN E 3 237 ? -20.859 5.176 -51.688 1.00 25.64 537 ASN D CA 1
ATOM 8696 C C . ASN E 3 237 ? -19.804 5.876 -52.530 1.00 27.01 537 ASN D C 1
ATOM 8697 O O . ASN E 3 237 ? -20.082 6.312 -53.649 1.00 30.43 537 ASN D O 1
ATOM 8702 N N A CYS E 3 238 ? -18.589 5.979 -52.001 0.50 31.32 538 CYS D N 1
ATOM 8703 N N B CYS E 3 238 ? -18.597 5.973 -51.984 0.50 25.57 538 CYS D N 1
ATOM 8704 C CA A CYS E 3 238 ? -17.472 6.546 -52.747 0.50 39.14 538 CYS D CA 1
ATOM 8705 C CA B CYS E 3 238 ? -17.508 6.682 -52.636 0.50 30.02 538 CYS D CA 1
ATOM 8706 C C A CYS E 3 238 ? -16.153 6.047 -52.179 0.50 26.00 538 CYS D C 1
ATOM 8707 C C B CYS E 3 238 ? -16.174 6.243 -52.045 0.50 28.74 538 CYS D C 1
ATOM 8708 O O A CYS E 3 238 ? -15.095 6.526 -52.568 0.50 15.15 538 CYS D O 1
ATOM 8709 O O B CYS E 3 238 ? -16.133 5.503 -51.061 0.50 21.25 538 CYS D O 1
ATOM 8714 N N . PRO F 2 1 ? 12.222 -45.539 -41.824 1.00 23.04 301 PRO B N 1
ATOM 8715 C CA . PRO F 2 1 ? 10.909 -45.044 -41.441 1.00 21.84 301 PRO B CA 1
ATOM 8716 C C . PRO F 2 1 ? 10.930 -44.421 -40.050 1.00 21.95 301 PRO B C 1
ATOM 8717 O O . PRO F 2 1 ? 11.944 -44.480 -39.354 1.00 26.47 301 PRO B O 1
ATOM 8721 N N . ALA F 2 2 ? 9.809 -43.841 -39.653 1.00 20.05 302 ALA B N 1
ATOM 8722 C CA . ALA F 2 2 ? 9.686 -43.223 -38.350 1.00 19.29 302 ALA B CA 1
ATOM 8723 C C . ALA F 2 2 ? 9.518 -44.284 -37.261 1.00 18.64 302 ALA B C 1
ATOM 8724 O O . ALA F 2 2 ? 9.064 -45.407 -37.531 1.00 22.30 302 ALA B O 1
ATOM 8726 N N . GLN F 2 3 ? 9.875 -43.916 -36.037 1.00 21.28 303 GLN B N 1
ATOM 8727 C CA . GLN F 2 3 ? 9.749 -44.777 -34.861 1.00 21.96 303 GLN B CA 1
ATOM 8728 C C . GLN F 2 3 ? 9.008 -44.048 -33.752 1.00 21.94 303 GLN B C 1
ATOM 8729 O O . GLN F 2 3 ? 9.033 -42.824 -33.682 1.00 22.91 303 GLN B O 1
ATOM 8735 N N . ASP F 2 4 ? 8.364 -44.822 -32.885 1.00 21.30 304 ASP B N 1
ATOM 8736 C CA . ASP F 2 4 ? 7.685 -44.292 -31.715 1.00 20.46 304 ASP B CA 1
ATOM 8737 C C . ASP F 2 4 ? 8.678 -44.263 -30.570 1.00 24.31 304 ASP B C 1
ATOM 8738 O O . ASP F 2 4 ? 8.835 -45.237 -29.827 1.00 31.66 304 ASP B O 1
ATOM 8743 N N . ASN F 2 5 ? 9.387 -43.162 -30.437 1.00 20.59 305 ASN B N 1
ATOM 8744 C CA . ASN F 2 5 ? 10.335 -43.077 -29.326 1.00 22.02 305 ASN B CA 1
ATOM 8745 C C . ASN F 2 5 ? 10.173 -41.855 -28.445 1.00 19.09 305 ASN B C 1
ATOM 8746 O O . ASN F 2 5 ? 10.966 -41.638 -27.512 1.00 21.00 305 ASN B O 1
ATOM 8751 N N A SER F 2 6 ? 9.155 -41.056 -28.695 0.50 15.91 306 SER B N 1
ATOM 8752 N N B SER F 2 6 ? 9.160 -41.047 -28.758 0.50 16.98 306 SER B N 1
ATOM 8753 C CA A SER F 2 6 ? 8.940 -39.923 -27.839 0.50 14.70 306 SER B CA 1
ATOM 8754 C CA B SER F 2 6 ? 8.892 -39.798 -28.063 0.50 17.04 306 SER B CA 1
ATOM 8755 C C A SER F 2 6 ? 7.474 -39.704 -27.539 0.50 13.74 306 SER B C 1
ATOM 8756 C C B SER F 2 6 ? 7.457 -39.720 -27.541 0.50 14.21 306 SER B C 1
ATOM 8757 O O A SER F 2 6 ? 6.571 -40.245 -28.199 0.50 15.02 306 SER B O 1
ATOM 8758 O O B SER F 2 6 ? 6.542 -40.384 -28.061 0.50 14.98 306 SER B O 1
ATOM 8763 N N . ARG F 2 7 ? 7.275 -38.897 -26.513 1.00 13.47 307 ARG B N 1
ATOM 8764 C CA . ARG F 2 7 ? 5.966 -38.506 -26.024 1.00 13.80 307 ARG B CA 1
ATOM 8765 C C . ARG F 2 7 ? 5.897 -36.992 -25.991 1.00 13.70 307 ARG B C 1
ATOM 8766 O O . ARG F 2 7 ? 6.903 -36.314 -25.756 1.00 15.75 307 ARG B O 1
ATOM 8774 N N . PHE F 2 8 ? 4.707 -36.465 -26.241 1.00 12.76 308 PHE B N 1
ATOM 8775 C CA . PHE F 2 8 ? 4.457 -35.033 -26.281 1.00 13.42 308 PHE B CA 1
ATOM 8776 C C . PHE F 2 8 ? 3.533 -34.612 -25.150 1.00 12.75 308 PHE B C 1
ATOM 8777 O O . PHE F 2 8 ? 2.488 -35.223 -24.938 1.00 14.86 308 PHE B O 1
ATOM 8785 N N . VAL F 2 9 ? 3.929 -33.566 -24.443 1.00 13.18 309 VAL B N 1
ATOM 8786 C CA . VAL F 2 9 ? 3.155 -33.039 -23.329 1.00 13.73 309 VAL B CA 1
ATOM 8787 C C . VAL F 2 9 ? 1.710 -32.784 -23.753 1.00 13.59 309 VAL B C 1
ATOM 8788 O O . VAL F 2 9 ? 1.456 -32.210 -24.805 1.00 13.42 309 VAL B O 1
ATOM 8792 N N . ILE F 2 10 ? 0.781 -33.211 -22.909 1.00 13.24 310 ILE B N 1
ATOM 8793 C CA . ILE F 2 10 ? -0.646 -33.080 -23.233 1.00 13.49 310 ILE B CA 1
ATOM 8794 C C . ILE F 2 10 ? -1.046 -31.608 -23.340 1.00 13.66 310 ILE B C 1
ATOM 8795 O O . ILE F 2 10 ? -0.588 -30.768 -22.566 1.00 14.66 310 ILE B O 1
ATOM 8800 N N . ARG F 2 11 ? -1.854 -31.292 -24.340 1.00 13.31 311 ARG B N 1
ATOM 8801 C CA . ARG F 2 11 ? -2.305 -29.925 -24.535 1.00 13.57 311 ARG B CA 1
ATOM 8802 C C . ARG F 2 11 ? -3.183 -29.417 -23.412 1.00 14.03 311 ARG B C 1
ATOM 8803 O O . ARG F 2 11 ? -3.971 -30.156 -22.828 1.00 14.80 311 ARG B O 1
ATOM 8811 N N . ASP F 2 12 ? -3.031 -28.137 -23.112 1.00 14.81 312 ASP B N 1
ATOM 8812 C CA . ASP F 2 12 ? -3.936 -27.458 -22.207 1.00 13.89 312 ASP B CA 1
ATOM 8813 C C . ASP F 2 12 ? -5.021 -26.805 -23.042 1.00 14.00 312 ASP B C 1
ATOM 8814 O O . ASP F 2 12 ? -4.811 -25.749 -23.638 1.00 13.46 312 ASP B O 1
ATOM 8819 N N . ARG F 2 13 ? -6.180 -27.468 -23.109 1.00 13.80 313 ARG B N 1
ATOM 8820 C CA . ARG F 2 13 ? -7.285 -26.982 -23.935 1.00 13.83 313 ARG B CA 1
ATOM 8821 C C . ARG F 2 13 ? -8.123 -25.881 -23.275 1.00 13.93 313 ARG B C 1
ATOM 8822 O O . ARG F 2 13 ? -9.100 -25.420 -23.868 1.00 16.03 313 ARG B O 1
ATOM 8830 N N . ASN F 2 14 ? -7.656 -25.368 -22.126 1.00 14.94 314 ASN B N 1
ATOM 8831 C CA . ASN F 2 14 ? -8.114 -24.070 -21.609 1.00 15.49 314 ASN B CA 1
ATOM 8832 C C . ASN F 2 14 ? -7.123 -22.924 -21.838 1.00 15.69 314 ASN B C 1
ATOM 8833 O O . ASN F 2 14 ? -7.453 -21.781 -21.545 1.00 17.28 314 ASN B O 1
ATOM 8838 N N . TRP F 2 15 ? -5.945 -23.243 -22.378 1.00 14.43 315 TRP B N 1
ATOM 8839 C CA . TRP F 2 15 ? -4.969 -22.244 -22.816 1.00 13.03 315 TRP B CA 1
ATOM 8840 C C . TRP F 2 15 ? -5.226 -21.909 -24.281 1.00 13.11 315 TRP B C 1
ATOM 8841 O O . TRP F 2 15 ? -5.364 -20.744 -24.657 1.00 14.68 315 TRP B O 1
ATOM 8852 N N . HIS F 2 16 ? -5.335 -22.954 -25.097 1.00 12.44 316 HIS B N 1
ATOM 8853 C CA . HIS F 2 16 ? -5.909 -22.818 -26.412 1.00 12.87 316 HIS B CA 1
ATOM 8854 C C . HIS F 2 16 ? -7.349 -22.295 -26.333 1.00 13.30 316 HIS B C 1
ATOM 8855 O O . HIS F 2 16 ? -8.025 -22.480 -25.316 1.00 14.11 316 HIS B O 1
ATOM 8862 N N . PRO F 2 17 ? -7.846 -21.709 -27.428 1.00 13.13 317 PRO B N 1
ATOM 8863 C CA . PRO F 2 17 ? -9.278 -21.401 -27.508 1.00 13.42 317 PRO B CA 1
ATOM 8864 C C . PRO F 2 17 ? -10.111 -22.688 -27.476 1.00 13.77 317 PRO B C 1
ATOM 8865 O O . PRO F 2 17 ? -9.684 -23.703 -28.034 1.00 14.36 317 PRO B O 1
ATOM 8869 N N . LYS F 2 18 ? -11.252 -22.657 -26.793 1.00 13.38 318 LYS B N 1
ATOM 8870 C CA . LYS F 2 18 ? -12.234 -23.733 -26.876 1.00 13.58 318 LYS B CA 1
ATOM 8871 C C . LYS F 2 18 ? -12.883 -23.730 -28.253 1.00 13.20 318 LYS B C 1
ATOM 8872 O O . LYS F 2 18 ? -12.764 -22.764 -29.019 1.00 14.10 318 LYS B O 1
ATOM 8878 N N . ALA F 2 19 ? -13.563 -24.821 -28.578 1.00 13.10 319 ALA B N 1
ATOM 8879 C CA . ALA F 2 19 ? -14.253 -24.900 -29.869 1.00 13.62 319 ALA B CA 1
ATOM 8880 C C . ALA F 2 19 ? -15.425 -23.917 -29.956 1.00 12.88 319 ALA B C 1
ATOM 8881 O O . ALA F 2 19 ? -15.580 -23.216 -30.948 1.00 13.12 319 ALA B O 1
ATOM 8883 N N . LEU F 2 20 ? -16.270 -23.892 -28.923 1.00 13.47 320 LEU B N 1
ATOM 8884 C CA . LEU F 2 20 ? -17.472 -23.042 -28.930 1.00 12.52 320 LEU B CA 1
ATOM 8885 C C . LEU F 2 20 ? -17.184 -21.701 -28.269 1.00 13.80 320 LEU B C 1
ATOM 8886 O O . LEU F 2 20 ? -17.068 -21.615 -27.058 1.00 14.71 320 LEU B O 1
ATOM 8891 N N . THR F 2 21 ? -17.075 -20.665 -29.096 1.00 14.03 321 THR B N 1
ATOM 8892 C CA . THR F 2 21 ? -16.797 -19.301 -28.647 1.00 14.45 321 THR B CA 1
ATOM 8893 C C . THR F 2 21 ? -17.774 -18.404 -29.421 1.00 14.31 321 THR B C 1
ATOM 8894 O O . THR F 2 21 ? -17.427 -17.864 -30.461 1.00 14.15 321 THR B O 1
ATOM 8898 N N . PRO F 2 22 ? -19.027 -18.285 -28.926 1.00 14.14 322 PRO B N 1
ATOM 8899 C CA . PRO F 2 22 ? -20.105 -17.763 -29.776 1.00 14.69 322 PRO B CA 1
ATOM 8900 C C . PRO F 2 22 ? -19.945 -16.350 -30.328 1.00 14.07 322 PRO B C 1
ATOM 8901 O O . PRO F 2 22 ? -20.536 -16.045 -31.359 1.00 15.56 322 PRO B O 1
ATOM 8905 N N . ASP F 2 23 ? -19.142 -15.493 -29.690 1.00 14.25 323 ASP B N 1
ATOM 8906 C CA . ASP F 2 23 ? -18.926 -14.164 -30.257 1.00 14.45 323 ASP B CA 1
ATOM 8907 C C . ASP F 2 23 ? -18.193 -14.232 -31.613 1.00 13.46 323 ASP B C 1
ATOM 8908 O O . ASP F 2 23 ? -18.292 -13.307 -32.425 1.00 14.06 323 ASP B O 1
ATOM 8913 N N . TYR F 2 24 ? -17.439 -15.310 -31.829 1.00 12.78 324 TYR B N 1
ATOM 8914 C CA . TYR F 2 24 ? -16.914 -15.663 -33.146 1.00 12.97 324 TYR B CA 1
ATOM 8915 C C . TYR F 2 24 ? -17.990 -16.554 -33.789 1.00 12.24 324 TYR B C 1
ATOM 8916 O O . TYR F 2 24 ? -18.086 -17.745 -33.517 1.00 12.70 324 TYR B O 1
ATOM 8925 N N . LYS F 2 25 ? -18.851 -15.916 -34.585 1.00 12.40 325 LYS B N 1
ATOM 8926 C CA . LYS F 2 25 ? -20.125 -16.511 -34.926 1.00 12.25 325 LYS B CA 1
ATOM 8927 C C . LYS F 2 25 ? -20.038 -17.843 -35.658 1.00 12.66 325 LYS B C 1
ATOM 8928 O O . LYS F 2 25 ? -20.825 -18.763 -35.384 1.00 13.88 325 LYS B O 1
ATOM 8934 N N A THR F 2 26 ? -19.060 -17.972 -36.553 0.50 13.51 326 THR B N 1
ATOM 8935 N N B THR F 2 26 ? -19.074 -17.991 -36.557 0.50 13.29 326 THR B N 1
ATOM 8936 C CA A THR F 2 26 ? -18.907 -19.196 -37.336 0.50 14.70 326 THR B CA 1
ATOM 8937 C CA B THR F 2 26 ? -18.980 -19.230 -37.317 0.50 14.26 326 THR B CA 1
ATOM 8938 C C A THR F 2 26 ? -18.577 -20.407 -36.459 0.50 13.26 326 THR B C 1
ATOM 8939 C C B THR F 2 26 ? -18.534 -20.422 -36.475 0.50 13.43 326 THR B C 1
ATOM 8940 O O A THR F 2 26 ? -18.858 -21.540 -36.848 0.50 13.96 326 THR B O 1
ATOM 8941 O O B THR F 2 26 ? -18.657 -21.563 -36.919 0.50 15.07 326 THR B O 1
ATOM 8948 N N . SER F 2 27 ? -18.032 -20.173 -35.261 1.00 12.61 327 SER B N 1
ATOM 8949 C CA . SER F 2 27 ? -17.710 -21.273 -34.351 1.00 12.31 327 SER B CA 1
ATOM 8950 C C . SER F 2 27 ? -18.961 -21.993 -33.837 1.00 13.65 327 SER B C 1
ATOM 8951 O O . SER F 2 27 ? -18.857 -23.137 -33.413 1.00 15.30 327 SER B O 1
ATOM 8954 N N . ILE F 2 28 ? -20.121 -21.329 -33.859 1.00 13.63 328 ILE B N 1
ATOM 8955 C CA . ILE F 2 28 ? -21.322 -21.910 -33.245 1.00 13.38 328 ILE B CA 1
ATOM 8956 C C . ILE F 2 28 ? -21.706 -23.238 -33.892 1.00 13.67 328 ILE B C 1
ATOM 8957 O O . ILE F 2 28 ? -21.922 -24.233 -33.198 1.00 15.59 328 ILE B O 1
ATOM 8962 N N . ALA F 2 29 ? -21.769 -23.255 -35.216 1.00 14.02 329 ALA B N 1
ATOM 8963 C CA . ALA F 2 29 ? -22.200 -24.460 -35.931 1.00 14.87 329 ALA B CA 1
ATOM 8964 C C . ALA F 2 29 ? -21.021 -25.361 -36.348 1.00 14.06 329 ALA B C 1
ATOM 8965 O O . ALA F 2 29 ? -21.235 -26.419 -36.909 1.00 14.94 329 ALA B O 1
ATOM 8967 N N . ARG F 2 30 ? -19.791 -24.936 -36.062 1.00 13.28 330 ARG B N 1
ATOM 8968 C CA . ARG F 2 30 ? -18.593 -25.686 -36.449 1.00 12.40 330 ARG B CA 1
ATOM 8969 C C . ARG F 2 30 ? -17.763 -26.170 -35.265 1.00 12.84 330 ARG B C 1
ATOM 8970 O O . ARG F 2 30 ? -16.563 -26.425 -35.393 1.00 13.30 330 ARG B O 1
ATOM 8978 N N . SER F 2 31 ? -18.405 -26.330 -34.125 1.00 13.25 331 SER B N 1
ATOM 8979 C CA . SER F 2 31 ? -17.818 -26.845 -32.908 1.00 12.98 331 SER B CA 1
ATOM 8980 C C . SER F 2 31 ? -18.493 -28.159 -32.507 1.00 12.79 331 SER B C 1
ATOM 8981 O O . SER F 2 31 ? -19.710 -28.254 -32.488 1.00 16.29 331 SER B O 1
ATOM 8984 N N . PRO F 2 32 ? -17.721 -29.197 -32.184 1.00 13.42 332 PRO B N 1
ATOM 8985 C CA . PRO F 2 32 ? -18.372 -30.427 -31.723 1.00 13.70 332 PRO B CA 1
ATOM 8986 C C . PRO F 2 32 ? -19.156 -30.183 -30.443 1.00 15.36 332 PRO B C 1
ATOM 8987 O O . PRO F 2 32 ? -18.765 -29.361 -29.630 1.00 25.19 332 PRO B O 1
ATOM 8991 N N . ARG F 2 33 ? -20.247 -30.908 -30.255 1.00 13.60 333 ARG B N 1
ATOM 8992 C CA . ARG F 2 33 ? -20.963 -30.870 -28.990 1.00 16.21 333 ARG B CA 1
ATOM 8993 C C . ARG F 2 33 ? -20.673 -32.067 -28.097 1.00 17.15 333 ARG B C 1
ATOM 8994 O O . ARG F 2 33 ? -20.961 -32.028 -26.913 1.00 24.43 333 ARG B O 1
ATOM 9002 N N . GLN F 2 34 ? -20.083 -33.117 -28.655 1.00 13.82 334 GLN B N 1
ATOM 9003 C CA . GLN F 2 34 ? -19.619 -34.229 -27.832 1.00 14.18 334 GLN B CA 1
ATOM 9004 C C . GLN F 2 34 ? -18.197 -33.986 -27.375 1.00 13.64 334 GLN B C 1
ATOM 9005 O O . GLN F 2 34 ? -17.415 -33.307 -28.055 1.00 14.88 334 GLN B O 1
ATOM 9011 N N . ALA F 2 35 ? -17.850 -34.567 -26.234 1.00 14.29 335 ALA B N 1
ATOM 9012 C CA . ALA F 2 35 ? -16.474 -34.496 -25.746 1.00 14.75 335 ALA B CA 1
ATOM 9013 C C . ALA F 2 35 ? -15.501 -35.153 -26.710 1.00 13.20 335 ALA B C 1
ATOM 9014 O O . ALA F 2 35 ? -15.819 -36.162 -27.342 1.00 13.70 335 ALA B O 1
ATOM 9016 N N . LEU F 2 36 ? -14.301 -34.596 -26.793 1.00 13.21 336 LEU B N 1
ATOM 9017 C CA . LEU F 2 36 ? -13.215 -35.280 -27.482 1.00 12.07 336 LEU B CA 1
ATOM 9018 C C . LEU F 2 36 ? -12.926 -36.593 -26.761 1.00 12.41 336 LEU B C 1
ATOM 9019 O O . LEU F 2 36 ? -13.040 -36.671 -25.531 1.00 13.44 336 LEU B O 1
ATOM 9024 N N . VAL F 2 37 ? -12.511 -37.608 -27.516 1.00 12.15 337 VAL B N 1
ATOM 9025 C CA . VAL F 2 37 ? -12.142 -38.893 -26.930 1.00 11.88 337 VAL B CA 1
ATOM 9026 C C . VAL F 2 37 ? -10.625 -38.928 -26.795 1.00 12.51 337 VAL B C 1
ATOM 9027 O O . VAL F 2 37 ? -9.896 -38.878 -27.790 1.00 12.60 337 VAL B O 1
ATOM 9031 N N . SER F 2 38 ? -10.144 -39.040 -25.565 1.00 12.52 338 SER B N 1
ATOM 9032 C CA . SER F 2 38 ? -8.694 -39.125 -25.342 1.00 12.48 338 SER B CA 1
ATOM 9033 C C . SER F 2 38 ? -8.159 -40.501 -25.731 1.00 12.93 338 SER B C 1
ATOM 9034 O O . SER F 2 38 ? -8.763 -41.527 -25.400 1.00 13.85 338 SER B O 1
ATOM 9037 N N . ILE F 2 39 ? -7.040 -40.513 -26.443 1.00 12.72 339 ILE B N 1
ATOM 9038 C CA . ILE F 2 39 ? -6.364 -41.748 -26.791 1.00 12.73 339 ILE B CA 1
ATOM 9039 C C . ILE F 2 39 ? -4.899 -41.645 -26.422 1.00 13.43 339 ILE B C 1
ATOM 9040 O O . ILE F 2 39 ? -4.329 -40.560 -26.469 1.00 14.01 339 ILE B O 1
ATOM 9045 N N . PRO F 2 40 ? -4.286 -42.777 -26.035 1.00 13.60 340 PRO B N 1
ATOM 9046 C CA . PRO F 2 40 ? -2.867 -42.745 -25.709 1.00 14.08 340 PRO B CA 1
ATOM 9047 C C . PRO F 2 40 ? -2.035 -42.521 -26.952 1.00 13.14 340 PRO B C 1
ATOM 9048 O O . PRO F 2 40 ? -2.429 -42.876 -28.046 1.00 15.43 340 PRO B O 1
ATOM 9052 N N . GLN F 2 41 ? -0.867 -41.917 -26.788 1.00 13.17 341 GLN B N 1
ATOM 9053 C CA . GLN F 2 41 ? 0.009 -41.734 -27.918 1.00 13.55 341 GLN B CA 1
ATOM 9054 C C . GLN F 2 41 ? 0.543 -43.068 -28.428 1.00 13.35 341 GLN B C 1
ATOM 9055 O O . GLN F 2 41 ? 0.902 -43.965 -27.660 1.00 15.25 341 GLN B O 1
ATOM 9061 N N . SER F 2 42 ? 0.538 -43.183 -29.745 1.00 14.35 342 SER B N 1
ATOM 9062 C CA . SER F 2 42 ? 1.123 -44.287 -30.480 1.00 15.08 342 SER B CA 1
ATOM 9063 C C . SER F 2 42 ? 1.970 -43.715 -31.582 1.00 14.33 342 SER B C 1
ATOM 9064 O O . SER F 2 42 ? 2.032 -42.506 -31.769 1.00 13.62 342 SER B O 1
ATOM 9067 N N . ILE F 2 43 ? 2.618 -44.597 -32.335 1.00 13.11 343 ILE B N 1
ATOM 9068 C CA . ILE F 2 43 ? 3.399 -44.150 -33.473 1.00 14.08 343 ILE B CA 1
ATOM 9069 C C . ILE F 2 43 ? 2.575 -43.312 -34.460 1.00 13.63 343 ILE B C 1
ATOM 9070 O O . ILE F 2 43 ? 3.114 -42.458 -35.145 1.00 14.26 343 ILE B O 1
ATOM 9075 N N . SER F 2 44 ? 1.262 -43.562 -34.551 1.00 13.13 344 SER B N 1
ATOM 9076 C CA . SER F 2 44 ? 0.446 -42.744 -35.438 1.00 13.29 344 SER B CA 1
ATOM 9077 C C . SER F 2 44 ? 0.449 -41.254 -35.091 1.00 13.48 344 SER B C 1
ATOM 9078 O O . SER F 2 44 ? 0.338 -40.421 -35.981 1.00 17.63 344 SER B O 1
ATOM 9081 N N . GLU F 2 45 ? 0.550 -40.931 -33.804 1.00 12.83 345 GLU B N 1
ATOM 9082 C CA . GLU F 2 45 ? 0.477 -39.550 -33.334 1.00 13.49 345 GLU B CA 1
ATOM 9083 C C . GLU F 2 45 ? 1.832 -38.907 -33.063 1.00 13.64 345 GLU B C 1
ATOM 9084 O O . GLU F 2 45 ? 1.951 -37.686 -33.110 1.00 14.99 345 GLU B O 1
ATOM 9090 N N . THR F 2 46 ? 2.848 -39.722 -32.773 1.00 12.38 346 THR B N 1
ATOM 9091 C CA . THR F 2 46 ? 4.127 -39.191 -32.311 1.00 12.62 346 THR B CA 1
ATOM 9092 C C . THR F 2 46 ? 5.144 -39.053 -33.423 1.00 13.63 346 THR B C 1
ATOM 9093 O O . THR F 2 46 ? 6.286 -38.651 -33.157 1.00 14.79 346 THR B O 1
ATOM 9097 N N . THR F 2 47 ? 4.725 -39.326 -34.653 1.00 13.06 347 THR B N 1
ATOM 9098 C CA . THR F 2 47 ? 5.526 -39.148 -35.831 1.00 13.42 347 THR B CA 1
ATOM 9099 C C . THR F 2 47 ? 4.847 -38.153 -36.746 1.00 12.34 347 THR B C 1
ATOM 9100 O O . THR F 2 47 ? 3.705 -37.771 -36.530 1.00 13.10 347 THR B O 1
ATOM 9104 N N . GLY F 2 48 ? 5.572 -37.679 -37.744 1.00 13.17 348 GLY B N 1
ATOM 9105 C CA . GLY F 2 48 ? 5.026 -36.744 -38.708 1.00 13.41 348 GLY B CA 1
ATOM 9106 C C . GLY F 2 48 ? 6.042 -36.413 -39.784 1.00 12.72 348 GLY B C 1
ATOM 9107 O O . GLY F 2 48 ? 7.186 -36.857 -39.713 1.00 14.19 348 GLY B O 1
ATOM 9108 N N . PRO F 2 49 ? 5.629 -35.683 -40.809 1.00 12.88 349 PRO B N 1
ATOM 9109 C CA . PRO F 2 49 ? 6.543 -35.412 -41.890 1.00 17.10 349 PRO B CA 1
ATOM 9110 C C . PRO F 2 49 ? 7.691 -34.446 -41.520 1.00 13.29 349 PRO B C 1
ATOM 9111 O O . PRO F 2 49 ? 7.528 -33.535 -40.724 1.00 14.08 349 PRO B O 1
ATOM 9115 N N . ASN F 2 50 ? 8.826 -34.681 -42.179 1.00 16.78 350 ASN B N 1
ATOM 9116 C CA . ASN F 2 50 ? 10.037 -33.919 -42.051 1.00 14.91 350 ASN B CA 1
ATOM 9117 C C . ASN F 2 50 ? 10.244 -33.373 -43.459 1.00 14.54 350 ASN B C 1
ATOM 9118 O O . ASN F 2 50 ? 10.308 -34.136 -44.422 1.00 15.48 350 ASN B O 1
ATOM 9123 N N . PHE F 2 51 ? 10.284 -32.047 -43.564 1.00 14.89 351 PHE B N 1
ATOM 9124 C CA . PHE F 2 51 ? 10.334 -31.361 -44.847 1.00 15.36 351 PHE B CA 1
ATOM 9125 C C . PHE F 2 51 ? 11.724 -30.867 -45.237 1.00 17.12 351 PHE B C 1
ATOM 9126 O O . PHE F 2 51 ? 11.858 -29.992 -46.095 1.00 17.00 351 PHE B O 1
ATOM 9134 N N . SER F 2 52 ? 12.761 -31.482 -44.662 1.00 16.67 352 SER B N 1
ATOM 9135 C CA . SER F 2 52 ? 14.142 -31.095 -44.965 1.00 17.47 352 SER B CA 1
ATOM 9136 C C . SER F 2 52 ? 14.447 -31.074 -46.461 1.00 18.55 352 SER B C 1
ATOM 9137 O O . SER F 2 52 ? 15.263 -30.262 -46.921 1.00 21.69 352 SER B O 1
ATOM 9140 N N . HIS F 2 53 ? 13.837 -31.989 -47.211 1.00 18.02 353 HIS B N 1
ATOM 9141 C CA . HIS F 2 53 ? 14.092 -32.106 -48.648 1.00 19.90 353 HIS B CA 1
ATOM 9142 C C . HIS F 2 53 ? 12.923 -31.680 -49.551 1.00 19.73 353 HIS B C 1
ATOM 9143 O O . HIS F 2 53 ? 12.860 -32.020 -50.726 1.00 22.51 353 HIS B O 1
ATOM 9150 N N . LEU F 2 54 ? 12.013 -30.900 -48.989 1.00 18.03 354 LEU B N 1
ATOM 9151 C CA . LEU F 2 54 ? 11.058 -30.165 -49.805 1.00 18.59 354 LEU B CA 1
ATOM 9152 C C . LEU F 2 54 ? 11.853 -29.111 -50.591 1.00 19.44 354 LEU B C 1
ATOM 9153 O O . LEU F 2 54 ? 12.748 -28.473 -50.052 1.00 20.87 354 LEU B O 1
ATOM 9158 N N . GLY F 2 55 ? 11.520 -28.926 -51.858 1.00 21.30 355 GLY B N 1
ATOM 9159 C CA . GLY F 2 55 ? 12.229 -27.976 -52.708 1.00 20.40 355 GLY B CA 1
ATOM 9160 C C . GLY F 2 55 ? 11.653 -26.588 -52.559 1.00 19.63 355 GLY B C 1
ATOM 9161 O O . GLY F 2 55 ? 10.498 -26.353 -52.881 1.00 28.87 355 GLY B O 1
ATOM 9162 N N . PHE F 2 56 ? 12.443 -25.664 -52.038 1.00 18.78 356 PHE B N 1
ATOM 9163 C CA . PHE F 2 56 ? 12.024 -24.280 -51.877 1.00 18.63 356 PHE B CA 1
ATOM 9164 C C . PHE F 2 56 ? 12.584 -23.430 -53.004 1.00 19.66 356 PHE B C 1
ATOM 9165 O O . PHE F 2 56 ? 13.750 -23.558 -53.356 1.00 23.64 356 PHE B O 1
ATOM 9173 N N . GLY F 2 57 ? 11.751 -22.562 -53.563 1.00 18.90 357 GLY B N 1
ATOM 9174 C CA . GLY F 2 57 ? 12.227 -21.538 -54.479 1.00 20.34 357 GLY B CA 1
ATOM 9175 C C . GLY F 2 57 ? 13.012 -20.460 -53.749 1.00 20.76 357 GLY B C 1
ATOM 9176 O O . GLY F 2 57 ? 12.863 -20.272 -52.540 1.00 18.71 357 GLY B O 1
ATOM 9177 N N . ALA F 2 58 ? 13.849 -19.741 -54.494 1.00 21.35 358 ALA B N 1
ATOM 9178 C CA . ALA F 2 58 ? 14.780 -18.779 -53.896 1.00 21.31 358 ALA B CA 1
ATOM 9179 C C . ALA F 2 58 ? 14.078 -17.684 -53.078 1.00 19.20 358 ALA B C 1
ATOM 9180 O O . ALA F 2 58 ? 14.640 -17.169 -52.105 1.00 23.00 358 ALA B O 1
ATOM 9182 N N . HIS F 2 59 ? 12.861 -17.328 -53.478 1.00 18.82 359 HIS B N 1
ATOM 9183 C CA . HIS F 2 59 ? 12.134 -16.235 -52.841 1.00 17.54 359 HIS B CA 1
ATOM 9184 C C . HIS F 2 59 ? 10.948 -16.712 -52.027 1.00 15.34 359 HIS B C 1
ATOM 9185 O O . HIS F 2 59 ? 10.092 -15.901 -51.681 1.00 16.29 359 HIS B O 1
ATOM 9192 N N . ASP F 2 60 ? 10.880 -18.000 -51.695 1.00 16.23 360 ASP B N 1
ATOM 9193 C CA . ASP F 2 60 ? 9.676 -18.506 -51.018 1.00 15.05 360 ASP B CA 1
ATOM 9194 C C . ASP F 2 60 ? 9.412 -17.814 -49.679 1.00 14.25 360 ASP B C 1
ATOM 9195 O O . ASP F 2 60 ? 8.274 -17.736 -49.234 1.00 14.92 360 ASP B O 1
ATOM 9200 N N . HIS F 2 61 ? 10.464 -17.309 -49.050 1.00 14.61 361 HIS B N 1
ATOM 9201 C CA . HIS F 2 61 ? 10.404 -16.655 -47.731 1.00 14.10 361 HIS B CA 1
ATOM 9202 C C . HIS F 2 61 ? 10.305 -15.127 -47.840 1.00 14.30 361 HIS B C 1
ATOM 9203 O O . HIS F 2 61 ? 10.244 -14.439 -46.821 1.00 15.73 361 HIS B O 1
ATOM 9210 N N . ASP F 2 62 ? 10.346 -14.610 -49.072 1.00 14.57 362 ASP B N 1
ATOM 9211 C CA . ASP F 2 62 ? 10.451 -13.173 -49.321 1.00 14.50 362 ASP B CA 1
ATOM 9212 C C . ASP F 2 62 ? 9.272 -12.672 -50.152 1.00 13.67 362 ASP B C 1
ATOM 9213 O O . ASP F 2 62 ? 9.279 -12.708 -51.387 1.00 14.68 362 ASP B O 1
ATOM 9218 N N . LEU F 2 63 ? 8.265 -12.187 -49.434 1.00 13.54 363 LEU B N 1
ATOM 9219 C CA . LEU F 2 63 ? 7.027 -11.733 -50.044 1.00 14.92 363 LEU B CA 1
ATOM 9220 C C . LEU F 2 63 ? 7.185 -10.422 -50.800 1.00 14.44 363 LEU B C 1
ATOM 9221 O O . LEU F 2 63 ? 6.286 -10.019 -51.533 1.00 15.51 363 LEU B O 1
ATOM 9226 N N . LEU F 2 64 ? 8.323 -9.741 -50.647 1.00 13.93 364 LEU B N 1
ATOM 9227 C CA . LEU F 2 64 ? 8.588 -8.554 -51.467 1.00 15.08 364 LEU B CA 1
ATOM 9228 C C . LEU F 2 64 ? 9.036 -8.894 -52.879 1.00 15.92 364 LEU B C 1
ATOM 9229 O O . LEU F 2 64 ? 8.963 -8.038 -53.757 1.00 17.89 364 LEU B O 1
ATOM 9234 N N . LEU F 2 65 ? 9.460 -10.137 -53.098 1.00 15.87 365 LEU B N 1
ATOM 9235 C CA . LEU F 2 65 ? 9.993 -10.564 -54.385 1.00 16.46 365 LEU B CA 1
ATOM 9236 C C . LEU F 2 65 ? 9.264 -11.748 -55.015 1.00 16.09 365 LEU B C 1
ATOM 9237 O O . LEU F 2 65 ? 9.453 -12.013 -56.204 1.00 19.71 365 LEU B O 1
ATOM 9242 N N . ASN F 2 66 ? 8.446 -12.472 -54.248 1.00 15.56 366 ASN B N 1
ATOM 9243 C CA . ASN F 2 66 ? 7.899 -13.738 -54.741 1.00 16.70 366 ASN B CA 1
ATOM 9244 C C . ASN F 2 66 ? 6.592 -13.648 -55.534 1.00 17.63 366 ASN B C 1
ATOM 9245 O O . ASN F 2 66 ? 6.102 -14.679 -55.980 1.00 19.64 366 ASN B O 1
ATOM 9250 N N . PHE F 2 67 ? 6.078 -12.425 -55.723 1.00 17.12 367 PHE B N 1
ATOM 9251 C CA . PHE F 2 67 ? 4.930 -12.118 -56.606 1.00 19.07 367 PHE B CA 1
ATOM 9252 C C . PHE F 2 67 ? 5.283 -10.860 -57.438 1.00 23.93 367 PHE B C 1
ATOM 9253 O O . PHE F 2 67 ? 4.558 -9.853 -57.443 1.00 27.84 367 PHE B O 1
ATOM 9261 N N . ASN F 2 68 ? 6.406 -10.925 -58.134 1.00 25.17 368 ASN B N 1
ATOM 9262 C CA . ASN F 2 68 ? 6.997 -9.764 -58.821 1.00 29.83 368 ASN B CA 1
ATOM 9263 C C . ASN F 2 68 ? 6.374 -9.612 -60.204 1.00 30.44 368 ASN B C 1
ATOM 9264 O O . ASN F 2 68 ? 6.569 -10.453 -61.072 1.00 35.67 368 ASN B O 1
ATOM 9269 N N . ASN F 2 69 ? 5.614 -8.532 -60.387 1.00 31.15 369 ASN B N 1
ATOM 9270 C CA . ASN F 2 69 ? 4.943 -8.219 -61.653 1.00 32.28 369 ASN B CA 1
ATOM 9271 C C . ASN F 2 69 ? 5.287 -6.827 -62.186 1.00 32.08 369 ASN B C 1
ATOM 9272 O O . ASN F 2 69 ? 4.453 -6.146 -62.792 1.00 33.90 369 ASN B O 1
ATOM 9277 N N . GLY F 2 70 ? 6.529 -6.417 -61.966 1.00 30.33 370 GLY B N 1
ATOM 9278 C CA . GLY F 2 70 ? 7.035 -5.134 -62.461 1.00 32.27 370 GLY B CA 1
ATOM 9279 C C . GLY F 2 70 ? 7.498 -4.163 -61.388 1.00 30.32 370 GLY B C 1
ATOM 9280 O O . GLY F 2 70 ? 8.017 -3.093 -61.715 1.00 33.38 370 GLY B O 1
ATOM 9281 N N . GLY F 2 71 ? 7.317 -4.511 -60.112 1.00 27.69 371 GLY B N 1
ATOM 9282 C CA . GLY F 2 71 ? 7.756 -3.627 -59.044 1.00 25.47 371 GLY B CA 1
ATOM 9283 C C . GLY F 2 71 ? 7.634 -4.154 -57.635 1.00 22.97 371 GLY B C 1
ATOM 9284 O O . GLY F 2 71 ? 7.316 -5.322 -57.400 1.00 25.54 371 GLY B O 1
ATOM 9285 N N . LEU F 2 72 ? 7.881 -3.264 -56.688 1.00 20.97 372 LEU B N 1
ATOM 9286 C CA . LEU F 2 72 ? 7.769 -3.614 -55.283 1.00 20.80 372 LEU B CA 1
ATOM 9287 C C . LEU F 2 72 ? 6.381 -3.364 -54.744 1.00 18.58 372 LEU B C 1
ATOM 9288 O O . LEU F 2 72 ? 5.682 -2.450 -55.205 1.00 18.47 372 LEU B O 1
ATOM 9293 N N . PRO F 2 73 ? 5.967 -4.196 -53.781 1.00 18.36 373 PRO B N 1
ATOM 9294 C CA . PRO F 2 73 ? 4.710 -3.954 -53.102 1.00 18.97 373 PRO B CA 1
ATOM 9295 C C . PRO F 2 73 ? 4.724 -2.622 -52.377 1.00 16.75 373 PRO B C 1
ATOM 9296 O O . PRO F 2 73 ? 5.780 -2.154 -51.918 1.00 18.89 373 PRO B O 1
ATOM 9300 N N . ILE F 2 74 ? 3.547 -2.022 -52.284 1.00 16.07 374 ILE B N 1
ATOM 9301 C CA . ILE F 2 74 ? 3.339 -0.838 -51.483 1.00 15.72 374 ILE B CA 1
ATOM 9302 C C . ILE F 2 74 ? 3.053 -1.276 -50.050 1.00 15.02 374 ILE B C 1
ATOM 9303 O O . ILE F 2 74 ? 2.262 -2.149 -49.806 1.00 23.79 374 ILE B O 1
ATOM 9308 N N . GLY F 2 75 ? 3.701 -0.673 -49.088 1.00 15.37 375 GLY B N 1
ATOM 9309 C CA . GLY F 2 75 ? 3.430 -0.949 -47.694 1.00 15.18 375 GLY B CA 1
ATOM 9310 C C . GLY F 2 75 ? 4.671 -0.947 -46.814 1.00 13.93 375 GLY B C 1
ATOM 9311 O O . GLY F 2 75 ? 5.801 -0.702 -47.278 1.00 15.38 375 GLY B O 1
ATOM 9312 N N . GLU F 2 76 ? 4.449 -1.200 -45.532 1.00 13.87 376 GLU B N 1
ATOM 9313 C CA . GLU F 2 76 ? 5.486 -1.092 -44.518 1.00 13.06 376 GLU B CA 1
ATOM 9314 C C . GLU F 2 76 ? 6.397 -2.305 -44.617 1.00 13.43 376 GLU B C 1
ATOM 9315 O O . GLU F 2 76 ? 5.996 -3.397 -44.237 1.00 14.89 376 GLU B O 1
ATOM 9321 N N . ARG F 2 77 ? 7.622 -2.105 -45.099 1.00 13.21 377 ARG B N 1
ATOM 9322 C CA . ARG F 2 77 ? 8.560 -3.205 -45.263 1.00 11.98 377 ARG B CA 1
ATOM 9323 C C . ARG F 2 77 ? 9.004 -3.709 -43.902 1.00 12.68 377 ARG B C 1
ATOM 9324 O O . ARG F 2 77 ? 9.489 -2.919 -43.079 1.00 12.91 377 ARG B O 1
ATOM 9332 N N . ILE F 2 78 ? 8.866 -5.017 -43.680 1.00 12.70 378 ILE B N 1
ATOM 9333 C CA . ILE F 2 78 ? 9.221 -5.625 -42.401 1.00 12.66 378 ILE B CA 1
ATOM 9334 C C . ILE F 2 78 ? 9.830 -7.003 -42.586 1.00 12.86 378 ILE B C 1
ATOM 9335 O O . ILE F 2 78 ? 9.429 -7.758 -43.471 1.00 14.37 378 ILE B O 1
ATOM 9340 N N . ILE F 2 79 ? 10.758 -7.328 -41.697 1.00 12.73 379 ILE B N 1
ATOM 9341 C CA . ILE F 2 79 ? 11.198 -8.698 -41.473 1.00 12.91 379 ILE B CA 1
ATOM 9342 C C . ILE F 2 79 ? 10.353 -9.267 -40.328 1.00 12.70 379 ILE B C 1
ATOM 9343 O O . ILE F 2 79 ? 10.070 -8.577 -39.340 1.00 14.02 379 ILE B O 1
ATOM 9348 N N . VAL F 2 80 ? 9.915 -10.512 -40.485 1.00 12.43 380 VAL B N 1
ATOM 9349 C CA . VAL F 2 80 ? 9.245 -11.232 -39.406 1.00 12.69 380 VAL B CA 1
ATOM 9350 C C . VAL F 2 80 ? 10.102 -12.460 -39.136 1.00 12.72 380 VAL B C 1
ATOM 9351 O O . VAL F 2 80 ? 10.298 -13.287 -40.025 1.00 14.28 380 VAL B O 1
ATOM 9355 N N . ALA F 2 81 ? 10.632 -12.548 -37.926 1.00 12.61 381 ALA B N 1
ATOM 9356 C CA . ALA F 2 81 ? 11.608 -13.569 -37.585 1.00 12.71 381 ALA B CA 1
ATOM 9357 C C . ALA F 2 81 ? 11.357 -14.043 -36.175 1.00 12.16 381 ALA B C 1
ATOM 9358 O O . ALA F 2 81 ? 10.707 -13.365 -35.384 1.00 13.67 381 ALA B O 1
ATOM 9360 N N . GLY F 2 82 ? 11.892 -15.200 -35.847 1.00 12.60 382 GLY B N 1
ATOM 9361 C CA . GLY F 2 82 ? 11.743 -15.735 -34.508 1.00 13.66 382 GLY B CA 1
ATOM 9362 C C . GLY F 2 82 ? 12.331 -17.114 -34.408 1.00 13.33 382 GLY B C 1
ATOM 9363 O O . GLY F 2 82 ? 13.002 -17.598 -35.340 1.00 14.22 382 GLY B O 1
ATOM 9364 N N . ARG F 2 83 ? 12.089 -17.731 -33.262 1.00 14.03 383 ARG B N 1
ATOM 9365 C CA . ARG F 2 83 ? 12.605 -19.055 -32.976 1.00 13.72 383 ARG B CA 1
ATOM 9366 C C . ARG F 2 83 ? 11.428 -19.982 -32.686 1.00 13.41 383 ARG B C 1
ATOM 9367 O O . ARG F 2 83 ? 10.452 -19.568 -32.051 1.00 15.19 383 ARG B O 1
ATOM 9375 N N . VAL F 2 84 ? 11.528 -21.218 -33.149 1.00 13.05 384 VAL B N 1
ATOM 9376 C CA . VAL F 2 84 ? 10.601 -22.265 -32.762 1.00 12.92 384 VAL B CA 1
ATOM 9377 C C . VAL F 2 84 ? 11.306 -23.158 -31.753 1.00 12.94 384 VAL B C 1
ATOM 9378 O O . VAL F 2 84 ? 12.376 -23.716 -32.056 1.00 13.86 384 VAL B O 1
ATOM 9382 N N . VAL F 2 85 ? 10.730 -23.271 -30.561 1.00 13.31 385 VAL B N 1
ATOM 9383 C CA . VAL F 2 85 ? 11.220 -24.145 -29.493 1.00 12.61 385 VAL B CA 1
ATOM 9384 C C . VAL F 2 85 ? 10.069 -25.020 -29.034 1.00 12.69 385 VAL B C 1
ATOM 9385 O O . VAL F 2 85 ? 8.910 -24.730 -29.359 1.00 13.92 385 VAL B O 1
ATOM 9389 N N . ASP F 2 86 ? 10.373 -26.048 -28.252 1.00 12.59 386 ASP B N 1
ATOM 9390 C CA . ASP F 2 86 ? 9.341 -26.804 -27.570 1.00 12.68 386 ASP B CA 1
ATOM 9391 C C . ASP F 2 86 ? 9.190 -26.323 -26.120 1.00 12.39 386 ASP B C 1
ATOM 9392 O O . ASP F 2 86 ? 9.897 -25.420 -25.672 1.00 13.24 386 ASP B O 1
ATOM 9397 N N . GLN F 2 87 ? 8.243 -26.904 -25.391 1.00 12.34 387 GLN B N 1
ATOM 9398 C CA . GLN F 2 87 ? 7.953 -26.411 -24.042 1.00 12.86 387 GLN B CA 1
ATOM 9399 C C . GLN F 2 87 ? 9.092 -26.595 -23.040 1.00 13.24 387 GLN B C 1
ATOM 9400 O O . GLN F 2 87 ? 9.106 -25.937 -21.998 1.00 14.08 387 GLN B O 1
ATOM 9406 N N . TYR F 2 88 ? 10.027 -27.497 -23.344 1.00 13.63 388 TYR B N 1
ATOM 9407 C CA . TYR F 2 88 ? 11.254 -27.662 -22.547 1.00 14.26 388 TYR B CA 1
ATOM 9408 C C . TYR F 2 88 ? 12.350 -26.670 -22.941 1.00 14.33 388 TYR B C 1
ATOM 9409 O O . TYR F 2 88 ? 13.431 -26.707 -22.357 1.00 18.33 388 TYR B O 1
ATOM 9418 N N . GLY F 2 89 ? 12.081 -25.801 -23.911 1.00 14.73 389 GLY B N 1
ATOM 9419 C CA . GLY F 2 89 ? 13.054 -24.828 -24.377 1.00 14.16 389 GLY B CA 1
ATOM 9420 C C . GLY F 2 89 ? 13.993 -25.323 -25.458 1.00 14.57 389 GLY B C 1
ATOM 9421 O O . GLY F 2 89 ? 14.891 -24.598 -25.853 1.00 18.27 389 GLY B O 1
ATOM 9422 N N . LYS F 2 90 ? 13.748 -26.520 -25.985 1.00 15.06 390 LYS B N 1
ATOM 9423 C CA . LYS F 2 90 ? 14.632 -27.116 -26.982 1.00 15.61 390 LYS B CA 1
ATOM 9424 C C . LYS F 2 90 ? 14.279 -26.578 -28.367 1.00 14.75 390 LYS B C 1
ATOM 9425 O O . LYS F 2 90 ? 13.108 -26.584 -28.759 1.00 15.28 390 LYS B O 1
ATOM 9431 N N A PRO F 2 91 ? 15.280 -26.117 -29.132 0.50 14.62 391 PRO B N 1
ATOM 9432 N N B PRO F 2 91 ? 15.275 -26.071 -29.112 0.50 14.64 391 PRO B N 1
ATOM 9433 C CA A PRO F 2 91 ? 14.946 -25.621 -30.459 0.50 14.31 391 PRO B CA 1
ATOM 9434 C CA B PRO F 2 91 ? 14.984 -25.611 -30.467 0.50 14.43 391 PRO B CA 1
ATOM 9435 C C A PRO F 2 91 ? 14.357 -26.718 -31.335 0.50 14.19 391 PRO B C 1
ATOM 9436 C C B PRO F 2 91 ? 14.392 -26.710 -31.351 0.50 14.52 391 PRO B C 1
ATOM 9437 O O A PRO F 2 91 ? 14.627 -27.893 -31.122 0.50 14.81 391 PRO B O 1
ATOM 9438 O O B PRO F 2 91 ? 14.698 -27.882 -31.156 0.50 15.21 391 PRO B O 1
ATOM 9445 N N . VAL F 2 92 ? 13.563 -26.316 -32.314 1.00 14.55 392 VAL B N 1
ATOM 9446 C CA . VAL F 2 92 ? 12.956 -27.242 -33.261 1.00 14.53 392 VAL B CA 1
ATOM 9447 C C . VAL F 2 92 ? 13.546 -26.904 -34.641 1.00 14.10 392 VAL B C 1
ATOM 9448 O O . VAL F 2 92 ? 13.063 -26.037 -35.351 1.00 14.27 392 VAL B O 1
ATOM 9452 N N . PRO F 2 93 ? 14.628 -27.601 -35.029 1.00 14.95 393 PRO B N 1
ATOM 9453 C CA . PRO F 2 93 ? 15.324 -27.286 -36.281 1.00 15.13 393 PRO B CA 1
ATOM 9454 C C . PRO F 2 93 ? 14.646 -27.932 -37.491 1.00 14.13 393 PRO B C 1
ATOM 9455 O O . PRO F 2 93 ? 13.917 -28.920 -37.357 1.00 15.41 393 PRO B O 1
ATOM 9459 N N . ASN F 2 94 ? 14.896 -27.376 -38.671 1.00 15.05 394 ASN B N 1
ATOM 9460 C CA . ASN F 2 94 ? 14.464 -27.984 -39.926 1.00 15.91 394 ASN B CA 1
ATOM 9461 C C . ASN F 2 94 ? 12.968 -28.273 -39.963 1.00 14.35 394 ASN B C 1
ATOM 9462 O O . ASN F 2 94 ? 12.563 -29.267 -40.537 1.00 16.41 394 ASN B O 1
ATOM 9467 N N . THR F 2 95 ? 12.173 -27.356 -39.402 1.00 14.10 395 THR B N 1
ATOM 9468 C CA . THR F 2 95 ? 10.720 -27.510 -39.348 1.00 13.55 395 THR B CA 1
ATOM 9469 C C . THR F 2 95 ? 10.068 -26.521 -40.309 1.00 12.87 395 THR B C 1
ATOM 9470 O O . THR F 2 95 ? 10.593 -25.436 -40.553 1.00 14.03 395 THR B O 1
ATOM 9474 N N . LEU F 2 96 ? 8.930 -26.921 -40.863 1.00 13.31 396 LEU B N 1
ATOM 9475 C CA . LEU F 2 96 ? 8.238 -26.113 -41.863 1.00 12.91 396 LEU B CA 1
ATOM 9476 C C . LEU F 2 96 ? 7.370 -25.014 -41.241 1.00 12.44 396 LEU B C 1
ATOM 9477 O O . LEU F 2 96 ? 6.478 -25.298 -40.446 1.00 13.94 396 LEU B O 1
ATOM 9482 N N . VAL F 2 97 ? 7.662 -23.772 -41.608 1.00 12.38 397 VAL B N 1
ATOM 9483 C CA . VAL F 2 97 ? 6.888 -22.603 -41.203 1.00 12.12 397 VAL B CA 1
ATOM 9484 C C . VAL F 2 97 ? 6.292 -21.984 -42.454 1.00 13.69 397 VAL B C 1
ATOM 9485 O O . VAL F 2 97 ? 6.996 -21.608 -43.378 1.00 13.62 397 VAL B O 1
ATOM 9489 N N . GLU F 2 98 ? 4.966 -21.904 -42.476 1.00 13.49 398 GLU B N 1
ATOM 9490 C CA . GLU F 2 98 ? 4.207 -21.323 -43.575 1.00 13.65 398 GLU B CA 1
ATOM 9491 C C . GLU F 2 98 ? 3.414 -20.135 -43.054 1.00 14.09 398 GLU B C 1
ATOM 9492 O O . GLU F 2 98 ? 2.992 -20.111 -41.904 1.00 14.43 398 GLU B O 1
ATOM 9498 N N . MET F 2 99 ? 3.214 -19.144 -43.909 1.00 13.04 399 MET B N 1
ATOM 9499 C CA . MET F 2 99 ? 2.462 -17.971 -43.507 1.00 13.81 399 MET B CA 1
ATOM 9500 C C . MET F 2 99 ? 1.672 -17.402 -44.672 1.00 13.29 399 MET B C 1
ATOM 9501 O O . MET F 2 99 ? 2.032 -17.575 -45.829 1.00 14.31 399 MET B O 1
ATOM 9506 N N . TRP F 2 100 ? 0.577 -16.736 -44.338 1.00 12.71 400 TRP B N 1
ATOM 9507 C CA . TRP F 2 100 ? -0.209 -16.038 -45.345 1.00 13.39 400 TRP B CA 1
ATOM 9508 C C . TRP F 2 100 ? -0.909 -14.837 -44.748 1.00 13.08 400 TRP B C 1
ATOM 9509 O O . TRP F 2 100 ? -1.148 -14.776 -43.542 1.00 13.63 400 TRP B O 1
ATOM 9520 N N . GLN F 2 101 ? -1.201 -13.858 -45.589 1.00 12.95 401 GLN B N 1
ATOM 9521 C CA . GLN F 2 101 ? -1.654 -12.571 -45.081 1.00 12.43 401 GLN B CA 1
ATOM 9522 C C . GLN F 2 101 ? -2.282 -11.739 -46.171 1.00 12.44 401 GLN B C 1
ATOM 9523 O O . GLN F 2 101 ? -2.079 -11.998 -47.360 1.00 13.16 401 GLN B O 1
ATOM 9529 N N . ALA F 2 102 ? -3.003 -10.710 -45.745 1.00 12.83 402 ALA B N 1
ATOM 9530 C CA . ALA F 2 102 ? -3.512 -9.679 -46.630 1.00 12.35 402 ALA B CA 1
ATOM 9531 C C . ALA F 2 102 ? -2.406 -8.679 -47.012 1.00 12.57 402 ALA B C 1
ATOM 9532 O O . ALA F 2 102 ? -1.307 -8.681 -46.451 1.00 13.44 402 ALA B O 1
ATOM 9534 N N . ASN F 2 103 ? -2.725 -7.804 -47.957 1.00 12.68 403 ASN B N 1
ATOM 9535 C CA . ASN F 2 103 ? -1.802 -6.752 -48.358 1.00 12.59 403 ASN B CA 1
ATOM 9536 C C . ASN F 2 103 ? -1.895 -5.549 -47.417 1.00 12.53 403 ASN B C 1
ATOM 9537 O O . ASN F 2 103 ? -2.557 -5.628 -46.375 1.00 13.05 403 ASN B O 1
ATOM 9542 N N . ALA F 2 104 ? -1.206 -4.456 -47.762 1.00 12.74 404 ALA B N 1
ATOM 9543 C CA . ALA F 2 104 ? -1.119 -3.278 -46.864 1.00 13.16 404 ALA B CA 1
ATOM 9544 C C . ALA F 2 104 ? -2.469 -2.660 -46.540 1.00 13.57 404 ALA B C 1
ATOM 9545 O O . ALA F 2 104 ? -2.609 -1.996 -45.523 1.00 15.42 404 ALA B O 1
ATOM 9547 N N . GLY F 2 105 ? -3.455 -2.891 -47.410 1.00 13.92 405 GLY B N 1
ATOM 9548 C CA . GLY F 2 105 ? -4.789 -2.329 -47.214 1.00 13.35 405 GLY B CA 1
ATOM 9549 C C . GLY F 2 105 ? -5.806 -3.307 -46.686 1.00 14.70 405 GLY B C 1
ATOM 9550 O O . GLY F 2 105 ? -6.984 -2.994 -46.636 1.00 15.07 405 GLY B O 1
ATOM 9551 N N . GLY F 2 106 ? -5.376 -4.499 -46.303 1.00 14.76 406 GLY B N 1
ATOM 9552 C CA . GLY F 2 106 ? -6.299 -5.488 -45.761 1.00 13.55 406 GLY B CA 1
ATOM 9553 C C . GLY F 2 106 ? -7.034 -6.309 -46.807 1.00 14.33 406 GLY B C 1
ATOM 9554 O O . GLY F 2 106 ? -8.003 -6.982 -46.493 1.00 18.08 406 GLY B O 1
ATOM 9555 N N . ARG F 2 107 ? -6.545 -6.318 -48.046 1.00 14.13 407 ARG B N 1
ATOM 9556 C CA . ARG F 2 107 ? -7.153 -7.126 -49.096 1.00 13.90 407 ARG B CA 1
ATOM 9557 C C . ARG F 2 107 ? -6.360 -8.418 -49.294 1.00 13.51 407 ARG B C 1
ATOM 9558 O O . ARG F 2 107 ? -5.137 -8.376 -49.470 1.00 14.58 407 ARG B O 1
ATOM 9566 N N . TYR F 2 108 ? -7.065 -9.555 -49.307 1.00 15.08 408 TYR B N 1
ATOM 9567 C CA . TYR F 2 108 ? -6.456 -10.846 -49.595 1.00 15.05 408 TYR B CA 1
ATOM 9568 C C . TYR F 2 108 ? -6.549 -11.175 -51.070 1.00 15.38 408 TYR B C 1
ATOM 9569 O O . TYR F 2 108 ? -7.571 -10.898 -51.735 1.00 16.82 408 TYR B O 1
ATOM 9578 N N . ARG F 2 109 ? -5.512 -11.843 -51.563 1.00 15.97 409 ARG B N 1
ATOM 9579 C CA . ARG F 2 109 ? -5.485 -12.370 -52.914 1.00 17.18 409 ARG B CA 1
ATOM 9580 C C . ARG F 2 109 ? -6.135 -13.763 -52.877 1.00 17.64 409 ARG B C 1
ATOM 9581 O O . ARG F 2 109 ? -5.483 -14.787 -52.953 1.00 19.76 409 ARG B O 1
ATOM 9589 N N . HIS F 2 110 ? -7.456 -13.762 -52.742 1.00 18.07 410 HIS B N 1
ATOM 9590 C CA . HIS F 2 110 ? -8.277 -14.982 -52.676 1.00 19.34 410 HIS B CA 1
ATOM 9591 C C . HIS F 2 110 ? -9.570 -14.648 -53.380 1.00 20.02 410 HIS B C 1
ATOM 9592 O O . HIS F 2 110 ? -10.151 -13.574 -53.177 1.00 20.29 410 HIS B O 1
ATOM 9599 N N . LYS F 2 111 ? -10.042 -15.569 -54.205 1.00 21.21 411 LYS B N 1
ATOM 9600 C CA . LYS F 2 111 ? -11.224 -15.276 -55.004 1.00 24.52 411 LYS B CA 1
ATOM 9601 C C . LYS F 2 111 ? -12.495 -15.030 -54.170 1.00 23.98 411 LYS B C 1
ATOM 9602 O O . LYS F 2 111 ? -13.433 -14.431 -54.671 1.00 30.83 411 LYS B O 1
ATOM 9608 N N . ASN F 2 112 ? -12.526 -15.484 -52.916 1.00 21.15 412 ASN B N 1
ATOM 9609 C CA . ASN F 2 112 ? -13.685 -15.271 -52.046 1.00 21.22 412 ASN B CA 1
ATOM 9610 C C . ASN F 2 112 ? -13.650 -13.973 -51.228 1.00 22.31 412 ASN B C 1
ATOM 9611 O O . ASN F 2 112 ? -14.620 -13.677 -50.535 1.00 25.48 412 ASN B O 1
ATOM 9616 N N . ASP F 2 113 ? -12.565 -13.193 -51.309 1.00 19.57 413 ASP B N 1
ATOM 9617 C CA . ASP F 2 113 ? -12.485 -11.930 -50.559 1.00 19.86 413 ASP B CA 1
ATOM 9618 C C . ASP F 2 113 ? -13.181 -10.856 -51.358 1.00 24.36 413 ASP B C 1
ATOM 9619 O O . ASP F 2 113 ? -12.699 -10.469 -52.418 1.00 29.51 413 ASP B O 1
ATOM 9624 N N . ARG F 2 114 ? -14.278 -10.347 -50.800 1.00 25.85 414 ARG B N 1
ATOM 9625 C CA . ARG F 2 114 ? -15.112 -9.342 -51.451 1.00 33.27 414 ARG B CA 1
ATOM 9626 C C . ARG F 2 114 ? -14.836 -7.901 -50.977 1.00 27.30 414 ARG B C 1
ATOM 9627 O O . ARG F 2 114 ? -15.502 -6.973 -51.415 1.00 30.19 414 ARG B O 1
ATOM 9635 N N . TYR F 2 115 ? -13.854 -7.700 -50.098 1.00 24.05 415 TYR B N 1
ATOM 9636 C CA . TYR F 2 115 ? -13.566 -6.350 -49.579 1.00 21.58 415 TYR B CA 1
ATOM 9637 C C . TYR F 2 115 ? -13.124 -5.412 -50.704 1.00 21.87 415 TYR B C 1
ATOM 9638 O O . TYR F 2 115 ? -12.323 -5.797 -51.555 1.00 29.20 415 TYR B O 1
ATOM 9647 N N . LEU F 2 116 ? -13.619 -4.177 -50.675 1.00 23.68 416 LEU B N 1
ATOM 9648 C CA . LEU F 2 116 ? -13.381 -3.219 -51.751 1.00 28.53 416 LEU B CA 1
ATOM 9649 C C . LEU F 2 116 ? -11.936 -2.719 -51.877 1.00 26.36 416 LEU B C 1
ATOM 9650 O O . LEU F 2 116 ? -11.576 -2.177 -52.913 1.00 30.61 416 LEU B O 1
ATOM 9655 N N . ALA F 2 117 ? -11.114 -2.876 -50.840 1.00 22.65 417 ALA B N 1
ATOM 9656 C CA . ALA F 2 117 ? -9.733 -2.378 -50.893 1.00 21.74 417 ALA B CA 1
ATOM 9657 C C . ALA F 2 117 ? -8.970 -3.087 -52.013 1.00 21.91 417 ALA B C 1
ATOM 9658 O O . ALA F 2 117 ? -9.145 -4.278 -52.216 1.00 22.03 417 ALA B O 1
ATOM 9660 N N . PRO F 2 118 ? -8.137 -2.347 -52.766 1.00 19.33 418 PRO B N 1
ATOM 9661 C CA . PRO F 2 118 ? -7.548 -2.947 -53.960 1.00 18.32 418 PRO B CA 1
ATOM 9662 C C . PRO F 2 118 ? -6.436 -3.964 -53.700 1.00 18.35 418 PRO B C 1
ATOM 9663 O O . PRO F 2 118 ? -5.720 -3.899 -52.701 1.00 19.37 418 PRO B O 1
ATOM 9667 N N . LEU F 2 119 ? -6.301 -4.892 -54.635 1.00 18.13 419 LEU B N 1
ATOM 9668 C CA . LEU F 2 119 ? -5.129 -5.732 -54.707 1.00 18.73 419 LEU B CA 1
ATOM 9669 C C . LEU F 2 119 ? -3.922 -4.883 -55.059 1.00 17.95 419 LEU B C 1
ATOM 9670 O O . LEU F 2 119 ? -4.034 -3.827 -55.685 1.00 19.52 419 LEU B O 1
ATOM 9675 N N . ASP F 2 120 ? -2.767 -5.399 -54.663 1.00 16.65 420 ASP B N 1
ATOM 9676 C CA . ASP F 2 120 ? -1.474 -4.812 -54.977 1.00 17.95 420 ASP B CA 1
ATOM 9677 C C . ASP F 2 120 ? -0.868 -5.728 -56.046 1.00 18.48 420 ASP B C 1
ATOM 9678 O O . ASP F 2 120 ? -0.635 -6.905 -55.787 1.00 17.66 420 ASP B O 1
ATOM 9683 N N . PRO F 2 121 ? -0.605 -5.200 -57.253 1.00 19.11 421 PRO B N 1
ATOM 9684 C CA . PRO F 2 121 ? -0.156 -6.074 -58.338 1.00 19.90 421 PRO B CA 1
ATOM 9685 C C . PRO F 2 121 ? 1.196 -6.746 -58.093 1.00 20.30 421 PRO B C 1
ATOM 9686 O O . PRO F 2 121 ? 1.557 -7.672 -58.813 1.00 23.84 421 PRO B O 1
ATOM 9690 N N . ASN F 2 122 ? 1.939 -6.279 -57.094 1.00 17.61 422 ASN B N 1
ATOM 9691 C CA . ASN F 2 122 ? 3.229 -6.855 -56.759 1.00 16.10 422 ASN B CA 1
ATOM 9692 C C . ASN F 2 122 ? 3.254 -7.617 -55.441 1.00 16.52 422 ASN B C 1
ATOM 9693 O O . ASN F 2 122 ? 4.324 -7.899 -54.910 1.00 18.00 422 ASN B O 1
ATOM 9698 N N . PHE F 2 123 ? 2.084 -8.000 -54.932 1.00 16.89 423 PHE B N 1
ATOM 9699 C CA . PHE F 2 123 ? 1.997 -8.706 -53.663 1.00 15.24 423 PHE B CA 1
ATOM 9700 C C . PHE F 2 123 ? 1.027 -9.872 -53.738 1.00 15.17 423 PHE B C 1
ATOM 9701 O O . PHE F 2 123 ? -0.116 -9.706 -54.180 1.00 16.42 423 PHE B O 1
ATOM 9709 N N . GLY F 2 124 ? 1.510 -11.038 -53.304 1.00 16.20 424 GLY B N 1
ATOM 9710 C CA . GLY F 2 124 ? 0.734 -12.263 -53.254 1.00 15.87 424 GLY B CA 1
ATOM 9711 C C . GLY F 2 124 ? 0.261 -12.651 -51.862 1.00 15.56 424 GLY B C 1
ATOM 9712 O O . GLY F 2 124 ? -0.872 -13.060 -51.682 1.00 19.90 424 GLY B O 1
ATOM 9713 N N . GLY F 2 125 ? 1.137 -12.545 -50.877 1.00 17.53 425 GLY B N 1
ATOM 9714 C CA . GLY F 2 125 ? 0.761 -12.796 -49.495 1.00 16.86 425 GLY B CA 1
ATOM 9715 C C . GLY F 2 125 ? 1.031 -14.183 -48.928 1.00 15.36 425 GLY B C 1
ATOM 9716 O O . GLY F 2 125 ? 0.468 -14.529 -47.898 1.00 15.63 425 GLY B O 1
ATOM 9717 N N A VAL F 2 126 ? 1.955 -14.917 -49.554 0.50 15.81 426 VAL B N 1
ATOM 9718 N N B VAL F 2 126 ? 1.851 -15.006 -49.589 0.50 13.81 426 VAL B N 1
ATOM 9719 C CA A VAL F 2 126 ? 2.274 -16.291 -49.173 0.50 17.25 426 VAL B CA 1
ATOM 9720 C CA B VAL F 2 126 ? 2.231 -16.296 -48.995 0.50 13.51 426 VAL B CA 1
ATOM 9721 C C A VAL F 2 126 ? 3.785 -16.479 -48.982 0.50 15.02 426 VAL B C 1
ATOM 9722 C C B VAL F 2 126 ? 3.740 -16.497 -48.963 0.50 13.87 426 VAL B C 1
ATOM 9723 O O A VAL F 2 126 ? 4.567 -16.064 -49.842 0.50 16.84 426 VAL B O 1
ATOM 9724 O O B VAL F 2 126 ? 4.455 -16.117 -49.891 0.50 13.77 426 VAL B O 1
ATOM 9731 N N . GLY F 2 127 ? 4.199 -17.093 -47.867 1.00 14.49 427 GLY B N 1
ATOM 9732 C CA . GLY F 2 127 ? 5.605 -17.456 -47.674 1.00 14.44 427 GLY B CA 1
ATOM 9733 C C . GLY F 2 127 ? 5.751 -18.797 -46.998 1.00 13.51 427 GLY B C 1
ATOM 9734 O O . GLY F 2 127 ? 4.817 -19.313 -46.361 1.00 14.48 427 GLY B O 1
ATOM 9735 N N . ARG F 2 128 ? 6.926 -19.384 -47.170 1.00 13.28 428 ARG B N 1
ATOM 9736 C CA . ARG F 2 128 ? 7.292 -20.565 -46.412 1.00 13.64 428 ARG B CA 1
ATOM 9737 C C . ARG F 2 128 ? 8.797 -20.629 -46.250 1.00 13.45 428 ARG B C 1
ATOM 9738 O O . ARG F 2 128 ? 9.549 -20.077 -47.073 1.00 13.80 428 ARG B O 1
ATOM 9746 N N . CYS F 2 129 ? 9.240 -21.312 -45.199 1.00 13.49 429 CYS B N 1
ATOM 9747 C CA . CYS F 2 129 ? 10.658 -21.595 -44.990 1.00 13.33 429 CYS B CA 1
ATOM 9748 C C . CYS F 2 129 ? 10.799 -22.729 -44.010 1.00 14.90 429 CYS B C 1
ATOM 9749 O O . CYS F 2 129 ? 9.820 -23.206 -43.434 1.00 16.75 429 CYS B O 1
ATOM 9752 N N A LEU F 2 130 ? 12.035 -23.165 -43.839 0.50 15.27 430 LEU B N 1
ATOM 9753 N N B LEU F 2 130 ? 12.019 -23.241 -43.884 0.50 12.92 430 LEU B N 1
ATOM 9754 C CA A LEU F 2 130 ? 12.387 -24.141 -42.839 0.50 16.07 430 LEU B CA 1
ATOM 9755 C CA B LEU F 2 130 ? 12.358 -24.111 -42.767 0.50 12.68 430 LEU B CA 1
ATOM 9756 C C A LEU F 2 130 ? 13.146 -23.402 -41.740 0.50 14.85 430 LEU B C 1
ATOM 9757 C C B LEU F 2 130 ? 13.054 -23.304 -41.711 0.50 12.65 430 LEU B C 1
ATOM 9758 O O A LEU F 2 130 ? 14.000 -22.555 -42.046 0.50 15.97 430 LEU B O 1
ATOM 9759 O O B LEU F 2 130 ? 13.791 -22.354 -42.010 0.50 15.51 430 LEU B O 1
ATOM 9768 N N . THR F 2 131 ? 12.900 -23.735 -40.471 1.00 13.64 431 THR B N 1
ATOM 9769 C CA . THR F 2 131 ? 13.780 -23.237 -39.422 1.00 14.50 431 THR B CA 1
ATOM 9770 C C . THR F 2 131 ? 15.196 -23.793 -39.656 1.00 15.15 431 THR B C 1
ATOM 9771 O O . THR F 2 131 ? 15.385 -24.891 -40.195 1.00 15.45 431 THR B O 1
ATOM 9775 N N . ASP F 2 132 ? 16.182 -23.002 -39.254 1.00 15.01 432 ASP B N 1
ATOM 9776 C CA . ASP F 2 132 ? 17.563 -23.405 -39.368 1.00 15.42 432 ASP B CA 1
ATOM 9777 C C . ASP F 2 132 ? 17.951 -24.394 -38.277 1.00 17.00 432 ASP B C 1
ATOM 9778 O O . ASP F 2 132 ? 17.112 -24.838 -37.491 1.00 16.73 432 ASP B O 1
ATOM 9783 N N . SER F 2 133 ? 19.227 -24.771 -38.251 1.00 18.74 433 SER B N 1
ATOM 9784 C CA . SER F 2 133 ? 19.698 -25.785 -37.311 1.00 19.72 433 SER B CA 1
ATOM 9785 C C . SER F 2 133 ? 19.559 -25.385 -35.841 1.00 18.77 433 SER B C 1
ATOM 9786 O O . SER F 2 133 ? 19.663 -26.238 -34.963 1.00 21.28 433 SER B O 1
ATOM 9789 N N . ASP F 2 134 ? 19.319 -24.097 -35.584 1.00 18.11 434 ASP B N 1
ATOM 9790 C CA . ASP F 2 134 ? 19.162 -23.573 -34.231 1.00 18.53 434 ASP B CA 1
ATOM 9791 C C . ASP F 2 134 ? 17.708 -23.155 -33.935 1.00 16.38 434 ASP B C 1
ATOM 9792 O O . ASP F 2 134 ? 17.449 -22.543 -32.899 1.00 17.73 434 ASP B O 1
ATOM 9797 N N . GLY F 2 135 ? 16.781 -23.496 -34.832 1.00 16.35 435 GLY B N 1
ATOM 9798 C CA . GLY F 2 135 ? 15.359 -23.206 -34.625 1.00 15.06 435 GLY B CA 1
ATOM 9799 C C . GLY F 2 135 ? 14.851 -21.873 -35.141 1.00 14.00 435 GLY B C 1
ATOM 9800 O O . GLY F 2 135 ? 13.679 -21.576 -34.948 1.00 14.12 435 GLY B O 1
ATOM 9801 N N . TYR F 2 136 ? 15.690 -21.075 -35.813 1.00 13.90 436 TYR B N 1
ATOM 9802 C CA . TYR F 2 136 ? 15.282 -19.741 -36.243 1.00 14.46 436 TYR B CA 1
ATOM 9803 C C . TYR F 2 136 ? 14.695 -19.739 -37.649 1.00 13.46 436 TYR B C 1
ATOM 9804 O O . TYR F 2 136 ? 15.170 -20.462 -38.524 1.00 14.79 436 TYR B O 1
ATOM 9813 N N . TYR F 2 137 ? 13.675 -18.897 -37.848 1.00 13.92 437 TYR B N 1
ATOM 9814 C CA . TYR F 2 137 ? 13.086 -18.652 -39.164 1.00 13.43 437 TYR B CA 1
ATOM 9815 C C . TYR F 2 137 ? 13.104 -17.155 -39.478 1.00 12.79 437 TYR B C 1
ATOM 9816 O O . TYR F 2 137 ? 13.217 -16.318 -38.580 1.00 13.46 437 TYR B O 1
ATOM 9825 N N . SER F 2 138 ? 12.969 -16.836 -40.758 1.00 13.13 438 SER B N 1
ATOM 9826 C CA . SER F 2 138 ? 12.895 -15.444 -41.196 1.00 15.62 438 SER B CA 1
ATOM 9827 C C . SER F 2 138 ? 12.114 -15.282 -42.493 1.00 14.88 438 SER B C 1
ATOM 9828 O O . SER F 2 138 ? 12.319 -16.017 -43.446 1.00 16.25 438 SER B O 1
ATOM 9831 N N . PHE F 2 139 ? 11.197 -14.319 -42.485 1.00 12.89 439 PHE B N 1
ATOM 9832 C CA . PHE F 2 139 ? 10.466 -13.864 -43.655 1.00 13.16 439 PHE B CA 1
ATOM 9833 C C . PHE F 2 139 ? 10.693 -12.369 -43.860 1.00 13.20 439 PHE B C 1
ATOM 9834 O O . PHE F 2 139 ? 10.957 -11.641 -42.911 1.00 14.03 439 PHE B O 1
ATOM 9842 N N . ARG F 2 140 ? 10.523 -11.921 -45.101 1.00 13.39 440 ARG B N 1
ATOM 9843 C CA . ARG F 2 140 ? 10.418 -10.498 -45.397 1.00 13.41 440 ARG B CA 1
ATOM 9844 C C . ARG F 2 140 ? 9.074 -10.259 -46.082 1.00 12.90 440 ARG B C 1
ATOM 9845 O O . ARG F 2 140 ? 8.669 -11.028 -46.944 1.00 13.89 440 ARG B O 1
ATOM 9853 N N . THR F 2 141 ? 8.377 -9.214 -45.662 1.00 12.47 441 THR B N 1
ATOM 9854 C CA . THR F 2 141 ? 7.026 -8.952 -46.123 1.00 13.49 441 THR B CA 1
ATOM 9855 C C . THR F 2 141 ? 6.662 -7.476 -45.947 1.00 13.26 441 THR B C 1
ATOM 9856 O O . THR F 2 141 ? 7.534 -6.630 -45.697 1.00 13.27 441 THR B O 1
ATOM 9860 N N . ILE F 2 142 ? 5.379 -7.193 -46.154 1.00 14.57 442 ILE B N 1
ATOM 9861 C CA . ILE F 2 142 ? 4.749 -5.917 -45.886 1.00 16.36 442 ILE B CA 1
ATOM 9862 C C . ILE F 2 142 ? 3.829 -6.108 -44.682 1.00 13.41 442 ILE B C 1
ATOM 9863 O O . ILE F 2 142 ? 3.205 -7.151 -44.569 1.00 14.73 442 ILE B O 1
ATOM 9868 N N . LYS F 2 143 ? 3.693 -5.110 -43.807 1.00 13.98 443 LYS B N 1
ATOM 9869 C CA . LYS F 2 143 ? 2.780 -5.253 -42.680 1.00 14.22 443 LYS B CA 1
ATOM 9870 C C . LYS F 2 143 ? 1.339 -5.267 -43.225 1.00 14.34 443 LYS B C 1
ATOM 9871 O O . LYS F 2 143 ? 0.936 -4.351 -43.937 1.00 14.44 443 LYS B O 1
ATOM 9877 N N . PRO F 2 144 ? 0.551 -6.298 -42.894 1.00 13.58 444 PRO B N 1
ATOM 9878 C CA . PRO F 2 144 ? -0.831 -6.330 -43.419 1.00 13.20 444 PRO B CA 1
ATOM 9879 C C . PRO F 2 144 ? -1.721 -5.306 -42.734 1.00 13.57 444 PRO B C 1
ATOM 9880 O O . PRO F 2 144 ? -1.497 -4.958 -41.576 1.00 16.33 444 PRO B O 1
ATOM 9884 N N . GLY F 2 145 ? -2.720 -4.826 -43.464 1.00 13.82 445 GLY B N 1
ATOM 9885 C CA . GLY F 2 145 ? -3.725 -3.936 -42.888 1.00 13.23 445 GLY B CA 1
ATOM 9886 C C . GLY F 2 145 ? -4.848 -4.707 -42.203 1.00 13.14 445 GLY B C 1
ATOM 9887 O O . GLY F 2 145 ? -5.112 -5.872 -42.529 1.00 13.38 445 GLY B O 1
ATOM 9888 N N . PRO F 2 146 ? -5.549 -4.052 -41.250 1.00 13.05 446 PRO B N 1
ATOM 9889 C CA . PRO F 2 146 ? -6.747 -4.647 -40.668 1.00 13.71 446 PRO B CA 1
ATOM 9890 C C . PRO F 2 146 ? -7.788 -4.920 -41.739 1.00 13.99 446 PRO B C 1
ATOM 9891 O O . PRO F 2 146 ? -7.789 -4.290 -42.804 1.00 15.96 446 PRO B O 1
ATOM 9895 N N A TYR F 2 147 ? -8.694 -5.819 -41.519 0.25 15.76 447 TYR B N 1
ATOM 9896 N N B TYR F 2 147 ? -8.677 -5.879 -41.419 0.75 15.09 447 TYR B N 1
ATOM 9897 C CA A TYR F 2 147 ? -9.726 -5.801 -42.475 0.25 15.35 447 TYR B CA 1
ATOM 9898 C CA B TYR F 2 147 ? -9.619 -6.543 -42.353 0.75 16.88 447 TYR B CA 1
ATOM 9899 C C A TYR F 2 147 ? -10.976 -6.205 -41.830 0.25 16.66 447 TYR B C 1
ATOM 9900 C C B TYR F 2 147 ? -11.075 -6.474 -41.779 0.75 17.04 447 TYR B C 1
ATOM 9901 O O A TYR F 2 147 ? -11.005 -6.930 -40.835 0.25 18.24 447 TYR B O 1
ATOM 9902 O O B TYR F 2 147 ? -11.328 -7.108 -40.744 0.75 16.86 447 TYR B O 1
ATOM 9919 N N . PRO F 2 148 ? -12.028 -5.707 -42.412 1.00 15.78 448 PRO B N 1
ATOM 9920 C CA . PRO F 2 148 ? -13.379 -5.795 -41.887 1.00 14.31 448 PRO B CA 1
ATOM 9921 C C . PRO F 2 148 ? -14.015 -7.100 -42.302 1.00 13.04 448 PRO B C 1
ATOM 9922 O O . PRO F 2 148 ? -13.706 -7.625 -43.370 1.00 13.81 448 PRO B O 1
ATOM 9926 N N . TRP F 2 149 ? -14.894 -7.628 -41.462 1.00 13.42 449 TRP B N 1
ATOM 9927 C CA . TRP F 2 149 ? -15.491 -8.923 -41.751 1.00 13.24 449 TRP B CA 1
ATOM 9928 C C . TRP F 2 149 ? -16.889 -9.011 -41.157 1.00 12.94 449 TRP B C 1
ATOM 9929 O O . TRP F 2 149 ? -17.220 -8.326 -40.201 1.00 13.82 449 TRP B O 1
ATOM 9940 N N . ARG F 2 150 ? -17.680 -9.894 -41.745 1.00 14.51 450 ARG B N 1
ATOM 9941 C CA . ARG F 2 150 ? -19.100 -9.992 -41.439 1.00 14.63 450 ARG B CA 1
ATOM 9942 C C . ARG F 2 150 ? -19.363 -10.914 -40.240 1.00 14.67 450 ARG B C 1
ATOM 9943 O O . ARG F 2 150 ? -20.016 -11.948 -40.340 1.00 18.79 450 ARG B O 1
ATOM 9951 N N . ASN F 2 151 ? -18.898 -10.475 -39.082 1.00 13.61 451 ASN B N 1
ATOM 9952 C CA . ASN F 2 151 ? -19.160 -11.113 -37.813 1.00 12.87 451 ASN B CA 1
ATOM 9953 C C . ASN F 2 151 ? -20.226 -10.244 -37.138 1.00 13.82 451 ASN B C 1
ATOM 9954 O O . ASN F 2 151 ? -21.390 -10.330 -37.539 1.00 14.99 451 ASN B O 1
ATOM 9959 N N . GLY F 2 152 ? -19.861 -9.404 -36.179 1.00 13.58 452 GLY B N 1
ATOM 9960 C CA . GLY F 2 152 ? -20.711 -8.320 -35.729 1.00 13.11 452 GLY B CA 1
ATOM 9961 C C . GLY F 2 152 ? -20.811 -7.218 -36.776 1.00 12.86 452 GLY B C 1
ATOM 9962 O O . GLY F 2 152 ? -20.168 -7.288 -37.817 1.00 14.24 452 GLY B O 1
ATOM 9963 N N . PRO F 2 153 ? -21.650 -6.198 -36.534 1.00 12.72 453 PRO B N 1
ATOM 9964 C CA . PRO F 2 153 ? -21.873 -5.187 -37.578 1.00 12.55 453 PRO B CA 1
ATOM 9965 C C . PRO F 2 153 ? -20.718 -4.203 -37.837 1.00 13.45 453 PRO B C 1
ATOM 9966 O O . PRO F 2 153 ? -20.783 -3.469 -38.812 1.00 15.49 453 PRO B O 1
ATOM 9970 N N . ASN F 2 154 ? -19.706 -4.161 -36.976 1.00 13.07 454 ASN B N 1
ATOM 9971 C CA . ASN F 2 154 ? -18.538 -3.302 -37.173 1.00 12.67 454 ASN B CA 1
ATOM 9972 C C . ASN F 2 154 ? -17.295 -3.983 -36.589 1.00 13.32 454 ASN B C 1
ATOM 9973 O O . ASN F 2 154 ? -16.598 -3.412 -35.743 1.00 14.00 454 ASN B O 1
ATOM 9978 N N . ASP F 2 155 ? -17.027 -5.193 -37.069 1.00 12.93 455 ASP B N 1
ATOM 9979 C CA . ASP F 2 155 ? -15.859 -5.970 -36.633 1.00 13.34 455 ASP B CA 1
ATOM 9980 C C . ASP F 2 155 ? -14.733 -5.886 -37.651 1.00 13.74 455 ASP B C 1
ATOM 9981 O O . ASP F 2 155 ? -14.950 -5.931 -38.863 1.00 13.27 455 ASP B O 1
ATOM 9986 N N . TRP F 2 156 ? -13.524 -5.760 -37.112 1.00 13.13 456 TRP B N 1
ATOM 9987 C CA . TRP F 2 156 ? -12.311 -5.601 -37.872 1.00 12.69 456 TRP B CA 1
ATOM 9988 C C . TRP F 2 156 ? -11.236 -6.496 -37.262 1.00 12.35 456 TRP B C 1
ATOM 9989 O O . TRP F 2 156 ? -10.927 -6.385 -36.065 1.00 13.40 456 TRP B O 1
ATOM 10000 N N . ARG F 2 157 ? -10.616 -7.337 -38.089 1.00 12.69 457 ARG B N 1
ATOM 10001 C CA . ARG F 2 157 ? -9.460 -8.085 -37.613 1.00 13.25 457 ARG B CA 1
ATOM 10002 C C . ARG F 2 157 ? -8.330 -7.084 -37.374 1.00 12.95 457 ARG B C 1
ATOM 10003 O O . ARG F 2 157 ? -8.109 -6.206 -38.218 1.00 13.28 457 ARG B O 1
ATOM 10011 N N . PRO F 2 158 ? -7.576 -7.249 -36.267 1.00 12.11 458 PRO B N 1
ATOM 10012 C CA . PRO F 2 158 ? -6.307 -6.532 -36.182 1.00 12.35 458 PRO B CA 1
ATOM 10013 C C . PRO F 2 158 ? -5.397 -6.935 -37.346 1.00 12.59 458 PRO B C 1
ATOM 10014 O O . PRO F 2 158 ? -5.594 -7.995 -37.948 1.00 13.66 458 PRO B O 1
ATOM 10018 N N . ALA F 2 159 ? -4.396 -6.114 -37.651 1.00 13.24 459 ALA B N 1
ATOM 10019 C CA . ALA F 2 159 ? -3.327 -6.563 -38.551 1.00 12.67 459 ALA B CA 1
ATOM 10020 C C . ALA F 2 159 ? -2.826 -7.919 -38.094 1.00 12.49 459 ALA B C 1
ATOM 10021 O O . ALA F 2 159 ? -2.534 -8.103 -36.923 1.00 13.03 459 ALA B O 1
ATOM 10023 N N . HIS F 2 160 ? -2.737 -8.878 -39.007 1.00 11.89 460 HIS B N 1
ATOM 10024 C CA . HIS F 2 160 ? -2.268 -10.194 -38.594 1.00 12.44 460 HIS B CA 1
ATOM 10025 C C . HIS F 2 160 ? -1.693 -11.002 -39.734 1.00 12.25 460 HIS B C 1
ATOM 10026 O O . HIS F 2 160 ? -2.039 -10.788 -40.899 1.00 12.79 460 HIS B O 1
ATOM 10033 N N . ILE F 2 161 ? -0.832 -11.955 -39.374 1.00 11.92 461 ILE B N 1
ATOM 10034 C CA . ILE F 2 161 ? -0.279 -12.927 -40.308 1.00 12.60 461 ILE B CA 1
ATOM 10035 C C . ILE F 2 161 ? -0.642 -14.310 -39.802 1.00 12.34 461 ILE B C 1
ATOM 10036 O O . ILE F 2 161 ? -0.395 -14.646 -38.650 1.00 13.08 461 ILE B O 1
ATOM 10041 N N . HIS F 2 162 ? -1.222 -15.116 -40.688 1.00 12.52 462 HIS B N 1
ATOM 10042 C CA . HIS F 2 162 ? -1.536 -16.489 -40.355 1.00 12.68 462 HIS B CA 1
ATOM 10043 C C . HIS F 2 162 ? -0.255 -17.328 -40.419 1.00 12.70 462 HIS B C 1
ATOM 10044 O O . HIS F 2 162 ? 0.547 -17.143 -41.345 1.00 13.51 462 HIS B O 1
ATOM 10051 N N . PHE F 2 163 ? -0.066 -18.224 -39.443 1.00 12.46 463 PHE B N 1
ATOM 10052 C CA . PHE F 2 163 ? 1.107 -19.108 -39.390 1.00 12.76 463 PHE B CA 1
ATOM 10053 C C . PHE F 2 163 ? 0.676 -20.572 -39.281 1.00 13.13 463 PHE B C 1
ATOM 10054 O O . PHE F 2 163 ? -0.281 -20.914 -38.572 1.00 14.64 463 PHE B O 1
ATOM 10062 N N . GLY F 2 164 ? 1.430 -21.437 -39.949 1.00 12.64 464 GLY B N 1
ATOM 10063 C CA . GLY F 2 164 ? 1.343 -22.875 -39.748 1.00 13.33 464 GLY B CA 1
ATOM 10064 C C . GLY F 2 164 ? 2.737 -23.419 -39.470 1.00 12.54 464 GLY B C 1
ATOM 10065 O O . GLY F 2 164 ? 3.714 -23.006 -40.129 1.00 14.23 464 GLY B O 1
ATOM 10066 N N . ILE F 2 165 ? 2.846 -24.284 -38.470 1.00 12.51 465 ILE B N 1
ATOM 10067 C CA . ILE F 2 165 ? 4.137 -24.856 -38.067 1.00 12.33 465 ILE B CA 1
ATOM 10068 C C . ILE F 2 165 ? 3.983 -26.364 -37.930 1.00 11.96 465 ILE B C 1
ATOM 10069 O O . ILE F 2 165 ? 3.092 -26.833 -37.231 1.00 13.32 465 ILE B O 1
ATOM 10074 N N . SER F 2 166 ? 4.854 -27.138 -38.582 1.00 12.98 466 SER B N 1
ATOM 10075 C CA . SER F 2 166 ? 4.707 -28.592 -38.559 1.00 13.59 466 SER B CA 1
ATOM 10076 C C . SER F 2 166 ? 5.206 -29.203 -37.251 1.00 12.78 466 SER B C 1
ATOM 10077 O O . SER F 2 166 ? 4.491 -29.943 -36.583 1.00 13.07 466 SER B O 1
ATOM 10080 N N . GLY F 2 167 ? 6.447 -28.903 -36.882 1.00 13.48 467 GLY B N 1
ATOM 10081 C CA . GLY F 2 167 ? 7.057 -29.543 -35.741 1.00 14.19 467 GLY B CA 1
ATOM 10082 C C . GLY F 2 167 ? 7.377 -31.008 -35.967 1.00 13.44 467 GLY B C 1
ATOM 10083 O O . GLY F 2 167 ? 7.215 -31.513 -37.075 1.00 13.81 467 GLY B O 1
ATOM 10084 N N . PRO F 2 168 ? 7.837 -31.701 -34.915 1.00 13.54 468 PRO B N 1
ATOM 10085 C CA . PRO F 2 168 ? 8.323 -33.065 -35.091 1.00 13.64 468 PRO B CA 1
ATOM 10086 C C . PRO F 2 168 ? 7.244 -34.126 -35.357 1.00 13.55 468 PRO B C 1
ATOM 10087 O O . PRO F 2 168 ? 7.602 -35.228 -35.759 1.00 14.78 468 PRO B O 1
ATOM 10091 N N . SER F 2 169 ? 5.967 -33.847 -35.073 1.00 13.59 469 SER B N 1
ATOM 10092 C CA . SER F 2 169 ? 4.951 -34.863 -35.241 1.00 12.70 469 SER B CA 1
ATOM 10093 C C . SER F 2 169 ? 3.623 -34.225 -35.587 1.00 12.31 469 SER B C 1
ATOM 10094 O O . SER F 2 169 ? 3.426 -33.031 -35.404 1.00 13.36 469 SER B O 1
ATOM 10097 N N . ILE F 2 170 ? 2.674 -35.050 -36.020 1.00 12.36 470 ILE B N 1
ATOM 10098 C CA . ILE F 2 170 ? 1.323 -34.527 -36.209 1.00 12.58 470 ILE B CA 1
ATOM 10099 C C . ILE F 2 170 ? 0.704 -34.064 -34.884 1.00 12.67 470 ILE B C 1
ATOM 10100 O O . ILE F 2 170 ? -0.202 -33.239 -34.903 1.00 13.99 470 ILE B O 1
ATOM 10105 N N . ALA F 2 171 ? 1.211 -34.543 -33.745 1.00 12.22 471 ALA B N 1
ATOM 10106 C CA . ALA F 2 171 ? 0.760 -34.066 -32.446 1.00 12.96 471 ALA B CA 1
ATOM 10107 C C . ALA F 2 171 ? 1.190 -32.629 -32.156 1.00 12.31 471 ALA B C 1
ATOM 10108 O O . ALA F 2 171 ? 0.552 -31.947 -31.351 1.00 12.59 471 ALA B O 1
ATOM 10110 N N . THR F 2 172 ? 2.275 -32.166 -32.785 1.00 12.71 472 THR B N 1
ATOM 10111 C CA . THR F 2 172 ? 2.773 -30.809 -32.557 1.00 12.32 472 THR B CA 1
ATOM 10112 C C . THR F 2 172 ? 2.270 -29.772 -33.560 1.00 12.62 472 THR B C 1
ATOM 10113 O O . THR F 2 172 ? 2.343 -28.581 -33.309 1.00 13.36 472 THR B O 1
ATOM 10117 N N . LYS F 2 173 ? 1.770 -30.217 -34.709 1.00 11.87 473 LYS B N 1
ATOM 10118 C CA . LYS F 2 173 ? 1.352 -29.304 -35.753 1.00 12.66 473 LYS B CA 1
ATOM 10119 C C . LYS F 2 173 ? 0.362 -28.270 -35.207 1.00 12.51 473 LYS B C 1
ATOM 10120 O O . LYS F 2 173 ? -0.555 -28.617 -34.455 1.00 12.63 473 LYS B O 1
ATOM 10126 N N . LEU F 2 174 ? 0.539 -27.020 -35.621 1.00 11.84 474 LEU B N 1
ATOM 10127 C CA . LEU F 2 174 ? -0.227 -25.907 -35.089 1.00 12.55 474 LEU B CA 1
ATOM 10128 C C . LEU F 2 174 ? -0.490 -24.899 -36.198 1.00 12.37 474 LEU B C 1
ATOM 10129 O O . LEU F 2 174 ? 0.413 -24.577 -36.973 1.00 13.53 474 LEU B O 1
ATOM 10134 N N . ILE F 2 175 ? -1.706 -24.353 -36.228 1.00 12.39 475 ILE B N 1
ATOM 10135 C CA . ILE F 2 175 ? -2.005 -23.136 -36.969 1.00 13.05 475 ILE B CA 1
ATOM 10136 C C . ILE F 2 175 ? -2.403 -22.067 -35.943 1.00 11.69 475 ILE B C 1
ATOM 10137 O O . ILE F 2 175 ? -3.098 -22.327 -34.954 1.00 12.75 475 ILE B O 1
ATOM 10142 N N . THR F 2 176 ? -1.884 -20.870 -36.170 1.00 12.07 476 THR B N 1
ATOM 10143 C CA . THR F 2 176 ? -2.116 -19.753 -35.279 1.00 13.56 476 THR B CA 1
ATOM 10144 C C . THR F 2 176 ? -2.106 -18.440 -36.063 1.00 11.85 476 THR B C 1
ATOM 10145 O O . THR F 2 176 ? -2.069 -18.451 -37.303 1.00 12.38 476 THR B O 1
ATOM 10149 N N . GLN F 2 177 ? -2.212 -17.321 -35.349 1.00 12.73 477 GLN B N 1
ATOM 10150 C CA . GLN F 2 177 ? -2.092 -16.003 -35.975 1.00 12.55 477 GLN B CA 1
ATOM 10151 C C . GLN F 2 177 ? -1.165 -15.127 -35.133 1.00 12.69 477 GLN B C 1
ATOM 10152 O O . GLN F 2 177 ? -1.185 -15.186 -33.912 1.00 14.00 477 GLN B O 1
ATOM 10158 N N . LEU F 2 178 ? -0.349 -14.338 -35.837 1.00 12.38 478 LEU B N 1
ATOM 10159 C CA . LEU F 2 178 ? 0.513 -13.315 -35.288 1.00 12.71 478 LEU B CA 1
ATOM 10160 C C . LEU F 2 178 ? -0.204 -11.975 -35.336 1.00 11.80 478 LEU B C 1
ATOM 10161 O O . LEU F 2 178 ? -0.737 -11.620 -36.372 1.00 13.33 478 LEU B O 1
ATOM 10166 N N . TYR F 2 179 ? -0.139 -11.224 -34.234 1.00 12.25 479 TYR B N 1
ATOM 10167 C CA . TYR F 2 179 ? -0.617 -9.844 -34.152 1.00 12.28 479 TYR B CA 1
ATOM 10168 C C . TYR F 2 179 ? 0.573 -8.919 -33.838 1.00 12.30 479 TYR B C 1
ATOM 10169 O O . TYR F 2 179 ? 1.670 -9.411 -33.527 1.00 13.17 479 TYR B O 1
ATOM 10178 N N . PHE F 2 180 ? 0.384 -7.606 -33.927 1.00 12.22 480 PHE B N 1
ATOM 10179 C CA . PHE F 2 180 ? 1.491 -6.649 -33.847 1.00 12.53 480 PHE B CA 1
ATOM 10180 C C . PHE F 2 180 ? 1.385 -5.796 -32.601 1.00 12.76 480 PHE B C 1
ATOM 10181 O O . PHE F 2 180 ? 0.326 -5.220 -32.319 1.00 13.28 480 PHE B O 1
ATOM 10189 N N . GLU F 2 181 ? 2.516 -5.645 -31.912 1.00 13.45 481 GLU B N 1
ATOM 10190 C CA . GLU F 2 181 ? 2.646 -4.883 -30.673 1.00 13.19 481 GLU B CA 1
ATOM 10191 C C . GLU F 2 181 ? 1.879 -3.563 -30.750 1.00 13.43 481 GLU B C 1
ATOM 10192 O O . GLU F 2 181 ? 2.111 -2.762 -31.639 1.00 14.16 481 GLU B O 1
ATOM 10198 N N . GLY F 2 182 ? 1.001 -3.343 -29.779 1.00 13.36 482 GLY B N 1
ATOM 10199 C CA . GLY F 2 182 ? 0.288 -2.082 -29.606 1.00 13.03 482 GLY B CA 1
ATOM 10200 C C . GLY F 2 182 ? -1.005 -1.910 -30.370 1.00 13.19 482 GLY B C 1
ATOM 10201 O O . GLY F 2 182 ? -1.688 -0.921 -30.164 1.00 15.27 482 GLY B O 1
ATOM 10202 N N . ASP F 2 183 ? -1.353 -2.849 -31.248 1.00 13.34 483 ASP B N 1
ATOM 10203 C CA . ASP F 2 183 ? -2.500 -2.637 -32.137 1.00 13.98 483 ASP B CA 1
ATOM 10204 C C . ASP F 2 183 ? -3.775 -2.531 -31.290 1.00 13.07 483 ASP B C 1
ATOM 10205 O O . ASP F 2 183 ? -4.124 -3.478 -30.603 1.00 13.92 483 ASP B O 1
ATOM 10210 N N . PRO F 2 184 ? -4.480 -1.379 -31.342 1.00 14.35 484 PRO B N 1
ATOM 10211 C CA . PRO F 2 184 ? -5.651 -1.213 -30.487 1.00 14.96 484 PRO B CA 1
ATOM 10212 C C . PRO F 2 184 ? -6.852 -2.081 -30.886 1.00 13.84 484 PRO B C 1
ATOM 10213 O O . PRO F 2 184 ? -7.822 -2.181 -30.136 1.00 16.94 484 PRO B O 1
ATOM 10217 N N . LEU F 2 185 ? -6.794 -2.697 -32.057 1.00 12.62 485 LEU B N 1
ATOM 10218 C CA . LEU F 2 185 ? -7.826 -3.658 -32.446 1.00 13.34 485 LEU B CA 1
ATOM 10219 C C . LEU F 2 185 ? -7.732 -4.987 -31.707 1.00 13.14 485 LEU B C 1
ATOM 10220 O O . LEU F 2 185 ? -8.732 -5.720 -31.645 1.00 13.69 485 LEU B O 1
ATOM 10225 N N . ILE F 2 186 ? -6.562 -5.320 -31.161 1.00 14.08 486 ILE B N 1
ATOM 10226 C CA . ILE F 2 186 ? -6.381 -6.655 -30.579 1.00 14.66 486 ILE B CA 1
ATOM 10227 C C . ILE F 2 186 ? -7.416 -6.983 -29.478 1.00 14.20 486 ILE B C 1
ATOM 10228 O O . ILE F 2 186 ? -8.030 -8.031 -29.533 1.00 14.82 486 ILE B O 1
ATOM 10233 N N . PRO F 2 187 ? -7.624 -6.086 -28.499 1.00 15.24 487 PRO B N 1
ATOM 10234 C CA . PRO F 2 187 ? -8.576 -6.418 -27.431 1.00 17.59 487 PRO B CA 1
ATOM 10235 C C . PRO F 2 187 ? -10.043 -6.487 -27.861 1.00 16.35 487 PRO B C 1
ATOM 10236 O O . PRO F 2 187 ? -10.881 -6.992 -27.103 1.00 19.72 487 PRO B O 1
ATOM 10240 N N . MET F 2 188 ? -10.344 -5.994 -29.053 1.00 14.89 488 MET B N 1
ATOM 10241 C CA . MET F 2 188 ? -11.731 -5.917 -29.545 1.00 16.66 488 MET B CA 1
ATOM 10242 C C . MET F 2 188 ? -12.113 -7.105 -30.407 1.00 16.57 488 MET B C 1
ATOM 10243 O O . MET F 2 188 ? -13.284 -7.271 -30.723 1.00 19.74 488 MET B O 1
ATOM 10248 N N . CYS F 2 189 ? -11.151 -7.934 -30.799 1.00 13.45 489 CYS B N 1
ATOM 10249 C CA . CYS F 2 189 ? -11.387 -8.959 -31.795 1.00 13.77 489 CYS B CA 1
ATOM 10250 C C . CYS F 2 189 ? -11.963 -10.241 -31.201 1.00 13.72 489 CYS B C 1
ATOM 10251 O O . CYS F 2 189 ? -11.332 -10.849 -30.353 1.00 14.09 489 CYS B O 1
ATOM 10254 N N . PRO F 2 190 ? -13.140 -10.699 -31.685 1.00 13.90 490 PRO B N 1
ATOM 10255 C CA . PRO F 2 190 ? -13.712 -11.970 -31.186 1.00 14.79 490 PRO B CA 1
ATOM 10256 C C . PRO F 2 190 ? -12.891 -13.233 -31.512 1.00 13.93 490 PRO B C 1
ATOM 10257 O O . PRO F 2 190 ? -13.040 -14.253 -30.838 1.00 15.25 490 PRO B O 1
ATOM 10261 N N . ILE F 2 191 ? -12.051 -13.185 -32.539 1.00 13.72 491 ILE B N 1
ATOM 10262 C CA . ILE F 2 191 ? -11.141 -14.299 -32.807 1.00 13.55 491 ILE B CA 1
ATOM 10263 C C . ILE F 2 191 ? -9.979 -14.318 -31.802 1.00 13.99 491 ILE B C 1
ATOM 10264 O O . ILE F 2 191 ? -9.664 -15.355 -31.228 1.00 14.72 491 ILE B O 1
ATOM 10269 N N . VAL F 2 192 ? -9.363 -13.176 -31.558 1.00 14.18 492 VAL B N 1
ATOM 10270 C CA . VAL F 2 192 ? -8.387 -13.080 -30.473 1.00 15.30 492 VAL B CA 1
ATOM 10271 C C . VAL F 2 192 ? -9.025 -13.571 -29.170 1.00 15.38 492 VAL B C 1
ATOM 10272 O O . VAL F 2 192 ? -8.442 -14.376 -28.448 1.00 16.04 492 VAL B O 1
ATOM 10276 N N A LYS F 2 193 ? -10.247 -13.104 -28.906 0.50 14.92 493 LYS B N 1
ATOM 10277 N N B LYS F 2 193 ? -10.241 -13.105 -28.888 0.50 14.67 493 LYS B N 1
ATOM 10278 C CA A LYS F 2 193 ? -10.927 -13.374 -27.646 0.50 15.96 493 LYS B CA 1
ATOM 10279 C CA B LYS F 2 193 ? -10.887 -13.399 -27.614 0.50 15.25 493 LYS B CA 1
ATOM 10280 C C A LYS F 2 193 ? -11.509 -14.776 -27.549 0.50 14.57 493 LYS B C 1
ATOM 10281 C C B LYS F 2 193 ? -11.527 -14.778 -27.551 0.50 14.45 493 LYS B C 1
ATOM 10282 O O A LYS F 2 193 ? -11.991 -15.149 -26.490 0.50 15.86 493 LYS B O 1
ATOM 10283 O O B LYS F 2 193 ? -12.077 -15.136 -26.518 0.50 16.97 493 LYS B O 1
ATOM 10294 N N . SER F 2 194 ? -11.377 -15.581 -28.611 1.00 14.48 494 SER B N 1
ATOM 10295 C CA . SER F 2 194 ? -11.666 -17.013 -28.512 1.00 14.52 494 SER B CA 1
ATOM 10296 C C . SER F 2 194 ? -10.708 -17.654 -27.496 1.00 13.68 494 SER B C 1
ATOM 10297 O O . SER F 2 194 ? -11.029 -18.667 -26.902 1.00 14.88 494 SER B O 1
ATOM 10300 N N . ILE F 2 195 ? -9.535 -17.033 -27.303 1.00 14.02 495 ILE B N 1
ATOM 10301 C CA . ILE F 2 195 ? -8.606 -17.410 -26.241 1.00 14.51 495 ILE B CA 1
ATOM 10302 C C . ILE F 2 195 ? -9.055 -16.743 -24.932 1.00 15.22 495 ILE B C 1
ATOM 10303 O O . ILE F 2 195 ? -9.053 -15.516 -24.833 1.00 17.57 495 ILE B O 1
ATOM 10308 N N . ALA F 2 196 ? -9.411 -17.547 -23.928 1.00 15.26 496 ALA B N 1
ATOM 10309 C CA . ALA F 2 196 ? -9.982 -17.020 -22.680 1.00 17.46 496 ALA B CA 1
ATOM 10310 C C . ALA F 2 196 ? -8.966 -16.330 -21.773 1.00 16.72 496 ALA B C 1
ATOM 10311 O O . ALA F 2 196 ? -9.307 -15.390 -21.072 1.00 20.55 496 ALA B O 1
ATOM 10313 N N . ASN F 2 197 ? -7.731 -16.835 -21.765 1.00 15.83 497 ASN B N 1
ATOM 10314 C CA . ASN F 2 197 ? -6.699 -16.381 -20.836 1.00 16.84 497 ASN B CA 1
ATOM 10315 C C . ASN F 2 197 ? -5.916 -15.219 -21.472 1.00 16.37 497 ASN B C 1
ATOM 10316 O O . ASN F 2 197 ? -5.267 -15.406 -22.483 1.00 15.60 497 ASN B O 1
ATOM 10321 N N . PRO F 2 198 ? -5.986 -14.007 -20.890 1.00 19.18 498 PRO B N 1
ATOM 10322 C CA . PRO F 2 198 ? -5.239 -12.882 -21.478 1.00 20.29 498 PRO B CA 1
ATOM 10323 C C . PRO F 2 198 ? -3.716 -13.121 -21.622 1.00 18.81 498 PRO B C 1
ATOM 10324 O O . PRO F 2 198 ? -3.081 -12.541 -22.503 1.00 18.54 498 PRO B O 1
ATOM 10328 N N . GLU F 2 199 ? -3.121 -13.926 -20.747 1.00 18.80 499 GLU B N 1
ATOM 10329 C CA . GLU F 2 199 ? -1.702 -14.249 -20.878 1.00 19.16 499 GLU B CA 1
ATOM 10330 C C . GLU F 2 199 ? -1.412 -15.065 -22.142 1.00 17.05 499 GLU B C 1
ATOM 10331 O O . GLU F 2 199 ? -0.345 -14.924 -22.751 1.00 18.68 499 GLU B O 1
ATOM 10337 N N . ALA F 2 200 ? -2.363 -15.901 -22.553 1.00 15.38 500 ALA B N 1
ATOM 10338 C CA . ALA F 2 200 ? -2.195 -16.666 -23.770 1.00 14.60 500 ALA B CA 1
ATOM 10339 C C . ALA F 2 200 ? -2.280 -15.746 -24.995 1.00 14.00 500 ALA B C 1
ATOM 10340 O O . ALA F 2 200 ? -1.502 -15.892 -25.939 1.00 15.20 500 ALA B O 1
ATOM 10342 N N . VAL F 2 201 ? -3.202 -14.783 -24.974 1.00 14.43 501 VAL B N 1
ATOM 10343 C CA . VAL F 2 201 ? -3.283 -13.784 -26.046 1.00 14.59 501 VAL B CA 1
ATOM 10344 C C . VAL F 2 201 ? -1.947 -13.058 -26.225 1.00 14.62 501 VAL B C 1
ATOM 10345 O O . VAL F 2 201 ? -1.484 -12.852 -27.351 1.00 14.86 501 VAL B O 1
ATOM 10349 N N . GLN F 2 202 ? -1.307 -12.690 -25.117 1.00 14.34 502 GLN B N 1
ATOM 10350 C CA . GLN F 2 202 ? -0.029 -11.975 -25.212 1.00 14.79 502 GLN B CA 1
ATOM 10351 C C . GLN F 2 202 ? 1.063 -12.775 -25.966 1.00 15.41 502 GLN B C 1
ATOM 10352 O O . GLN F 2 202 ? 1.951 -12.193 -26.586 1.00 16.39 502 GLN B O 1
ATOM 10358 N N . GLN F 2 203 ? 0.969 -14.098 -25.926 1.00 14.53 503 GLN B N 1
ATOM 10359 C CA . GLN F 2 203 ? 1.910 -14.968 -26.617 1.00 14.80 503 GLN B CA 1
ATOM 10360 C C . GLN F 2 203 ? 1.792 -14.880 -28.143 1.00 14.56 503 GLN B C 1
ATOM 10361 O O . GLN F 2 203 ? 2.671 -15.341 -28.855 1.00 16.55 503 GLN B O 1
ATOM 10367 N N . LEU F 2 204 ? 0.694 -14.313 -28.653 1.00 13.19 504 LEU B N 1
ATOM 10368 C CA . LEU F 2 204 ? 0.510 -14.145 -30.087 1.00 12.98 504 LEU B CA 1
ATOM 10369 C C . LEU F 2 204 ? 0.901 -12.760 -30.594 1.00 12.24 504 LEU B C 1
ATOM 10370 O O . LEU F 2 204 ? 0.780 -12.487 -31.788 1.00 14.02 504 LEU B O 1
ATOM 10375 N N . ILE F 2 205 ? 1.399 -11.898 -29.710 1.00 12.59 505 ILE B N 1
ATOM 10376 C CA . ILE F 2 205 ? 1.705 -10.534 -30.095 1.00 13.11 505 ILE B CA 1
ATOM 10377 C C . ILE F 2 205 ? 3.214 -10.416 -30.382 1.00 13.26 505 ILE B C 1
ATOM 10378 O O . ILE F 2 205 ? 4.060 -10.526 -29.486 1.00 15.98 505 ILE B O 1
ATOM 10383 N N . ALA F 2 206 ? 3.530 -10.202 -31.657 1.00 13.25 506 ALA B N 1
ATOM 10384 C CA . ALA F 2 206 ? 4.910 -9.984 -32.081 1.00 13.32 506 ALA B CA 1
ATOM 10385 C C . ALA F 2 206 ? 5.414 -8.634 -31.614 1.00 12.71 506 ALA B C 1
ATOM 10386 O O . ALA F 2 206 ? 4.682 -7.660 -31.632 1.00 14.39 506 ALA B O 1
ATOM 10388 N N . LYS F 2 207 ? 6.671 -8.587 -31.198 1.00 12.84 507 LYS B N 1
ATOM 10389 C CA . LYS F 2 207 ? 7.279 -7.368 -30.700 1.00 13.13 507 LYS B CA 1
ATOM 10390 C C . LYS F 2 207 ? 8.143 -6.685 -31.755 1.00 12.21 507 LYS B C 1
ATOM 10391 O O . LYS F 2 207 ? 8.884 -7.339 -32.504 1.00 12.42 507 LYS B O 1
ATOM 10397 N N . LEU F 2 208 ? 8.044 -5.364 -31.808 1.00 11.95 508 LEU B N 1
ATOM 10398 C CA . LEU F 2 208 ? 8.934 -4.562 -32.632 1.00 12.60 508 LEU B CA 1
ATOM 10399 C C . LEU F 2 208 ? 10.385 -4.890 -32.242 1.00 12.84 508 LEU B C 1
ATOM 10400 O O . LEU F 2 208 ? 10.714 -4.925 -31.060 1.00 13.62 508 LEU B O 1
ATOM 10405 N N . ASP F 2 209 ? 11.223 -5.144 -33.243 1.00 12.79 509 ASP B N 1
ATOM 10406 C CA . ASP F 2 209 ? 12.593 -5.636 -33.027 1.00 13.16 509 ASP B CA 1
ATOM 10407 C C . ASP F 2 209 ? 13.577 -4.759 -33.794 1.00 12.82 509 ASP B C 1
ATOM 10408 O O . ASP F 2 209 ? 14.016 -5.097 -34.892 1.00 13.74 509 ASP B O 1
ATOM 10413 N N . MET F 2 210 ? 13.932 -3.623 -33.206 1.00 12.83 510 MET B N 1
ATOM 10414 C CA . MET F 2 210 ? 14.769 -2.645 -33.904 1.00 12.81 510 MET B CA 1
ATOM 10415 C C . MET F 2 210 ? 16.160 -3.211 -34.208 1.00 13.39 510 MET B C 1
ATOM 10416 O O . MET F 2 210 ? 16.801 -2.812 -35.173 1.00 14.21 510 MET B O 1
ATOM 10421 N N . ASN F 2 211 ? 16.610 -4.145 -33.381 1.00 14.26 511 ASN B N 1
ATOM 10422 C CA . ASN F 2 211 ? 17.918 -4.792 -33.514 1.00 14.77 511 ASN B CA 1
ATOM 10423 C C . ASN F 2 211 ? 18.046 -5.568 -34.819 1.00 15.10 511 ASN B C 1
ATOM 10424 O O . ASN F 2 211 ? 19.148 -5.797 -35.323 1.00 17.91 511 ASN B O 1
ATOM 10429 N N . ASN F 2 212 ? 16.911 -6.038 -35.331 1.00 14.15 512 ASN B N 1
ATOM 10430 C CA . ASN F 2 212 ? 16.866 -6.844 -36.533 1.00 14.29 512 ASN B CA 1
ATOM 10431 C C . ASN F 2 212 ? 16.498 -6.049 -37.792 1.00 13.76 512 ASN B C 1
ATOM 10432 O O . ASN F 2 212 ? 16.481 -6.597 -38.894 1.00 15.66 512 ASN B O 1
ATOM 10437 N N . ALA F 2 213 ? 16.205 -4.757 -37.632 1.00 14.33 513 ALA B N 1
ATOM 10438 C CA . ALA F 2 213 ? 15.876 -3.894 -38.757 1.00 14.10 513 ALA B CA 1
ATOM 10439 C C . ALA F 2 213 ? 17.076 -3.625 -39.656 1.00 14.67 513 ALA B C 1
ATOM 10440 O O . ALA F 2 213 ? 18.226 -3.644 -39.204 1.00 16.01 513 ALA B O 1
ATOM 10442 N N . ASN F 2 214 ? 16.796 -3.364 -40.929 1.00 14.06 514 ASN B N 1
ATOM 10443 C CA . ASN F 2 214 ? 17.786 -2.825 -41.851 1.00 14.31 514 ASN B CA 1
ATOM 10444 C C . ASN F 2 214 ? 17.560 -1.326 -41.976 1.00 14.41 514 ASN B C 1
ATOM 10445 O O . ASN F 2 214 ? 16.542 -0.884 -42.537 1.00 14.71 514 ASN B O 1
ATOM 10450 N N . PRO F 2 215 ? 18.482 -0.515 -41.441 1.00 14.86 515 PRO B N 1
ATOM 10451 C CA . PRO F 2 215 ? 18.286 0.928 -41.504 1.00 15.98 515 PRO B CA 1
ATOM 10452 C C . PRO F 2 215 ? 18.032 1.408 -42.931 1.00 14.83 515 PRO B C 1
ATOM 10453 O O . PRO F 2 215 ? 18.595 0.876 -43.891 1.00 16.50 515 PRO B O 1
ATOM 10457 N N . MET F 2 216 ? 17.180 2.409 -43.061 1.00 15.61 516 MET B N 1
ATOM 10458 C CA . MET F 2 216 ? 16.850 3.015 -44.341 1.00 16.57 516 MET B CA 1
ATOM 10459 C C . MET F 2 216 ? 16.213 2.027 -45.311 1.00 14.99 516 MET B C 1
ATOM 10460 O O . MET F 2 216 ? 16.194 2.253 -46.513 1.00 16.65 516 MET B O 1
ATOM 10465 N N . ASP F 2 217 ? 15.601 0.973 -44.773 1.00 15.55 517 ASP B N 1
ATOM 10466 C CA . ASP F 2 217 ? 15.120 -0.122 -45.613 1.00 14.70 517 ASP B CA 1
ATOM 10467 C C . ASP F 2 217 ? 13.865 -0.774 -45.042 1.00 14.69 517 ASP B C 1
ATOM 10468 O O . ASP F 2 217 ? 12.770 -0.567 -45.573 1.00 16.33 517 ASP B O 1
ATOM 10473 N N . CYS F 2 218 ? 14.002 -1.518 -43.960 1.00 13.73 518 CYS B N 1
ATOM 10474 C CA . CYS F 2 218 ? 12.871 -2.239 -43.401 1.00 13.91 518 CYS B CA 1
ATOM 10475 C C . CYS F 2 218 ? 12.951 -2.356 -41.884 1.00 13.51 518 CYS B C 1
ATOM 10476 O O . CYS F 2 218 ? 14.030 -2.411 -41.308 1.00 14.19 518 CYS B O 1
ATOM 10479 N N . LEU F 2 219 ? 11.789 -2.374 -41.244 1.00 12.77 519 LEU B N 1
ATOM 10480 C CA . LEU F 2 219 ? 11.690 -2.654 -39.822 1.00 12.48 519 LEU B CA 1
ATOM 10481 C C . LEU F 2 219 ? 11.637 -4.168 -39.613 1.00 12.13 519 LEU B C 1
ATOM 10482 O O . LEU F 2 219 ? 11.840 -4.944 -40.558 1.00 12.62 519 LEU B O 1
ATOM 10487 N N . ALA F 2 220 ? 11.440 -4.594 -38.376 1.00 13.40 520 ALA B N 1
ATOM 10488 C CA . ALA F 2 220 ? 11.416 -6.018 -38.050 1.00 13.27 520 ALA B CA 1
ATOM 10489 C C . ALA F 2 220 ? 10.545 -6.236 -36.827 1.00 12.28 520 ALA B C 1
ATOM 10490 O O . ALA F 2 220 ? 10.457 -5.372 -35.939 1.00 12.53 520 ALA B O 1
ATOM 10492 N N . TYR F 2 221 ? 9.904 -7.400 -36.815 1.00 12.41 521 TYR B N 1
ATOM 10493 C CA . TYR F 2 221 ? 9.144 -7.897 -35.686 1.00 12.39 521 TYR B CA 1
ATOM 10494 C C . TYR F 2 221 ? 9.641 -9.289 -35.325 1.00 11.96 521 TYR B C 1
ATOM 10495 O O . TYR F 2 221 ? 10.068 -10.049 -36.202 1.00 13.17 521 TYR B O 1
ATOM 10504 N N . ARG F 2 222 ? 9.553 -9.624 -34.041 1.00 12.09 522 ARG B N 1
ATOM 10505 C CA . ARG F 2 222 ? 9.977 -10.929 -33.532 1.00 12.27 522 ARG B CA 1
ATOM 10506 C C . ARG F 2 222 ? 8.767 -11.695 -32.984 1.00 12.45 522 ARG B C 1
ATOM 10507 O O . ARG F 2 222 ? 8.008 -11.175 -32.165 1.00 13.75 522 ARG B O 1
ATOM 10515 N N . PHE F 2 223 ? 8.615 -12.925 -33.451 1.00 13.30 523 PHE B N 1
ATOM 10516 C CA . PHE F 2 223 ? 7.516 -13.803 -33.064 1.00 13.31 523 PHE B CA 1
ATOM 10517 C C . PHE F 2 223 ? 8.070 -15.207 -32.796 1.00 13.46 523 PHE B C 1
ATOM 10518 O O . PHE F 2 223 ? 8.420 -15.941 -33.711 1.00 14.73 523 PHE B O 1
ATOM 10526 N N . ASP F 2 224 ? 8.197 -15.544 -31.520 1.00 13.84 524 ASP B N 1
ATOM 10527 C CA . ASP F 2 224 ? 8.675 -16.856 -31.118 1.00 14.99 524 ASP B CA 1
ATOM 10528 C C . ASP F 2 224 ? 7.482 -17.790 -30.941 1.00 15.24 524 ASP B C 1
ATOM 10529 O O . ASP F 2 224 ? 6.413 -17.357 -30.537 1.00 17.72 524 ASP B O 1
ATOM 10534 N N . ILE F 2 225 ? 7.686 -19.049 -31.276 1.00 14.10 525 ILE B N 1
ATOM 10535 C CA . ILE F 2 225 ? 6.671 -20.067 -31.265 1.00 13.76 525 ILE B CA 1
ATOM 10536 C C . ILE F 2 225 ? 7.112 -21.198 -30.357 1.00 12.85 525 ILE B C 1
ATOM 10537 O O . ILE F 2 225 ? 8.248 -21.641 -30.441 1.00 15.30 525 ILE B O 1
ATOM 10542 N N . VAL F 2 226 ? 6.182 -21.691 -29.536 1.00 12.11 526 VAL B N 1
ATOM 10543 C CA . VAL F 2 226 ? 6.418 -22.791 -28.606 1.00 11.69 526 VAL B CA 1
ATOM 10544 C C . VAL F 2 226 ? 5.488 -23.951 -28.963 1.00 12.30 526 VAL B C 1
ATOM 10545 O O . VAL F 2 226 ? 4.261 -23.815 -28.909 1.00 13.23 526 VAL B O 1
ATOM 10549 N N . LEU F 2 227 ? 6.088 -25.066 -29.359 1.00 12.47 527 LEU B N 1
ATOM 10550 C CA . LEU F 2 227 ? 5.359 -26.303 -29.619 1.00 11.87 527 LEU B CA 1
ATOM 10551 C C . LEU F 2 227 ? 5.388 -27.231 -28.392 1.00 11.70 527 LEU B C 1
ATOM 10552 O O . LEU F 2 227 ? 6.174 -27.052 -27.464 1.00 13.54 527 LEU B O 1
ATOM 10557 N N . ARG F 2 228 ? 4.531 -28.241 -28.413 1.00 12.43 528 ARG B N 1
ATOM 10558 C CA . ARG F 2 228 ? 4.421 -29.179 -27.294 1.00 12.26 528 ARG B CA 1
ATOM 10559 C C . ARG F 2 228 ? 5.782 -29.768 -26.940 1.00 12.40 528 ARG B C 1
ATOM 10560 O O . ARG F 2 228 ? 6.546 -30.186 -27.817 1.00 12.96 528 ARG B O 1
ATOM 10568 N N . GLY F 2 229 ? 6.047 -29.876 -25.648 1.00 12.24 529 GLY B N 1
ATOM 10569 C CA . GLY F 2 229 ? 7.300 -30.469 -25.187 1.00 12.87 529 GLY B CA 1
ATOM 10570 C C . GLY F 2 229 ? 7.422 -31.912 -25.606 1.00 12.69 529 GLY B C 1
ATOM 10571 O O . GLY F 2 229 ? 6.480 -32.689 -25.490 1.00 15.03 529 GLY B O 1
ATOM 10572 N N . GLN F 2 230 ? 8.621 -32.297 -26.036 1.00 12.67 530 GLN B N 1
ATOM 10573 C CA . GLN F 2 230 ? 8.945 -33.654 -26.455 1.00 13.36 530 GLN B CA 1
ATOM 10574 C C . GLN F 2 230 ? 9.894 -34.315 -25.436 1.00 13.00 530 GLN B C 1
ATOM 10575 O O . GLN F 2 230 ? 10.900 -33.718 -25.038 1.00 14.66 530 GLN B O 1
ATOM 10581 N N . ARG F 2 231 ? 9.560 -35.518 -24.987 1.00 13.04 531 ARG B N 1
ATOM 10582 C CA . ARG F 2 231 ? 10.438 -36.295 -24.122 1.00 13.84 531 ARG B CA 1
ATOM 10583 C C . ARG F 2 231 ? 10.562 -37.719 -24.607 1.00 13.23 531 ARG B C 1
ATOM 10584 O O . ARG F 2 231 ? 9.721 -38.215 -25.342 1.00 14.48 531 ARG B O 1
ATOM 10592 N N . LYS F 2 232 ? 11.619 -38.396 -24.191 1.00 14.36 532 LYS B N 1
ATOM 10593 C CA . LYS F 2 232 ? 11.735 -39.821 -24.437 1.00 15.48 532 LYS B CA 1
ATOM 10594 C C . LYS F 2 232 ? 10.669 -40.599 -23.668 1.00 15.50 532 LYS B C 1
ATOM 10595 O O . LYS F 2 232 ? 10.264 -40.223 -22.581 1.00 15.08 532 LYS B O 1
ATOM 10601 N N . THR F 2 233 ? 10.225 -41.701 -24.247 1.00 15.19 533 THR B N 1
ATOM 10602 C CA . THR F 2 233 ? 9.419 -42.667 -23.516 1.00 15.23 533 THR B CA 1
ATOM 10603 C C . THR F 2 233 ? 10.189 -43.190 -22.318 1.00 17.32 533 THR B C 1
ATOM 10604 O O . THR F 2 233 ? 11.428 -43.284 -22.361 1.00 19.31 533 THR B O 1
ATOM 10608 N N . HIS F 2 234 ? 9.475 -43.541 -21.246 1.00 15.70 534 HIS B N 1
ATOM 10609 C CA . HIS F 2 234 ? 10.112 -44.156 -20.080 1.00 15.73 534 HIS B CA 1
ATOM 10610 C C . HIS F 2 234 ? 9.148 -45.070 -19.350 1.00 15.82 534 HIS B C 1
ATOM 10611 O O . HIS F 2 234 ? 7.968 -44.749 -19.241 1.00 18.03 534 HIS B O 1
ATOM 10618 N N . PHE F 2 235 ? 9.674 -46.193 -18.861 1.00 16.00 535 PHE B N 1
ATOM 10619 C CA . PHE F 2 235 ? 8.933 -47.117 -17.998 1.00 17.63 535 PHE B CA 1
ATOM 10620 C C . PHE F 2 235 ? 7.589 -47.546 -18.585 1.00 18.91 535 PHE B C 1
ATOM 10621 O O . PHE F 2 235 ? 6.620 -47.682 -17.848 1.00 21.57 535 PHE B O 1
ATOM 10629 N N . GLU F 2 236 ? 7.522 -47.752 -19.901 1.00 18.83 536 GLU B N 1
ATOM 10630 C CA . GLU F 2 236 ? 6.278 -48.225 -20.521 1.00 20.06 536 GLU B CA 1
ATOM 10631 C C . GLU F 2 236 ? 6.288 -49.735 -20.674 1.00 23.15 536 GLU B C 1
ATOM 10632 O O . GLU F 2 236 ? 7.351 -50.330 -20.832 1.00 26.25 536 GLU B O 1
ATOM 10638 N N . ASN F 2 237 ? 5.095 -50.336 -20.611 1.00 25.40 537 ASN B N 1
ATOM 10639 C CA . ASN F 2 237 ? 4.900 -51.785 -20.747 1.00 25.11 537 ASN B CA 1
ATOM 10640 C C . ASN F 2 237 ? 5.663 -52.615 -19.722 1.00 27.34 537 ASN B C 1
ATOM 10641 O O . ASN F 2 237 ? 6.132 -53.717 -20.022 1.00 31.00 537 ASN B O 1
ATOM 10646 N N A CYS F 2 238 ? 5.757 -52.090 -18.507 0.50 24.57 538 CYS B N 1
ATOM 10647 N N B CYS F 2 238 ? 5.796 -52.071 -18.515 0.50 26.41 538 CYS B N 1
ATOM 10648 C CA A CYS F 2 238 ? 6.448 -52.780 -17.429 0.50 26.31 538 CYS B CA 1
ATOM 10649 C CA B CYS F 2 238 ? 6.483 -52.756 -17.420 0.50 28.95 538 CYS B CA 1
ATOM 10650 C C A CYS F 2 238 ? 6.003 -52.231 -16.085 0.50 23.36 538 CYS B C 1
ATOM 10651 C C B CYS F 2 238 ? 6.022 -52.197 -16.082 0.50 27.24 538 CYS B C 1
ATOM 10652 O O A CYS F 2 238 ? 6.490 -52.665 -15.046 0.50 15.45 538 CYS B O 1
ATOM 10653 O O B CYS F 2 238 ? 5.375 -51.152 -16.029 0.50 21.13 538 CYS B O 1
#

Nearest PDB structures (foldseek):
  4whp-assembly1_D  TM=1.004E+00  e=1.021E-53  Pseudomonas putida
  3mfl-assembly1_M  TM=1.004E+00  e=1.980E-53  Pseudomonas putida
  3mi1-assembly1_M  TM=1.003E+00  e=3.404E-53  Pseudomonas putida
  3lkt-assembly1_M  TM=1.003E+00  e=2.638E-52  Pseudomonas putida
  1eo9-assembly1_A  TM=7.951E-01  e=2.018E-16  Acinetobacter baylyi ADP1

Radius of gyration: 34.06 Å; Cα contacts (8 Å, |Δi|>4): 3613; chains: 6; bounding box: 82×82×82 Å

Sequence (1312 aa):
PIELLPETPSQTAGPYVHHIGLALEAAGNPTRDQEIWNRLAKPDAPGEHILLLLGQVYDGNGHLVRDSSFLEVWQADANGEYQDAYNLENAFNSFGRTATTFDAGEWTLHTVKPGVVVNNAAGVPMAPHIINISLFARGINIHLHTRLYFDDEAQANAKCPVLNLIEQPQRRETLIAKRCEVDGKTAYRFDIRIQGEGETVFFDFPAQDNSRFVIRDRNWHPKALTPDYKTTSIARSPRQALVSIPQSISETTGPNFSHLGFGAHDHDLLLNFNNGGLPIGERIIVAGRVVDQYGKPVPNTLVEMWQANAGGRYRHKNDRYLAPLDPNFGGVVGRCLLTDSDGYYSSFRTIKPGPYYPWRNGPNDWRPAHIHFGISGPSIATKLITQLYFEGDPLIPMCPIVKSIANPEAVQQLIAKLDMNNANPMDCLAYRFDIVLRGQRKTHFENCCPIELLPETPSQTAGPYVHHIGLALEAAGNPTRDQEIWNRRLAKPDAPGEHILLLGQVYDGNGHLVRDSFLEVWQADANGEYQDAYNLENAFNSFGRTATTTFDAGEWTLHTVKPGVVVNNAAGVPMAPHINISLFARGINIHLHTRLYFDDEAQANAKCPVLLNLIEQPQRRETLIAKRCEVDGKTAYRFDIRIQGEGETVFFDFPPIELLPETPSQTAGPYVHIGLALEAAGNPTRDQEIWNRLAKPDAPGEHILLLGQVYDGNGHLVRDSSFLEVWQADANGEYQDAYNLLENAFNSFGRTATTFDAGEWTLLHTVKPGVVNNAAGVPMAPHIINISLFARGINIHLHTRLYFDDEAQANAKCPVLNLIEQPQRRETLIAKRCEVDGKTAYRFDIRIQGEGETVFFDFPAQDNSRFVIRDRNWHPKALTPDYKTTSIARSPRQALVSIPQSISETTGPNFSHLGFGAHDHDLLLLNFNNGGLPIGERIIVAGRVVDQYGKPVPNTLVEMWQANAGGRYRHKNDRYLAPLDPNFGGVVGRLLTDSDGYYSFRTIKPGPYYPWRNGPNDWRPAHIHFGISGPSIATKLITQLYFEGDPLIPCPIVKKSIANPEAVQQLIAKLDMNNANPMDCLAYRFDIVLRGQRKTHFENCCPAQDNSSRFVIRDRNWHPKALTPDYKTTSIARSPRQALVSIPQSISETTGPNFSHLGFGAHDHDLLLNFNNGGLPIGERIIVAGRVVDQYGKPPVPNTLVEMWQANAGGRYRHKNDRYLAPLDPNFGGVVGRCLLTDSDGYYSFRTIKPGPYYPWRNGPNDWRPAHIHFGISGPSIATKLITQLYFEGDPLIPMCPIVKKSIANPEAVQQLIAKLDMNNANPMDCLAYRFDIVLRGQRKTHFENCC

Organism: Pseudomonas putida (NCBI:txid303)

Solvent-accessible surface area: 52064 Å² total

Foldseek 3Di:
DDDDPDDDFFFACELQVCVPQVNVLNVHDDDPDHFAFEQADPPADAAKEKEKEFEAEAVRDTPQRKKKKKFFAGQQQHADDPDDPPDRGHRIGMWGAHNPPRMIMHIHHFGHWYADPVRHIAATWMWMWMGYVVPTGTWIDIAHEPVRVVRNVRGPVLVVPPDPLQSVLRYWYWDADPNGIYTYHYAYCDDVSHHDTDDD/DQDDWKDFDDDDPLQPFAQDQCLQPVSPVVHDPDDDDDDDDDSQFQADDQCLPPDDDPCQQEQQQPQADPHGWDAAKEKEKEFEAAPVRAGFFRKKKKKFFAGQARAAPDPPTPDPDDDTNSGHGIHMDTHHPRGMDMHIGHFHCWAADPRPPGAIHAGKMWMWIPTRGVNFTDIDIAHEPPGPNQVVHSVLVSNPDVVSSVLRYWYWDQVPADPPGHTYTYHYHYTTDMDGDDPPPD/DDDDPDDDFFFACELQVCVPQVNVLNVHDDDPDHFAFEFADPPFDAAKEKEKEFEAEAVRDTPQRKKKKKFFAGQQQHGDPPDDPPDRGHRIGIWGHRNPPRMIMHIGHFGHWYADPVRHTAATWMWMWMGYVVDTGTFIAIAHEPVRVVRLVRGPVLVVPPDPLQSVLRYWYWDADPRGIYTYHYAYCHDVSHHDTDDD/DDDDDDDDFFFACELQVCVPQVNVLNVHDDDPDHFAFEFADPPFDAAKAKEKEFEAEAVRDTQQSKKKKKFFAAQVQHGDPPDDPPDRGHRIGMWGHHNPPRMIMHIGHFGDWDADPVRHIAATWMWMWMGYVVPTGTWIDIAHEPVRVVRLVRGPVLVVPPDPLQSVLRYWYWDDDPNGTYTYRYAYCDDDSHHDTDDD/DDDDWWDFDDDDVLQPFAQDQCLQPVSPVVHDPDDDDDDDDDSQFQAADQCLPPDDDPCQQEQQQPLADPHGWDAAKEKEKEFEAAPVRAGFFRKKKKKFFAGQARAAPDPPTPDPDDDTNSGHGIHMGHHPRGMDMHIDHFHCWAADPRPPGAIHAGKMWMWIPTGGVNFTDIDIAHEPPGPNQVGSVLVSNPDVVSSVLRYWYWDQVPADPPGHTYTYHYHYTTDMDGDPPPPD/DDDPWKDFDDDDPLQPFAQDQCLQPVSPVVHDPDDDDDDDDDSQFQAADQCLPPDDDPCQQEQQQPQADPHGWDAAKEKEKEFEAAPVRAGFFRKKKKKFFAGQAAAAPDPPTPDPDDDTNSGHGIHMDTHHPRGMDMHIDHFHCWHADPRPPGAIHAGKMWMWIPTGGVNFTDIDIAHEPPGPNQVVHSVLVSNPDVVSSVLRYWYWDQVPADPPGHTYTYHYHYTTDMDTDDDPPD

CATH classification: 2.60.130.10